Protein AF-A0A094GQ28-F1 (afdb_monomer)

pLDDT: mean 73.14, std 23.74, range [21.52, 96.38]

Structure (mmCIF, N/CA/C/O backbone):
data_AF-A0A094GQ28-F1
#
_entry.id   AF-A0A094GQ28-F1
#
loop_
_atom_site.group_PDB
_atom_site.id
_atom_site.type_symbol
_atom_site.label_atom_id
_atom_site.label_alt_id
_atom_site.label_comp_id
_atom_site.label_asym_id
_atom_site.label_entity_id
_atom_site.label_seq_id
_atom_site.pdbx_PDB_ins_code
_atom_site.Cartn_x
_atom_site.Cartn_y
_atom_site.Cartn_z
_atom_site.occupancy
_atom_site.B_iso_or_equiv
_atom_site.auth_seq_id
_atom_site.auth_comp_id
_atom_site.auth_asym_id
_atom_site.auth_atom_id
_atom_site.pdbx_PDB_model_num
ATOM 1 N N . MET A 1 1 ? -25.812 -11.929 1.292 1.00 35.62 1 MET A N 1
ATOM 2 C CA . MET A 1 1 ? -25.333 -13.301 1.566 1.00 35.62 1 MET A CA 1
ATOM 3 C C . MET A 1 1 ? -25.335 -14.070 0.255 1.00 35.62 1 MET A C 1
ATOM 5 O O . MET A 1 1 ? -26.366 -14.069 -0.400 1.00 35.62 1 MET A O 1
ATOM 9 N N . ALA A 1 2 ? -24.193 -14.623 -0.149 1.00 31.80 2 ALA A N 1
ATOM 10 C CA . ALA A 1 2 ? -24.027 -15.580 -1.249 1.00 31.80 2 ALA A CA 1
ATOM 11 C C . ALA A 1 2 ? -22.620 -16.183 -1.085 1.00 31.80 2 ALA A C 1
ATOM 13 O O . ALA A 1 2 ? -21.646 -15.427 -0.964 1.00 31.80 2 ALA A O 1
ATOM 14 N N . ASP A 1 3 ? -22.539 -17.505 -0.964 1.00 41.81 3 ASP A N 1
ATOM 15 C CA . ASP A 1 3 ? -21.378 -18.187 -0.385 1.00 41.81 3 ASP A CA 1
ATOM 16 C C . ASP A 1 3 ? -20.233 -18.423 -1.390 1.00 41.81 3 ASP A C 1
ATOM 18 O O . ASP A 1 3 ? -20.438 -18.604 -2.588 1.00 41.81 3 ASP A O 1
ATOM 22 N N . THR A 1 4 ? -19.005 -18.387 -0.866 1.00 39.16 4 THR A N 1
ATOM 23 C CA . THR A 1 4 ? -17.801 -19.036 -1.423 1.00 39.16 4 THR A CA 1
ATOM 24 C C . THR A 1 4 ? -17.943 -20.574 -1.333 1.00 39.16 4 THR A C 1
ATOM 26 O O . THR A 1 4 ? -18.930 -21.017 -0.742 1.00 39.16 4 THR A O 1
ATOM 29 N N . PRO A 1 5 ? -17.047 -21.419 -1.901 1.00 44.41 5 PRO A N 1
ATOM 30 C CA . PRO A 1 5 ? -17.351 -22.837 -2.125 1.00 44.41 5 PRO A CA 1
ATOM 31 C C . PRO A 1 5 ? -17.864 -23.556 -0.871 1.00 44.41 5 PRO A C 1
ATOM 33 O O . PRO A 1 5 ? -17.329 -23.402 0.233 1.00 44.41 5 PRO A O 1
ATOM 36 N N . VAL A 1 6 ? -18.955 -24.302 -1.074 1.00 47.59 6 VAL A N 1
ATOM 37 C CA . VAL A 1 6 ? -19.803 -24.869 -0.023 1.00 47.59 6 VAL A CA 1
ATOM 38 C C . VAL A 1 6 ? -19.027 -25.924 0.761 1.00 47.59 6 VAL A C 1
ATOM 40 O O . VAL A 1 6 ? -18.929 -27.076 0.347 1.00 47.59 6 VAL A O 1
ATOM 43 N N . MET A 1 7 ? -18.496 -25.534 1.919 1.00 57.59 7 MET A N 1
ATOM 44 C CA . MET A 1 7 ? -18.090 -26.495 2.939 1.00 57.59 7 MET A CA 1
ATOM 45 C C . MET A 1 7 ? -19.325 -27.157 3.547 1.00 57.59 7 MET A C 1
ATOM 47 O O . MET A 1 7 ? -20.369 -26.519 3.710 1.00 57.59 7 MET A O 1
ATOM 51 N N . ASN A 1 8 ? -19.182 -28.435 3.892 1.00 66.38 8 ASN A N 1
ATOM 52 C CA . ASN A 1 8 ? -20.265 -29.241 4.437 1.00 66.38 8 ASN A CA 1
ATOM 53 C C . ASN A 1 8 ? -20.873 -28.597 5.697 1.00 66.38 8 ASN A C 1
ATOM 55 O O . ASN A 1 8 ? -20.172 -28.018 6.536 1.00 66.38 8 ASN A O 1
ATOM 59 N N . ILE A 1 9 ? -22.198 -28.716 5.810 1.00 71.94 9 ILE A N 1
ATOM 60 C CA . ILE A 1 9 ? -22.964 -28.398 7.023 1.00 71.94 9 ILE A CA 1
ATOM 61 C C . ILE A 1 9 ? -22.412 -29.262 8.175 1.00 71.94 9 ILE A C 1
ATOM 63 O O . ILE A 1 9 ? -21.990 -30.389 7.901 1.00 71.94 9 ILE A O 1
ATOM 67 N N . PRO A 1 10 ? -22.377 -28.771 9.431 1.00 72.56 10 PRO A N 1
ATOM 68 C CA . PRO A 1 10 ? -21.800 -29.526 10.537 1.00 72.56 10 PRO A CA 1
ATOM 69 C C . PRO A 1 10 ? -22.412 -30.920 10.687 1.00 72.56 10 PRO A C 1
ATOM 71 O O . PRO A 1 10 ? -23.632 -31.087 10.685 1.00 72.56 10 PRO A O 1
ATOM 74 N N . THR A 1 11 ? -21.542 -31.921 10.804 1.00 69.81 11 THR A N 1
ATOM 75 C CA . THR A 1 11 ? -21.920 -33.337 10.869 1.00 69.81 11 THR A CA 1
ATOM 76 C C . THR A 1 11 ? -22.519 -33.723 12.224 1.00 69.81 11 THR A C 1
ATOM 78 O O . THR A 1 11 ? -23.307 -34.665 12.305 1.00 69.81 11 THR A O 1
ATOM 81 N N . ASP A 1 12 ? -22.158 -32.995 13.285 1.00 78.56 12 ASP A N 1
ATOM 82 C CA . ASP A 1 12 ? -22.730 -33.126 14.625 1.00 78.56 12 ASP A CA 1
ATOM 83 C C . ASP A 1 12 ? -23.859 -32.089 14.835 1.00 78.56 12 ASP A C 1
ATOM 85 O O . ASP A 1 12 ? -23.599 -30.883 14.762 1.00 78.56 12 ASP A O 1
ATOM 89 N N . PRO A 1 13 ? -25.101 -32.510 15.156 1.00 84.12 13 PRO A N 1
ATOM 90 C CA . PRO A 1 13 ? -26.208 -31.598 15.456 1.00 84.12 13 PRO A CA 1
ATOM 91 C C . PRO A 1 13 ? -25.922 -30.585 16.577 1.00 84.12 13 PRO A C 1
ATOM 93 O O . PRO A 1 13 ? -26.552 -29.530 16.615 1.00 84.12 13 PRO A O 1
ATOM 96 N N . ARG A 1 14 ? -24.980 -30.879 17.487 1.00 86.81 14 ARG A N 1
ATOM 97 C CA . ARG A 1 14 ? -24.574 -29.991 18.590 1.00 86.81 14 ARG A CA 1
ATOM 98 C C . ARG A 1 14 ? -23.802 -28.758 18.113 1.00 86.81 14 ARG A C 1
ATOM 100 O O . ARG A 1 14 ? -23.767 -27.763 18.831 1.00 86.81 14 ARG A O 1
ATOM 107 N N . GLU A 1 15 ? -23.222 -28.790 16.913 1.00 88.25 15 GLU A N 1
ATOM 108 C CA . GLU A 1 15 ? -22.526 -27.638 16.325 1.00 88.25 15 GLU A CA 1
ATOM 109 C C . GLU A 1 15 ? -23.465 -26.660 15.607 1.00 88.25 15 GLU A C 1
ATOM 111 O O . GLU A 1 15 ? -23.125 -25.488 15.454 1.00 88.25 15 GLU A O 1
ATOM 116 N N . GLN A 1 16 ? -24.663 -27.097 15.205 1.00 88.25 16 GLN A N 1
ATOM 117 C CA . GLN A 1 16 ? -25.645 -26.236 14.542 1.00 88.25 16 GLN A CA 1
ATOM 118 C C . GLN A 1 16 ? -26.033 -24.982 15.361 1.00 88.25 16 GLN A C 1
ATOM 120 O O . GLN A 1 16 ? -25.943 -23.891 14.801 1.00 88.25 16 GLN A O 1
ATOM 125 N N . PRO A 1 17 ? -26.375 -25.052 16.668 1.00 92.38 17 PRO A N 1
ATOM 126 C CA . PRO A 1 17 ? -26.663 -23.842 17.450 1.00 92.38 17 PRO A CA 1
ATOM 127 C C . PRO A 1 17 ? -25.445 -22.915 17.609 1.00 92.38 17 PRO A C 1
ATOM 129 O O . PRO A 1 17 ? -25.611 -21.707 17.753 1.00 92.38 17 PRO A O 1
ATOM 132 N N . ILE A 1 18 ? -24.222 -23.458 17.552 1.00 91.81 18 ILE A N 1
ATOM 133 C CA . ILE A 1 18 ? -22.979 -22.671 17.594 1.00 91.81 18 ILE A CA 1
ATOM 134 C C . ILE A 1 18 ? -22.797 -21.918 16.269 1.00 91.81 18 ILE A C 1
ATOM 136 O O . ILE A 1 18 ? -22.465 -20.733 16.269 1.00 91.81 18 ILE A O 1
ATOM 140 N N . LEU A 1 19 ? -23.057 -22.582 15.136 1.00 91.06 19 LEU A N 1
ATOM 141 C CA . LEU A 1 19 ? -23.063 -21.963 13.808 1.00 91.06 19 LEU A CA 1
ATOM 142 C C . LEU A 1 19 ? -24.085 -20.821 13.725 1.00 91.06 19 LEU A C 1
ATOM 144 O O . LEU A 1 19 ? -23.748 -19.744 13.233 1.00 91.06 19 LEU A O 1
ATOM 148 N N . ASP A 1 20 ? -25.304 -21.049 14.216 1.00 92.50 20 ASP A N 1
ATOM 149 C CA . ASP A 1 20 ? -26.390 -20.070 14.163 1.00 92.50 20 ASP A CA 1
ATOM 150 C C . ASP A 1 20 ? -26.053 -18.815 14.998 1.00 92.50 20 ASP A C 1
ATOM 152 O O . ASP A 1 20 ? -26.174 -17.694 14.498 1.00 92.50 20 ASP A O 1
ATOM 156 N N . GLU A 1 21 ? -25.525 -18.975 16.218 1.00 95.19 21 GLU A N 1
ATOM 157 C CA . GLU A 1 21 ? -25.092 -17.847 17.062 1.00 95.19 21 GLU A CA 1
ATOM 158 C C . GLU A 1 21 ? -23.870 -17.114 16.476 1.00 95.19 21 GLU A C 1
ATOM 160 O O . GLU A 1 21 ? -23.834 -15.883 16.450 1.00 95.19 21 GLU A O 1
ATOM 165 N N . LEU A 1 22 ? -22.886 -17.830 15.915 1.00 93.94 22 LEU A N 1
ATOM 166 C CA . LEU A 1 22 ? -21.759 -17.201 15.211 1.00 93.94 22 LEU A CA 1
ATOM 167 C C . LEU A 1 22 ? -22.214 -16.406 13.977 1.00 93.94 22 LEU A C 1
ATOM 169 O O . LEU A 1 22 ? -21.620 -15.372 13.662 1.00 93.94 22 LEU A O 1
ATOM 173 N N . MET A 1 23 ? -23.272 -16.845 13.286 1.00 93.50 23 MET A N 1
ATOM 174 C CA . MET A 1 23 ? -23.879 -16.085 12.191 1.00 93.50 23 MET A CA 1
ATOM 175 C C . MET A 1 23 ? -24.591 -14.815 12.679 1.00 93.50 23 MET A C 1
ATOM 177 O O . MET A 1 23 ? -24.507 -13.796 11.988 1.00 93.50 23 MET A O 1
ATOM 181 N N . LEU A 1 24 ? -25.231 -14.839 13.855 1.00 95.38 24 LEU A N 1
ATOM 182 C CA . LEU A 1 24 ? -25.799 -13.642 14.490 1.00 95.38 24 LEU A CA 1
ATOM 183 C C . LEU A 1 24 ? -24.700 -12.647 14.883 1.00 95.38 24 LEU A C 1
ATOM 185 O O . LEU A 1 24 ? -24.754 -11.493 14.464 1.00 95.38 24 LEU A O 1
ATOM 189 N N . ILE A 1 25 ? -23.646 -13.096 15.573 1.00 95.38 25 ILE A N 1
ATOM 190 C CA . ILE A 1 25 ? -22.518 -12.227 15.949 1.00 95.38 25 ILE A CA 1
ATOM 191 C C . ILE A 1 25 ? -21.850 -11.619 14.704 1.00 95.38 25 ILE A C 1
ATOM 193 O O . ILE A 1 25 ? -21.486 -10.442 14.694 1.00 95.38 25 ILE A O 1
ATOM 197 N N . ARG A 1 26 ? -21.728 -12.384 13.611 1.00 94.31 26 ARG A N 1
ATOM 198 C CA . ARG A 1 26 ? -21.209 -11.856 12.341 1.00 94.31 26 ARG A CA 1
ATOM 199 C C . ARG A 1 26 ? -22.118 -10.791 11.729 1.00 94.31 26 ARG A C 1
ATOM 201 O O . ARG A 1 26 ? -21.602 -9.857 11.123 1.00 94.31 26 ARG A O 1
ATOM 208 N N . ALA A 1 27 ? -23.437 -10.918 11.873 1.00 94.25 27 ALA A N 1
ATOM 209 C CA . ALA A 1 27 ? -24.391 -9.909 11.423 1.00 94.25 27 ALA A CA 1
ATOM 210 C C . ALA A 1 27 ? -24.310 -8.622 12.267 1.00 94.25 27 ALA A C 1
ATOM 212 O O . ALA A 1 27 ? -24.355 -7.534 11.691 1.00 94.25 27 ALA A O 1
ATOM 213 N N . ASP A 1 28 ? -24.110 -8.740 13.585 1.00 94.69 28 ASP A N 1
ATOM 214 C CA . ASP A 1 28 ? -23.871 -7.604 14.490 1.00 94.69 28 ASP A CA 1
ATOM 215 C C . ASP A 1 28 ? -22.578 -6.853 14.112 1.00 94.69 28 ASP A C 1
ATOM 217 O O . ASP A 1 28 ? -22.585 -5.628 13.974 1.00 94.69 28 ASP A O 1
ATOM 221 N N . LEU A 1 29 ? -21.481 -7.578 13.852 1.00 94.50 29 LEU A N 1
ATOM 222 C CA . LEU A 1 29 ? -20.212 -7.005 13.374 1.00 94.50 29 LEU A CA 1
ATOM 223 C C . LEU A 1 29 ? -20.362 -6.322 11.997 1.00 94.50 29 LEU A C 1
ATOM 225 O O . LEU A 1 29 ? -19.862 -5.214 11.793 1.00 94.50 29 LEU A O 1
ATOM 229 N N . ASP A 1 30 ? -21.084 -6.943 11.059 1.00 92.44 30 ASP A N 1
ATOM 230 C CA . ASP A 1 30 ? -21.414 -6.365 9.744 1.00 92.44 30 ASP A CA 1
ATOM 231 C C . ASP A 1 30 ? -22.258 -5.078 9.867 1.00 92.44 30 ASP A C 1
ATOM 233 O O . ASP A 1 30 ? -22.136 -4.175 9.035 1.00 92.44 30 ASP A O 1
ATOM 237 N N . LEU A 1 31 ? -23.140 -4.992 10.870 1.00 93.31 31 LEU A N 1
ATOM 238 C CA . LEU A 1 31 ? -23.961 -3.810 11.147 1.00 93.31 31 LEU A CA 1
ATOM 239 C C . LEU A 1 31 ? -23.106 -2.687 11.740 1.00 93.31 31 LEU A C 1
ATOM 241 O O . LEU A 1 31 ? -23.132 -1.574 11.214 1.00 93.31 31 LEU A O 1
ATOM 245 N N . LEU A 1 32 ? -22.292 -2.992 12.756 1.00 93.25 32 LEU A N 1
ATOM 246 C CA . LEU A 1 32 ? -21.367 -2.043 13.385 1.00 93.25 32 LEU A CA 1
ATOM 247 C C . LEU A 1 32 ? -20.370 -1.455 12.372 1.00 93.25 32 LEU A C 1
ATOM 249 O O . LEU A 1 32 ? -20.067 -0.266 12.413 1.00 93.25 32 LEU A O 1
ATOM 253 N N . LYS A 1 33 ? -19.910 -2.260 11.404 1.00 92.62 33 LYS A N 1
ATOM 254 C CA . LYS A 1 33 ? -19.019 -1.808 10.324 1.00 92.62 33 LYS A CA 1
ATOM 255 C C . LYS A 1 33 ? -19.696 -0.782 9.404 1.00 92.62 33 LYS A C 1
ATOM 257 O O . LYS A 1 33 ? -19.050 0.153 8.929 1.00 92.62 33 LYS A O 1
ATOM 262 N N . ARG A 1 34 ? -20.988 -0.974 9.112 1.00 89.50 34 ARG A N 1
ATOM 263 C CA . ARG A 1 34 ? -21.771 -0.093 8.224 1.00 89.50 34 ARG A CA 1
ATOM 264 C C . ARG A 1 34 ? -22.162 1.223 8.891 1.00 89.50 34 ARG A C 1
ATOM 266 O O . ARG A 1 34 ? -22.430 2.185 8.174 1.00 89.50 34 ARG A O 1
ATOM 273 N N . ASP A 1 35 ? -22.198 1.282 10.220 1.00 88.56 35 ASP A N 1
ATOM 274 C CA . ASP A 1 35 ? -22.508 2.514 10.938 1.00 88.56 35 ASP A CA 1
ATOM 275 C C . ASP A 1 35 ? -21.337 3.507 10.878 1.00 88.56 35 ASP A C 1
ATOM 277 O O . ASP A 1 35 ? -20.288 3.322 11.495 1.00 88.56 35 ASP A O 1
ATOM 281 N N . ARG A 1 36 ? -21.528 4.588 10.117 1.00 85.75 36 ARG A N 1
ATOM 282 C CA . ARG A 1 36 ? -20.591 5.717 9.996 1.00 85.75 36 ARG A CA 1
ATOM 283 C C . ARG A 1 36 ? -21.078 6.978 10.721 1.00 85.75 36 ARG A C 1
ATOM 285 O O . ARG A 1 36 ? -20.531 8.051 10.492 1.00 85.75 36 ARG A O 1
ATOM 292 N N . THR A 1 37 ? -22.119 6.880 11.553 1.00 84.69 37 THR A N 1
ATOM 293 C CA . THR A 1 37 ? -22.686 8.038 12.268 1.00 84.69 37 THR A CA 1
ATOM 294 C C . THR A 1 37 ? -21.857 8.442 13.487 1.00 84.69 37 THR A C 1
ATOM 296 O O . THR A 1 37 ? -21.766 9.629 13.801 1.00 84.69 37 THR A O 1
ATOM 299 N N . THR A 1 38 ? -21.204 7.477 14.138 1.00 83.88 38 THR A N 1
ATOM 300 C CA . THR A 1 38 ? -20.278 7.692 15.257 1.00 83.88 38 THR A CA 1
ATOM 301 C C . THR A 1 38 ? -18.985 6.902 15.071 1.00 83.88 38 THR A C 1
ATOM 303 O O . THR A 1 38 ? -18.927 5.952 14.285 1.00 83.88 38 THR A O 1
ATOM 306 N N . TYR A 1 39 ? -17.950 7.275 15.829 1.00 85.81 39 TYR A N 1
ATOM 307 C CA . TYR A 1 39 ? -16.742 6.461 15.951 1.00 85.81 39 TYR A CA 1
ATOM 308 C C . TYR A 1 39 ? -17.036 5.155 16.706 1.00 85.81 39 TYR A C 1
ATOM 310 O O . TYR A 1 39 ? -17.935 5.112 17.554 1.00 85.81 39 TYR A O 1
ATOM 318 N N . ILE A 1 40 ? -16.290 4.090 16.408 1.00 89.06 40 ILE A N 1
ATOM 319 C CA . ILE A 1 40 ? -16.488 2.785 17.061 1.00 89.06 40 ILE A CA 1
ATOM 320 C C . ILE A 1 40 ? -15.877 2.795 18.471 1.00 89.06 40 ILE A C 1
ATOM 322 O O . ILE A 1 40 ? -14.745 3.232 18.668 1.00 89.06 40 ILE A O 1
ATOM 326 N N . LYS A 1 41 ? -16.617 2.289 19.467 1.00 88.69 41 LYS A N 1
ATOM 327 C CA . LYS A 1 41 ? -16.185 2.266 20.874 1.00 88.69 41 LYS A CA 1
ATOM 328 C C . LYS A 1 41 ? -15.724 0.878 21.311 1.00 88.69 41 LYS A C 1
ATOM 330 O O . LYS A 1 41 ? -16.381 -0.119 21.012 1.00 88.69 41 LYS A O 1
ATOM 335 N N . SER A 1 42 ? -14.684 0.835 22.144 1.00 88.56 42 SER A N 1
ATOM 336 C CA . SER A 1 42 ? -14.212 -0.380 22.832 1.00 88.56 42 SER A CA 1
ATOM 337 C C . SER A 1 42 ? -15.358 -1.130 23.538 1.00 88.56 42 SER A C 1
ATOM 339 O O . SER A 1 42 ? -15.543 -2.329 23.333 1.00 88.56 42 SER A O 1
ATOM 341 N N . SER A 1 43 ? -16.249 -0.399 24.222 1.00 88.69 43 SER A N 1
ATOM 342 C CA . SER A 1 43 ? -17.441 -0.939 24.900 1.00 88.69 43 SER A CA 1
ATOM 343 C C . SER A 1 43 ? -18.485 -1.604 23.990 1.00 88.69 43 SER A C 1
ATOM 345 O O . SER A 1 43 ? -19.337 -2.329 24.495 1.00 88.69 43 SER A O 1
ATOM 347 N N . THR A 1 44 ? -18.434 -1.389 22.671 1.00 90.62 44 THR A N 1
ATOM 348 C CA . THR A 1 44 ? -19.308 -2.073 21.694 1.00 90.62 44 THR A CA 1
ATOM 349 C C . THR A 1 44 ? -18.650 -3.291 21.046 1.00 90.62 44 THR A C 1
ATOM 351 O O . THR A 1 44 ? -19.350 -4.217 20.647 1.00 90.62 44 THR A O 1
ATOM 354 N N . VAL A 1 45 ? -17.315 -3.323 20.977 1.00 92.81 45 VAL A N 1
ATOM 355 C CA . VAL A 1 45 ? -16.547 -4.406 20.337 1.00 92.81 45 VAL A CA 1
ATOM 356 C C . VAL A 1 45 ? -16.239 -5.536 21.324 1.00 92.81 45 VAL A C 1
ATOM 358 O O . VAL A 1 45 ? -16.419 -6.705 20.985 1.00 92.81 45 VAL A O 1
ATOM 361 N N . VAL A 1 46 ? -15.825 -5.208 22.554 1.00 90.94 46 VAL A N 1
ATOM 362 C CA . VAL A 1 46 ? -15.430 -6.206 23.569 1.00 90.94 46 VAL A CA 1
ATOM 363 C C . VAL A 1 46 ? -16.555 -7.211 23.894 1.00 90.94 46 VAL A C 1
ATOM 365 O O . VAL A 1 46 ? -16.279 -8.407 23.859 1.00 90.94 46 VAL A O 1
ATOM 368 N N . PRO A 1 47 ? -17.838 -6.820 24.058 1.00 93.75 47 PRO A N 1
ATOM 369 C CA . PRO A 1 47 ? -18.907 -7.798 24.293 1.00 93.75 47 PRO A CA 1
ATOM 370 C C . PRO A 1 47 ? -19.137 -8.775 23.127 1.00 93.75 47 PRO A C 1
ATOM 372 O O . PRO A 1 47 ? -19.584 -9.900 23.343 1.00 93.75 47 PRO A O 1
ATOM 375 N N . LEU A 1 48 ? -18.844 -8.373 21.882 1.00 94.19 48 LEU A N 1
ATOM 376 C CA . LEU A 1 48 ? -18.917 -9.271 20.720 1.00 94.19 48 LEU A CA 1
ATOM 377 C C . LEU A 1 48 ? -17.730 -10.243 20.695 1.00 94.19 48 LEU A C 1
ATOM 379 O O . LEU A 1 48 ? -17.903 -11.404 20.325 1.00 94.19 48 LEU A O 1
ATOM 383 N N . TYR A 1 49 ? -16.552 -9.798 21.142 1.00 92.62 49 TYR A N 1
ATOM 384 C CA . TYR A 1 49 ? -15.402 -10.669 21.389 1.00 92.62 49 TYR A CA 1
ATOM 385 C C . TYR A 1 49 ? -15.716 -11.731 22.454 1.00 92.62 49 TYR A C 1
ATOM 387 O O . TYR A 1 49 ? -15.519 -12.918 22.192 1.00 92.62 49 TYR A O 1
ATOM 395 N N . ASP A 1 50 ? -16.286 -11.338 23.597 1.00 91.19 50 ASP A N 1
ATOM 396 C CA . ASP A 1 50 ? -16.617 -12.265 24.689 1.00 91.19 50 ASP A CA 1
ATOM 397 C C . ASP A 1 50 ? -17.608 -13.350 24.233 1.00 91.19 50 ASP A C 1
ATOM 399 O O . ASP A 1 50 ? -17.391 -14.539 24.479 1.00 91.19 50 ASP A O 1
ATOM 403 N N . LYS A 1 51 ? -18.643 -12.967 23.466 1.00 92.81 51 LYS A N 1
ATOM 404 C CA . LYS A 1 51 ? -19.569 -13.922 22.832 1.00 92.81 51 LYS A CA 1
ATOM 405 C C . LYS A 1 51 ? -18.851 -14.912 21.905 1.00 92.81 51 LYS A C 1
ATOM 407 O O . LYS A 1 51 ? -19.165 -16.100 21.929 1.00 92.81 51 LYS A O 1
ATOM 412 N N . ILE A 1 52 ? -17.899 -14.457 21.082 1.00 92.00 52 ILE A N 1
ATOM 413 C CA . ILE A 1 52 ? -17.131 -15.345 20.188 1.00 92.00 52 ILE A CA 1
ATOM 414 C C . ILE A 1 52 ? -16.300 -16.331 21.011 1.00 92.00 52 ILE A C 1
ATOM 416 O O . ILE A 1 52 ? -16.302 -17.523 20.705 1.00 92.00 52 ILE A O 1
ATOM 420 N N . VAL A 1 53 ? -15.644 -15.872 22.080 1.00 89.19 53 VAL A N 1
ATOM 421 C CA . VAL A 1 53 ? -14.884 -16.738 22.995 1.00 89.19 53 VAL A CA 1
ATOM 422 C C . VAL A 1 53 ? -15.790 -17.789 23.650 1.00 89.19 53 VAL A C 1
ATOM 424 O O . VAL A 1 53 ? -15.414 -18.960 23.698 1.00 89.19 53 VAL A O 1
ATOM 427 N N . GLU A 1 54 ? -17.004 -17.425 24.070 1.00 90.62 54 GLU A N 1
ATOM 428 C CA . GLU A 1 54 ? -17.991 -18.371 24.611 1.00 90.62 54 GLU A CA 1
ATOM 429 C C . GLU A 1 54 ? -18.385 -19.452 23.580 1.00 90.62 54 GLU A C 1
ATOM 431 O O . GLU A 1 54 ? -18.427 -20.643 23.899 1.00 90.62 54 GLU A O 1
ATOM 436 N N . GLN A 1 55 ? -18.622 -19.071 22.318 1.00 91.12 55 GLN A N 1
ATOM 437 C CA . GLN A 1 55 ? -18.916 -20.037 21.250 1.00 91.12 55 GLN A CA 1
ATOM 438 C C . GLN A 1 55 ? -17.713 -20.933 20.924 1.00 91.12 55 GLN A C 1
ATOM 440 O O . GLN A 1 55 ? -17.885 -22.127 20.678 1.00 91.12 55 GLN A O 1
ATOM 445 N N . VAL A 1 56 ? -16.487 -20.405 20.993 1.00 88.00 56 VAL A N 1
ATOM 446 C CA . VAL A 1 56 ? -15.255 -21.199 20.860 1.00 88.00 56 VAL A CA 1
ATOM 447 C C . VAL A 1 56 ? -15.136 -22.220 21.991 1.00 88.00 56 VAL A C 1
ATOM 449 O O . VAL A 1 56 ? -14.793 -23.371 21.728 1.00 88.00 56 VAL A O 1
ATOM 452 N N . GLN A 1 57 ? -15.448 -21.856 23.237 1.00 86.25 57 GLN A N 1
ATOM 453 C CA . GLN A 1 57 ? -15.449 -22.801 24.361 1.00 86.25 57 GLN A CA 1
ATOM 454 C C . GLN A 1 57 ? -16.459 -23.937 24.136 1.00 86.25 57 GLN A C 1
ATOM 456 O O . GLN A 1 57 ? -16.089 -25.108 24.238 1.00 86.25 57 GLN A O 1
ATOM 461 N N . LYS A 1 58 ? -17.695 -23.609 23.730 1.00 88.94 58 LYS A N 1
ATOM 462 C CA . LYS A 1 58 ? -18.727 -24.602 23.375 1.00 88.94 58 LYS A CA 1
ATOM 463 C C . LYS A 1 58 ? -18.276 -25.522 22.238 1.00 88.94 58 LYS A C 1
ATOM 465 O O . LYS A 1 58 ? -18.449 -26.733 22.337 1.00 88.94 58 LYS A O 1
ATOM 470 N N . LEU A 1 59 ? -17.658 -24.973 21.191 1.00 86.94 59 LEU A N 1
ATOM 471 C CA . LEU A 1 59 ? -17.195 -25.751 20.039 1.00 86.94 59 LEU A CA 1
ATOM 472 C C . LEU A 1 59 ? -16.086 -26.737 20.421 1.00 86.94 59 LEU A C 1
ATOM 474 O O . LEU A 1 59 ? -16.136 -27.897 20.019 1.00 86.94 59 LEU A O 1
ATOM 478 N N . ASN A 1 60 ? -15.117 -26.307 21.236 1.00 83.31 60 ASN A N 1
ATOM 479 C CA . ASN A 1 60 ? -14.064 -27.199 21.729 1.00 83.31 60 ASN A CA 1
ATOM 480 C C . ASN A 1 60 ? -14.644 -28.327 22.604 1.00 83.31 60 ASN A C 1
ATOM 482 O O . ASN A 1 60 ? -14.216 -29.465 22.454 1.00 83.31 60 ASN A O 1
ATOM 486 N N . ALA A 1 61 ? -15.643 -28.047 23.451 1.00 85.94 61 ALA A N 1
ATOM 487 C CA . ALA A 1 61 ? -16.308 -29.069 24.269 1.00 85.94 61 ALA A CA 1
ATOM 488 C C . ALA A 1 61 ? -17.132 -30.076 23.437 1.00 85.94 61 ALA A C 1
ATOM 490 O O . ALA A 1 61 ? -17.243 -31.244 23.796 1.00 85.94 61 ALA A O 1
ATOM 491 N N . VAL A 1 62 ? -17.701 -29.655 22.300 1.00 87.00 62 VAL A N 1
ATOM 492 C CA . VAL A 1 62 ? -18.370 -30.571 21.355 1.00 87.00 62 VAL A CA 1
ATOM 493 C C . VAL A 1 62 ? -17.356 -31.446 20.605 1.00 87.00 62 VAL A C 1
ATOM 495 O O . VAL A 1 62 ? -17.639 -32.621 20.356 1.00 87.00 62 VAL A O 1
ATOM 498 N N . ARG A 1 63 ? -16.175 -30.894 20.291 1.00 85.81 63 ARG A N 1
ATOM 499 C CA . ARG A 1 63 ? -15.102 -31.523 19.500 1.00 85.81 63 ARG A CA 1
ATOM 500 C C . ARG A 1 63 ? -13.956 -32.131 20.321 1.00 85.81 63 ARG A C 1
ATOM 502 O O . ARG A 1 63 ? -12.892 -32.368 19.754 1.00 85.81 63 ARG A O 1
ATOM 509 N N . GLU A 1 64 ? -14.142 -32.414 21.609 1.00 82.44 64 GLU A N 1
ATOM 510 C CA . GLU A 1 64 ? -13.086 -32.975 22.475 1.00 82.44 64 GLU A CA 1
ATOM 511 C C . GLU A 1 64 ? -12.487 -34.273 21.891 1.00 82.44 64 GLU A C 1
ATOM 513 O O . GLU A 1 64 ? -11.270 -34.396 21.763 1.00 82.44 64 GLU A O 1
ATOM 518 N N . ASP A 1 65 ? -13.340 -35.171 21.384 1.00 80.62 65 ASP A N 1
ATOM 519 C CA . ASP A 1 65 ? -12.940 -36.409 20.692 1.00 80.62 65 ASP A CA 1
ATOM 520 C C . ASP A 1 65 ? -12.489 -36.204 19.226 1.00 80.62 65 ASP A C 1
ATOM 522 O O . ASP A 1 65 ? -12.020 -37.141 18.575 1.00 80.62 65 ASP A O 1
ATOM 526 N N . ARG A 1 66 ? -12.688 -35.007 18.650 1.00 79.62 66 ARG A N 1
ATOM 527 C CA . ARG A 1 66 ? -12.501 -34.710 17.212 1.00 79.62 66 ARG A CA 1
ATOM 528 C C . ARG A 1 66 ? -11.892 -33.322 16.934 1.00 79.62 66 ARG A C 1
ATOM 530 O O . ARG A 1 66 ? -12.422 -32.573 16.109 1.00 79.62 66 ARG A O 1
ATOM 537 N N . PRO A 1 67 ? -10.738 -32.966 17.526 1.00 69.75 67 PRO A N 1
ATOM 538 C CA . PRO A 1 67 ? -10.180 -31.612 17.432 1.00 69.75 67 PRO A CA 1
ATOM 539 C C . PRO A 1 67 ? -9.712 -31.193 16.023 1.00 69.75 67 PRO A C 1
ATOM 541 O O . PRO A 1 67 ? -9.347 -30.036 15.826 1.00 69.75 67 PRO A O 1
ATOM 544 N N . HIS A 1 68 ? -9.714 -32.111 15.050 1.00 71.94 68 HIS A N 1
ATOM 545 C CA . HIS A 1 68 ? -9.287 -31.882 13.664 1.00 71.94 68 HIS A CA 1
ATOM 546 C C . HIS A 1 68 ? -10.453 -31.782 12.658 1.00 71.94 68 HIS A C 1
ATOM 548 O O . HIS A 1 68 ? -10.200 -31.589 11.469 1.00 71.94 68 HIS A O 1
ATOM 554 N N . GLU A 1 69 ? -11.714 -31.937 13.087 1.00 75.56 69 GLU A N 1
ATOM 555 C CA . GLU A 1 69 ? -12.873 -31.791 12.192 1.00 75.56 69 GLU A CA 1
ATOM 556 C C . GLU A 1 69 ? -13.002 -30.318 11.750 1.00 75.56 69 GLU A C 1
ATOM 558 O O . GLU A 1 69 ? -12.998 -29.419 12.590 1.00 75.56 69 GLU A O 1
ATOM 563 N N . GLN A 1 70 ? -13.081 -30.069 10.436 1.00 77.50 70 GLN A N 1
ATOM 564 C CA . GLN A 1 70 ? -13.288 -28.739 9.846 1.00 77.50 70 GLN A CA 1
ATOM 565 C C . GLN A 1 70 ? -14.571 -28.735 9.018 1.00 77.50 70 GLN A C 1
ATOM 567 O O . GLN A 1 70 ? -14.746 -29.572 8.131 1.00 77.50 70 GLN A O 1
ATOM 572 N N . ASN A 1 71 ? -15.457 -27.777 9.278 1.00 84.75 71 ASN A N 1
ATOM 573 C CA . ASN A 1 71 ? -16.719 -27.631 8.557 1.00 84.75 71 ASN A CA 1
ATOM 574 C C . ASN A 1 71 ? -17.136 -26.149 8.437 1.00 84.75 71 ASN A C 1
ATOM 576 O O . ASN A 1 71 ? -16.333 -25.230 8.619 1.00 84.75 71 ASN A O 1
ATOM 580 N N . ARG A 1 72 ? -18.404 -25.889 8.088 1.00 85.19 72 ARG A N 1
ATOM 581 C CA . ARG A 1 72 ? -18.930 -24.522 7.929 1.00 85.19 72 ARG A CA 1
ATOM 582 C C . ARG A 1 72 ? -18.771 -23.638 9.179 1.00 85.19 72 ARG A C 1
ATOM 584 O O . ARG A 1 72 ? -18.625 -22.428 9.013 1.00 85.19 72 ARG A O 1
ATOM 591 N N . VAL A 1 73 ? -18.764 -24.202 10.392 1.00 88.00 73 VAL A N 1
ATOM 592 C CA . VAL A 1 73 ? -18.566 -23.457 11.653 1.00 88.00 73 VAL A CA 1
ATOM 593 C C . VAL A 1 73 ? -17.205 -22.771 11.657 1.00 88.00 73 VAL A C 1
ATOM 595 O O . VAL A 1 73 ? -17.139 -21.563 11.866 1.00 88.00 73 VAL A O 1
ATOM 598 N N . ASP A 1 74 ? -16.137 -23.501 11.334 1.00 86.25 74 ASP A N 1
ATOM 599 C CA . ASP A 1 74 ? -14.763 -22.985 11.294 1.00 86.25 74 ASP A CA 1
ATOM 600 C C . ASP A 1 74 ? -14.619 -21.831 10.302 1.00 86.25 74 ASP A C 1
ATOM 602 O O . ASP A 1 74 ? -13.976 -20.823 10.587 1.00 86.25 74 ASP A O 1
ATOM 606 N N . ARG A 1 75 ? -15.285 -21.944 9.147 1.00 84.69 75 ARG A N 1
ATOM 607 C CA . ARG A 1 75 ? -15.288 -20.909 8.108 1.00 84.69 75 ARG A CA 1
ATOM 608 C C . ARG A 1 75 ? -16.055 -19.648 8.525 1.00 84.69 75 ARG A C 1
ATOM 610 O O . ARG A 1 75 ? -15.678 -18.535 8.143 1.00 84.69 75 ARG A O 1
ATOM 617 N N . VAL A 1 76 ? -17.143 -19.789 9.285 1.00 89.44 76 VAL A N 1
ATOM 618 C CA . VAL A 1 76 ? -17.840 -18.630 9.862 1.00 89.44 76 VAL A CA 1
ATOM 619 C C . VAL A 1 76 ? -16.981 -18.002 10.958 1.00 89.44 76 VAL A C 1
ATOM 621 O O . VAL A 1 76 ? -16.800 -16.787 10.925 1.00 89.44 76 VAL A O 1
ATOM 624 N N . LEU A 1 77 ? -16.397 -18.822 11.835 1.00 90.06 77 LEU A N 1
ATOM 625 C CA . LEU A 1 77 ? -15.563 -18.430 12.970 1.00 90.06 77 LEU A CA 1
ATOM 626 C C . LEU A 1 77 ? -14.278 -17.690 12.558 1.00 90.06 77 LEU A C 1
ATOM 628 O O . LEU A 1 77 ? -14.019 -16.615 13.091 1.00 90.06 77 LEU A O 1
ATOM 632 N N . ASP A 1 78 ? -13.511 -18.204 11.589 1.00 88.12 78 ASP A N 1
ATOM 633 C CA . ASP A 1 78 ? -12.323 -17.525 11.037 1.00 88.12 78 ASP A CA 1
ATOM 634 C C . ASP A 1 78 ? -12.726 -16.159 10.450 1.00 88.12 78 ASP A C 1
ATOM 636 O O . ASP A 1 78 ? -12.128 -15.133 10.768 1.00 88.12 78 ASP A O 1
ATOM 640 N N . GLY A 1 79 ? -13.853 -16.103 9.729 1.00 90.19 79 GLY A N 1
ATOM 641 C CA . GLY A 1 79 ? -14.411 -14.847 9.228 1.00 90.19 79 GLY A CA 1
ATOM 642 C C . GLY A 1 79 ? -14.891 -13.872 10.314 1.00 90.19 79 GLY A C 1
ATOM 643 O O . GLY A 1 79 ? -14.832 -12.664 10.078 1.00 90.19 79 GLY A O 1
ATOM 644 N N . CYS A 1 80 ? -15.349 -14.353 11.475 1.00 93.56 80 CYS A N 1
ATOM 645 C CA . CYS A 1 80 ? -15.653 -13.513 12.638 1.00 93.56 80 CYS A CA 1
ATOM 646 C C . CYS A 1 80 ? -14.368 -12.966 13.263 1.00 93.56 80 CYS A C 1
ATOM 648 O O . CYS A 1 80 ? -14.276 -11.762 13.480 1.00 93.56 80 CYS A O 1
ATOM 650 N N . PHE A 1 81 ? -13.359 -13.813 13.489 1.00 92.50 81 PHE A N 1
ATOM 651 C CA . PHE A 1 81 ? -12.074 -13.398 14.056 1.00 92.50 81 PHE A CA 1
ATOM 652 C C . PHE A 1 81 ? -11.310 -12.413 13.166 1.00 92.50 81 PHE A C 1
ATOM 654 O O . PHE A 1 81 ? -10.749 -11.455 13.686 1.00 92.50 81 PHE A O 1
ATOM 661 N N . GLN A 1 82 ? -11.326 -12.588 11.841 1.00 92.81 82 GLN A N 1
ATOM 662 C CA . GLN A 1 82 ? -10.744 -11.620 10.905 1.00 92.81 82 GLN A CA 1
ATOM 663 C C . GLN A 1 82 ? -11.400 -10.235 11.032 1.00 92.81 82 GLN A C 1
ATOM 665 O O . GLN A 1 82 ? -10.703 -9.233 11.163 1.00 92.81 82 GLN A O 1
ATOM 670 N N . LEU A 1 83 ? -12.737 -10.162 11.030 1.00 94.88 83 LEU A N 1
ATOM 671 C CA . LEU A 1 83 ? -13.449 -8.884 11.143 1.00 94.88 83 LEU A CA 1
ATOM 672 C C . LEU A 1 83 ? -13.263 -8.254 12.532 1.00 94.88 83 LEU A C 1
ATOM 674 O O . LEU A 1 83 ? -13.030 -7.053 12.639 1.00 94.88 83 LEU A O 1
ATOM 678 N N . LEU A 1 84 ? -13.314 -9.068 13.586 1.00 94.69 84 LEU A N 1
ATOM 679 C CA . LEU A 1 84 ? -13.085 -8.648 14.967 1.00 94.69 84 LEU A CA 1
ATOM 680 C C . LEU A 1 84 ? -11.665 -8.105 15.175 1.00 94.69 84 LEU A C 1
ATOM 682 O O . LEU A 1 84 ? -11.497 -7.069 15.803 1.00 94.69 84 LEU A O 1
ATOM 686 N N . SER A 1 85 ? -10.654 -8.756 14.602 1.00 94.69 85 SER A N 1
ATOM 687 C CA . SER A 1 85 ? -9.262 -8.295 14.610 1.00 94.69 85 SER A CA 1
ATOM 688 C C . SER A 1 85 ? -9.122 -6.901 14.003 1.00 94.69 85 SER A C 1
ATOM 690 O O . SER A 1 85 ? -8.531 -6.024 14.628 1.00 94.69 85 SER A O 1
ATOM 692 N N . LEU A 1 86 ? -9.762 -6.653 12.856 1.00 94.56 86 LEU A N 1
ATOM 693 C CA . LEU A 1 86 ? -9.796 -5.324 12.243 1.00 94.56 86 LEU A CA 1
ATOM 694 C C . LEU A 1 86 ? -10.560 -4.303 13.107 1.00 94.56 86 LEU A C 1
ATOM 696 O O . LEU A 1 86 ? -10.159 -3.145 13.165 1.00 94.56 86 LEU A O 1
ATOM 700 N N . PHE A 1 87 ? -11.611 -4.709 13.830 1.00 94.56 87 PHE A N 1
ATOM 701 C CA . PHE A 1 87 ? -12.264 -3.838 14.817 1.00 94.56 87 PHE A CA 1
ATOM 702 C C . PHE A 1 87 ? -11.346 -3.477 15.988 1.00 94.56 87 PHE A C 1
ATOM 704 O O . PHE A 1 87 ? -11.355 -2.320 16.401 1.00 94.56 87 PHE A O 1
ATOM 711 N N . PHE A 1 88 ? -10.554 -4.424 16.505 1.00 93.00 88 PHE A N 1
ATOM 712 C CA . PHE A 1 88 ? -9.561 -4.155 17.552 1.00 93.00 88 PHE A CA 1
ATOM 713 C C . PHE A 1 88 ? -8.502 -3.151 17.075 1.00 93.00 88 PHE A C 1
ATOM 715 O O . PHE A 1 88 ? -8.108 -2.280 17.845 1.00 93.00 88 PHE A O 1
ATOM 722 N N . MET A 1 89 ? -8.117 -3.201 15.798 1.00 91.19 89 MET A N 1
ATOM 723 C CA . MET A 1 89 ? -7.231 -2.201 15.195 1.00 91.19 89 MET A CA 1
ATOM 724 C C . MET A 1 89 ? -7.916 -0.825 15.072 1.00 91.19 89 MET A C 1
ATOM 726 O O . MET A 1 89 ? -7.366 0.168 15.530 1.00 91.19 89 MET A O 1
ATOM 730 N N . THR A 1 90 ? -9.163 -0.750 14.584 1.00 90.31 90 THR A N 1
ATOM 731 C CA . THR A 1 90 ? -9.909 0.529 14.463 1.00 90.31 90 THR A CA 1
ATOM 732 C C . THR A 1 90 ? -10.202 1.217 15.805 1.00 90.31 90 THR A C 1
ATOM 734 O O . THR A 1 90 ? -10.308 2.445 15.873 1.00 90.31 90 THR A O 1
ATOM 737 N N . ILE A 1 91 ? -10.315 0.456 16.898 1.00 90.69 91 ILE A N 1
ATOM 738 C CA . ILE A 1 91 ? -10.401 1.019 18.256 1.00 90.69 91 ILE A CA 1
ATOM 739 C C . ILE A 1 91 ? -9.024 1.278 18.887 1.00 90.69 91 ILE A C 1
ATOM 741 O O . ILE A 1 91 ? -8.987 1.605 20.064 1.00 90.69 91 ILE A O 1
ATOM 745 N N . GLY A 1 92 ? -7.910 1.158 18.157 1.00 86.38 92 GLY A N 1
ATOM 746 C CA . GLY A 1 92 ? -6.554 1.464 18.636 1.00 86.38 92 GLY A CA 1
ATOM 747 C C . GLY A 1 92 ? -5.925 0.418 19.567 1.00 86.38 92 GLY A C 1
ATOM 748 O O . GLY A 1 92 ? -4.942 0.715 20.244 1.00 86.38 92 GLY A O 1
ATOM 749 N N . LYS A 1 93 ? -6.471 -0.803 19.629 1.00 88.56 93 LYS A N 1
ATOM 750 C CA . LYS A 1 93 ? -6.000 -1.915 20.478 1.00 88.56 93 LYS A CA 1
ATOM 751 C C . LYS A 1 93 ? -5.077 -2.881 19.725 1.00 88.56 93 LYS A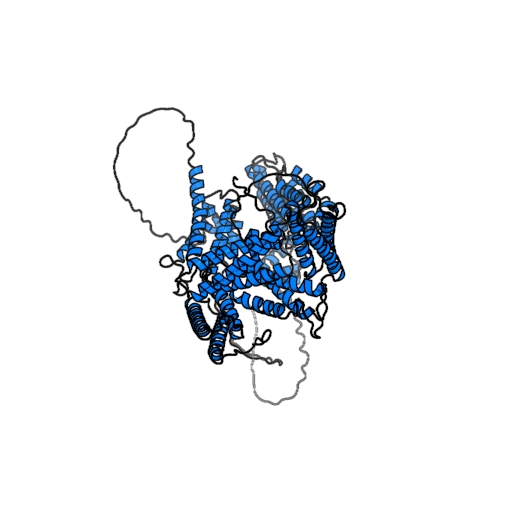 C 1
ATOM 753 O O . LYS A 1 93 ? -5.147 -4.096 19.893 1.00 88.56 93 LYS A O 1
ATOM 758 N N . ASN A 1 94 ? -4.182 -2.341 18.898 1.00 86.88 94 ASN A N 1
ATOM 759 C CA . ASN A 1 94 ? -3.315 -3.110 17.992 1.00 86.88 94 ASN A CA 1
ATOM 760 C C . ASN A 1 94 ? -2.341 -4.038 18.751 1.00 86.88 94 ASN A C 1
ATOM 762 O O . ASN A 1 94 ? -1.885 -5.034 18.200 1.00 86.88 94 ASN A O 1
ATOM 766 N N . ASN A 1 95 ? -2.067 -3.725 20.023 1.00 85.88 95 ASN A N 1
ATOM 767 C CA . ASN A 1 95 ? -1.182 -4.478 20.918 1.00 85.88 95 ASN A CA 1
ATOM 768 C C . ASN A 1 95 ? -1.904 -5.570 21.738 1.00 85.88 95 ASN A C 1
ATOM 770 O O . ASN A 1 95 ? -1.288 -6.169 22.614 1.00 85.88 95 ASN A O 1
ATOM 774 N N . GLU A 1 96 ? -3.195 -5.820 21.499 1.00 88.81 96 GLU A N 1
ATOM 775 C CA . GLU A 1 96 ? -3.937 -6.930 22.113 1.00 88.81 96 GLU A CA 1
ATOM 776 C C . GLU A 1 96 ? -3.991 -8.131 21.158 1.00 88.81 96 GLU A C 1
ATOM 778 O O . GLU A 1 96 ? -4.142 -7.972 19.945 1.00 88.81 96 GLU A O 1
ATOM 783 N N . ALA A 1 97 ? -3.920 -9.358 21.685 1.00 89.81 97 ALA A N 1
ATOM 784 C CA . ALA A 1 97 ? -3.856 -10.566 20.854 1.00 89.81 97 ALA A CA 1
ATOM 785 C C . ALA A 1 97 ? -4.986 -10.713 19.809 1.00 89.81 97 ALA A C 1
ATOM 787 O O . ALA A 1 97 ? -4.692 -11.173 18.704 1.00 89.81 97 ALA A O 1
ATOM 788 N N . PRO A 1 98 ? -6.251 -10.300 20.049 1.00 90.88 98 PRO A N 1
ATOM 789 C CA . PRO A 1 98 ? -7.287 -10.351 19.020 1.00 90.88 98 PRO A CA 1
ATOM 790 C C . PRO A 1 98 ? -6.936 -9.539 17.765 1.00 90.88 98 PRO A C 1
ATOM 792 O O . PRO A 1 98 ? -7.308 -9.951 16.667 1.00 90.88 98 PRO A O 1
ATOM 795 N N . ALA A 1 99 ? -6.174 -8.443 17.884 1.00 91.25 99 ALA A N 1
ATOM 796 C CA . ALA A 1 99 ? -5.728 -7.644 16.741 1.00 91.25 99 ALA A CA 1
ATOM 797 C C . ALA A 1 99 ? -4.759 -8.408 15.817 1.00 91.25 99 ALA A C 1
ATOM 799 O O . ALA A 1 99 ? -4.748 -8.162 14.613 1.00 91.25 99 ALA A O 1
ATOM 800 N N . ALA A 1 100 ? -4.017 -9.396 16.328 1.00 92.00 100 ALA A N 1
ATOM 801 C CA . ALA A 1 100 ? -3.039 -10.167 15.557 1.00 92.00 100 ALA A CA 1
ATOM 802 C C . ALA A 1 100 ? -3.653 -11.068 14.460 1.00 92.00 100 ALA A C 1
ATOM 804 O O . ALA A 1 100 ? -2.949 -11.480 13.530 1.00 92.00 100 ALA A O 1
ATOM 805 N N . TYR A 1 101 ? -4.945 -11.415 14.550 1.00 93.31 101 TYR A N 1
ATOM 806 C CA . TYR A 1 101 ? -5.534 -12.497 13.748 1.00 93.31 101 TYR A CA 1
ATOM 807 C C . TYR A 1 101 ? -5.584 -12.201 12.240 1.00 93.31 101 TYR A C 1
ATOM 809 O O . TYR A 1 101 ? -5.152 -13.035 11.441 1.00 93.31 101 TYR A O 1
ATOM 817 N N . ALA A 1 102 ? -6.104 -11.040 11.825 1.00 93.44 102 ALA A N 1
ATOM 818 C CA . ALA A 1 102 ? -6.247 -10.679 10.411 1.00 93.44 102 ALA A CA 1
ATOM 819 C C . ALA A 1 102 ? -4.882 -10.519 9.728 1.00 93.44 102 ALA A C 1
ATOM 821 O O . ALA A 1 102 ? -4.688 -10.990 8.601 1.00 93.44 102 ALA A O 1
ATOM 822 N N . LEU 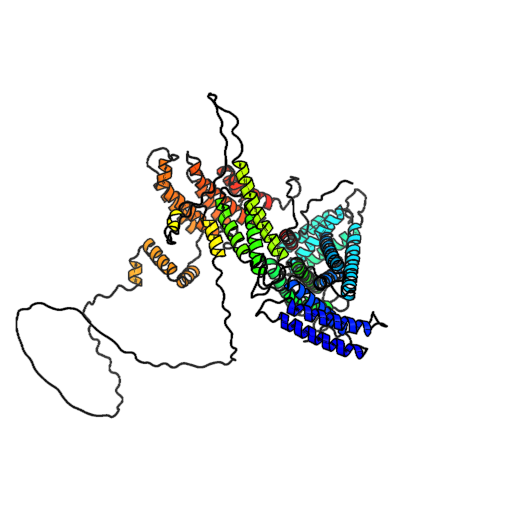A 1 103 ? -3.910 -9.944 10.447 1.00 92.44 103 LEU A N 1
ATOM 823 C CA . LEU A 1 103 ? -2.537 -9.805 9.976 1.00 92.44 103 LEU A CA 1
ATOM 824 C C . LEU A 1 103 ? -1.862 -11.175 9.814 1.00 92.44 103 LEU A C 1
ATOM 826 O O . LEU A 1 103 ? -1.339 -11.462 8.740 1.00 92.44 103 LEU A O 1
ATOM 830 N N . THR A 1 104 ? -1.975 -12.069 10.802 1.00 94.25 104 THR A N 1
ATOM 831 C CA . THR A 1 104 ? -1.458 -13.451 10.713 1.00 94.25 104 THR A CA 1
ATOM 832 C C . THR A 1 104 ? -2.129 -14.242 9.582 1.00 94.25 104 THR A C 1
ATOM 834 O O . THR A 1 104 ? -1.457 -14.957 8.839 1.00 94.25 104 THR A O 1
ATOM 837 N N . SER A 1 105 ? -3.445 -14.090 9.388 1.00 92.50 105 SER A N 1
ATOM 838 C CA . SER A 1 105 ? -4.177 -14.731 8.282 1.00 92.50 105 SER A CA 1
ATOM 839 C C . SER A 1 105 ? -3.687 -14.243 6.910 1.00 92.50 105 SER A C 1
ATOM 841 O O . SER A 1 105 ? -3.458 -15.042 6.001 1.00 92.50 105 SER A O 1
ATOM 843 N N . THR A 1 106 ? -3.440 -12.938 6.775 1.00 91.75 106 THR A N 1
ATOM 844 C CA . THR A 1 106 ? -2.927 -12.334 5.534 1.00 91.75 106 THR A CA 1
ATOM 845 C C . THR A 1 106 ? -1.470 -12.718 5.269 1.00 91.75 106 THR A C 1
ATOM 847 O O . THR A 1 106 ? -1.127 -13.049 4.135 1.00 91.75 106 THR A O 1
ATOM 850 N N . ILE A 1 107 ? -0.622 -12.761 6.305 1.00 93.38 107 ILE A N 1
ATOM 851 C CA . ILE A 1 107 ? 0.751 -13.280 6.205 1.00 93.38 107 ILE A CA 1
ATOM 852 C C . ILE A 1 107 ? 0.734 -14.733 5.721 1.00 93.38 107 ILE A C 1
ATOM 854 O O . ILE A 1 107 ? 1.478 -15.066 4.801 1.00 93.38 107 ILE A O 1
ATOM 858 N N . LYS A 1 108 ? -0.153 -15.580 6.263 1.00 93.50 108 LYS A N 1
ATOM 859 C CA . LYS A 1 108 ? -0.309 -16.964 5.799 1.00 93.50 108 LYS A CA 1
ATOM 860 C C . LYS A 1 108 ? -0.629 -17.030 4.304 1.00 93.50 108 LYS A C 1
ATOM 862 O O . LYS A 1 108 ? 0.080 -17.714 3.575 1.00 93.50 108 LYS A O 1
ATOM 867 N N . ARG A 1 109 ? -1.633 -16.282 3.826 1.00 90.12 109 ARG A N 1
ATOM 868 C CA . ARG A 1 109 ? -1.983 -16.221 2.391 1.00 90.12 109 ARG A CA 1
ATOM 869 C C . ARG A 1 109 ? -0.822 -15.750 1.515 1.00 90.12 109 ARG A C 1
ATOM 871 O O . ARG A 1 109 ? -0.587 -16.322 0.453 1.00 90.12 109 ARG A O 1
ATOM 878 N N . LEU A 1 110 ? -0.062 -14.752 1.964 1.00 89.00 110 LEU A N 1
ATOM 879 C CA . LEU A 1 110 ? 1.141 -14.306 1.261 1.00 89.00 110 LEU A CA 1
ATOM 880 C C . LEU A 1 110 ? 2.200 -15.418 1.200 1.00 89.00 110 LEU A C 1
ATOM 882 O O . LEU A 1 110 ? 2.688 -15.718 0.114 1.00 89.00 110 LEU A O 1
ATOM 886 N N . LEU A 1 111 ? 2.516 -16.079 2.316 1.00 90.12 111 LEU A N 1
ATOM 887 C CA . LEU A 1 111 ? 3.497 -17.171 2.363 1.00 90.12 111 LEU A CA 1
ATOM 888 C C . LEU A 1 111 ? 3.070 -18.392 1.532 1.00 90.12 111 LEU A C 1
ATOM 890 O O . LEU A 1 111 ? 3.908 -18.951 0.819 1.00 90.12 111 LEU A O 1
ATOM 894 N N . ASP A 1 112 ? 1.784 -18.758 1.547 1.00 88.19 112 ASP A N 1
ATOM 895 C CA . ASP A 1 112 ? 1.206 -19.799 0.682 1.00 88.19 112 ASP A CA 1
ATOM 896 C C . ASP A 1 112 ? 1.501 -19.474 -0.802 1.00 88.19 112 ASP A C 1
ATOM 898 O O . ASP A 1 112 ? 2.049 -20.292 -1.544 1.00 88.19 112 ASP A O 1
ATOM 902 N N . HIS A 1 113 ? 1.237 -18.232 -1.220 1.00 86.38 113 HIS A N 1
ATOM 903 C CA . HIS A 1 113 ? 1.492 -17.727 -2.574 1.00 86.38 113 HIS A CA 1
ATOM 904 C C . HIS A 1 113 ? 2.977 -17.640 -2.972 1.00 86.38 113 HIS A C 1
ATOM 906 O O . HIS A 1 113 ? 3.315 -17.872 -4.142 1.00 86.38 113 HIS A O 1
ATOM 912 N N . LEU A 1 114 ? 3.866 -17.265 -2.044 1.00 87.06 114 LEU A N 1
ATOM 913 C CA . LEU A 1 114 ? 5.314 -17.238 -2.291 1.00 87.06 114 LEU A CA 1
ATOM 914 C C . LEU A 1 114 ? 5.862 -18.665 -2.440 1.00 87.06 114 LEU A C 1
ATOM 916 O O . LEU A 1 114 ? 6.681 -18.919 -3.327 1.00 87.06 114 LEU A O 1
ATOM 920 N N . THR A 1 115 ? 5.355 -19.601 -1.634 1.00 89.06 115 THR A N 1
ATOM 921 C CA . THR A 1 115 ? 5.688 -21.032 -1.696 1.00 89.06 115 THR A CA 1
ATOM 922 C C . THR A 1 115 ? 5.232 -21.653 -3.015 1.00 89.06 115 THR A C 1
ATOM 924 O O . THR A 1 115 ? 6.029 -22.301 -3.692 1.00 89.06 115 THR A O 1
ATOM 927 N N . GLU A 1 116 ? 3.983 -21.391 -3.414 1.00 86.44 116 GLU A N 1
ATOM 928 C CA . GLU A 1 116 ? 3.376 -21.832 -4.675 1.00 86.44 116 GLU A CA 1
ATOM 929 C C . GLU A 1 116 ? 4.208 -21.425 -5.900 1.00 86.44 116 GLU A C 1
ATOM 931 O O . GLU A 1 116 ? 4.495 -22.247 -6.770 1.00 86.44 116 GLU A O 1
ATOM 936 N N . THR A 1 117 ? 4.592 -20.149 -5.990 1.00 82.00 117 THR A N 1
ATOM 937 C CA . THR A 1 117 ? 5.214 -19.617 -7.215 1.00 82.00 117 THR A CA 1
ATOM 938 C C . THR A 1 117 ? 6.726 -19.641 -7.234 1.00 82.00 117 THR A C 1
ATOM 940 O O . THR A 1 117 ? 7.302 -19.598 -8.322 1.00 82.00 117 THR A O 1
ATOM 943 N N . LYS A 1 118 ? 7.365 -19.706 -6.062 1.00 84.44 118 LYS A N 1
ATOM 944 C CA . LYS A 1 118 ? 8.811 -19.522 -5.883 1.00 84.44 118 LYS A CA 1
ATOM 945 C C . LYS A 1 118 ? 9.315 -18.133 -6.330 1.00 84.44 118 LYS A C 1
ATOM 947 O O . LYS A 1 118 ? 10.465 -17.997 -6.723 1.00 84.44 118 LYS A O 1
ATOM 952 N N . LEU A 1 119 ? 8.459 -17.102 -6.279 1.00 83.62 119 LEU A N 1
ATOM 953 C CA . LEU A 1 119 ? 8.760 -15.735 -6.741 1.00 83.62 119 LEU A CA 1
ATOM 954 C C . LEU A 1 119 ? 8.865 -14.739 -5.575 1.00 83.62 119 LEU A C 1
ATOM 956 O O . LEU A 1 119 ? 7.965 -13.928 -5.340 1.00 83.62 119 LEU A O 1
ATOM 960 N N . TYR A 1 120 ? 9.973 -14.790 -4.841 1.00 85.88 120 TYR A N 1
ATOM 961 C CA . TYR A 1 120 ? 10.207 -13.980 -3.642 1.00 85.88 120 TYR A CA 1
ATOM 962 C C . TYR A 1 120 ? 11.671 -13.544 -3.529 1.00 85.88 120 TYR A C 1
ATOM 964 O O . TYR A 1 120 ? 12.554 -14.154 -4.119 1.00 85.88 120 TYR A O 1
ATOM 972 N N . SER A 1 121 ? 11.943 -12.484 -2.772 1.00 85.38 121 SER A N 1
ATOM 973 C CA . SER A 1 121 ? 13.293 -12.020 -2.441 1.00 85.38 121 SER A CA 1
ATOM 974 C C . SER A 1 121 ? 13.511 -12.039 -0.926 1.00 85.38 121 SER A C 1
ATOM 976 O O . SER A 1 121 ? 12.541 -12.032 -0.170 1.00 85.38 121 SER A O 1
ATOM 978 N N . ALA A 1 122 ? 14.772 -12.035 -0.475 1.00 83.25 122 ALA A N 1
ATOM 979 C CA . ALA A 1 122 ? 15.113 -12.109 0.954 1.00 83.25 122 ALA A CA 1
ATOM 980 C C . ALA A 1 122 ? 14.355 -11.064 1.785 1.00 83.25 122 ALA A C 1
ATOM 982 O O . ALA A 1 122 ? 13.711 -11.385 2.776 1.00 83.25 122 ALA A O 1
ATOM 983 N N . LYS A 1 123 ? 14.300 -9.838 1.270 1.00 78.50 123 LYS A N 1
ATOM 984 C CA . LYS A 1 123 ? 13.719 -8.681 1.948 1.00 78.50 123 LYS A CA 1
ATOM 985 C C . LYS A 1 123 ? 12.205 -8.782 2.134 1.00 78.50 123 LYS A C 1
ATOM 987 O O . LYS A 1 123 ? 11.688 -8.294 3.135 1.00 78.50 123 LYS A O 1
ATOM 992 N N . ASP A 1 124 ? 11.494 -9.436 1.208 1.00 77.75 124 ASP A N 1
ATOM 993 C CA . ASP A 1 124 ? 10.059 -9.703 1.385 1.00 77.75 124 ASP A CA 1
ATOM 994 C C . ASP A 1 124 ? 9.827 -10.602 2.614 1.00 77.75 124 ASP A C 1
ATOM 996 O O . ASP A 1 124 ? 8.858 -10.419 3.347 1.00 77.75 124 ASP A O 1
ATOM 1000 N N . LEU A 1 125 ? 10.743 -11.549 2.855 1.00 87.62 125 LEU A N 1
ATOM 1001 C CA . LEU A 1 125 ? 10.707 -12.459 3.998 1.00 87.62 125 LEU A CA 1
ATOM 1002 C C . LEU A 1 125 ? 11.209 -11.790 5.282 1.00 87.62 125 LEU A C 1
ATOM 1004 O O . LEU A 1 125 ? 10.645 -12.041 6.340 1.00 87.62 125 LEU A O 1
ATOM 1008 N N . ASP A 1 126 ? 12.212 -10.912 5.207 1.00 87.06 126 ASP A N 1
ATOM 1009 C CA . ASP A 1 126 ? 12.761 -10.210 6.377 1.00 87.06 126 ASP A CA 1
ATOM 1010 C C . ASP A 1 126 ? 11.698 -9.343 7.070 1.00 87.06 126 ASP A C 1
ATOM 1012 O O . ASP A 1 126 ? 11.536 -9.409 8.289 1.00 87.06 126 ASP A O 1
ATOM 1016 N N . HIS A 1 127 ? 10.907 -8.589 6.298 1.00 84.88 127 HIS A N 1
ATOM 1017 C CA . HIS A 1 127 ? 9.823 -7.763 6.844 1.00 84.88 127 HIS A CA 1
ATOM 1018 C C . HIS A 1 127 ? 8.682 -8.614 7.428 1.00 84.88 127 HIS A C 1
ATOM 1020 O O . HIS A 1 127 ? 8.158 -8.311 8.503 1.00 84.88 127 HIS A O 1
ATOM 1026 N N . VAL A 1 128 ? 8.324 -9.722 6.766 1.00 87.12 128 VAL A N 1
ATOM 1027 C CA . VAL A 1 128 ? 7.349 -10.688 7.299 1.00 87.12 128 VAL A CA 1
ATOM 1028 C C . VAL A 1 128 ? 7.869 -11.334 8.586 1.00 87.12 128 VAL A C 1
ATOM 1030 O O . VAL A 1 128 ? 7.114 -11.447 9.545 1.00 87.12 128 VAL A O 1
ATOM 1033 N N . SER A 1 129 ? 9.155 -11.686 8.654 1.00 92.00 129 SER A N 1
ATOM 1034 C CA . SER A 1 129 ? 9.801 -12.247 9.846 1.00 92.00 129 SER A CA 1
ATOM 1035 C C . SER A 1 129 ? 9.759 -11.277 11.029 1.00 92.00 129 SER A C 1
ATOM 1037 O O . SER A 1 129 ? 9.330 -11.670 12.110 1.00 92.00 129 SER A O 1
ATOM 1039 N N . GLN A 1 130 ? 10.121 -10.006 10.820 1.00 91.31 130 GLN A N 1
ATOM 1040 C CA . GLN A 1 130 ? 10.031 -8.955 11.847 1.00 91.31 130 GLN A CA 1
ATOM 1041 C C . GLN A 1 130 ? 8.584 -8.728 12.310 1.00 91.31 130 GLN A C 1
ATOM 1043 O O . GLN A 1 130 ? 8.321 -8.555 13.499 1.00 91.31 130 GLN A O 1
ATOM 1048 N N . THR A 1 131 ? 7.620 -8.789 11.385 1.00 90.31 131 THR A N 1
ATOM 1049 C CA . THR A 1 131 ? 6.192 -8.685 11.728 1.00 90.31 131 THR A CA 1
ATOM 1050 C C . THR A 1 131 ? 5.736 -9.877 12.577 1.00 90.31 131 THR A C 1
ATOM 1052 O O . THR A 1 131 ? 5.045 -9.688 13.571 1.00 90.31 131 THR A O 1
ATOM 1055 N N . LEU A 1 132 ? 6.141 -11.103 12.227 1.00 93.25 132 LEU A N 1
ATOM 1056 C CA . LEU A 1 132 ? 5.827 -12.316 12.993 1.00 93.25 132 LEU A CA 1
ATOM 1057 C C . LEU A 1 132 ? 6.481 -12.319 14.384 1.00 93.25 132 LEU A C 1
ATOM 1059 O O . LEU A 1 132 ? 5.898 -12.836 15.329 1.00 93.25 132 LEU A O 1
ATOM 1063 N N . GLU A 1 133 ? 7.671 -11.737 14.534 1.00 93.56 133 GLU A N 1
ATOM 1064 C CA . GLU A 1 133 ? 8.319 -11.522 15.834 1.00 93.56 133 GLU A CA 1
ATOM 1065 C C . GLU A 1 133 ? 7.553 -10.498 16.690 1.00 93.56 133 GLU A C 1
ATOM 1067 O O . GLU A 1 133 ? 7.272 -10.752 17.860 1.00 93.56 133 GLU A O 1
ATOM 1072 N N . SER A 1 134 ? 7.120 -9.378 16.101 1.00 91.44 134 SER A N 1
ATOM 1073 C CA . SER A 1 134 ? 6.256 -8.400 16.778 1.00 91.44 134 SER A CA 1
ATOM 1074 C C . SER A 1 134 ? 4.914 -9.004 17.216 1.00 91.44 134 SER A C 1
ATOM 1076 O O . SER A 1 134 ? 4.472 -8.747 18.336 1.00 91.44 134 SER A O 1
ATOM 1078 N N . LEU A 1 135 ? 4.297 -9.845 16.380 1.00 91.81 135 LEU A N 1
ATOM 1079 C CA . LEU A 1 135 ? 3.047 -10.540 16.702 1.00 91.81 135 LEU A CA 1
ATOM 1080 C C . LEU A 1 135 ? 3.220 -11.555 17.836 1.00 91.81 135 LEU A C 1
ATOM 1082 O O . LEU A 1 135 ? 2.372 -11.613 18.721 1.00 91.81 135 LEU A O 1
ATOM 1086 N N . ASP A 1 136 ? 4.319 -12.309 17.861 1.00 91.44 136 ASP A N 1
ATOM 1087 C CA . ASP A 1 136 ? 4.624 -13.209 18.977 1.00 91.44 136 ASP A CA 1
ATOM 1088 C C . ASP A 1 136 ? 4.815 -12.452 20.293 1.00 91.44 136 ASP A C 1
ATOM 1090 O O . ASP A 1 136 ? 4.281 -12.877 21.314 1.00 91.44 136 ASP A O 1
ATOM 1094 N N . ASN A 1 137 ? 5.501 -11.305 20.273 1.00 91.56 137 ASN A N 1
ATOM 1095 C CA . ASN A 1 137 ? 5.643 -10.456 21.458 1.00 91.56 137 ASN A CA 1
ATOM 1096 C C . ASN A 1 137 ? 4.276 -9.949 21.959 1.00 91.56 137 ASN A C 1
ATOM 1098 O O . ASN A 1 137 ? 4.031 -9.929 23.164 1.00 91.56 137 ASN A O 1
ATOM 1102 N N . ILE A 1 138 ? 3.356 -9.582 21.057 1.00 89.38 138 ILE A N 1
ATOM 1103 C CA . ILE A 1 138 ? 1.968 -9.223 21.406 1.00 89.38 138 ILE A CA 1
ATOM 1104 C C . ILE A 1 138 ? 1.233 -10.412 22.046 1.00 89.38 138 ILE A C 1
ATOM 1106 O O . ILE A 1 138 ? 0.560 -10.247 23.062 1.00 89.38 138 ILE A O 1
ATOM 1110 N N . ILE A 1 139 ? 1.378 -11.615 21.484 1.00 89.25 139 ILE A N 1
ATOM 1111 C CA . ILE A 1 139 ? 0.715 -12.831 21.977 1.00 89.25 139 ILE A CA 1
ATOM 1112 C C . ILE A 1 139 ? 1.259 -13.226 23.362 1.00 89.25 139 ILE A C 1
ATOM 1114 O O . ILE A 1 139 ? 0.461 -13.445 24.272 1.00 89.25 139 ILE A O 1
ATOM 1118 N N . GLN A 1 140 ? 2.580 -13.240 23.561 1.00 87.31 140 GLN A N 1
ATOM 1119 C CA . GLN A 1 140 ? 3.221 -13.564 24.847 1.00 87.31 140 GLN A CA 1
ATOM 1120 C C . GLN A 1 140 ? 2.851 -12.564 25.951 1.00 87.31 140 GLN A C 1
ATOM 1122 O O . GLN A 1 140 ? 2.494 -12.958 27.057 1.00 87.31 140 GLN A O 1
ATOM 1127 N N . ASN A 1 141 ? 2.838 -11.262 25.642 1.00 86.38 141 ASN A N 1
ATOM 1128 C CA . ASN A 1 141 ? 2.440 -10.223 26.600 1.00 86.38 141 ASN A CA 1
ATOM 1129 C C . ASN A 1 141 ? 0.939 -10.254 26.962 1.00 86.38 141 ASN A C 1
ATOM 1131 O O . ASN A 1 141 ? 0.509 -9.505 27.838 1.00 86.38 141 ASN A O 1
ATOM 1135 N N . SER A 1 142 ? 0.138 -11.092 26.293 1.00 80.75 142 SER A N 1
ATOM 1136 C CA . SER A 1 142 ? -1.309 -11.213 26.511 1.00 80.75 142 SER A CA 1
ATOM 1137 C C . SER A 1 142 ? -1.733 -12.413 27.369 1.00 80.75 142 SER A C 1
ATOM 1139 O O . SER A 1 142 ? -2.928 -12.588 27.636 1.00 80.75 142 SER A O 1
ATOM 1141 N N . GLU A 1 143 ? -0.776 -13.239 27.807 1.00 74.81 143 GLU A N 1
ATOM 1142 C CA . GLU A 1 143 ? -1.029 -14.379 28.691 1.00 74.81 143 GLU A CA 1
ATOM 1143 C C . GLU A 1 143 ? -1.738 -13.929 29.984 1.00 74.81 143 GLU A C 1
ATOM 1145 O O . GLU A 1 143 ? -1.331 -12.979 30.653 1.00 74.81 143 GLU A O 1
ATOM 1150 N N . GLY A 1 144 ? -2.855 -14.586 30.317 1.00 70.75 144 GLY A N 1
ATOM 1151 C CA . GLY A 1 144 ? -3.699 -14.240 31.468 1.00 70.75 144 GLY A CA 1
ATOM 1152 C C . GLY A 1 144 ? -4.633 -13.029 31.289 1.00 70.75 144 GLY A C 1
ATOM 1153 O O . GLY A 1 144 ? -5.459 -12.791 32.169 1.00 70.75 144 GLY A O 1
ATOM 1154 N N . VAL A 1 145 ? -4.555 -12.283 30.178 1.00 75.81 145 VAL A N 1
ATOM 1155 C CA . VAL A 1 145 ? -5.473 -11.162 29.862 1.00 75.81 145 VAL A CA 1
ATOM 1156 C C . VAL A 1 145 ? -6.621 -11.609 28.953 1.00 75.81 145 VAL A C 1
ATOM 1158 O O . VAL A 1 145 ? -7.767 -11.193 29.127 1.00 75.81 145 VAL A O 1
ATOM 1161 N N . HIS A 1 146 ? -6.326 -12.476 27.986 1.00 81.00 146 HIS A N 1
ATOM 1162 C CA . HIS A 1 146 ? -7.313 -13.076 27.089 1.00 81.00 146 HIS A CA 1
ATOM 1163 C C . HIS A 1 146 ? -7.461 -14.577 27.361 1.00 81.00 146 HIS A C 1
ATOM 1165 O O . HIS A 1 146 ? -6.729 -15.155 28.157 1.00 81.00 146 HIS A O 1
ATOM 1171 N N . SER A 1 147 ? -8.417 -15.235 26.697 1.00 77.19 147 SER A N 1
ATOM 1172 C CA . SER A 1 147 ? -8.594 -16.681 26.855 1.00 77.19 147 SER A CA 1
ATOM 1173 C C . SER A 1 147 ? -7.353 -17.435 26.373 1.00 77.19 147 SER A C 1
ATOM 1175 O O . SER A 1 147 ? -6.997 -17.331 25.198 1.00 77.19 147 SER A O 1
ATOM 1177 N N . ASP A 1 148 ? -6.769 -18.268 27.238 1.00 78.56 148 ASP A N 1
ATOM 1178 C CA . ASP A 1 148 ? -5.605 -19.122 26.946 1.00 78.56 148 ASP A CA 1
ATOM 1179 C C . ASP A 1 148 ? -5.742 -19.888 25.622 1.00 78.56 148 ASP A C 1
ATOM 1181 O O . ASP A 1 148 ? -4.773 -20.090 24.890 1.00 78.56 148 ASP A O 1
ATOM 1185 N N . ARG A 1 149 ? -6.971 -20.287 25.263 1.00 74.62 149 ARG A N 1
ATOM 1186 C CA . ARG A 1 149 ? -7.269 -20.998 24.014 1.00 74.62 149 ARG A CA 1
ATOM 1187 C C . ARG A 1 149 ? -7.099 -20.122 22.772 1.00 74.62 149 ARG A C 1
ATOM 1189 O O . ARG A 1 149 ? -6.654 -20.634 21.747 1.00 74.62 149 ARG A O 1
ATOM 1196 N N . LEU A 1 150 ? -7.431 -18.832 22.850 1.00 79.31 150 LEU A N 1
ATOM 1197 C CA . LEU A 1 150 ? -7.190 -17.869 21.773 1.00 79.31 150 LEU A CA 1
ATOM 1198 C C . LEU A 1 150 ? -5.695 -17.584 21.628 1.00 79.31 150 LEU A C 1
ATOM 1200 O O . LEU A 1 150 ? -5.185 -17.631 20.512 1.00 79.31 150 LEU A O 1
ATOM 1204 N N . VAL A 1 151 ? -5.004 -17.356 22.749 1.00 85.19 151 VAL A N 1
ATOM 1205 C CA . VAL A 1 151 ? -3.546 -17.155 22.796 1.00 85.19 151 VAL A CA 1
ATOM 1206 C C . VAL A 1 151 ? -2.834 -18.364 22.175 1.00 85.19 151 VAL A C 1
ATOM 1208 O O . VAL A 1 151 ? -2.057 -18.204 21.239 1.00 85.19 151 VAL A O 1
ATOM 1211 N N . THR A 1 152 ? -3.210 -19.585 22.574 1.00 84.62 152 THR A N 1
ATOM 1212 C CA . THR A 1 152 ? -2.706 -20.849 21.998 1.00 84.62 152 THR A CA 1
ATOM 1213 C C . THR A 1 152 ? -2.999 -20.971 20.497 1.00 84.62 152 THR A C 1
ATOM 1215 O O . THR A 1 152 ? -2.142 -21.395 19.725 1.00 84.62 152 THR A O 1
ATOM 1218 N N . LEU A 1 153 ? -4.212 -20.618 20.050 1.00 83.69 153 LEU A N 1
ATOM 1219 C CA . LEU A 1 153 ? -4.590 -20.684 18.634 1.00 83.69 153 LEU A CA 1
ATOM 1220 C C . LEU A 1 153 ? -3.764 -19.709 17.788 1.00 83.69 153 LEU A C 1
ATOM 1222 O O . LEU A 1 153 ? -3.318 -20.076 16.698 1.00 83.69 153 LEU A O 1
ATOM 1226 N N . LEU A 1 154 ? -3.565 -18.486 18.282 1.00 88.31 154 LEU A N 1
ATOM 1227 C CA . LEU A 1 154 ? -2.744 -17.471 17.631 1.00 88.31 154 LEU A CA 1
ATOM 1228 C C . LEU A 1 154 ? -1.276 -17.896 17.604 1.00 88.31 154 LEU A C 1
ATOM 1230 O O . LEU A 1 154 ? -0.716 -17.951 16.517 1.00 88.31 154 LEU A O 1
ATOM 1234 N N . ALA A 1 155 ? -0.700 -18.310 18.737 1.00 88.88 155 ALA A N 1
ATOM 1235 C CA . ALA A 1 155 ? 0.669 -18.822 18.820 1.00 88.88 155 ALA A CA 1
ATOM 1236 C C . ALA A 1 155 ? 0.922 -19.960 17.814 1.00 88.88 155 ALA A C 1
ATOM 1238 O O . ALA A 1 155 ? 1.879 -19.910 17.042 1.00 88.88 155 ALA A O 1
ATOM 1239 N N . ASN A 1 156 ? 0.010 -20.936 17.724 1.00 88.25 156 ASN A N 1
ATOM 1240 C CA . ASN A 1 156 ? 0.103 -22.016 16.737 1.00 88.25 156 ASN A CA 1
ATOM 1241 C C . ASN A 1 156 ? 0.045 -21.495 15.286 1.00 88.25 156 ASN A C 1
ATOM 1243 O O . ASN A 1 156 ? 0.798 -21.965 14.433 1.00 88.25 156 ASN A O 1
ATOM 1247 N N . ARG A 1 157 ? -0.827 -20.523 14.972 1.00 90.56 157 ARG A N 1
ATOM 1248 C CA . ARG A 1 157 ? -0.910 -19.935 13.618 1.00 90.56 157 ARG A CA 1
ATOM 1249 C C . ARG A 1 157 ? 0.334 -19.111 13.276 1.00 90.56 157 ARG A C 1
ATOM 1251 O O . ARG A 1 157 ? 0.815 -19.225 12.148 1.00 90.56 157 ARG A O 1
ATOM 1258 N N . THR A 1 158 ? 0.868 -18.333 14.215 1.00 93.19 158 THR A N 1
ATOM 1259 C CA . THR A 1 158 ? 2.085 -17.531 14.026 1.00 93.19 158 THR A CA 1
ATOM 1260 C C . THR A 1 158 ? 3.320 -18.428 13.895 1.00 93.19 158 THR A C 1
ATOM 1262 O O . THR A 1 158 ? 4.119 -18.196 12.988 1.00 93.19 158 THR A O 1
ATOM 1265 N N . SER A 1 159 ? 3.423 -19.520 14.670 1.00 93.62 159 SER A N 1
ATOM 1266 C CA . SER A 1 159 ? 4.485 -20.535 14.517 1.00 93.62 159 SER A CA 1
ATOM 1267 C C . SER A 1 159 ? 4.474 -21.166 13.126 1.00 93.62 159 SER A C 1
ATOM 1269 O O . SER A 1 159 ? 5.498 -21.158 12.450 1.00 93.62 159 SER A O 1
ATOM 1271 N N . LEU A 1 160 ? 3.311 -21.609 12.632 1.00 93.56 160 LEU A N 1
ATOM 1272 C CA . LEU A 1 160 ? 3.197 -22.165 11.275 1.00 93.56 160 LEU A CA 1
ATOM 1273 C C . LEU A 1 160 ? 3.609 -21.153 10.189 1.00 93.56 160 LEU A C 1
ATOM 1275 O O . LEU A 1 160 ? 4.230 -21.524 9.193 1.00 93.56 160 LEU A O 1
ATOM 1279 N N . CYS A 1 161 ? 3.293 -19.866 10.375 1.00 94.88 161 CYS A N 1
ATOM 1280 C CA . CYS A 1 161 ? 3.751 -18.810 9.469 1.00 94.88 161 CYS A CA 1
ATOM 1281 C C . CYS A 1 161 ? 5.269 -18.590 9.570 1.00 94.88 161 CYS A C 1
ATOM 1283 O O . CYS A 1 161 ? 5.922 -18.382 8.547 1.00 94.88 161 CYS A O 1
ATOM 1285 N N . ARG A 1 162 ? 5.849 -18.668 10.774 1.00 95.44 162 ARG A N 1
ATOM 1286 C CA . ARG A 1 162 ? 7.301 -18.588 10.978 1.00 95.44 162 ARG A CA 1
ATOM 1287 C C . ARG A 1 162 ? 8.017 -19.755 10.312 1.00 95.44 162 ARG A C 1
ATOM 1289 O O . ARG A 1 162 ? 8.937 -19.505 9.549 1.00 95.44 162 ARG A O 1
ATOM 1296 N N . GLU A 1 163 ? 7.575 -20.991 10.527 1.00 95.44 163 GLU A N 1
ATOM 1297 C CA . GLU A 1 163 ? 8.148 -22.194 9.906 1.00 95.44 163 GLU A CA 1
ATOM 1298 C C . GLU A 1 163 ? 8.146 -22.094 8.373 1.00 95.44 163 GLU A C 1
ATOM 1300 O O . GLU A 1 163 ? 9.175 -22.320 7.730 1.00 95.44 163 GLU A O 1
ATOM 1305 N N . ALA A 1 164 ? 7.024 -21.665 7.782 1.00 93.75 164 ALA A N 1
ATOM 1306 C CA . ALA A 1 164 ? 6.935 -21.412 6.346 1.00 93.75 164 ALA A CA 1
ATOM 1307 C C . ALA A 1 164 ? 7.906 -20.303 5.891 1.00 93.75 164 ALA A C 1
ATOM 1309 O O . ALA A 1 164 ? 8.643 -20.491 4.923 1.00 93.75 164 ALA A O 1
ATOM 1310 N N . CYS A 1 165 ? 7.966 -19.172 6.604 1.00 93.75 165 CYS A N 1
ATOM 1311 C CA . CYS A 1 165 ? 8.882 -18.072 6.294 1.00 93.75 165 CYS A CA 1
ATOM 1312 C C . CYS A 1 165 ? 10.359 -18.504 6.382 1.00 93.75 165 CYS A C 1
ATOM 1314 O O . CYS A 1 165 ? 11.127 -18.281 5.444 1.00 93.75 165 CYS A O 1
ATOM 1316 N N . SER A 1 166 ? 10.743 -19.201 7.455 1.00 95.31 166 SER A N 1
ATOM 1317 C CA . SER A 1 166 ? 12.092 -19.731 7.660 1.00 95.31 166 SER A CA 1
ATOM 1318 C C . SER A 1 166 ? 12.478 -20.747 6.587 1.00 95.31 166 SER A C 1
ATOM 1320 O O . SER A 1 166 ? 13.589 -20.673 6.070 1.00 95.31 166 SER A O 1
ATOM 1322 N N . SER A 1 167 ? 11.560 -21.619 6.153 1.00 95.06 167 SER A N 1
ATOM 1323 C CA . SER A 1 167 ? 11.806 -22.538 5.032 1.00 95.06 167 SER A CA 1
ATOM 1324 C C . SER A 1 167 ? 12.100 -21.797 3.717 1.00 95.06 167 SER A C 1
ATOM 1326 O O . SER A 1 167 ? 13.015 -22.166 2.973 1.00 95.06 167 SER A O 1
ATOM 1328 N N . LEU A 1 168 ? 11.386 -20.700 3.434 1.00 91.31 168 LEU A N 1
ATOM 1329 C CA . LEU A 1 168 ? 11.660 -19.857 2.264 1.00 91.31 168 LEU A CA 1
ATOM 1330 C C . LEU A 1 168 ? 12.999 -19.104 2.396 1.00 91.31 168 LEU A C 1
ATOM 1332 O O . LEU A 1 168 ? 13.739 -19.021 1.412 1.00 91.31 168 LEU A O 1
ATOM 1336 N N . GLN A 1 169 ? 13.349 -18.617 3.594 1.00 93.38 169 GLN A N 1
ATOM 1337 C CA . GLN A 1 169 ? 14.641 -17.973 3.875 1.00 93.38 169 GLN A CA 1
ATOM 1338 C C . GLN A 1 169 ? 15.813 -18.958 3.734 1.00 93.38 169 GLN A C 1
ATOM 1340 O O . GLN A 1 169 ? 16.822 -18.628 3.114 1.00 93.38 169 GLN A O 1
ATOM 1345 N N . GLU A 1 170 ? 15.687 -20.181 4.254 1.00 93.06 170 GLU A N 1
ATOM 1346 C CA . GLU A 1 170 ? 16.689 -21.244 4.108 1.00 93.06 170 GLU A CA 1
ATOM 1347 C C . GLU A 1 170 ? 16.952 -21.610 2.651 1.00 93.06 170 GLU A C 1
ATOM 1349 O O . GLU A 1 170 ? 18.088 -21.918 2.298 1.00 93.06 170 GLU A O 1
ATOM 1354 N N . ARG A 1 171 ? 15.931 -21.558 1.788 1.00 90.31 171 ARG A N 1
ATOM 1355 C CA . ARG A 1 171 ? 16.118 -21.770 0.349 1.00 90.31 171 ARG A CA 1
ATOM 1356 C C . ARG A 1 171 ? 16.958 -20.663 -0.291 1.00 90.31 171 ARG A C 1
ATOM 1358 O O . ARG A 1 171 ? 17.826 -20.983 -1.092 1.00 90.31 171 ARG A O 1
ATOM 1365 N N . LEU A 1 172 ? 16.778 -19.397 0.098 1.00 89.06 172 LEU A N 1
ATOM 1366 C CA . LEU A 1 172 ? 17.622 -18.298 -0.401 1.00 89.06 172 LEU A CA 1
ATOM 1367 C C . LEU A 1 172 ? 19.057 -18.365 0.125 1.00 89.06 172 LEU A C 1
ATOM 1369 O O . LEU A 1 172 ? 19.979 -18.055 -0.617 1.00 89.06 172 LEU A O 1
ATOM 1373 N N . LYS A 1 173 ? 19.263 -18.825 1.367 1.00 90.94 173 LYS A N 1
ATOM 1374 C CA . LYS A 1 173 ? 20.603 -19.024 1.956 1.00 90.94 173 LYS A CA 1
ATOM 1375 C C . LYS A 1 173 ? 21.455 -20.084 1.232 1.00 90.94 173 LYS A C 1
ATOM 1377 O O . LYS A 1 173 ? 22.632 -20.209 1.545 1.00 90.94 173 LYS A O 1
ATOM 1382 N N . ARG A 1 174 ? 20.875 -20.857 0.303 1.00 91.56 174 ARG A N 1
ATOM 1383 C CA . ARG A 1 174 ? 21.593 -21.819 -0.558 1.00 91.56 174 ARG A CA 1
ATOM 1384 C C . ARG A 1 174 ? 22.160 -21.184 -1.828 1.00 91.56 174 ARG A C 1
ATOM 1386 O O . ARG A 1 174 ? 22.946 -21.839 -2.504 1.00 91.56 174 ARG A O 1
ATOM 1393 N N . LEU A 1 175 ? 21.731 -19.969 -2.173 1.00 89.25 175 LEU A N 1
ATOM 1394 C CA . LEU A 1 175 ? 22.281 -19.225 -3.301 1.00 89.25 175 LEU A CA 1
ATOM 1395 C C . LEU A 1 175 ? 23.645 -18.649 -2.911 1.00 89.25 175 LEU A C 1
ATOM 1397 O O . LEU A 1 175 ? 23.805 -18.138 -1.801 1.00 89.25 175 LEU A O 1
ATOM 1401 N N . ASP A 1 176 ? 24.602 -18.680 -3.835 1.00 90.19 176 ASP A N 1
ATOM 1402 C CA . ASP A 1 176 ? 25.834 -17.900 -3.701 1.00 90.19 176 ASP A CA 1
ATOM 1403 C C . ASP A 1 176 ? 25.514 -16.395 -3.521 1.00 90.19 176 ASP A C 1
ATOM 1405 O O . ASP A 1 176 ? 24.578 -15.907 -4.166 1.00 90.19 176 ASP A O 1
ATOM 1409 N N . PRO A 1 177 ? 26.255 -15.627 -2.694 1.00 85.75 177 PRO A N 1
ATOM 1410 C CA . PRO A 1 177 ? 25.977 -14.209 -2.465 1.00 85.75 177 PRO A CA 1
ATOM 1411 C C . PRO A 1 177 ? 25.875 -13.353 -3.736 1.00 85.75 177 PRO A C 1
ATOM 1413 O O . PRO A 1 177 ? 24.957 -12.539 -3.836 1.00 85.75 177 PRO A O 1
ATOM 1416 N N . GLY A 1 178 ? 26.751 -13.549 -4.729 1.00 84.62 178 GLY A N 1
ATOM 1417 C CA . GLY A 1 178 ? 26.676 -12.788 -5.983 1.00 84.62 178 GLY A CA 1
ATOM 1418 C C . GLY A 1 178 ? 25.475 -13.205 -6.839 1.00 84.62 178 GLY A C 1
ATOM 1419 O O . GLY A 1 178 ? 24.841 -12.380 -7.499 1.00 84.62 178 GLY A O 1
ATOM 1420 N N . LEU A 1 179 ? 25.089 -14.480 -6.766 1.00 88.88 179 LEU A N 1
ATOM 1421 C CA . LEU A 1 179 ? 23.914 -14.999 -7.459 1.00 88.88 179 LEU A CA 1
ATOM 1422 C C . LEU A 1 179 ? 22.603 -14.557 -6.779 1.00 88.88 179 LEU A C 1
ATOM 1424 O O . LEU A 1 179 ? 21.594 -14.339 -7.454 1.00 88.88 179 LEU A O 1
ATOM 1428 N N . ALA A 1 180 ? 22.611 -14.356 -5.459 1.00 87.81 180 ALA A N 1
ATOM 1429 C CA . ALA A 1 180 ? 21.482 -13.826 -4.701 1.00 87.81 180 ALA A CA 1
ATOM 1430 C C . ALA A 1 180 ? 21.133 -12.378 -5.106 1.00 87.81 180 ALA A C 1
ATOM 1432 O O . ALA A 1 180 ? 19.947 -12.034 -5.185 1.00 87.81 180 ALA A O 1
ATOM 1433 N N . GLU A 1 181 ? 22.131 -11.548 -5.434 1.00 88.19 181 GLU A N 1
ATOM 1434 C CA . GLU A 1 181 ? 21.914 -10.206 -5.997 1.00 88.19 181 GLU A CA 1
ATOM 1435 C C . GLU A 1 181 ? 21.269 -10.269 -7.391 1.00 88.19 181 GLU A C 1
ATOM 1437 O O . GLU A 1 181 ? 20.276 -9.578 -7.650 1.00 88.19 181 GLU A O 1
ATOM 1442 N N . ILE A 1 182 ? 21.764 -11.151 -8.271 1.00 90.50 182 ILE A N 1
ATOM 1443 C CA . ILE A 1 182 ? 21.195 -11.383 -9.611 1.00 90.50 182 ILE A CA 1
ATOM 1444 C C . ILE A 1 182 ? 19.741 -11.863 -9.503 1.00 90.50 182 ILE A C 1
ATOM 1446 O O . ILE A 1 182 ? 18.852 -11.310 -10.158 1.00 90.50 182 ILE A O 1
ATOM 1450 N N . HIS A 1 183 ? 19.473 -12.836 -8.631 1.00 90.50 183 HIS A N 1
ATOM 1451 C CA . HIS A 1 183 ? 18.131 -13.336 -8.335 1.00 90.50 183 HIS A CA 1
ATOM 1452 C C . HIS A 1 183 ? 17.197 -12.210 -7.861 1.00 90.50 183 HIS A C 1
ATOM 1454 O O . HIS A 1 183 ? 16.092 -12.049 -8.385 1.00 90.50 183 HIS A O 1
ATOM 1460 N N . GLN A 1 184 ? 17.648 -11.364 -6.927 1.00 89.88 184 GLN A N 1
ATOM 1461 C CA . GLN A 1 184 ? 16.866 -10.218 -6.462 1.00 89.88 184 GLN A CA 1
ATOM 1462 C C . GLN A 1 184 ? 16.581 -9.203 -7.582 1.00 89.88 184 GLN A C 1
ATOM 1464 O O . GLN A 1 184 ? 15.445 -8.726 -7.689 1.00 89.88 184 GLN A O 1
ATOM 1469 N N . LYS A 1 185 ? 17.563 -8.903 -8.443 1.00 89.94 185 LYS A N 1
ATOM 1470 C CA . LYS A 1 185 ? 17.372 -8.032 -9.614 1.00 89.94 185 LYS A CA 1
ATOM 1471 C C . LYS A 1 185 ? 16.333 -8.622 -10.577 1.00 89.94 185 LYS A C 1
ATOM 1473 O O . LYS A 1 185 ? 15.426 -7.905 -10.999 1.00 89.94 185 LYS A O 1
ATOM 1478 N N . CYS A 1 186 ? 16.386 -9.928 -10.842 1.00 90.62 186 CYS A N 1
ATOM 1479 C CA . CYS A 1 186 ? 15.405 -10.635 -11.670 1.00 90.62 186 CYS A CA 1
ATOM 1480 C C . CYS A 1 186 ? 13.978 -10.542 -11.095 1.00 90.62 186 CYS A C 1
ATOM 1482 O O . CYS A 1 186 ? 13.046 -10.169 -11.812 1.00 90.62 186 CYS A O 1
ATOM 1484 N N . ILE A 1 187 ? 13.795 -10.794 -9.792 1.00 88.94 187 ILE A N 1
ATOM 1485 C CA . ILE A 1 187 ? 12.490 -10.668 -9.116 1.00 88.94 187 ILE A CA 1
ATOM 1486 C C . ILE A 1 187 ? 11.956 -9.224 -9.162 1.00 88.94 187 ILE A C 1
ATOM 1488 O O . ILE A 1 187 ? 10.753 -9.025 -9.355 1.00 88.94 187 ILE A O 1
ATOM 1492 N N . SER A 1 188 ? 12.822 -8.212 -9.031 1.00 88.25 188 SER A N 1
ATOM 1493 C CA . SER A 1 188 ? 12.431 -6.801 -9.179 1.00 88.25 188 SER A CA 1
ATOM 1494 C C . SER A 1 188 ? 11.936 -6.499 -10.601 1.00 88.25 188 SER A C 1
ATOM 1496 O O . SER A 1 188 ? 10.813 -6.017 -10.774 1.00 88.25 188 SER A O 1
ATOM 1498 N N . ILE A 1 189 ? 12.699 -6.885 -11.631 1.00 88.88 189 ILE A N 1
ATOM 1499 C CA . ILE A 1 189 ? 12.325 -6.667 -13.037 1.00 88.88 189 ILE A CA 1
ATOM 1500 C C . ILE A 1 189 ? 11.003 -7.379 -13.383 1.00 88.88 189 ILE A C 1
ATOM 1502 O O . ILE A 1 189 ? 10.122 -6.780 -14.003 1.00 88.88 189 ILE A O 1
ATOM 1506 N N . LEU A 1 190 ? 10.802 -8.617 -12.918 1.00 89.75 190 LEU A N 1
ATOM 1507 C CA . LEU A 1 190 ? 9.546 -9.360 -13.087 1.00 89.75 190 LEU A CA 1
ATOM 1508 C C . LEU A 1 190 ? 8.330 -8.608 -12.515 1.00 89.75 190 LEU A C 1
ATOM 1510 O O . LEU A 1 190 ? 7.262 -8.578 -13.138 1.00 89.75 190 LEU A O 1
ATOM 1514 N N . ARG A 1 191 ? 8.478 -7.983 -11.339 1.00 87.12 191 ARG A N 1
ATOM 1515 C CA . ARG A 1 191 ? 7.421 -7.166 -10.719 1.00 87.12 191 ARG A CA 1
ATOM 1516 C C . ARG A 1 191 ? 7.117 -5.925 -11.558 1.00 87.12 191 ARG A C 1
ATOM 1518 O O . ARG A 1 191 ? 5.943 -5.603 -11.727 1.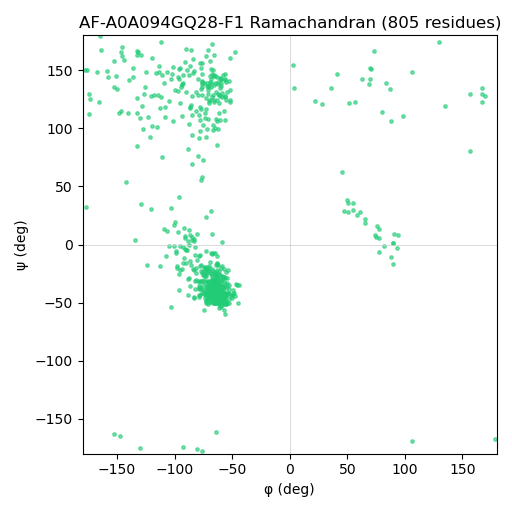00 87.12 191 ARG A O 1
ATOM 1525 N N . CYS A 1 192 ? 8.136 -5.283 -12.128 1.00 88.44 192 CYS A N 1
ATOM 1526 C CA . CYS A 1 192 ? 7.981 -4.121 -13.004 1.00 88.44 192 CYS A CA 1
ATOM 1527 C C . CYS A 1 192 ? 7.294 -4.463 -14.338 1.00 88.44 192 CYS A C 1
ATOM 1529 O O . CYS A 1 192 ? 6.362 -3.763 -14.733 1.00 88.44 192 CYS A O 1
ATOM 1531 N N . ILE A 1 193 ? 7.670 -5.570 -14.991 1.00 88.88 193 ILE A N 1
ATOM 1532 C CA . ILE A 1 193 ? 7.005 -6.068 -16.212 1.00 88.88 193 ILE A CA 1
ATOM 1533 C C . ILE A 1 193 ? 5.528 -6.385 -15.931 1.00 88.88 193 ILE A C 1
ATOM 1535 O O . ILE A 1 193 ? 4.641 -5.965 -16.674 1.00 88.88 193 ILE A O 1
ATOM 1539 N N . SER A 1 194 ? 5.247 -7.071 -14.820 1.00 88.56 194 SER A N 1
ATOM 1540 C CA . SER A 1 194 ? 3.878 -7.447 -14.434 1.00 88.56 194 SER A CA 1
ATOM 1541 C C . SER A 1 194 ? 3.023 -6.231 -14.045 1.00 88.56 194 SER A C 1
ATOM 1543 O O . SER A 1 194 ? 1.833 -6.180 -14.361 1.00 88.56 194 SER A O 1
ATOM 1545 N N . LEU A 1 195 ? 3.629 -5.204 -13.436 1.00 87.50 195 LEU A N 1
ATOM 1546 C CA . LEU A 1 195 ? 2.976 -3.914 -13.210 1.00 87.50 195 LEU A CA 1
ATOM 1547 C C . LEU A 1 195 ? 2.655 -3.223 -14.539 1.00 87.50 195 LEU A C 1
ATOM 1549 O O . LEU A 1 195 ? 1.516 -2.813 -14.741 1.00 87.50 195 LEU A O 1
ATOM 1553 N N . ALA A 1 196 ? 3.622 -3.127 -15.457 1.00 89.00 196 ALA A N 1
ATOM 1554 C CA . ALA A 1 196 ? 3.436 -2.515 -16.774 1.00 89.00 196 ALA A CA 1
ATOM 1555 C C . ALA A 1 196 ? 2.314 -3.190 -17.584 1.00 89.00 196 ALA A C 1
ATOM 1557 O O . ALA A 1 196 ? 1.513 -2.485 -18.198 1.00 89.00 196 ALA A O 1
ATOM 1558 N N . ASN A 1 197 ? 2.191 -4.522 -17.503 1.00 91.75 197 ASN A N 1
ATOM 1559 C CA . ASN A 1 197 ? 1.099 -5.292 -18.111 1.00 91.75 197 ASN A CA 1
ATOM 1560 C C . ASN A 1 197 ? -0.301 -4.905 -17.590 1.00 91.75 197 ASN A C 1
ATOM 1562 O O . ASN A 1 197 ? -1.285 -5.066 -18.298 1.00 91.75 197 ASN A O 1
ATOM 1566 N N . THR A 1 198 ? -0.404 -4.385 -16.362 1.00 90.81 198 THR A N 1
ATOM 1567 C CA . THR A 1 198 ? -1.686 -4.041 -15.715 1.00 90.81 198 THR A CA 1
ATOM 1568 C C . THR A 1 198 ? -1.921 -2.529 -15.588 1.00 90.81 198 THR A C 1
ATOM 1570 O O . THR A 1 198 ? -2.823 -2.086 -14.870 1.00 90.81 198 THR A O 1
ATOM 1573 N N . LYS A 1 199 ? -1.128 -1.697 -16.279 1.00 87.81 199 LYS A N 1
ATOM 1574 C CA . LYS A 1 199 ? -1.389 -0.253 -16.406 1.00 87.81 199 LYS A CA 1
ATOM 1575 C C . LYS A 1 199 ? -2.519 -0.005 -17.408 1.00 87.81 199 LYS A C 1
ATOM 1577 O O . LYS A 1 199 ? -2.610 -0.668 -18.433 1.00 87.81 199 LYS A O 1
ATOM 1582 N N . SER A 1 200 ? -3.317 1.040 -17.176 1.00 85.81 200 SER A N 1
ATOM 1583 C CA . SER A 1 200 ? -4.382 1.477 -18.100 1.00 85.81 200 SER A CA 1
ATOM 1584 C C . SER A 1 200 ? -3.876 1.925 -19.480 1.00 85.81 200 SER A C 1
ATOM 1586 O O . SER A 1 200 ? -4.651 2.002 -20.431 1.00 85.81 200 SER A O 1
ATOM 1588 N N . LYS A 1 201 ? -2.578 2.227 -19.596 1.00 88.12 201 LYS A N 1
ATOM 1589 C CA . LYS A 1 201 ? -1.868 2.460 -20.856 1.00 88.12 201 LYS A CA 1
ATOM 1590 C C . LYS A 1 201 ? -0.596 1.619 -20.855 1.00 88.12 201 LYS A C 1
ATOM 1592 O O . LYS A 1 201 ? 0.335 1.916 -20.107 1.00 88.12 201 LYS A O 1
ATOM 1597 N N . PHE A 1 202 ? -0.568 0.579 -21.682 1.00 90.19 202 PHE A N 1
ATOM 1598 C CA . PHE A 1 202 ? 0.595 -0.289 -21.832 1.00 90.19 202 PHE A CA 1
ATOM 1599 C C . PHE A 1 202 ? 1.747 0.431 -22.549 1.00 90.19 202 PHE A C 1
ATOM 1601 O O . PHE A 1 202 ? 1.540 1.096 -23.567 1.00 90.19 202 PHE A O 1
ATOM 1608 N N . SER A 1 203 ? 2.971 0.273 -22.042 1.00 90.69 203 SER A N 1
ATOM 1609 C CA . SER A 1 203 ? 4.175 0.890 -22.604 1.00 90.69 203 SER A CA 1
ATOM 1610 C C . SER A 1 203 ? 5.141 -0.172 -23.130 1.00 90.69 203 SER A C 1
ATOM 1612 O O . SER A 1 203 ? 5.908 -0.773 -22.379 1.00 90.69 203 SER A O 1
ATOM 1614 N N . ASN A 1 204 ? 5.139 -0.371 -24.453 1.00 91.12 204 ASN A N 1
ATOM 1615 C CA . ASN A 1 204 ? 6.065 -1.296 -25.120 1.00 91.12 204 ASN A CA 1
ATOM 1616 C C . ASN A 1 204 ? 7.536 -0.919 -24.862 1.00 91.12 204 ASN A C 1
ATOM 1618 O O . ASN A 1 204 ? 8.372 -1.797 -24.684 1.00 91.12 204 ASN A O 1
ATOM 1622 N N . SER A 1 205 ? 7.864 0.378 -24.811 1.00 92.38 205 SER A N 1
ATOM 1623 C CA . SER A 1 205 ? 9.237 0.843 -24.564 1.00 92.38 205 SER A CA 1
ATOM 1624 C C . SER A 1 205 ? 9.692 0.639 -23.117 1.00 92.38 205 SER A C 1
ATOM 1626 O O . SER A 1 205 ? 10.885 0.482 -22.882 1.00 92.38 205 SER A O 1
ATOM 1628 N N . GLU A 1 206 ? 8.770 0.612 -22.152 1.00 91.00 206 GLU A N 1
ATOM 1629 C CA . GLU A 1 206 ? 9.070 0.277 -20.757 1.00 91.00 206 GLU A CA 1
ATOM 1630 C C . GLU A 1 206 ? 9.396 -1.216 -20.613 1.00 91.00 206 GLU A C 1
ATOM 1632 O O . GLU A 1 206 ? 10.459 -1.564 -20.104 1.00 91.00 206 GLU A O 1
ATOM 1637 N N . VAL A 1 207 ? 8.539 -2.099 -21.141 1.00 91.94 207 VAL A N 1
ATOM 1638 C CA . VAL A 1 207 ? 8.776 -3.554 -21.093 1.00 91.94 207 VAL A CA 1
ATOM 1639 C C . VAL A 1 207 ? 10.016 -3.949 -21.899 1.00 91.94 207 VAL A C 1
ATOM 1641 O O . VAL A 1 207 ? 10.798 -4.774 -21.432 1.00 91.94 207 VAL A O 1
ATOM 1644 N N . LYS A 1 208 ? 10.271 -3.311 -23.052 1.00 94.50 208 LYS A N 1
ATOM 1645 C CA . LYS A 1 208 ? 11.484 -3.561 -23.844 1.00 94.50 208 LYS A CA 1
ATOM 1646 C C . LYS A 1 208 ? 12.765 -3.233 -23.070 1.00 94.50 208 LYS A C 1
ATOM 1648 O O . LYS A 1 208 ? 13.665 -4.062 -23.064 1.00 94.50 208 LYS A O 1
ATOM 1653 N N . LYS A 1 209 ? 12.823 -2.098 -22.358 1.00 94.50 209 LYS A N 1
ATOM 1654 C CA . LYS A 1 209 ? 13.969 -1.742 -21.493 1.00 94.50 209 LYS A CA 1
ATOM 1655 C C . LYS A 1 209 ? 14.201 -2.776 -20.391 1.00 94.50 209 LYS A C 1
ATOM 1657 O O . LYS A 1 209 ? 15.339 -3.130 -20.103 1.00 94.50 209 LYS A O 1
ATOM 1662 N N . PHE A 1 210 ? 13.127 -3.282 -19.785 1.00 93.06 210 PHE A N 1
ATOM 1663 C CA . PHE A 1 210 ? 13.225 -4.351 -18.792 1.00 93.06 210 PHE A CA 1
ATOM 1664 C C . PHE A 1 210 ? 13.699 -5.677 -19.398 1.00 93.06 210 PHE A C 1
ATOM 1666 O O . PHE A 1 210 ? 14.490 -6.371 -18.766 1.00 93.06 210 PHE A O 1
ATOM 1673 N N . LYS A 1 211 ? 13.291 -6.009 -20.632 1.00 94.50 211 LYS A N 1
ATOM 1674 C CA . LYS A 1 211 ? 13.835 -7.166 -21.356 1.00 94.50 211 LYS A CA 1
ATOM 1675 C C . LYS A 1 211 ? 15.319 -6.982 -21.687 1.00 94.50 211 LYS A C 1
ATOM 1677 O O . LYS A 1 211 ? 16.098 -7.893 -21.443 1.00 94.50 211 LYS A O 1
ATOM 1682 N N . GLU A 1 212 ? 15.721 -5.809 -22.171 1.00 95.69 212 GLU A N 1
ATOM 1683 C CA . GLU A 1 212 ? 17.124 -5.476 -22.463 1.00 95.69 212 GLU A CA 1
ATOM 1684 C C . GLU A 1 212 ? 18.013 -5.681 -21.221 1.00 95.69 212 GLU A C 1
ATOM 1686 O O . GLU A 1 212 ? 19.029 -6.361 -21.314 1.00 95.69 212 GLU A O 1
ATOM 1691 N N . GLN A 1 213 ? 17.572 -5.248 -20.032 1.00 95.56 213 GLN A N 1
ATOM 1692 C CA . GLN A 1 213 ? 18.282 -5.508 -18.766 1.00 95.56 213 GLN A CA 1
ATOM 1693 C C . GLN A 1 213 ? 18.366 -6.994 -18.369 1.00 95.56 213 GLN A C 1
ATOM 1695 O O . GLN A 1 213 ? 19.287 -7.377 -17.648 1.00 95.56 213 GLN A O 1
ATOM 1700 N N . LEU A 1 214 ? 17.413 -7.834 -18.784 1.00 94.19 214 LEU A N 1
ATOM 1701 C CA . LEU A 1 214 ? 17.457 -9.284 -18.546 1.00 94.19 214 LEU A CA 1
ATOM 1702 C C . LEU A 1 214 ? 18.396 -9.983 -19.536 1.00 94.19 214 LEU A C 1
ATOM 1704 O O . LEU A 1 214 ? 19.120 -10.889 -19.138 1.00 94.19 214 LEU A O 1
ATOM 1708 N N . GLU A 1 215 ? 18.438 -9.541 -20.794 1.00 94.69 215 GLU A N 1
ATOM 1709 C CA . GLU A 1 215 ? 19.417 -10.028 -21.776 1.00 94.69 215 GLU A CA 1
ATOM 1710 C C . GLU A 1 215 ? 20.846 -9.574 -21.410 1.00 94.69 215 GLU A C 1
ATOM 1712 O O . GLU A 1 215 ? 21.786 -10.345 -21.576 1.00 94.69 215 GLU A O 1
ATOM 1717 N N . GLU A 1 216 ? 21.027 -8.383 -20.820 1.00 94.81 216 GLU A N 1
ATOM 1718 C CA . GLU A 1 216 ? 22.305 -7.952 -20.220 1.00 94.81 216 GLU A CA 1
ATOM 1719 C C . GLU A 1 216 ? 22.753 -8.870 -19.074 1.00 94.81 216 GLU A C 1
ATOM 1721 O O . GLU A 1 216 ? 23.933 -9.197 -18.984 1.00 94.81 216 GLU A O 1
ATOM 1726 N N . ILE A 1 217 ? 21.832 -9.300 -18.200 1.00 92.56 217 ILE A N 1
ATOM 1727 C CA . ILE A 1 217 ? 22.127 -10.280 -17.139 1.00 92.56 217 ILE A CA 1
ATOM 1728 C C . ILE A 1 217 ? 22.481 -11.634 -17.765 1.00 92.56 217 ILE A C 1
ATOM 1730 O O . ILE A 1 217 ? 23.465 -12.254 -17.376 1.00 92.56 217 ILE A O 1
ATOM 1734 N N . LYS A 1 218 ? 21.724 -12.081 -18.770 1.00 92.44 218 LYS A N 1
ATOM 1735 C CA . LYS A 1 218 ? 21.985 -13.335 -19.488 1.00 92.44 218 LYS A CA 1
ATOM 1736 C C . LYS A 1 218 ? 23.347 -13.334 -20.185 1.00 92.44 218 LYS A C 1
ATOM 1738 O O . LYS A 1 218 ? 24.033 -14.346 -20.181 1.00 92.44 218 LYS A O 1
ATOM 1743 N N . ALA A 1 219 ? 23.780 -12.193 -20.718 1.00 91.75 219 ALA A N 1
ATOM 1744 C CA . ALA A 1 219 ? 25.096 -12.023 -21.333 1.00 91.75 219 ALA A CA 1
ATOM 1745 C C . ALA A 1 219 ? 26.277 -12.123 -20.341 1.00 91.75 219 ALA A C 1
ATOM 1747 O O . ALA A 1 219 ? 27.424 -12.165 -20.777 1.00 91.75 219 ALA A O 1
ATOM 1748 N N . GLN A 1 220 ? 26.019 -12.177 -19.026 1.00 88.69 220 GLN A N 1
ATOM 1749 C CA . GLN A 1 220 ? 27.032 -12.465 -17.999 1.00 88.69 220 GLN A CA 1
ATOM 1750 C C . GLN A 1 220 ? 27.292 -13.973 -17.834 1.00 88.69 220 GLN A C 1
ATOM 1752 O O . GLN A 1 220 ? 28.228 -14.355 -17.132 1.00 88.69 220 GLN A O 1
ATOM 1757 N N . GLN A 1 221 ? 26.480 -14.832 -18.459 1.00 88.44 221 GLN A N 1
ATOM 1758 C CA . GLN A 1 221 ? 26.685 -16.278 -18.456 1.00 88.44 221 GLN A CA 1
ATOM 1759 C C . GLN A 1 221 ? 27.849 -16.669 -19.376 1.00 88.44 221 GLN A C 1
ATOM 1761 O O . GLN A 1 221 ? 27.961 -16.186 -20.504 1.00 88.44 221 GLN A O 1
ATOM 1766 N N . VAL A 1 222 ? 28.668 -17.618 -18.927 1.00 84.94 222 VAL A N 1
ATOM 1767 C CA . VAL A 1 222 ? 29.690 -18.299 -19.730 1.00 84.94 222 VAL A CA 1
ATOM 1768 C C . VAL A 1 222 ? 29.244 -19.749 -19.896 1.00 84.94 222 VAL A C 1
ATOM 1770 O O . VAL A 1 222 ? 28.890 -20.404 -18.920 1.00 84.94 222 VAL A O 1
ATOM 1773 N N . ASP A 1 223 ? 29.177 -20.227 -21.140 1.00 81.81 223 ASP A N 1
ATOM 1774 C CA . ASP A 1 223 ? 28.675 -21.565 -21.500 1.00 81.81 223 ASP A CA 1
ATOM 1775 C C . ASP A 1 223 ? 27.293 -21.927 -20.900 1.00 81.81 223 ASP A C 1
ATOM 1777 O O . ASP A 1 223 ? 26.960 -23.094 -20.711 1.00 81.81 223 ASP A O 1
ATOM 1781 N N . GLY A 1 224 ? 26.457 -20.912 -20.637 1.00 82.81 224 GLY A N 1
ATOM 1782 C CA . GLY A 1 224 ? 25.107 -21.060 -20.077 1.00 82.81 224 GLY A CA 1
ATOM 1783 C C . GLY A 1 224 ? 25.022 -21.046 -18.545 1.00 82.81 224 GLY A C 1
ATOM 1784 O O . GLY A 1 224 ? 23.918 -21.148 -18.016 1.00 82.81 224 GLY A O 1
ATOM 1785 N N . HIS A 1 225 ? 26.146 -20.871 -17.846 1.00 85.94 225 HIS A N 1
ATOM 1786 C CA . HIS A 1 225 ? 26.224 -20.787 -16.385 1.00 85.94 225 HIS A CA 1
ATOM 1787 C C . HIS A 1 225 ? 26.718 -19.408 -15.934 1.00 85.94 225 HIS A C 1
ATOM 1789 O O . HIS A 1 225 ? 27.537 -18.780 -16.606 1.00 85.94 225 HIS A O 1
ATOM 1795 N N . PHE A 1 226 ? 26.258 -18.924 -14.782 1.00 85.62 226 PHE A N 1
ATOM 1796 C CA . PHE A 1 226 ? 26.873 -17.760 -14.146 1.00 85.62 226 PHE A CA 1
ATOM 1797 C C . PHE A 1 226 ? 28.243 -18.141 -13.578 1.00 85.62 226 PHE A C 1
ATOM 1799 O O . PHE A 1 226 ? 28.396 -19.205 -12.988 1.00 85.62 226 PHE A O 1
ATOM 1806 N N . VAL A 1 227 ? 29.241 -17.267 -13.726 1.00 80.00 227 VAL A N 1
ATOM 1807 C CA . VAL A 1 227 ? 30.599 -17.491 -13.204 1.00 80.00 227 VAL A CA 1
ATOM 1808 C C . VAL A 1 227 ? 30.960 -16.338 -12.277 1.00 80.00 227 VAL A C 1
ATOM 1810 O O . VAL A 1 227 ? 31.142 -15.208 -12.725 1.00 80.00 227 VAL A O 1
ATOM 1813 N N . ILE A 1 228 ? 31.031 -16.628 -10.977 1.00 74.56 228 ILE A N 1
ATOM 1814 C CA . ILE A 1 228 ? 31.328 -15.648 -9.918 1.00 74.56 228 ILE A CA 1
ATOM 1815 C C . ILE A 1 228 ? 32.781 -15.829 -9.468 1.00 74.56 228 ILE A C 1
ATOM 1817 O O . ILE A 1 228 ? 33.583 -14.898 -9.549 1.00 74.56 228 ILE A O 1
ATOM 1821 N N . THR A 1 229 ? 33.151 -17.055 -9.094 1.00 75.06 229 THR A N 1
ATOM 1822 C CA . THR A 1 229 ? 34.540 -17.514 -8.977 1.00 75.06 229 THR A CA 1
ATOM 1823 C C . THR A 1 229 ? 35.000 -18.172 -10.288 1.00 75.06 229 THR A C 1
ATOM 1825 O O . THR A 1 229 ? 34.237 -18.922 -10.900 1.00 75.06 229 THR A O 1
ATOM 1828 N N . PRO A 1 230 ? 36.240 -17.929 -10.766 1.00 72.25 230 PRO A N 1
ATOM 1829 C CA . PRO A 1 230 ? 36.731 -18.552 -11.995 1.00 72.25 230 PRO A CA 1
ATOM 1830 C C . PRO A 1 230 ? 36.727 -20.085 -11.918 1.00 72.25 230 PRO A C 1
ATOM 1832 O O . PRO A 1 230 ? 37.307 -20.660 -10.999 1.00 72.25 230 PRO A O 1
ATOM 1835 N N . ASN A 1 231 ? 36.152 -20.734 -12.936 1.00 71.25 231 ASN A N 1
ATOM 1836 C CA . ASN A 1 231 ? 36.033 -22.194 -13.085 1.00 71.25 231 ASN A CA 1
ATOM 1837 C C . ASN A 1 231 ? 35.152 -22.914 -12.041 1.00 71.25 231 ASN A C 1
ATOM 1839 O O . ASN A 1 231 ? 35.250 -24.136 -11.916 1.00 71.25 231 ASN A O 1
ATOM 1843 N N . GLU A 1 232 ? 34.277 -22.205 -11.327 1.00 81.19 232 GLU A N 1
ATOM 1844 C CA . GLU A 1 232 ? 33.331 -22.795 -10.375 1.00 81.19 232 GLU A CA 1
ATOM 1845 C C . GLU A 1 232 ? 31.892 -22.370 -10.704 1.00 81.19 232 GLU A C 1
ATOM 1847 O O . GLU A 1 232 ? 31.628 -21.206 -11.003 1.00 81.19 232 GLU A O 1
ATOM 1852 N N . ILE A 1 233 ? 30.959 -23.329 -10.672 1.00 81.88 233 ILE A N 1
ATOM 1853 C CA . ILE A 1 233 ? 29.528 -23.061 -10.864 1.00 81.88 233 ILE A CA 1
ATOM 1854 C C . ILE A 1 233 ? 28.943 -22.681 -9.494 1.00 81.88 233 ILE A C 1
ATOM 1856 O O . ILE A 1 233 ? 29.008 -23.504 -8.575 1.00 81.88 233 ILE A O 1
ATOM 1860 N N . PRO A 1 234 ? 28.366 -21.478 -9.328 1.00 86.38 234 PRO A N 1
ATOM 1861 C CA . PRO A 1 234 ? 27.866 -21.016 -8.044 1.00 86.38 234 PRO A CA 1
ATOM 1862 C C . PRO A 1 234 ? 26.653 -21.828 -7.584 1.00 86.38 234 PRO A C 1
ATOM 1864 O O . PRO A 1 234 ? 25.809 -22.264 -8.377 1.00 86.38 234 PRO A O 1
ATOM 1867 N N . ALA A 1 235 ? 26.533 -22.000 -6.268 1.00 87.38 235 ALA A N 1
ATOM 1868 C CA . ALA A 1 235 ? 25.394 -22.684 -5.675 1.00 87.38 235 ALA A CA 1
ATOM 1869 C C . ALA A 1 235 ? 24.082 -21.966 -6.046 1.00 87.38 235 ALA A C 1
ATOM 1871 O O . ALA A 1 235 ? 23.940 -20.757 -5.858 1.00 87.38 235 ALA A O 1
ATOM 1872 N N . GLY A 1 236 ? 23.128 -22.721 -6.599 1.00 87.81 236 GLY A N 1
ATOM 1873 C CA . GLY A 1 236 ? 21.837 -22.199 -7.055 1.00 87.81 236 GLY A CA 1
ATOM 1874 C C . GLY A 1 236 ? 21.773 -21.719 -8.511 1.00 87.81 236 GLY A C 1
ATOM 1875 O O . GLY A 1 236 ? 20.698 -21.288 -8.925 1.00 87.81 236 GLY A O 1
ATOM 1876 N N . ASP A 1 237 ? 22.855 -21.824 -9.296 1.00 90.25 237 ASP A N 1
ATOM 1877 C CA . ASP A 1 237 ? 22.911 -21.405 -10.713 1.00 90.25 237 ASP A CA 1
ATOM 1878 C C . ASP A 1 237 ? 21.682 -21.861 -11.526 1.00 90.25 237 ASP A C 1
ATOM 1880 O O . ASP A 1 237 ? 20.986 -21.042 -12.125 1.00 90.25 237 ASP A O 1
ATOM 1884 N N . ALA A 1 238 ? 21.337 -23.150 -11.451 1.00 90.56 238 ALA A N 1
ATOM 1885 C CA . ALA A 1 238 ? 20.187 -23.717 -12.155 1.00 90.56 238 ALA A CA 1
ATOM 1886 C C . ALA A 1 238 ? 18.838 -23.071 -11.769 1.00 90.56 238 ALA A C 1
ATOM 1888 O O . ALA A 1 238 ? 17.995 -22.864 -12.643 1.00 90.56 238 ALA A O 1
ATOM 1889 N N . GLU A 1 239 ? 18.626 -22.716 -10.493 1.00 90.88 239 GLU A N 1
ATOM 1890 C CA . GLU A 1 239 ? 17.382 -22.068 -10.039 1.00 90.88 239 GLU A CA 1
ATOM 1891 C C . GLU A 1 239 ? 17.261 -20.643 -10.609 1.00 90.88 239 GLU A C 1
ATOM 1893 O O . GLU A 1 239 ? 16.178 -20.218 -11.021 1.00 90.88 239 GLU A O 1
ATOM 1898 N N . VAL A 1 240 ? 18.377 -19.911 -10.692 1.00 92.19 240 VAL A N 1
ATOM 1899 C CA . VAL A 1 240 ? 18.402 -18.535 -11.214 1.00 92.19 240 VAL A CA 1
ATOM 1900 C C . VAL A 1 240 ? 18.366 -18.504 -12.744 1.00 92.19 240 VAL A C 1
ATOM 1902 O O . VAL A 1 240 ? 17.714 -17.628 -13.313 1.00 92.19 240 VAL A O 1
ATOM 1905 N N . ASN A 1 241 ? 18.944 -19.501 -13.419 1.00 92.38 241 ASN A N 1
ATOM 1906 C CA . ASN A 1 241 ? 18.821 -19.686 -14.867 1.00 92.38 241 ASN A CA 1
ATOM 1907 C C . ASN A 1 241 ? 17.393 -20.066 -15.293 1.00 92.38 241 ASN A C 1
ATOM 1909 O O . ASN A 1 241 ? 16.891 -19.527 -16.286 1.00 92.38 241 ASN A O 1
ATOM 1913 N N . GLU A 1 242 ? 16.696 -20.922 -14.531 1.00 93.06 242 GLU A N 1
ATOM 1914 C CA . GLU A 1 242 ? 15.268 -21.200 -14.757 1.00 93.06 242 GLU A CA 1
ATOM 1915 C C . GLU A 1 242 ? 14.438 -19.918 -14.584 1.00 93.06 242 GLU A C 1
ATOM 1917 O O . GLU A 1 242 ? 13.619 -19.581 -15.444 1.00 93.06 242 GLU A O 1
ATOM 1922 N N . LEU A 1 243 ? 14.681 -19.165 -13.504 1.00 92.56 243 LEU A N 1
ATOM 1923 C CA . LEU A 1 243 ? 13.988 -17.907 -13.232 1.00 92.56 243 LEU A CA 1
ATOM 1924 C C . LEU A 1 243 ? 14.198 -16.883 -14.357 1.00 92.56 243 LEU A C 1
ATOM 1926 O O . LEU A 1 243 ? 13.219 -16.350 -14.877 1.00 92.56 243 LEU A O 1
ATOM 1930 N N . LEU A 1 244 ? 15.447 -16.620 -14.754 1.00 94.81 244 LEU A N 1
ATOM 1931 C CA . LEU A 1 244 ? 15.779 -15.660 -15.808 1.00 94.81 244 LEU A CA 1
ATOM 1932 C C . LEU A 1 244 ? 15.087 -16.015 -17.130 1.00 94.81 244 LEU A C 1
ATOM 1934 O O . LEU A 1 244 ? 14.440 -15.160 -17.738 1.00 94.81 244 LEU A O 1
ATOM 1938 N N . THR A 1 245 ? 15.151 -17.289 -17.528 1.00 94.31 245 THR A N 1
ATOM 1939 C CA . THR A 1 245 ? 14.476 -17.800 -18.730 1.00 94.31 245 THR A CA 1
ATOM 1940 C C . THR A 1 245 ? 12.966 -17.555 -18.664 1.00 94.31 245 THR A C 1
ATOM 1942 O O . THR A 1 245 ? 12.396 -16.936 -19.563 1.00 94.31 245 THR A O 1
ATOM 1945 N N . ARG A 1 246 ? 12.321 -17.921 -17.548 1.00 93.19 246 ARG A N 1
ATOM 1946 C CA . ARG A 1 246 ? 10.873 -17.740 -17.338 1.00 93.19 246 ARG A CA 1
ATOM 1947 C C . ARG A 1 246 ? 10.420 -16.277 -17.322 1.00 93.19 246 ARG A C 1
ATOM 1949 O O . ARG A 1 246 ? 9.246 -16.017 -17.604 1.00 93.19 246 ARG A O 1
ATOM 1956 N N . ILE A 1 247 ? 11.297 -15.332 -16.961 1.00 94.25 247 ILE A N 1
ATOM 1957 C CA . ILE A 1 247 ? 11.006 -13.888 -16.999 1.00 94.25 247 ILE A CA 1
ATOM 1958 C C . ILE A 1 247 ? 11.206 -13.328 -18.413 1.00 94.25 247 ILE A C 1
ATOM 1960 O O . ILE A 1 247 ? 10.401 -12.504 -18.840 1.00 94.25 247 ILE A O 1
ATOM 1964 N N . LEU A 1 248 ? 12.215 -13.784 -19.161 1.00 95.44 248 LEU A N 1
ATOM 1965 C CA . LEU A 1 248 ? 12.399 -13.404 -20.568 1.00 95.44 248 LEU A CA 1
ATOM 1966 C C . LEU A 1 248 ? 11.205 -13.842 -21.429 1.00 95.44 248 LEU A C 1
ATOM 1968 O O . LEU A 1 248 ? 10.629 -13.013 -22.131 1.00 95.44 248 LEU A O 1
ATOM 1972 N N . GLU A 1 249 ? 10.761 -15.093 -21.282 1.00 94.50 249 GLU A N 1
ATOM 1973 C CA . GLU A 1 249 ? 9.514 -15.591 -21.883 1.00 94.50 249 GLU A CA 1
ATOM 1974 C C . GLU A 1 249 ? 8.303 -14.744 -21.464 1.00 94.50 249 GLU A C 1
ATOM 1976 O O . GLU A 1 249 ? 7.447 -14.409 -22.281 1.00 94.50 249 GLU A O 1
ATOM 1981 N N . TRP A 1 250 ? 8.228 -14.357 -20.184 1.00 94.00 250 TRP A N 1
ATOM 1982 C CA . TRP A 1 250 ? 7.141 -13.516 -19.687 1.00 94.00 250 TRP A CA 1
ATOM 1983 C C . TRP A 1 250 ? 7.140 -12.119 -20.311 1.00 94.00 250 TRP A C 1
ATOM 1985 O O . TRP A 1 250 ? 6.071 -11.598 -20.622 1.00 94.00 250 TRP A O 1
ATOM 1995 N N . ALA A 1 251 ? 8.316 -11.526 -20.525 1.00 94.81 251 ALA A N 1
ATOM 1996 C CA . ALA A 1 251 ? 8.451 -10.239 -21.194 1.00 94.81 251 ALA A CA 1
ATOM 1997 C C . ALA A 1 251 ? 7.910 -10.297 -22.631 1.00 94.81 251 ALA A C 1
ATOM 1999 O O . ALA A 1 251 ? 7.202 -9.380 -23.044 1.00 94.81 251 ALA A O 1
ATOM 2000 N N . ASP A 1 252 ? 8.192 -11.377 -23.366 1.00 94.88 252 ASP A N 1
ATOM 2001 C CA . ASP A 1 252 ? 7.696 -11.565 -24.733 1.00 94.88 252 ASP A CA 1
ATOM 2002 C C . ASP A 1 252 ? 6.174 -11.739 -24.782 1.00 94.88 252 ASP A C 1
ATOM 2004 O O . ASP A 1 252 ? 5.508 -10.998 -25.504 1.00 94.88 252 ASP A O 1
ATOM 2008 N N . VAL A 1 253 ? 5.601 -12.609 -23.941 1.00 94.62 253 VAL A N 1
ATOM 2009 C CA . VAL A 1 253 ? 4.137 -12.784 -23.846 1.00 94.62 253 VAL A CA 1
ATOM 2010 C C . VAL A 1 253 ? 3.445 -11.464 -23.462 1.00 94.62 253 VAL A C 1
ATOM 2012 O O . VAL A 1 253 ? 2.424 -11.093 -24.039 1.00 94.62 253 VAL A O 1
ATOM 2015 N N . VAL A 1 254 ? 4.016 -10.690 -22.534 1.00 93.88 254 VAL A N 1
ATOM 2016 C CA . VAL A 1 254 ? 3.483 -9.369 -22.154 1.00 93.88 254 VAL A CA 1
ATOM 2017 C C . VAL A 1 254 ? 3.573 -8.354 -23.305 1.00 93.88 254 VAL A C 1
ATOM 2019 O O . VAL A 1 254 ? 2.657 -7.548 -23.476 1.00 93.88 254 VAL A O 1
ATOM 2022 N N . MET A 1 255 ? 4.627 -8.387 -24.128 1.00 93.31 255 MET A N 1
ATOM 2023 C CA . MET A 1 255 ? 4.737 -7.544 -25.330 1.00 93.31 255 MET A CA 1
ATOM 2024 C C . MET A 1 255 ? 3.807 -7.978 -26.471 1.00 93.31 255 MET A C 1
ATOM 2026 O O . MET A 1 255 ? 3.447 -7.139 -27.296 1.00 93.31 255 MET A O 1
ATOM 2030 N N . GLU A 1 256 ? 3.402 -9.246 -26.527 1.00 93.81 256 GLU A N 1
ATOM 2031 C CA . GLU A 1 256 ? 2.405 -9.748 -27.476 1.00 93.81 256 GLU A CA 1
ATOM 2032 C C . GLU A 1 256 ? 0.988 -9.305 -27.078 1.00 93.81 256 GLU A C 1
ATOM 2034 O O . GLU A 1 256 ? 0.325 -8.599 -27.844 1.00 93.81 256 GLU A O 1
ATOM 2039 N N . HIS A 1 257 ? 0.564 -9.630 -25.850 1.00 92.88 257 HIS A N 1
ATOM 2040 C CA . HIS A 1 257 ? -0.786 -9.352 -25.343 1.00 92.88 257 HIS A CA 1
ATOM 2041 C C . HIS A 1 257 ? -1.021 -7.880 -24.951 1.00 92.88 257 HIS A C 1
ATOM 2043 O O . HIS A 1 257 ? -2.162 -7.418 -24.965 1.00 92.88 257 HIS A O 1
ATOM 2049 N N . LYS A 1 258 ? 0.028 -7.113 -24.614 1.00 92.75 258 LYS A N 1
ATOM 2050 C CA . LYS A 1 258 ? -0.011 -5.648 -24.380 1.00 92.75 258 LYS A CA 1
ATOM 2051 C C . LYS A 1 258 ? -1.039 -5.196 -23.332 1.00 92.75 258 LYS A C 1
ATOM 2053 O O . LYS A 1 258 ? -1.666 -4.147 -23.486 1.00 92.75 258 LYS A O 1
ATOM 2058 N N . GLY A 1 259 ? -1.235 -5.990 -22.278 1.00 89.00 259 GLY A N 1
ATOM 2059 C CA . GLY A 1 259 ? -2.229 -5.732 -21.231 1.00 89.00 259 GLY A CA 1
ATOM 2060 C C . GLY A 1 259 ? -3.687 -6.004 -21.626 1.00 89.00 259 GLY A C 1
ATOM 2061 O O . GLY A 1 259 ? -4.593 -5.713 -20.844 1.00 89.00 259 GLY A O 1
ATOM 2062 N N . VAL A 1 260 ? -3.952 -6.569 -22.811 1.00 92.69 260 VAL A N 1
ATOM 2063 C CA . VAL A 1 260 ? -5.304 -6.985 -23.212 1.00 92.69 260 VAL A CA 1
ATOM 2064 C C . VAL A 1 260 ? -5.650 -8.309 -22.532 1.00 92.69 260 VAL A C 1
ATOM 2066 O O . VAL A 1 260 ? -4.983 -9.319 -22.742 1.00 92.69 260 VAL A O 1
ATOM 2069 N N . MET A 1 261 ? -6.692 -8.299 -21.701 1.00 94.56 261 MET A N 1
ATOM 2070 C CA . MET A 1 261 ? -7.244 -9.494 -21.059 1.00 94.56 261 MET A CA 1
ATOM 2071 C C . MET A 1 261 ? -8.340 -10.114 -21.947 1.00 94.56 261 MET A C 1
ATOM 2073 O O . MET A 1 261 ? -9.231 -9.369 -22.364 1.00 94.56 261 MET A O 1
ATOM 2077 N N . PRO A 1 262 ? -8.325 -11.437 -22.210 1.00 93.81 262 PRO A N 1
ATOM 2078 C CA . PRO A 1 262 ? -9.418 -12.146 -22.877 1.00 93.81 262 PRO A CA 1
ATOM 2079 C C . PRO A 1 262 ? -10.791 -11.918 -22.224 1.00 93.81 262 PRO A C 1
ATOM 2081 O O . PRO A 1 262 ? -10.919 -11.891 -20.998 1.00 93.81 262 PRO A O 1
ATOM 2084 N N . GLU A 1 263 ? -11.833 -11.779 -23.049 1.00 92.81 263 GLU A N 1
ATOM 2085 C CA . GLU A 1 263 ? -13.190 -11.404 -22.612 1.00 92.81 263 GLU A CA 1
ATOM 2086 C C . GLU A 1 263 ? -13.811 -12.389 -21.604 1.00 92.81 263 GLU A C 1
ATOM 2088 O O . GLU A 1 263 ? -14.536 -11.968 -20.706 1.00 92.81 263 GLU A O 1
ATOM 2093 N N . ASN A 1 264 ? -13.477 -13.681 -21.680 1.00 93.31 264 ASN A N 1
ATOM 2094 C CA . ASN A 1 264 ? -13.954 -14.705 -20.742 1.00 93.31 264 ASN A CA 1
ATOM 2095 C C . ASN A 1 264 ? -13.384 -14.551 -19.314 1.00 93.31 264 ASN A C 1
ATOM 2097 O O . ASN A 1 264 ? -14.038 -14.951 -18.352 1.00 93.31 264 ASN A O 1
ATOM 2101 N N . PHE A 1 265 ? -12.218 -13.912 -19.152 1.00 94.75 265 PHE A N 1
ATOM 2102 C CA . PHE A 1 265 ? -11.601 -13.626 -17.845 1.00 94.75 265 PHE A CA 1
ATOM 2103 C C . PHE A 1 265 ? -11.654 -12.148 -17.436 1.00 94.75 265 PHE A C 1
ATOM 2105 O O . PHE A 1 265 ? -11.394 -11.808 -16.276 1.00 94.75 265 PHE A O 1
ATOM 2112 N N . LYS A 1 266 ? -12.052 -11.267 -18.359 1.00 93.69 266 LYS A N 1
ATOM 2113 C CA . LYS A 1 266 ? -12.214 -9.827 -18.143 1.00 93.69 266 LYS A CA 1
ATOM 2114 C C . LYS A 1 266 ? -13.030 -9.462 -16.887 1.00 93.69 266 LYS A C 1
ATOM 2116 O O . LYS A 1 266 ? -12.551 -8.605 -16.148 1.00 93.69 266 LYS A O 1
ATOM 2121 N N . PRO A 1 267 ? -14.164 -10.115 -16.546 1.00 94.44 267 PRO A N 1
ATOM 2122 C CA . PRO A 1 267 ? -14.921 -9.763 -15.340 1.00 94.44 267 PRO A CA 1
ATOM 2123 C C . PRO A 1 267 ? -14.129 -9.950 -14.037 1.00 94.44 267 PRO A C 1
ATOM 2125 O O . PRO A 1 267 ? -14.236 -9.130 -13.128 1.00 94.44 267 PRO A O 1
ATOM 2128 N N . ILE A 1 268 ? -13.310 -11.005 -13.942 1.00 94.69 268 ILE A N 1
ATOM 2129 C CA . ILE A 1 268 ? -12.465 -11.269 -12.765 1.00 94.69 268 ILE A CA 1
ATOM 2130 C C . ILE A 1 268 ? -11.295 -10.278 -12.735 1.00 94.69 268 ILE A C 1
ATOM 2132 O O . ILE A 1 268 ? -10.979 -9.716 -11.686 1.00 94.69 268 ILE A O 1
ATOM 2136 N N . TYR A 1 269 ? -10.679 -10.026 -13.893 1.00 95.94 269 TYR A N 1
ATOM 2137 C CA . TYR A 1 269 ? -9.593 -9.060 -14.038 1.00 95.94 269 TYR A CA 1
ATOM 2138 C C . TYR A 1 269 ? -10.009 -7.640 -13.641 1.00 95.94 269 TYR A C 1
ATOM 2140 O O . TYR A 1 269 ? -9.315 -7.015 -12.843 1.00 95.94 269 TYR A O 1
ATOM 2148 N N . ASP A 1 270 ? -11.150 -7.148 -14.131 1.00 95.56 270 ASP A N 1
ATOM 2149 C CA . ASP A 1 270 ? -11.629 -5.792 -13.845 1.00 95.56 270 ASP A CA 1
ATOM 2150 C C . ASP A 1 270 ? -11.911 -5.606 -12.338 1.00 95.56 270 ASP A C 1
ATOM 2152 O O . ASP A 1 270 ? -11.564 -4.567 -11.771 1.00 95.56 270 ASP A O 1
ATOM 2156 N N . ILE A 1 271 ? -12.439 -6.634 -11.653 1.00 96.38 271 ILE A N 1
ATOM 2157 C CA . ILE A 1 271 ? -12.589 -6.641 -10.185 1.00 96.38 271 ILE A CA 1
ATOM 2158 C C . ILE A 1 271 ? -11.219 -6.539 -9.499 1.00 96.38 271 ILE A C 1
ATOM 2160 O O . ILE A 1 271 ? -11.025 -5.671 -8.649 1.00 96.38 271 ILE A O 1
ATOM 2164 N N . LEU A 1 272 ? -10.254 -7.387 -9.871 1.00 96.06 272 LEU A N 1
ATOM 2165 C CA . LEU A 1 272 ? -8.921 -7.401 -9.257 1.00 96.06 272 LEU A CA 1
ATOM 2166 C C . LEU A 1 272 ? -8.129 -6.108 -9.511 1.00 96.06 272 LEU A C 1
ATOM 2168 O O . LEU A 1 272 ? -7.451 -5.616 -8.609 1.00 96.06 272 LEU A O 1
ATOM 2172 N N . VAL A 1 273 ? -8.226 -5.527 -10.711 1.00 94.94 273 VAL A N 1
ATOM 2173 C CA . VAL A 1 273 ? -7.621 -4.226 -11.034 1.00 94.94 273 VAL A CA 1
ATOM 2174 C C . VAL A 1 273 ? -8.267 -3.117 -10.208 1.00 94.94 273 VAL A C 1
ATOM 2176 O O . VAL A 1 273 ? -7.547 -2.280 -9.666 1.00 94.94 273 VAL A O 1
ATOM 2179 N N . ASN A 1 274 ? -9.594 -3.119 -10.055 1.00 95.75 274 ASN A N 1
ATOM 2180 C CA . ASN A 1 274 ? -10.290 -2.130 -9.235 1.00 95.75 274 ASN A CA 1
ATOM 2181 C C . ASN A 1 274 ? -9.897 -2.227 -7.750 1.00 95.75 274 ASN A C 1
ATOM 2183 O O . ASN A 1 274 ? -9.544 -1.214 -7.148 1.00 95.75 274 ASN A O 1
ATOM 2187 N N . ILE A 1 275 ? -9.870 -3.442 -7.185 1.00 95.38 275 ILE A N 1
ATOM 2188 C CA . ILE A 1 275 ? -9.395 -3.702 -5.814 1.00 95.38 275 ILE A CA 1
ATOM 2189 C C . ILE A 1 275 ? -7.964 -3.180 -5.641 1.00 95.38 275 ILE A C 1
ATOM 2191 O O . ILE A 1 275 ? -7.697 -2.413 -4.716 1.00 95.38 275 ILE A O 1
ATOM 2195 N N . ARG A 1 276 ? -7.052 -3.533 -6.556 1.00 93.38 276 ARG A N 1
ATOM 2196 C CA . ARG A 1 276 ? -5.657 -3.080 -6.508 1.00 93.38 276 ARG A CA 1
ATOM 2197 C C . ARG A 1 276 ? -5.546 -1.558 -6.568 1.00 93.38 276 ARG A C 1
ATOM 2199 O O . ARG A 1 276 ? -4.762 -0.999 -5.811 1.00 93.38 276 ARG A O 1
ATOM 2206 N N . ASN A 1 277 ? -6.300 -0.898 -7.447 1.00 91.00 277 ASN A N 1
ATOM 2207 C CA . ASN A 1 277 ? -6.234 0.552 -7.642 1.00 91.00 277 ASN A CA 1
ATOM 2208 C C . ASN A 1 277 ? -6.797 1.335 -6.445 1.00 91.00 277 ASN A C 1
ATOM 2210 O O . ASN A 1 277 ? -6.207 2.341 -6.054 1.00 91.00 277 ASN A O 1
ATOM 2214 N N . GLU A 1 278 ? -7.908 0.892 -5.845 1.00 91.56 278 GLU A N 1
ATOM 2215 C CA . GLU A 1 278 ? -8.441 1.532 -4.634 1.00 91.56 278 GLU A CA 1
ATOM 2216 C C . GLU A 1 278 ? -7.512 1.307 -3.432 1.00 91.56 278 GLU A C 1
ATOM 2218 O O . GLU A 1 278 ? -7.193 2.266 -2.735 1.00 91.56 278 GLU A O 1
ATOM 2223 N N . LEU A 1 279 ? -6.975 0.097 -3.231 1.00 88.94 279 LEU A N 1
ATOM 2224 C CA . LEU A 1 279 ? -5.979 -0.164 -2.181 1.00 88.94 279 LEU A CA 1
ATOM 2225 C C . LEU A 1 279 ? -4.685 0.651 -2.375 1.00 88.94 279 LEU A C 1
ATOM 2227 O O . LEU A 1 279 ? -4.160 1.223 -1.420 1.00 88.94 279 LEU A O 1
ATOM 2231 N N . GLU A 1 280 ? -4.197 0.763 -3.613 1.00 86.81 280 GLU A N 1
ATOM 2232 C CA . GLU A 1 280 ? -3.053 1.602 -3.986 1.00 86.81 280 GLU A CA 1
ATOM 2233 C C . GLU A 1 280 ? -3.318 3.077 -3.652 1.00 86.81 280 GLU A C 1
ATOM 2235 O O . GLU A 1 280 ? -2.529 3.707 -2.947 1.00 86.81 280 GLU A O 1
ATOM 2240 N N . LYS A 1 281 ? -4.472 3.612 -4.055 1.00 85.62 281 LYS A N 1
ATOM 2241 C CA . LYS A 1 281 ? -4.917 4.973 -3.727 1.00 85.62 281 LYS A CA 1
ATOM 2242 C C . LYS A 1 281 ? -5.014 5.204 -2.216 1.00 85.62 281 LYS A C 1
ATOM 2244 O O . LYS A 1 281 ? -4.447 6.183 -1.739 1.00 85.62 281 LYS A O 1
ATOM 2249 N N . LEU A 1 282 ? -5.645 4.300 -1.462 1.00 83.44 282 LEU A N 1
ATOM 2250 C CA . LEU A 1 282 ? -5.738 4.370 0.004 1.00 83.44 282 LEU A CA 1
ATOM 2251 C C . LEU A 1 282 ? -4.347 4.421 0.654 1.00 83.44 282 LEU A C 1
ATOM 2253 O O . LEU A 1 282 ? -4.080 5.311 1.463 1.00 83.44 282 LEU A O 1
ATOM 2257 N N . SER A 1 283 ? -3.444 3.528 0.233 1.00 80.31 283 SER A N 1
ATOM 2258 C CA . SER A 1 283 ? -2.059 3.474 0.721 1.00 80.31 283 SER A CA 1
ATOM 2259 C C . SER A 1 283 ? -1.238 4.718 0.367 1.00 80.31 283 SER A C 1
ATOM 2261 O O . SER A 1 283 ? -0.302 5.064 1.088 1.00 80.31 283 SER A O 1
ATOM 2263 N N . LEU A 1 284 ? -1.599 5.429 -0.708 1.00 74.00 284 LEU A N 1
ATOM 2264 C CA . LEU A 1 284 ? -0.963 6.682 -1.100 1.00 74.00 284 LEU A CA 1
ATOM 2265 C C . LEU A 1 284 ? -1.522 7.890 -0.340 1.00 74.00 284 LEU A C 1
ATOM 2267 O O . LEU A 1 284 ? -0.736 8.720 0.122 1.00 74.00 284 LEU A O 1
ATOM 2271 N N . THR A 1 285 ? -2.841 8.017 -0.197 1.00 67.81 285 THR A N 1
ATOM 2272 C CA . THR A 1 285 ? -3.455 9.260 0.296 1.00 67.81 285 THR A CA 1
ATOM 2273 C C . THR A 1 285 ? -3.634 9.347 1.810 1.00 67.81 285 THR A C 1
ATOM 2275 O O . THR A 1 285 ? -4.080 10.398 2.257 1.00 67.81 285 THR A O 1
ATOM 2278 N N . GLN A 1 286 ? -3.326 8.288 2.579 1.00 58.22 286 GLN A N 1
ATOM 2279 C CA . GLN A 1 286 ? -3.665 8.181 4.013 1.00 58.22 286 GLN A CA 1
ATOM 2280 C C . GLN A 1 286 ? -5.117 8.624 4.248 1.00 58.22 286 GLN A C 1
ATOM 2282 O O . GLN A 1 286 ? -5.399 9.672 4.828 1.00 58.22 286 GLN A O 1
ATOM 2287 N N . ALA A 1 287 ? -6.050 7.891 3.634 1.00 51.47 287 ALA A N 1
ATOM 2288 C CA . ALA A 1 287 ? -7.425 8.347 3.487 1.00 51.47 287 ALA A CA 1
ATOM 2289 C C . ALA A 1 287 ? -8.103 8.554 4.853 1.00 51.47 287 ALA A C 1
ATOM 2291 O O . ALA A 1 287 ? -8.407 7.595 5.555 1.00 51.47 287 ALA A O 1
ATOM 2292 N N . TRP A 1 288 ? -8.404 9.817 5.166 1.00 53.00 288 TRP A N 1
ATOM 2293 C CA . TRP A 1 288 ? -8.916 10.346 6.441 1.00 53.00 288 TRP A CA 1
ATOM 2294 C C . TRP A 1 288 ? -10.255 9.754 6.940 1.00 53.00 288 TRP A C 1
ATOM 2296 O O . TRP A 1 288 ? -10.781 10.205 7.952 1.00 53.00 288 TRP A O 1
ATOM 2306 N N . SER A 1 289 ? -10.827 8.782 6.227 1.00 59.41 289 SER A N 1
ATOM 2307 C CA . SER A 1 289 ? -12.093 8.104 6.536 1.00 59.41 289 SER A CA 1
ATOM 2308 C C . SER A 1 289 ? -12.030 6.574 6.399 1.00 59.41 289 SER A C 1
ATOM 2310 O O . SER A 1 289 ? -13.070 5.911 6.497 1.00 59.41 289 SER A O 1
ATOM 2312 N N . LEU A 1 290 ? -10.854 6.009 6.099 1.00 76.19 290 LEU A N 1
ATOM 2313 C CA . LEU A 1 290 ? -10.661 4.563 6.052 1.00 76.19 290 LEU A CA 1
ATOM 2314 C C . LEU A 1 290 ? -10.701 4.016 7.480 1.00 76.19 290 LEU A C 1
ATOM 2316 O O . LEU A 1 290 ? -9.990 4.515 8.345 1.00 76.19 290 LEU A O 1
ATOM 2320 N N . ARG A 1 291 ? -11.510 2.982 7.709 1.00 86.12 291 ARG A N 1
ATOM 2321 C CA . ARG A 1 291 ? -11.387 2.122 8.891 1.00 86.12 291 ARG A CA 1
ATOM 2322 C C . ARG A 1 291 ? -10.700 0.834 8.459 1.00 86.12 291 ARG A C 1
ATOM 2324 O O . ARG A 1 291 ? -10.955 0.341 7.363 1.00 86.12 291 ARG A O 1
ATOM 2331 N N . GLU A 1 292 ? -9.897 0.226 9.318 1.00 87.69 292 GLU A N 1
ATOM 2332 C CA . GLU A 1 292 ? -9.250 -1.071 9.067 1.00 87.69 292 GLU A CA 1
ATOM 2333 C C . GLU A 1 292 ? -10.301 -2.142 8.739 1.00 87.69 292 GLU A C 1
ATOM 2335 O O . GLU A 1 292 ? -10.100 -2.977 7.860 1.00 87.69 292 GLU A O 1
ATOM 2340 N N . THR A 1 293 ? -11.486 -2.054 9.350 1.00 90.62 293 THR A N 1
ATOM 2341 C CA . THR A 1 293 ? -12.653 -2.897 9.027 1.00 90.62 293 THR A CA 1
ATOM 2342 C C . THR A 1 293 ? -13.108 -2.836 7.562 1.00 90.62 293 THR A C 1
ATOM 2344 O O . THR A 1 293 ? -13.732 -3.787 7.085 1.00 90.62 293 THR A O 1
ATOM 2347 N N . ASP A 1 294 ? -12.771 -1.794 6.796 1.00 89.75 294 ASP A N 1
ATOM 2348 C CA . ASP A 1 294 ? -13.042 -1.724 5.353 1.00 89.75 294 ASP A CA 1
ATOM 2349 C C . ASP A 1 294 ? -12.176 -2.707 4.552 1.00 89.75 294 ASP A C 1
ATOM 2351 O O . ASP A 1 294 ? -12.652 -3.272 3.562 1.00 89.75 294 ASP A O 1
ATOM 2355 N N . LEU A 1 295 ? -10.954 -3.000 5.022 1.00 92.31 295 LEU A N 1
ATOM 2356 C CA . LEU A 1 295 ? -10.044 -3.977 4.406 1.00 92.31 295 LEU A CA 1
ATOM 2357 C C . LEU A 1 295 ? -10.687 -5.366 4.292 1.00 92.31 295 LEU A C 1
ATOM 2359 O O . LEU A 1 295 ? -10.405 -6.098 3.345 1.00 92.31 295 LEU A O 1
ATOM 2363 N N . TYR A 1 296 ? -11.624 -5.687 5.188 1.00 93.38 296 TYR A N 1
ATOM 2364 C CA . TYR A 1 296 ? -12.373 -6.941 5.190 1.00 93.38 296 TYR A CA 1
ATOM 2365 C C . TYR A 1 296 ? -13.143 -7.218 3.889 1.00 93.38 296 TYR A C 1
ATOM 2367 O O . TYR A 1 296 ? -13.220 -8.368 3.456 1.00 93.38 296 TYR A O 1
ATOM 2375 N N . ASP A 1 297 ? -13.712 -6.195 3.237 1.00 92.19 297 ASP A N 1
ATOM 2376 C CA . ASP A 1 297 ? -14.481 -6.423 2.001 1.00 92.19 297 ASP A CA 1
ATOM 2377 C C . ASP A 1 297 ? -13.558 -6.679 0.811 1.00 92.19 297 ASP A C 1
ATOM 2379 O O . ASP A 1 297 ? -13.909 -7.448 -0.087 1.00 92.19 297 ASP A O 1
ATOM 2383 N N . TYR A 1 298 ? -12.370 -6.068 0.811 1.00 94.31 298 TYR A N 1
ATOM 2384 C CA . TYR A 1 298 ? -11.320 -6.360 -0.159 1.00 94.31 298 TYR A CA 1
ATOM 2385 C C . TYR A 1 298 ? -10.760 -7.767 0.067 1.00 94.31 298 TYR A C 1
ATOM 2387 O O . TYR A 1 298 ? -10.745 -8.564 -0.868 1.00 94.31 298 TYR A O 1
ATOM 2395 N N . GLN A 1 299 ? -10.405 -8.110 1.310 1.00 92.56 299 GLN A N 1
ATOM 2396 C CA . GLN A 1 299 ? -9.925 -9.441 1.686 1.00 92.56 299 GLN A CA 1
ATOM 2397 C C . GLN A 1 299 ? -10.929 -10.529 1.285 1.00 92.56 299 GLN A C 1
ATOM 2399 O O . GLN A 1 299 ? -10.575 -11.442 0.550 1.00 92.56 299 GLN A O 1
ATOM 2404 N N . ARG A 1 300 ? -12.212 -10.389 1.645 1.00 91.12 300 ARG A N 1
ATOM 2405 C CA . ARG A 1 300 ? -13.255 -11.370 1.302 1.00 91.12 300 ARG A CA 1
ATOM 2406 C C . ARG A 1 300 ? -13.475 -11.529 -0.207 1.00 91.12 300 ARG A C 1
ATOM 2408 O O . ARG A 1 300 ? -13.855 -12.611 -0.656 1.00 91.12 300 ARG A O 1
ATOM 2415 N N . GLN A 1 301 ? -13.292 -10.467 -0.994 1.00 93.62 301 GLN A N 1
ATOM 2416 C CA . GLN A 1 301 ? -13.365 -10.548 -2.457 1.00 93.62 301 GLN A CA 1
ATOM 2417 C C . GLN A 1 301 ? -12.143 -11.257 -3.049 1.00 93.62 301 GLN A C 1
ATOM 2419 O O . GLN A 1 301 ? -12.316 -12.076 -3.950 1.00 93.62 301 GLN A O 1
ATOM 2424 N N . LEU A 1 302 ? -10.944 -10.996 -2.522 1.00 93.88 302 LEU A N 1
ATOM 2425 C CA . LEU A 1 302 ? -9.717 -11.693 -2.915 1.00 93.88 302 LEU A CA 1
ATOM 2426 C C . LEU A 1 302 ? -9.781 -13.177 -2.545 1.00 93.88 302 LEU A C 1
ATOM 2428 O O . LEU A 1 302 ? -9.630 -14.008 -3.434 1.00 93.88 302 LEU A O 1
ATOM 2432 N N . ASP A 1 303 ? -10.125 -13.504 -1.295 1.00 89.94 303 ASP A N 1
ATOM 2433 C CA . ASP A 1 303 ? -10.291 -14.880 -0.809 1.00 89.94 303 ASP A CA 1
ATOM 2434 C C . ASP A 1 303 ? -11.285 -15.651 -1.692 1.00 89.94 303 ASP A C 1
ATOM 2436 O O . ASP A 1 303 ? -11.040 -16.794 -2.065 1.00 89.94 303 ASP A O 1
ATOM 2440 N N . ARG A 1 304 ? -12.393 -15.013 -2.104 1.00 89.44 304 ARG A N 1
ATOM 2441 C CA . ARG A 1 304 ? -13.367 -15.621 -3.023 1.00 89.44 304 ARG A CA 1
ATOM 2442 C C . ARG A 1 304 ? -12.776 -15.955 -4.388 1.00 89.44 304 ARG A C 1
ATOM 2444 O O . ARG A 1 304 ? -13.112 -17.002 -4.933 1.00 89.44 304 ARG A O 1
ATOM 2451 N N . ILE A 1 305 ? -11.989 -15.053 -4.965 1.00 92.25 305 ILE A N 1
ATOM 2452 C CA . ILE A 1 305 ? -11.394 -15.252 -6.290 1.00 92.25 305 ILE A CA 1
ATOM 2453 C C . ILE A 1 305 ? -10.263 -16.285 -6.207 1.00 92.25 305 ILE A C 1
ATOM 2455 O O . ILE A 1 305 ? -10.121 -17.101 -7.115 1.00 92.25 305 ILE A O 1
ATOM 2459 N N . ASP A 1 306 ? -9.496 -16.290 -5.115 1.00 90.94 306 ASP A N 1
ATOM 2460 C CA . ASP A 1 306 ? -8.369 -17.201 -4.937 1.00 90.94 306 ASP A CA 1
ATOM 2461 C C . ASP A 1 306 ? -8.799 -18.637 -4.602 1.00 90.94 306 ASP A C 1
ATOM 2463 O O . ASP A 1 306 ? -8.281 -19.586 -5.189 1.00 90.94 306 ASP A O 1
ATOM 2467 N N . GLU A 1 307 ? -9.804 -18.811 -3.736 1.00 88.31 307 GLU A N 1
ATOM 2468 C CA . GLU A 1 307 ? -10.395 -20.121 -3.420 1.00 88.31 307 GLU A CA 1
ATOM 2469 C C . GLU A 1 307 ? -11.209 -20.727 -4.574 1.00 88.31 307 GLU A C 1
ATOM 2471 O O . GLU A 1 307 ? -11.478 -21.926 -4.568 1.00 88.31 307 GLU A O 1
ATOM 2476 N N . ALA A 1 308 ? -11.626 -19.926 -5.561 1.00 89.06 308 ALA A N 1
ATOM 2477 C CA . ALA A 1 308 ? -12.338 -20.426 -6.739 1.00 89.06 308 ALA A CA 1
ATOM 2478 C C . ALA A 1 308 ? -11.426 -21.201 -7.712 1.00 89.06 308 ALA A C 1
ATOM 2480 O O . ALA A 1 308 ? -11.912 -21.758 -8.699 1.00 89.06 308 ALA A O 1
ATOM 2481 N N . ARG A 1 309 ? -10.110 -21.239 -7.460 1.00 89.44 309 ARG A N 1
ATOM 2482 C CA . ARG A 1 309 ? -9.142 -21.961 -8.289 1.00 89.44 309 ARG A CA 1
ATOM 2483 C C . ARG A 1 309 ? -9.283 -23.475 -8.137 1.00 89.44 309 ARG A C 1
ATOM 2485 O O . ARG A 1 309 ? -9.271 -24.012 -7.033 1.00 89.44 309 ARG A O 1
ATOM 2492 N N . VAL A 1 310 ? -9.304 -24.182 -9.264 1.00 87.44 310 VAL A N 1
ATOM 2493 C CA . VAL A 1 310 ? -9.302 -25.649 -9.328 1.00 87.44 310 VAL A CA 1
ATOM 2494 C C . VAL A 1 310 ? -7.911 -26.107 -9.755 1.00 87.44 310 VAL A C 1
ATOM 2496 O O . VAL A 1 310 ? -7.397 -25.675 -10.784 1.00 87.44 310 VAL A O 1
ATOM 2499 N N . ASN A 1 311 ? -7.270 -26.958 -8.946 1.00 82.81 311 ASN A N 1
ATOM 2500 C CA . ASN A 1 311 ? -5.890 -27.425 -9.160 1.00 82.81 311 ASN A CA 1
ATOM 2501 C C . ASN A 1 311 ? -4.878 -26.277 -9.404 1.00 82.81 311 ASN A C 1
ATOM 2503 O O . ASN A 1 311 ? -3.959 -26.402 -10.210 1.00 82.81 311 ASN A O 1
ATOM 2507 N N . GLY A 1 312 ? -5.070 -25.137 -8.727 1.00 83.06 312 GLY A N 1
ATOM 2508 C CA . GLY A 1 312 ? -4.219 -23.945 -8.844 1.00 83.06 312 GLY A CA 1
ATOM 2509 C C . GLY A 1 312 ? -4.511 -23.034 -10.046 1.00 83.06 312 GLY A C 1
ATOM 2510 O O . GLY A 1 312 ? -3.878 -21.980 -10.162 1.00 83.06 312 GLY A O 1
ATOM 2511 N N . ASN A 1 313 ? -5.472 -23.377 -10.912 1.00 89.50 313 ASN A N 1
ATOM 2512 C CA . ASN A 1 313 ? -5.846 -22.570 -12.076 1.00 89.50 313 ASN A CA 1
ATOM 2513 C C . ASN A 1 313 ? -7.271 -21.992 -11.971 1.00 89.50 313 ASN A C 1
ATOM 2515 O O . ASN A 1 313 ? -8.129 -22.545 -11.286 1.00 89.50 313 ASN A O 1
ATOM 2519 N N . PHE A 1 314 ? -7.523 -20.870 -12.645 1.00 91.62 314 PHE A N 1
ATOM 2520 C CA . PHE A 1 314 ? -8.862 -20.286 -12.765 1.00 91.62 314 PHE A CA 1
ATOM 2521 C C . PHE A 1 314 ? -9.630 -20.963 -13.895 1.00 91.62 314 PHE A C 1
ATOM 2523 O O . PHE A 1 314 ? -9.026 -21.374 -14.885 1.00 91.62 314 PHE A O 1
ATOM 2530 N N . LEU A 1 315 ? -10.953 -21.033 -13.760 1.00 92.00 315 LEU A N 1
ATOM 2531 C CA . LEU A 1 315 ? -11.855 -21.490 -14.814 1.00 92.00 315 LEU A CA 1
ATOM 2532 C C . LEU A 1 315 ? -12.688 -20.309 -15.326 1.00 92.00 315 LEU A C 1
ATOM 2534 O O . LEU A 1 315 ? -13.030 -19.418 -14.544 1.00 92.00 315 LEU A O 1
ATOM 2538 N N . ASP A 1 316 ? -13.005 -20.294 -16.619 1.00 90.00 316 ASP A N 1
ATOM 2539 C CA . ASP A 1 316 ? -13.983 -19.357 -17.178 1.00 90.00 316 ASP A CA 1
ATOM 2540 C C . ASP A 1 316 ? -15.436 -19.822 -16.948 1.00 90.00 316 ASP A C 1
ATOM 2542 O O . ASP A 1 316 ? -15.701 -20.828 -16.285 1.00 90.00 316 ASP A O 1
ATOM 2546 N N . SER A 1 317 ? -16.403 -19.081 -17.497 1.00 87.94 317 SER A N 1
ATOM 2547 C CA . SER A 1 317 ? -17.835 -19.401 -17.399 1.00 87.94 317 SER A CA 1
ATOM 2548 C C . SER A 1 317 ? -18.249 -20.720 -18.061 1.00 87.94 317 SER A C 1
ATOM 2550 O O . SER A 1 317 ? -19.346 -21.204 -17.788 1.00 87.94 317 SER A O 1
ATOM 2552 N N . GLU A 1 318 ? -17.413 -21.286 -18.931 1.00 88.94 318 GLU A N 1
ATOM 2553 C CA . GLU A 1 318 ? -17.646 -22.567 -19.609 1.00 88.94 318 GLU A CA 1
ATOM 2554 C C . GLU A 1 318 ? -16.899 -23.726 -18.921 1.00 88.94 318 GLU A C 1
ATOM 2556 O O . GLU A 1 318 ? -17.129 -24.892 -19.242 1.00 88.94 318 GLU A O 1
ATOM 2561 N N . GLY A 1 319 ? -16.049 -23.422 -17.933 1.00 88.62 319 GLY A N 1
ATOM 2562 C CA . GLY A 1 319 ? -15.222 -24.391 -17.216 1.00 88.62 319 GLY A CA 1
ATOM 2563 C C . GLY A 1 319 ? -13.840 -24.615 -17.836 1.00 88.62 319 GLY A C 1
ATOM 2564 O O . GLY A 1 319 ? -13.132 -25.526 -17.402 1.00 88.62 319 GLY A O 1
ATOM 2565 N N . ASN A 1 320 ? -13.430 -23.809 -18.822 1.00 90.62 320 ASN A N 1
ATOM 2566 C CA . ASN A 1 320 ? -12.116 -23.935 -19.448 1.00 90.62 320 ASN A CA 1
ATOM 2567 C C . ASN A 1 320 ? -11.019 -23.357 -18.533 1.00 90.62 320 ASN A C 1
ATOM 2569 O O . ASN A 1 320 ? -11.210 -22.279 -17.961 1.00 90.62 320 ASN A O 1
ATOM 2573 N N . PRO A 1 321 ? -9.854 -24.018 -18.403 1.00 92.69 321 PRO A N 1
ATOM 2574 C CA . PRO A 1 321 ? -8.742 -23.509 -17.610 1.00 92.69 321 PRO A CA 1
ATOM 2575 C C . PRO A 1 321 ? -8.105 -22.270 -18.249 1.00 92.69 321 PRO A C 1
ATOM 2577 O O . PRO A 1 321 ? -7.892 -22.220 -19.460 1.00 92.69 321 PRO A O 1
ATOM 2580 N N . ALA A 1 322 ? -7.736 -21.292 -17.422 1.00 92.19 322 ALA A N 1
ATOM 2581 C CA . ALA A 1 322 ? -7.034 -20.099 -17.871 1.00 92.19 322 ALA A CA 1
ATOM 2582 C C . ALA A 1 322 ? -5.663 -20.437 -18.478 1.00 92.19 322 ALA A C 1
ATOM 2584 O O . ALA A 1 322 ? -4.898 -21.240 -17.936 1.00 92.19 322 ALA A O 1
ATOM 2585 N N . GLU A 1 323 ? -5.335 -19.778 -19.588 1.00 92.25 323 GLU A N 1
ATOM 2586 C CA . GLU A 1 323 ? -4.003 -19.829 -20.189 1.00 92.25 323 GLU A CA 1
ATOM 2587 C C . GLU A 1 323 ? -2.942 -19.179 -19.285 1.00 92.25 323 GLU A C 1
ATOM 2589 O O . GLU A 1 323 ? -3.247 -18.391 -18.384 1.00 92.25 323 GLU A O 1
ATOM 2594 N N . LEU A 1 324 ? -1.666 -19.464 -19.562 1.00 89.25 324 LEU A N 1
ATOM 2595 C CA . LEU A 1 324 ? -0.537 -19.012 -18.745 1.00 89.25 324 LEU A CA 1
ATOM 2596 C C . LEU A 1 324 ? -0.498 -17.484 -18.557 1.00 89.25 324 LEU A C 1
ATOM 2598 O O . LEU A 1 324 ? -0.166 -17.012 -17.467 1.00 89.25 324 LEU A O 1
ATOM 2602 N N . TYR A 1 325 ? -0.853 -16.714 -19.592 1.00 93.12 325 TYR A N 1
ATOM 2603 C CA . TYR A 1 325 ? -0.904 -15.252 -19.533 1.00 93.12 325 TYR A CA 1
ATOM 2604 C C . TYR A 1 325 ? -1.961 -14.739 -18.552 1.00 93.12 325 TYR A C 1
ATOM 2606 O O . TYR A 1 325 ? -1.655 -13.941 -17.657 1.00 93.12 325 TYR A O 1
ATOM 2614 N N . VAL A 1 326 ? -3.185 -15.249 -18.674 1.00 94.25 326 VAL A N 1
ATOM 2615 C CA . VAL A 1 326 ? -4.297 -14.932 -17.778 1.00 94.25 326 VAL A CA 1
ATOM 2616 C C . VAL A 1 326 ? -3.956 -15.350 -16.348 1.00 94.25 326 VAL A C 1
ATOM 2618 O O . VAL A 1 326 ? -3.987 -14.515 -15.444 1.00 94.25 326 VAL A O 1
ATOM 2621 N N . GLN A 1 327 ? -3.559 -16.609 -16.139 1.00 91.75 327 GLN A N 1
ATOM 2622 C CA . GLN A 1 327 ? -3.272 -17.159 -14.812 1.00 91.75 327 GLN A CA 1
ATOM 2623 C C . GLN A 1 327 ? -2.183 -16.350 -14.086 1.00 91.75 327 GLN A C 1
ATOM 2625 O O . GLN A 1 327 ? -2.377 -15.950 -12.935 1.00 91.75 327 GLN A O 1
ATOM 2630 N N . ARG A 1 328 ? -1.059 -16.044 -14.755 1.00 90.44 328 ARG A N 1
ATOM 2631 C CA . ARG A 1 328 ? 0.021 -15.220 -14.178 1.00 90.44 328 ARG A CA 1
ATOM 2632 C C . ARG A 1 328 ? -0.452 -13.800 -13.852 1.00 90.44 328 ARG A C 1
ATOM 2634 O O . ARG A 1 328 ? -0.117 -13.290 -12.783 1.00 90.44 328 ARG A O 1
ATOM 2641 N N . THR A 1 329 ? -1.252 -13.182 -14.722 1.00 92.81 329 THR A N 1
ATOM 2642 C CA . THR A 1 329 ? -1.750 -11.807 -14.538 1.00 92.81 329 THR A CA 1
ATOM 2643 C C . THR A 1 329 ? -2.741 -11.696 -13.375 1.00 92.81 329 THR A C 1
ATOM 2645 O O . THR A 1 329 ? -2.598 -10.805 -12.535 1.00 92.81 329 THR A O 1
ATOM 2648 N N . LEU A 1 330 ? -3.709 -12.615 -13.272 1.00 93.50 330 LEU A N 1
ATOM 2649 C CA . LEU A 1 330 ? -4.673 -12.639 -12.165 1.00 93.50 330 LEU A CA 1
ATOM 2650 C C . LEU A 1 330 ? -3.965 -12.897 -10.824 1.00 93.50 330 LEU A C 1
ATOM 2652 O O . LEU A 1 330 ? -4.168 -12.149 -9.868 1.00 93.50 330 LEU A O 1
ATOM 2656 N N . LEU A 1 331 ? -3.055 -13.878 -10.763 1.00 90.06 331 LEU A N 1
ATOM 2657 C CA . LEU A 1 331 ? -2.285 -14.163 -9.546 1.00 90.06 331 LEU A CA 1
ATOM 2658 C C . LEU A 1 331 ? -1.350 -13.009 -9.140 1.00 90.06 331 LEU A C 1
ATOM 2660 O O . LEU A 1 331 ? -1.137 -12.785 -7.948 1.00 90.06 331 LEU A O 1
ATOM 2664 N N . TYR A 1 332 ? -0.791 -12.260 -10.098 1.00 91.06 332 TYR A N 1
ATOM 2665 C CA . TYR A 1 332 ? -0.034 -11.039 -9.804 1.00 91.06 332 TYR A CA 1
ATOM 2666 C C . TYR A 1 332 ? -0.914 -9.988 -9.108 1.00 91.06 332 TYR A C 1
ATOM 2668 O O . TYR A 1 332 ? -0.515 -9.449 -8.074 1.00 91.06 332 TYR A O 1
ATOM 2676 N N . LEU A 1 333 ? -2.120 -9.733 -9.628 1.00 92.12 333 LEU A N 1
ATOM 2677 C CA . LEU A 1 333 ? -3.050 -8.767 -9.037 1.00 92.12 333 LEU A CA 1
ATOM 2678 C C . LEU A 1 333 ? -3.524 -9.192 -7.641 1.00 92.12 333 LEU A C 1
ATOM 2680 O O . LEU A 1 333 ? -3.577 -8.348 -6.746 1.00 92.12 333 LEU A O 1
ATOM 2684 N N . ILE A 1 334 ? -3.807 -10.483 -7.430 1.00 91.19 334 ILE A N 1
ATOM 2685 C CA . ILE A 1 334 ? -4.176 -11.036 -6.115 1.00 91.19 334 ILE A CA 1
ATOM 2686 C C . ILE A 1 334 ? -3.048 -10.798 -5.103 1.00 91.19 334 ILE A C 1
ATOM 2688 O O . ILE A 1 334 ? -3.267 -10.145 -4.081 1.00 91.19 334 ILE A O 1
ATOM 2692 N N . ARG A 1 335 ? -1.811 -11.219 -5.415 1.00 88.56 335 ARG A N 1
ATOM 2693 C CA . ARG A 1 335 ? -0.648 -11.014 -4.529 1.00 88.56 335 ARG A CA 1
ATOM 2694 C C . ARG A 1 335 ? -0.367 -9.539 -4.264 1.00 88.56 335 ARG A C 1
ATOM 2696 O O . ARG A 1 335 ? -0.073 -9.176 -3.128 1.00 88.56 335 ARG A O 1
ATOM 2703 N N . ARG A 1 336 ? -0.480 -8.671 -5.278 1.00 88.75 336 ARG A N 1
ATOM 2704 C CA . ARG A 1 336 ? -0.292 -7.220 -5.102 1.00 88.75 336 ARG A CA 1
ATOM 2705 C C . ARG A 1 336 ? -1.371 -6.621 -4.196 1.00 88.75 336 ARG A C 1
ATOM 2707 O O . ARG A 1 336 ? -1.051 -5.756 -3.388 1.00 88.75 336 ARG A O 1
ATOM 2714 N N . SER A 1 337 ? -2.608 -7.108 -4.281 1.00 93.06 337 SER A N 1
ATOM 2715 C CA . SER A 1 337 ? -3.724 -6.648 -3.446 1.00 93.06 337 SER A CA 1
ATOM 2716 C C . SER A 1 337 ? -3.591 -7.106 -1.991 1.00 93.06 337 SER A C 1
ATOM 2718 O O . SER A 1 337 ? -3.688 -6.272 -1.094 1.00 93.06 337 SER A O 1
ATOM 2720 N N . TYR A 1 338 ? -3.255 -8.379 -1.733 1.00 90.94 338 TYR A N 1
ATOM 2721 C CA . TYR A 1 338 ? -2.898 -8.829 -0.378 1.00 90.94 338 TYR A CA 1
ATOM 2722 C C . TYR A 1 338 ? -1.677 -8.081 0.174 1.00 90.94 338 TYR A C 1
ATOM 2724 O O . TYR A 1 338 ? -1.656 -7.746 1.354 1.00 90.94 338 TYR A O 1
ATOM 2732 N N . GLY A 1 339 ? -0.692 -7.755 -0.671 1.00 88.88 339 GLY A N 1
ATOM 2733 C CA . GLY A 1 339 ? 0.456 -6.928 -0.292 1.00 88.88 339 GLY A CA 1
ATOM 2734 C C . GLY A 1 339 ? 0.063 -5.519 0.169 1.00 88.88 339 GLY A C 1
ATOM 2735 O O . GLY A 1 339 ? 0.606 -5.036 1.161 1.00 88.88 339 GLY A O 1
ATOM 2736 N N . TYR A 1 340 ? -0.915 -4.878 -0.485 1.00 88.88 340 TYR A N 1
ATOM 2737 C CA . TYR A 1 340 ? -1.462 -3.600 -0.015 1.00 88.88 340 TYR A CA 1
ATOM 2738 C C . TYR A 1 340 ? -2.281 -3.743 1.277 1.00 88.88 340 TYR A C 1
ATOM 2740 O O . TYR A 1 340 ? -2.141 -2.902 2.157 1.00 88.88 340 TYR A O 1
ATOM 2748 N N . ILE A 1 341 ? -3.094 -4.797 1.428 1.00 90.81 341 ILE A N 1
ATOM 2749 C CA . ILE A 1 341 ? -3.850 -5.059 2.671 1.00 90.81 341 ILE A CA 1
ATOM 2750 C C . ILE A 1 341 ? -2.890 -5.275 3.849 1.00 90.81 341 ILE A C 1
ATOM 2752 O O . ILE A 1 341 ? -3.046 -4.649 4.894 1.00 90.81 341 ILE A O 1
ATOM 2756 N N . TYR A 1 342 ? -1.850 -6.088 3.655 1.00 91.19 342 TYR A N 1
ATOM 2757 C CA . TYR A 1 342 ? -0.765 -6.286 4.614 1.00 91.19 342 TYR A CA 1
ATOM 2758 C C . TYR A 1 342 ? -0.071 -4.965 4.977 1.00 91.19 342 TYR A C 1
ATOM 2760 O O . TYR A 1 342 ? 0.044 -4.647 6.157 1.00 91.19 342 TYR A O 1
ATOM 2768 N N . TYR A 1 343 ? 0.322 -4.160 3.983 1.00 87.25 343 TYR A N 1
ATOM 2769 C CA . TYR A 1 343 ? 0.946 -2.854 4.217 1.00 87.25 343 TYR A CA 1
ATOM 2770 C C . TYR A 1 343 ? 0.041 -1.901 5.013 1.00 87.25 343 TYR A C 1
ATOM 2772 O O . TYR A 1 343 ? 0.515 -1.259 5.947 1.00 87.25 343 TYR A O 1
ATOM 2780 N N . LEU A 1 344 ? -1.252 -1.826 4.677 1.00 87.12 344 LEU A N 1
ATOM 2781 C CA . LEU A 1 344 ? -2.225 -0.973 5.368 1.00 87.12 344 LEU A CA 1
ATOM 2782 C C . LEU A 1 344 ? -2.449 -1.417 6.821 1.00 87.12 344 LEU A C 1
ATOM 2784 O O . LEU A 1 344 ? -2.539 -0.567 7.698 1.00 87.12 344 LEU A O 1
ATOM 2788 N N . MET A 1 345 ? -2.465 -2.726 7.093 1.00 88.31 345 MET A N 1
ATOM 2789 C CA . MET A 1 345 ? -2.550 -3.256 8.458 1.00 88.31 345 MET A CA 1
ATOM 2790 C C . MET A 1 345 ? -1.274 -3.017 9.274 1.00 88.31 345 MET A C 1
ATOM 2792 O O . MET A 1 345 ? -1.366 -2.595 10.422 1.00 88.31 345 MET A O 1
ATOM 2796 N N . VAL A 1 346 ? -0.083 -3.240 8.706 1.00 86.94 346 VAL A N 1
ATOM 2797 C CA . VAL A 1 346 ? 1.194 -2.966 9.401 1.00 86.94 346 VAL A CA 1
ATOM 2798 C C . VAL A 1 346 ? 1.402 -1.463 9.628 1.00 86.94 346 VAL A C 1
ATOM 2800 O O . VAL A 1 346 ? 2.000 -1.071 10.621 1.00 86.94 346 VAL A O 1
ATOM 2803 N N . SER A 1 347 ? 0.872 -0.617 8.741 1.00 82.88 347 SER A N 1
ATOM 2804 C CA . SER A 1 347 ? 0.897 0.847 8.887 1.00 82.88 347 SER A CA 1
ATOM 2805 C C . SER A 1 347 ? -0.234 1.394 9.771 1.00 82.88 347 SER A C 1
ATOM 2807 O O . SER A 1 347 ? -0.391 2.612 9.843 1.00 82.88 347 SER A O 1
ATOM 2809 N N . SER A 1 348 ? -1.048 0.532 10.395 1.00 84.31 348 SER A N 1
ATOM 2810 C CA . SER A 1 348 ? -2.104 0.975 11.308 1.00 84.31 348 SER A CA 1
ATOM 2811 C C . SER A 1 348 ? -1.511 1.381 12.656 1.00 84.31 348 SER A C 1
ATOM 2813 O O . SER A 1 348 ? -0.740 0.654 13.284 1.00 84.31 348 SER A O 1
ATOM 2815 N N . GLU A 1 349 ? -1.882 2.572 13.100 1.00 79.94 349 GLU A N 1
ATOM 2816 C CA . GLU A 1 349 ? -1.389 3.171 14.336 1.00 79.94 349 GLU A CA 1
ATOM 2817 C C . GLU A 1 349 ? -2.284 2.719 15.505 1.00 79.94 349 GLU A C 1
ATOM 2819 O O . GLU A 1 349 ? -3.489 2.545 15.306 1.00 79.94 349 GLU A O 1
ATOM 2824 N N . PRO A 1 350 ? -1.756 2.519 16.728 1.00 81.94 350 PRO A N 1
ATOM 2825 C CA . PRO A 1 350 ? -2.536 2.103 17.901 1.00 81.94 350 PRO A CA 1
ATOM 2826 C C . PRO A 1 350 ? -3.330 3.281 18.496 1.00 81.94 350 PRO A C 1
ATOM 2828 O O . PRO A 1 350 ? -3.191 3.647 19.664 1.00 81.94 350 PRO A O 1
ATOM 2831 N N . VAL A 1 351 ? -4.143 3.924 17.660 1.00 82.75 351 VAL A N 1
ATOM 2832 C CA . VAL A 1 351 ? -4.890 5.144 17.961 1.00 82.75 351 VAL A CA 1
ATOM 2833 C C . VAL A 1 351 ? -6.330 4.957 17.506 1.00 82.75 351 VAL A C 1
ATOM 2835 O O . VAL A 1 351 ? -6.590 4.612 16.359 1.00 82.75 351 VAL A O 1
ATOM 2838 N N . SER A 1 352 ? -7.287 5.169 18.411 1.00 86.44 352 SER A N 1
ATOM 2839 C CA . SER A 1 352 ? -8.703 5.047 18.056 1.00 86.44 352 SER A CA 1
ATOM 2840 C C . SER A 1 352 ? -9.147 6.135 17.071 1.00 86.44 352 SER A C 1
ATOM 2842 O O . SER A 1 352 ? -8.685 7.277 17.131 1.00 86.44 352 SER A O 1
ATOM 2844 N N . GLU A 1 353 ? -10.134 5.808 16.230 1.00 84.44 353 GLU A N 1
ATOM 2845 C CA . GLU A 1 353 ? -10.771 6.714 15.254 1.00 84.44 353 GLU A CA 1
ATOM 2846 C C . GLU A 1 353 ? -11.094 8.118 15.819 1.00 84.44 353 GLU A C 1
ATOM 2848 O O . GLU A 1 353 ? -10.971 9.121 15.118 1.00 84.44 353 GLU A O 1
ATOM 2853 N N . ALA A 1 354 ? -11.461 8.211 17.103 1.00 85.56 354 ALA A N 1
ATOM 2854 C CA . ALA A 1 354 ? -11.757 9.476 17.774 1.00 85.56 354 ALA A CA 1
ATOM 2855 C C . ALA A 1 354 ? -10.523 10.381 17.978 1.00 85.56 354 ALA A C 1
ATOM 2857 O O . ALA A 1 354 ? -10.648 11.603 17.906 1.00 85.56 354 ALA A O 1
ATOM 2858 N N . LEU A 1 355 ? -9.340 9.811 18.234 1.00 87.94 355 LEU A N 1
ATOM 2859 C CA . LEU A 1 355 ? -8.094 10.562 18.449 1.00 87.94 355 LEU A CA 1
ATOM 2860 C C . LEU A 1 355 ? -7.309 10.818 17.156 1.00 87.94 355 LEU A C 1
ATOM 2862 O O . LEU A 1 355 ? -6.459 11.713 17.140 1.00 87.94 355 LEU A O 1
ATOM 2866 N N . GLN A 1 356 ? -7.620 10.109 16.067 1.00 84.81 356 GLN A N 1
ATOM 2867 C CA . GLN A 1 356 ? -6.951 10.258 14.771 1.00 84.81 356 GLN A CA 1
ATOM 2868 C C . GLN A 1 356 ? -6.822 11.717 14.277 1.00 84.81 356 GLN A C 1
ATOM 2870 O O . GLN A 1 356 ? -5.747 12.083 13.796 1.00 84.81 356 GLN A O 1
ATOM 2875 N N . PRO A 1 357 ? -7.820 12.616 14.443 1.00 86.38 357 PRO A N 1
ATOM 2876 C CA . PRO A 1 357 ? -7.677 14.021 14.051 1.00 86.38 357 PRO A CA 1
ATOM 2877 C C . PRO A 1 357 ? -6.607 14.789 14.843 1.00 86.38 357 PRO A C 1
ATOM 2879 O O . PRO A 1 357 ? -6.008 15.724 14.308 1.00 86.38 357 PRO A O 1
ATOM 2882 N N . ILE A 1 358 ? -6.368 14.420 16.107 1.00 88.69 358 ILE A N 1
ATOM 2883 C CA . ILE A 1 358 ? -5.322 15.007 16.958 1.00 88.69 358 ILE A CA 1
ATOM 2884 C C . ILE A 1 358 ? -3.967 14.402 16.579 1.00 88.69 358 ILE A C 1
ATOM 2886 O O . ILE A 1 358 ? -2.998 15.132 16.369 1.00 88.69 358 ILE A O 1
ATOM 2890 N N . TYR A 1 359 ? -3.919 13.079 16.417 1.00 87.75 359 TYR A N 1
ATOM 2891 C CA . TYR A 1 359 ? -2.716 12.343 16.034 1.00 87.75 359 TYR A CA 1
ATOM 2892 C C . TYR A 1 359 ? -2.153 12.815 14.684 1.00 87.75 359 TYR A C 1
ATOM 2894 O O . TYR A 1 359 ? -0.981 13.177 14.600 1.00 87.75 359 TYR A O 1
ATOM 2902 N N . ASN A 1 360 ? -2.999 12.962 13.659 1.00 86.00 360 ASN A N 1
ATOM 2903 C CA . ASN A 1 360 ? -2.595 13.468 12.341 1.00 86.00 360 ASN A CA 1
ATOM 2904 C C . ASN A 1 360 ? -2.067 14.918 12.396 1.00 86.00 360 ASN A C 1
ATOM 2906 O O . ASN A 1 360 ? -1.130 15.270 11.672 1.00 86.00 360 ASN A O 1
ATOM 2910 N N . GLN A 1 361 ? -2.633 15.771 13.263 1.00 88.56 361 GLN A N 1
ATOM 2911 C CA . GLN A 1 361 ? -2.112 17.127 13.488 1.00 88.56 361 GLN A CA 1
ATOM 2912 C C . GLN A 1 361 ? -0.714 17.086 14.113 1.00 88.56 361 GLN A C 1
ATOM 2914 O O . GLN A 1 361 ? 0.166 17.828 13.678 1.00 88.56 361 GLN A O 1
ATOM 2919 N N . LEU A 1 362 ? -0.486 16.199 15.085 1.00 88.94 362 LEU A N 1
ATOM 2920 C CA . LEU A 1 362 ? 0.821 16.018 15.713 1.00 88.94 362 LEU A CA 1
ATOM 2921 C C . LEU A 1 362 ? 1.850 15.396 14.762 1.00 88.94 362 LEU A C 1
ATOM 2923 O O . LEU A 1 362 ? 2.972 15.887 14.710 1.00 88.94 362 LEU A O 1
ATOM 2927 N N . GLN A 1 363 ? 1.481 14.411 13.935 1.00 85.81 363 GLN A N 1
ATOM 2928 C CA . GLN A 1 363 ? 2.377 13.868 12.904 1.00 85.81 363 GLN A CA 1
ATOM 2929 C C . GLN A 1 363 ? 2.798 14.953 11.898 1.00 85.81 363 GLN A C 1
ATOM 2931 O O . GLN A 1 363 ? 3.971 15.044 11.530 1.00 85.81 363 GLN A O 1
ATOM 2936 N N . THR A 1 364 ? 1.862 15.821 11.500 1.00 85.81 364 THR A N 1
ATOM 2937 C CA . THR A 1 364 ? 2.149 16.969 10.625 1.00 85.81 364 THR A CA 1
ATOM 2938 C C . THR A 1 364 ? 3.106 17.956 11.303 1.00 85.81 364 THR A C 1
ATOM 2940 O O . THR A 1 364 ? 4.098 18.362 10.700 1.00 85.81 364 THR A O 1
ATOM 2943 N N . LEU A 1 365 ? 2.864 18.299 12.575 1.00 88.31 365 LEU A N 1
ATOM 2944 C CA . LEU A 1 365 ? 3.737 19.185 13.355 1.00 88.31 365 LEU A CA 1
ATOM 2945 C C . LEU A 1 365 ? 5.137 18.601 13.545 1.00 88.31 365 LEU A C 1
ATOM 2947 O O . LEU A 1 365 ? 6.111 19.310 13.302 1.00 88.31 365 LEU A O 1
ATOM 2951 N N . ARG A 1 366 ? 5.248 17.317 13.912 1.00 89.25 366 ARG A N 1
ATOM 2952 C CA . ARG A 1 366 ? 6.518 16.584 14.009 1.00 89.25 366 ARG A CA 1
ATOM 2953 C C . ARG A 1 366 ? 7.299 16.701 12.710 1.00 89.25 366 ARG A C 1
ATOM 2955 O O . ARG A 1 366 ? 8.465 17.077 12.738 1.00 89.25 366 ARG A O 1
ATOM 2962 N N . ARG A 1 367 ? 6.652 16.428 11.574 1.00 85.62 367 ARG A N 1
ATOM 2963 C CA . ARG A 1 367 ? 7.284 16.518 10.257 1.00 85.62 367 ARG A CA 1
ATOM 2964 C C . ARG A 1 367 ? 7.809 17.925 9.976 1.00 85.62 367 ARG A C 1
ATOM 2966 O O . ARG A 1 367 ? 8.979 18.057 9.642 1.00 85.62 367 ARG A O 1
ATOM 2973 N N . CYS A 1 368 ? 7.002 18.967 10.177 1.00 85.19 368 CYS A N 1
ATOM 2974 C CA . CYS A 1 368 ? 7.463 20.346 9.994 1.00 85.19 368 CYS A CA 1
ATOM 2975 C C . CYS A 1 368 ? 8.620 20.706 10.944 1.00 85.19 368 CYS A C 1
ATOM 2977 O O . CYS A 1 368 ? 9.578 21.350 10.527 1.00 85.19 368 CYS A O 1
ATOM 2979 N N . LEU A 1 369 ? 8.573 20.264 12.205 1.00 84.44 369 LEU A N 1
ATOM 2980 C CA . LEU A 1 369 ? 9.639 20.481 13.188 1.00 84.44 369 LEU A CA 1
ATOM 2981 C C . LEU A 1 369 ? 10.937 19.732 12.829 1.00 84.44 369 LEU A C 1
ATOM 2983 O O . LEU A 1 369 ? 12.025 20.256 13.068 1.00 84.44 369 LEU A O 1
ATOM 2987 N N . VAL A 1 370 ? 10.846 18.543 12.225 1.00 84.19 370 VAL A N 1
ATOM 2988 C CA . VAL A 1 370 ? 11.996 17.783 11.703 1.00 84.19 370 VAL A CA 1
ATOM 2989 C C . VAL A 1 370 ? 12.550 18.415 10.424 1.00 84.19 370 VAL A C 1
ATOM 2991 O O . VAL A 1 370 ? 13.757 18.605 10.333 1.00 84.19 370 VAL A O 1
ATOM 2994 N N . GLU A 1 371 ? 11.709 18.842 9.483 1.00 81.38 371 GLU A N 1
ATOM 2995 C CA . GLU A 1 371 ? 12.160 19.561 8.280 1.00 81.38 371 GLU A CA 1
ATOM 2996 C C . GLU A 1 371 ? 12.870 20.878 8.670 1.00 81.38 371 GLU A C 1
ATOM 2998 O O . GLU A 1 371 ? 13.959 21.171 8.179 1.00 81.38 371 GLU A O 1
ATOM 3003 N N . VAL A 1 372 ? 12.350 21.618 9.660 1.00 80.69 372 VAL A N 1
ATOM 3004 C CA . VAL A 1 372 ? 13.038 22.776 10.270 1.00 80.69 372 VAL A CA 1
ATOM 3005 C C . VAL A 1 372 ? 14.358 22.375 10.947 1.00 80.69 372 VAL A C 1
ATOM 3007 O O . VAL A 1 372 ? 15.340 23.112 10.861 1.00 80.69 372 VAL A O 1
ATOM 3010 N N . LYS A 1 373 ? 14.424 21.213 11.611 1.00 75.69 373 LYS A N 1
ATOM 3011 C CA . LYS A 1 373 ? 15.649 20.687 12.242 1.00 75.69 373 LYS A CA 1
ATOM 3012 C C . LYS A 1 373 ? 16.740 20.389 11.203 1.00 75.69 373 LYS A C 1
ATOM 3014 O O . LYS A 1 373 ? 17.912 20.646 11.491 1.00 75.69 373 LYS A O 1
ATOM 3019 N N . GLU A 1 374 ? 16.367 19.852 10.044 1.00 76.44 374 GLU A N 1
ATOM 3020 C CA . GLU A 1 374 ? 17.272 19.464 8.952 1.00 76.44 374 GLU A CA 1
ATOM 3021 C C . GLU A 1 374 ? 17.744 20.659 8.115 1.00 76.44 374 GLU A C 1
ATOM 3023 O O . GLU A 1 374 ? 18.922 20.731 7.772 1.00 76.44 374 GLU A O 1
ATOM 3028 N N . MET A 1 375 ? 16.881 21.653 7.880 1.00 72.81 375 MET A N 1
ATOM 3029 C CA . MET A 1 375 ? 17.186 22.883 7.125 1.00 72.81 375 MET A CA 1
ATOM 3030 C C . MET A 1 375 ? 18.089 23.886 7.885 1.00 72.81 375 MET A C 1
ATOM 3032 O O . MET A 1 375 ? 18.064 25.084 7.620 1.00 72.81 375 MET A O 1
ATOM 3036 N N . GLY A 1 376 ? 18.883 23.418 8.854 1.00 65.56 376 GLY A N 1
ATOM 3037 C CA . GLY A 1 376 ? 19.778 24.234 9.688 1.00 65.56 376 GLY A CA 1
ATOM 3038 C C . GLY A 1 376 ? 19.149 24.775 10.980 1.00 65.56 376 GLY A C 1
ATOM 3039 O O . GLY A 1 376 ? 19.873 25.085 11.927 1.00 65.56 376 GLY A O 1
ATOM 3040 N N . GLY A 1 377 ? 17.821 24.781 11.103 1.00 62.78 377 GLY A N 1
ATOM 3041 C CA . GLY A 1 377 ? 17.091 25.337 12.247 1.00 62.78 377 GLY A CA 1
ATOM 3042 C C . GLY A 1 377 ? 16.406 26.669 11.946 1.00 62.78 377 GLY A C 1
ATOM 3043 O O . GLY A 1 377 ? 16.307 27.100 10.803 1.00 62.78 377 GLY A O 1
ATOM 3044 N N . VAL A 1 378 ? 15.930 27.322 13.007 1.00 66.94 378 VAL A N 1
ATOM 3045 C CA . VAL A 1 378 ? 15.342 28.670 12.961 1.00 66.94 378 VAL A CA 1
ATOM 3046 C C . VAL A 1 378 ? 16.392 29.744 13.238 1.00 66.94 378 VAL A C 1
ATOM 3048 O O . VAL A 1 378 ? 17.279 29.547 14.069 1.00 66.94 378 VAL A O 1
ATOM 3051 N N . SER A 1 379 ? 16.265 30.902 12.589 1.00 63.72 379 SER A N 1
ATOM 3052 C CA . SER A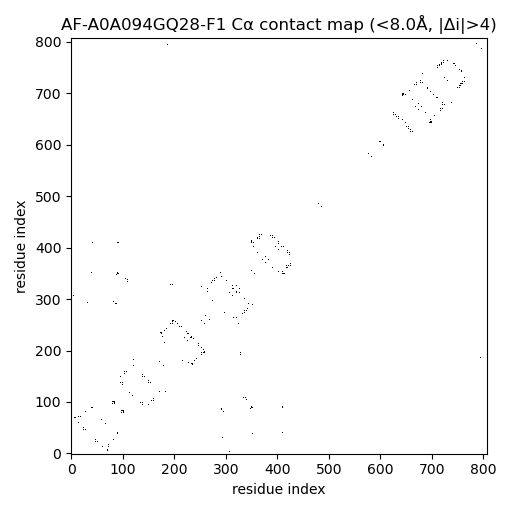 1 379 ? 17.133 32.068 12.827 1.00 63.72 379 SER A CA 1
ATOM 3053 C C . SER A 1 379 ? 16.710 32.882 14.053 1.00 63.72 379 SER A C 1
ATOM 3055 O O . SER A 1 379 ? 17.510 33.625 14.621 1.00 63.72 379 SER A O 1
ATOM 3057 N N . SER A 1 380 ? 15.460 32.732 14.498 1.00 70.25 380 SER A N 1
ATOM 3058 C CA . SER A 1 380 ? 14.922 33.404 15.679 1.00 70.25 380 SER A CA 1
ATOM 3059 C C . SER A 1 380 ? 14.031 32.477 16.512 1.00 70.25 380 SER A C 1
ATOM 3061 O O . SER A 1 380 ? 13.181 31.788 15.946 1.00 70.25 380 SER A O 1
ATOM 3063 N N . PRO A 1 381 ? 14.071 32.541 17.861 1.00 69.44 381 PRO A N 1
ATOM 3064 C CA . PRO A 1 381 ? 13.080 31.877 18.718 1.00 69.44 381 PRO A CA 1
ATOM 3065 C C . PRO A 1 381 ? 11.620 32.236 18.382 1.00 69.44 381 PRO A C 1
ATOM 3067 O O . PRO A 1 381 ? 10.705 31.478 18.697 1.00 69.44 381 PRO A O 1
ATOM 3070 N N . ARG A 1 382 ? 11.381 33.379 17.717 1.00 72.25 382 ARG A N 1
ATOM 3071 C CA . ARG A 1 382 ? 10.047 33.804 17.260 1.00 72.25 382 ARG A CA 1
ATOM 3072 C C . ARG A 1 382 ? 9.472 32.911 16.155 1.00 72.25 382 ARG A C 1
ATOM 3074 O O . ARG A 1 382 ? 8.256 32.790 16.069 1.00 72.25 382 ARG A O 1
ATOM 3081 N N . GLU A 1 383 ? 10.310 32.258 15.352 1.00 76.25 383 GLU A N 1
ATOM 3082 C CA . GLU A 1 383 ? 9.879 31.347 14.277 1.00 76.25 383 GLU A CA 1
ATOM 3083 C C . GLU A 1 383 ? 9.320 30.021 14.828 1.00 76.25 383 GLU A C 1
ATOM 3085 O O . GLU A 1 383 ? 8.492 29.383 14.182 1.00 76.25 383 GLU A O 1
ATOM 3090 N N . LEU A 1 384 ? 9.691 29.638 16.059 1.00 81.25 384 LEU A N 1
ATOM 3091 C CA . LEU A 1 384 ? 9.115 28.488 16.771 1.00 81.25 384 LEU A CA 1
ATOM 3092 C C . LEU A 1 384 ? 7.764 28.800 17.440 1.00 81.25 384 LEU A C 1
ATOM 3094 O O . LEU A 1 384 ? 7.051 27.880 17.844 1.00 81.25 384 LEU A O 1
ATOM 3098 N N . TYR A 1 385 ? 7.380 30.077 17.551 1.00 81.94 385 TYR A N 1
ATOM 3099 C CA . TYR A 1 385 ? 6.166 30.492 18.262 1.00 81.94 385 TYR A CA 1
ATOM 3100 C C . TYR A 1 385 ? 4.864 29.893 17.691 1.00 81.94 385 TYR A C 1
ATOM 3102 O O . TYR A 1 385 ? 4.057 29.430 18.496 1.00 81.94 385 TYR A O 1
ATOM 3110 N N . PRO A 1 386 ? 4.635 29.809 16.359 1.00 86.00 386 PRO A N 1
ATOM 3111 C CA . PRO A 1 386 ? 3.432 29.171 15.813 1.00 86.00 386 PRO A CA 1
ATOM 3112 C C . PRO A 1 386 ? 3.329 27.684 16.181 1.00 86.00 386 PRO A C 1
ATOM 3114 O O . PRO A 1 386 ? 2.255 27.218 16.563 1.00 86.00 386 PRO A O 1
ATOM 3117 N N . TYR A 1 387 ? 4.451 26.956 16.143 1.00 88.06 387 TYR A N 1
ATOM 3118 C CA . TYR A 1 387 ? 4.512 25.548 16.538 1.00 88.06 387 TYR A CA 1
ATOM 3119 C C . TYR A 1 387 ? 4.241 25.379 18.036 1.00 88.06 387 TYR A C 1
ATOM 3121 O O . TYR A 1 387 ? 3.382 24.589 18.413 1.00 88.06 387 TYR A O 1
ATOM 3129 N N . SER A 1 388 ? 4.895 26.177 18.887 1.00 87.12 388 SER A N 1
ATOM 3130 C CA . SER A 1 388 ? 4.665 26.175 20.337 1.00 87.12 388 SER A CA 1
ATOM 3131 C C . SER A 1 388 ? 3.208 26.506 20.688 1.00 87.12 388 SER A C 1
ATOM 3133 O O . SER A 1 388 ? 2.588 25.799 21.479 1.00 87.12 388 SER A O 1
ATOM 3135 N N . MET A 1 389 ? 2.615 27.521 20.051 1.00 86.81 389 MET A N 1
ATOM 3136 C CA . MET A 1 389 ? 1.198 27.864 20.219 1.00 86.81 389 MET A CA 1
ATOM 3137 C C . MET A 1 389 ? 0.273 26.715 19.809 1.00 86.81 389 MET A C 1
ATOM 3139 O O . MET A 1 389 ? -0.684 26.428 20.525 1.00 86.81 389 MET A O 1
ATOM 3143 N N . LYS A 1 390 ? 0.555 26.025 18.696 1.00 90.75 390 LYS A N 1
ATOM 3144 C CA . LYS A 1 390 ? -0.261 24.890 18.250 1.00 90.75 390 LYS A CA 1
ATOM 3145 C C . LYS A 1 390 ? -0.103 23.662 19.156 1.00 90.75 390 LYS A C 1
ATOM 3147 O O . LYS A 1 390 ? -1.112 23.031 19.456 1.00 90.75 390 LYS A O 1
ATOM 3152 N N . LEU A 1 391 ? 1.104 23.361 19.642 1.00 92.06 391 LEU A N 1
ATOM 3153 C CA . LEU A 1 391 ? 1.343 22.278 20.605 1.00 92.06 391 LEU A CA 1
ATOM 3154 C C . LEU A 1 391 ? 0.640 22.549 21.940 1.00 92.06 391 LEU A C 1
ATOM 3156 O O . LEU A 1 391 ? -0.120 21.706 22.402 1.00 92.06 391 LEU A O 1
ATOM 3160 N N . ASN A 1 392 ? 0.781 23.758 22.492 1.00 90.50 392 ASN A N 1
ATOM 3161 C CA . ASN A 1 392 ? 0.041 24.180 23.686 1.00 90.50 392 ASN A CA 1
ATOM 3162 C C . ASN A 1 392 ? -1.480 24.159 23.453 1.00 90.50 392 ASN A C 1
ATOM 3164 O O . ASN A 1 392 ? -2.239 23.779 24.336 1.00 90.50 392 ASN A O 1
ATOM 3168 N N . SER A 1 393 ? -1.952 24.534 22.258 1.00 92.44 393 SER A N 1
ATOM 3169 C CA . SER A 1 393 ? -3.374 24.444 21.902 1.00 92.44 393 SER A CA 1
ATOM 3170 C C . SER A 1 393 ? -3.890 23.007 21.856 1.00 92.44 393 SER A C 1
ATOM 3172 O O . SER A 1 393 ? -5.071 22.819 22.126 1.00 92.44 393 SER A O 1
ATOM 3174 N N . ILE A 1 394 ? -3.057 22.026 21.493 1.00 90.81 394 ILE A N 1
ATOM 3175 C CA . ILE A 1 394 ? -3.417 20.602 21.520 1.00 90.81 394 ILE A CA 1
ATOM 3176 C C . ILE A 1 394 ? -3.360 20.076 22.958 1.00 90.81 394 ILE A C 1
ATOM 3178 O O . ILE A 1 394 ? -4.290 19.406 23.389 1.00 90.81 394 ILE A O 1
ATOM 3182 N N . ASP A 1 395 ? -2.327 20.421 23.728 1.00 90.69 395 ASP A N 1
ATOM 3183 C CA . ASP A 1 395 ? -2.197 20.002 25.129 1.00 90.69 395 ASP A CA 1
ATOM 3184 C C . ASP A 1 395 ? -3.366 20.511 25.996 1.00 90.69 395 ASP A C 1
ATOM 3186 O O . ASP A 1 395 ? -3.963 19.747 26.752 1.00 90.69 395 ASP A O 1
ATOM 3190 N N . ASN A 1 396 ? -3.807 21.754 25.770 1.00 91.31 396 ASN A N 1
ATOM 3191 C CA . ASN A 1 396 ? -4.994 22.349 26.398 1.00 91.31 396 ASN A CA 1
ATOM 3192 C C . ASN A 1 396 ? -6.334 21.673 26.020 1.00 91.31 396 ASN A C 1
ATOM 3194 O O . ASN A 1 396 ? -7.361 22.022 26.598 1.00 91.31 396 ASN A O 1
ATOM 3198 N N . MET A 1 397 ? -6.368 20.731 25.065 1.00 88.25 397 MET A N 1
ATOM 3199 C CA . MET A 1 397 ? -7.563 19.910 24.798 1.00 88.25 397 MET A CA 1
ATOM 3200 C C . MET A 1 397 ? -7.736 18.773 25.817 1.00 88.25 397 MET A C 1
ATOM 3202 O O . MET A 1 397 ? -8.762 18.089 25.800 1.00 88.25 397 MET A O 1
ATOM 3206 N N . LYS A 1 398 ? -6.743 18.532 26.680 1.00 89.31 398 LYS A N 1
ATOM 3207 C CA . LYS A 1 398 ? -6.812 17.511 27.725 1.00 89.31 398 LYS A CA 1
ATOM 3208 C C . LYS A 1 398 ? -7.677 17.970 28.897 1.00 89.31 398 LYS A C 1
ATOM 3210 O O . LYS A 1 398 ? -7.568 19.099 29.368 1.00 89.31 398 LYS A O 1
ATOM 3215 N N . VAL A 1 399 ? -8.454 17.039 29.437 1.00 86.00 399 VAL A N 1
ATOM 3216 C CA . VAL A 1 399 ? -9.158 17.158 30.718 1.00 86.00 399 VAL A CA 1
ATOM 3217 C C . VAL A 1 399 ? -8.550 16.120 31.659 1.00 86.00 399 VAL A C 1
ATOM 3219 O O . VAL A 1 399 ? -8.366 14.967 31.272 1.00 86.00 399 VAL A O 1
ATOM 3222 N N . ASP A 1 400 ? -8.144 16.538 32.859 1.00 81.25 400 ASP A N 1
ATOM 3223 C CA . ASP A 1 400 ? -7.447 15.694 33.848 1.00 81.25 400 ASP A CA 1
ATOM 3224 C C . ASP A 1 400 ? -6.247 14.908 33.268 1.00 81.25 400 ASP A C 1
ATOM 3226 O O . ASP A 1 400 ? -5.996 13.746 33.595 1.00 81.25 400 ASP A O 1
ATOM 3230 N N . GLY A 1 401 ? -5.501 15.551 32.359 1.00 82.25 401 GLY A N 1
ATOM 3231 C CA . GLY A 1 401 ? -4.326 14.981 31.689 1.00 82.25 401 GLY A CA 1
ATOM 3232 C C . GLY A 1 401 ? -4.625 13.998 30.548 1.00 82.25 401 GLY A C 1
ATOM 3233 O O . GLY A 1 401 ? -3.688 13.423 29.996 1.00 82.25 401 GLY A O 1
ATOM 3234 N N . LYS A 1 402 ? -5.895 13.804 30.164 1.00 87.50 402 LYS A N 1
ATOM 3235 C CA . LYS A 1 402 ? -6.326 12.865 29.113 1.00 87.50 402 LYS A CA 1
ATOM 3236 C C . LYS A 1 402 ? -7.145 13.563 28.031 1.00 87.50 402 LYS A C 1
ATOM 3238 O O . LYS A 1 402 ? -7.886 14.500 28.308 1.00 87.50 402 LYS A O 1
ATOM 3243 N N . PHE A 1 403 ? -7.066 13.086 26.793 1.00 89.19 403 PHE A N 1
ATOM 3244 C CA . PHE A 1 403 ? -7.932 13.563 25.716 1.00 89.19 403 PHE A CA 1
ATOM 3245 C C . PHE A 1 403 ? -9.319 12.926 25.850 1.00 89.19 403 PHE A C 1
ATOM 3247 O O . PHE A 1 403 ? -9.483 11.737 25.576 1.00 89.19 403 PHE A O 1
ATOM 3254 N N . THR A 1 404 ? -10.312 13.706 26.278 1.00 86.25 404 THR A N 1
ATOM 3255 C CA . THR A 1 404 ? -11.708 13.260 26.416 1.00 86.25 404 THR A CA 1
ATOM 3256 C C . THR A 1 404 ? -12.545 13.709 25.224 1.00 86.25 404 THR A C 1
ATOM 3258 O O . THR A 1 404 ? -12.515 14.885 24.861 1.00 86.25 404 THR A O 1
ATOM 3261 N N . ILE A 1 405 ? -13.340 12.808 24.643 1.00 82.50 405 ILE A N 1
ATOM 3262 C CA . ILE A 1 405 ? -14.202 13.096 23.488 1.00 82.50 405 ILE A CA 1
ATOM 3263 C C . ILE A 1 405 ? -15.623 12.631 23.806 1.00 82.50 405 ILE A C 1
ATOM 3265 O O . ILE A 1 405 ? -15.867 11.453 24.050 1.00 82.50 405 ILE A O 1
ATOM 3269 N N . ASN A 1 406 ? -16.573 13.571 23.805 1.00 78.81 406 ASN A N 1
ATOM 3270 C CA . ASN A 1 406 ? -17.982 13.345 24.165 1.00 78.81 406 ASN A CA 1
ATOM 3271 C C . ASN A 1 406 ? -18.194 12.705 25.557 1.00 78.81 406 ASN A C 1
ATOM 3273 O O . ASN A 1 406 ? -19.173 11.996 25.767 1.00 78.81 406 ASN A O 1
ATOM 3277 N N . GLY A 1 407 ? -17.284 12.963 26.503 1.00 77.31 407 GLY A N 1
ATOM 3278 C CA . GLY A 1 407 ? -17.319 12.412 27.866 1.00 77.31 407 GLY A CA 1
ATOM 3279 C C . GLY A 1 407 ? -16.637 11.049 28.031 1.00 77.31 407 GLY A C 1
ATOM 3280 O O . GLY A 1 407 ? -16.393 10.644 29.163 1.00 77.31 407 GLY A O 1
ATOM 3281 N N . ASP A 1 408 ? -16.265 10.384 26.935 1.00 81.50 408 ASP A N 1
ATOM 3282 C CA . ASP A 1 408 ? -15.475 9.152 26.965 1.00 81.50 408 ASP A CA 1
ATOM 3283 C C . ASP A 1 408 ? -13.969 9.452 26.884 1.00 81.50 408 ASP A C 1
ATOM 3285 O O . ASP A 1 408 ? -13.546 10.488 26.362 1.00 81.50 408 ASP A O 1
ATOM 3289 N N . ILE A 1 409 ? -13.151 8.509 27.362 1.00 86.06 409 ILE A N 1
ATOM 3290 C CA . ILE A 1 409 ? -11.696 8.477 27.158 1.00 86.06 409 ILE A CA 1
ATOM 3291 C C . ILE A 1 409 ? -11.423 7.445 26.053 1.00 86.06 409 ILE A C 1
ATOM 3293 O O . ILE A 1 409 ? -11.554 6.250 26.322 1.00 86.06 409 ILE A O 1
ATOM 3297 N N . PRO A 1 410 ? -11.074 7.853 24.820 1.00 86.38 410 PRO A N 1
ATOM 3298 C CA . PRO A 1 410 ? -10.774 6.905 23.753 1.00 86.38 410 PRO A CA 1
ATOM 3299 C C . PRO A 1 410 ? -9.388 6.271 23.929 1.00 86.38 410 PRO A C 1
ATOM 3301 O O . PRO A 1 410 ? -8.497 6.871 24.534 1.00 86.38 410 PRO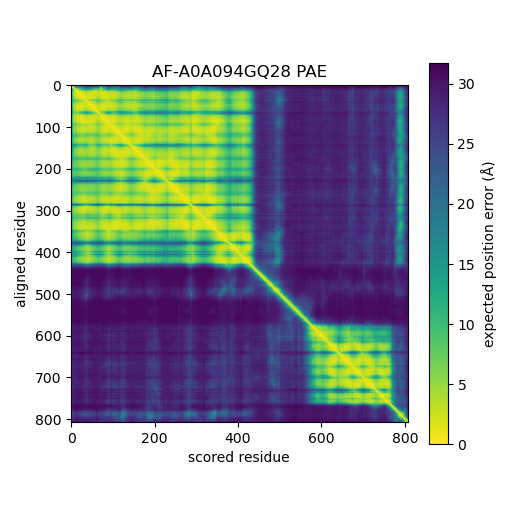 A O 1
ATOM 3304 N N . GLU A 1 411 ? -9.198 5.086 23.354 1.00 87.69 411 GLU A N 1
ATOM 3305 C CA . GLU A 1 411 ? -7.922 4.357 23.339 1.00 87.69 411 GLU A CA 1
ATOM 3306 C C . GLU A 1 411 ? -6.872 5.056 22.451 1.00 87.69 411 GLU A C 1
ATOM 3308 O O . GLU A 1 411 ? -7.215 5.810 21.533 1.00 87.69 411 GLU A O 1
ATOM 3313 N N . GLY A 1 412 ? -5.587 4.785 22.701 1.00 84.75 412 GLY A N 1
ATOM 3314 C CA . GLY A 1 412 ? -4.454 5.425 22.010 1.00 84.75 412 GLY A CA 1
ATOM 3315 C C . GLY A 1 412 ? -3.871 6.653 22.718 1.00 84.75 412 GLY A C 1
ATOM 3316 O O . GLY A 1 412 ? -2.999 7.332 22.180 1.00 84.75 412 GLY A O 1
ATOM 3317 N N . GLN A 1 413 ? -4.311 6.936 23.952 1.00 88.94 413 GLN A N 1
ATOM 3318 C CA . GLN A 1 413 ? -3.810 8.056 24.766 1.00 88.94 413 GLN A CA 1
ATOM 3319 C C . GLN A 1 413 ? -2.283 8.050 24.908 1.00 88.94 413 GLN A C 1
ATOM 3321 O O . GLN A 1 413 ? -1.680 9.119 24.919 1.00 88.94 413 GLN A O 1
ATOM 3326 N N . ALA A 1 414 ? -1.660 6.874 25.043 1.00 86.50 414 ALA A N 1
ATOM 3327 C CA . ALA A 1 414 ? -0.211 6.751 25.191 1.00 86.50 414 ALA A CA 1
ATOM 3328 C C . ALA A 1 414 ? 0.515 7.307 23.957 1.00 86.50 414 ALA A C 1
ATOM 3330 O O . ALA A 1 414 ? 1.279 8.256 24.088 1.00 86.50 414 ALA A O 1
ATOM 3331 N N . SER A 1 415 ? 0.179 6.814 22.764 1.00 86.25 415 SER A N 1
ATOM 3332 C CA . SER A 1 415 ? 0.805 7.210 21.497 1.00 86.25 415 SER A CA 1
ATOM 3333 C C . SER A 1 415 ? 0.579 8.682 21.147 1.00 86.25 415 SER A C 1
ATOM 3335 O O . SER A 1 415 ? 1.495 9.352 20.677 1.00 86.25 415 SER A O 1
ATOM 3337 N N . VAL A 1 416 ? -0.607 9.235 21.434 1.00 89.38 416 VAL A N 1
ATOM 3338 C CA . VAL A 1 416 ? -0.867 10.676 21.246 1.00 89.38 416 VAL A CA 1
ATOM 3339 C C . VAL A 1 416 ? -0.047 11.524 22.229 1.00 89.38 416 VAL A C 1
ATOM 3341 O O . VAL A 1 416 ? 0.474 12.569 21.842 1.00 89.38 416 VAL A O 1
ATOM 3344 N N . ASN A 1 417 ? 0.097 11.092 23.487 1.00 90.25 417 ASN A N 1
ATOM 3345 C CA . ASN A 1 417 ? 0.908 11.802 24.481 1.00 90.25 417 ASN A CA 1
ATOM 3346 C C . ASN A 1 417 ? 2.413 11.697 24.206 1.00 90.25 417 ASN A C 1
ATOM 3348 O O . ASN A 1 417 ? 3.115 12.690 24.367 1.00 90.25 417 ASN A O 1
ATOM 3352 N N . GLU A 1 418 ? 2.896 10.534 23.773 1.00 90.56 418 GLU A N 1
ATOM 3353 C CA . GLU A 1 418 ? 4.289 10.305 23.380 1.00 90.56 418 GLU A CA 1
ATOM 3354 C C . GLU A 1 418 ? 4.663 11.163 22.168 1.00 90.56 418 GLU A C 1
ATOM 3356 O O . GLU A 1 418 ? 5.643 11.901 22.217 1.00 90.56 418 GLU A O 1
ATOM 3361 N N . LEU A 1 419 ? 3.827 11.173 21.124 1.00 88.88 419 LEU A N 1
ATOM 3362 C CA . LEU A 1 419 ? 4.042 12.006 19.940 1.00 88.88 419 LEU A CA 1
ATOM 3363 C C . LEU A 1 419 ? 3.978 13.512 20.262 1.00 88.88 419 LEU A C 1
ATOM 3365 O O . LEU A 1 419 ? 4.738 14.305 19.704 1.00 88.88 419 LEU A O 1
ATOM 3369 N N . LEU A 1 420 ? 3.088 13.924 21.172 1.00 92.12 420 LEU A N 1
ATOM 3370 C CA . LEU A 1 420 ? 3.023 15.303 21.663 1.00 92.12 420 LEU A CA 1
ATOM 3371 C C . LEU A 1 420 ? 4.288 15.681 22.450 1.00 92.12 420 LEU A C 1
ATOM 3373 O O . LEU A 1 420 ? 4.823 16.770 22.238 1.00 92.12 420 LEU A O 1
ATOM 3377 N N . ALA A 1 421 ? 4.778 14.790 23.317 1.00 90.81 421 ALA A N 1
ATOM 3378 C CA . ALA A 1 421 ? 6.023 14.976 24.056 1.00 90.81 421 ALA A CA 1
ATOM 3379 C C . ALA A 1 421 ? 7.227 15.069 23.107 1.00 90.81 421 ALA A C 1
ATOM 3381 O O . ALA A 1 421 ? 7.987 16.026 23.207 1.00 90.81 421 ALA A O 1
ATOM 3382 N N . GLU A 1 422 ? 7.334 14.185 22.108 1.00 91.12 422 GLU A N 1
ATOM 3383 C CA . GLU A 1 422 ? 8.376 14.254 21.074 1.00 91.12 422 GLU A CA 1
ATOM 3384 C C . GLU A 1 422 ? 8.351 15.607 20.339 1.00 91.12 422 GLU A C 1
ATOM 3386 O O . GLU A 1 422 ? 9.392 16.234 20.134 1.00 91.12 422 GLU A O 1
ATOM 3391 N N . CYS A 1 423 ? 7.165 16.111 19.978 1.00 91.31 423 CYS A N 1
ATOM 3392 C CA . CYS A 1 423 ? 7.043 17.427 19.350 1.00 91.31 423 CYS A CA 1
ATOM 3393 C C . CYS A 1 423 ? 7.500 18.567 20.276 1.00 91.31 423 CYS A C 1
ATOM 3395 O O . CYS A 1 423 ? 8.173 19.495 19.816 1.00 91.31 423 CYS A O 1
ATOM 3397 N N . PHE A 1 424 ? 7.162 18.508 21.570 1.00 90.38 424 PHE A N 1
ATOM 3398 C CA . PHE A 1 424 ? 7.663 19.464 22.559 1.00 90.38 424 PHE A CA 1
ATOM 3399 C C . PHE A 1 424 ? 9.183 19.359 22.734 1.00 90.38 424 PHE A C 1
ATOM 3401 O O . PHE A 1 424 ? 9.841 20.395 22.782 1.00 90.38 424 PHE A O 1
ATOM 3408 N N . ASP A 1 425 ? 9.760 18.160 22.759 1.00 88.25 425 ASP A N 1
ATOM 3409 C CA . ASP A 1 425 ? 11.203 17.946 22.901 1.00 88.25 425 ASP A CA 1
ATOM 3410 C C . ASP A 1 425 ? 11.985 18.454 21.682 1.00 88.25 425 ASP A C 1
ATOM 3412 O O . ASP A 1 425 ? 13.015 19.116 21.840 1.00 88.25 425 ASP A O 1
ATOM 3416 N N . ILE A 1 426 ? 11.480 18.240 20.460 1.00 84.94 426 ILE A N 1
ATOM 3417 C CA . ILE A 1 426 ? 12.089 18.795 19.240 1.00 84.94 426 ILE A CA 1
ATOM 3418 C C . ILE A 1 426 ? 12.049 20.334 19.264 1.00 84.94 426 ILE A C 1
ATOM 3420 O O . ILE A 1 426 ? 13.041 20.981 18.913 1.00 84.94 426 ILE A O 1
ATOM 3424 N N . ALA A 1 427 ? 10.937 20.934 19.707 1.00 82.88 427 ALA A N 1
ATOM 3425 C CA . ALA A 1 427 ? 10.799 22.387 19.812 1.00 82.88 427 ALA A CA 1
ATOM 3426 C C . ALA A 1 427 ? 11.675 22.991 20.933 1.00 82.88 427 ALA A C 1
ATOM 3428 O O . ALA A 1 427 ? 12.382 23.979 20.716 1.00 82.88 427 ALA A O 1
ATOM 3429 N N . ASN A 1 428 ? 11.675 22.382 22.121 1.00 77.81 428 ASN A N 1
ATOM 3430 C CA . ASN A 1 428 ? 12.380 22.870 23.309 1.00 77.81 428 ASN A CA 1
ATOM 3431 C C . ASN A 1 428 ? 13.892 22.622 23.236 1.00 77.81 428 ASN A C 1
ATOM 3433 O O . ASN A 1 428 ? 14.672 23.504 23.593 1.00 77.81 428 ASN A O 1
ATOM 3437 N N . GLY A 1 429 ? 14.331 21.482 22.693 1.00 69.31 429 GLY A N 1
ATOM 3438 C CA . GLY A 1 429 ? 15.751 21.201 22.464 1.00 69.31 429 GLY A CA 1
ATOM 3439 C C . GLY A 1 429 ? 16.429 22.253 21.576 1.00 69.31 429 GLY A C 1
ATOM 3440 O O . GLY A 1 429 ? 17.618 22.536 21.737 1.00 69.31 429 GLY A O 1
ATOM 3441 N N . ARG A 1 430 ? 15.665 22.908 20.687 1.00 60.81 430 ARG A N 1
ATOM 3442 C CA . ARG A 1 430 ? 16.158 24.029 19.875 1.00 60.81 430 ARG A CA 1
ATOM 3443 C C . ARG A 1 430 ? 16.261 25.346 20.647 1.00 60.81 430 ARG A C 1
ATOM 3445 O O . ARG A 1 430 ? 17.267 26.035 20.476 1.00 60.81 430 ARG A O 1
ATOM 3452 N N . LEU A 1 431 ? 15.318 25.658 21.541 1.00 56.16 431 LEU A N 1
ATOM 3453 C CA . LEU A 1 431 ? 15.435 26.785 22.485 1.00 56.16 431 LEU A CA 1
ATOM 3454 C C . LEU A 1 431 ? 16.705 26.676 23.346 1.00 56.16 431 LEU A C 1
ATOM 3456 O O . LEU A 1 431 ? 17.430 27.660 23.485 1.00 56.16 431 LEU A O 1
ATOM 3460 N N . SER A 1 432 ? 17.025 25.476 23.841 1.00 54.69 432 SER A N 1
ATOM 3461 C CA . SER A 1 432 ? 18.275 25.211 24.567 1.00 54.69 432 SER A CA 1
ATOM 3462 C C . SER A 1 432 ? 19.510 25.482 23.700 1.00 54.69 432 SER A C 1
ATOM 3464 O O . SER A 1 432 ? 20.390 26.239 24.104 1.00 54.69 432 SER A O 1
ATOM 3466 N N . SER A 1 433 ? 19.544 24.951 22.470 1.00 53.69 433 SER A N 1
ATOM 3467 C CA . SER A 1 433 ? 20.686 25.139 21.558 1.00 53.69 433 SER A CA 1
ATOM 3468 C C . SER A 1 433 ? 20.928 26.601 21.150 1.00 53.69 433 SER A C 1
ATOM 3470 O O . SER A 1 433 ? 22.072 27.004 20.961 1.00 53.69 433 SER A O 1
ATOM 3472 N N . LEU A 1 434 ? 19.870 27.415 21.051 1.00 49.91 434 LEU A N 1
ATOM 3473 C CA . LEU A 1 434 ? 19.978 28.848 20.751 1.00 49.91 434 LEU A CA 1
ATOM 3474 C C . LEU A 1 434 ? 20.556 29.636 21.937 1.00 49.91 434 LEU A C 1
ATOM 3476 O O . LEU A 1 434 ? 21.353 30.550 21.731 1.00 49.91 434 LEU A O 1
ATOM 3480 N N . ASN A 1 435 ? 20.208 29.256 23.170 1.00 49.16 435 ASN A N 1
ATOM 3481 C CA . ASN A 1 435 ? 20.741 29.890 24.377 1.00 49.16 435 ASN A CA 1
ATOM 3482 C C . ASN A 1 435 ? 22.238 29.585 24.586 1.00 49.16 435 ASN A C 1
ATOM 3484 O O . ASN A 1 435 ? 22.988 30.486 24.968 1.00 49.16 435 ASN A O 1
ATOM 3488 N N . ASP A 1 436 ? 22.708 28.375 24.262 1.00 41.81 436 ASP A N 1
ATOM 3489 C CA . ASP A 1 436 ? 24.142 28.037 24.332 1.00 41.81 436 ASP A CA 1
ATOM 3490 C C . ASP A 1 436 ? 24.992 28.853 23.339 1.00 41.81 436 ASP A C 1
ATOM 3492 O O . ASP A 1 436 ? 26.093 29.295 23.676 1.00 41.81 436 ASP A O 1
ATOM 3496 N N . PHE A 1 437 ? 24.470 29.153 22.142 1.00 38.97 437 PHE A N 1
ATOM 3497 C CA . PHE A 1 437 ? 25.156 30.040 21.189 1.00 38.97 437 PHE A CA 1
ATOM 3498 C C . PHE A 1 437 ? 25.302 31.485 21.699 1.00 38.97 437 PHE A C 1
ATOM 3500 O O . PHE A 1 437 ? 26.244 32.174 21.307 1.00 38.97 437 PHE A O 1
ATOM 3507 N N . THR A 1 438 ? 24.435 31.941 22.611 1.00 37.88 438 THR A N 1
ATOM 3508 C CA . THR A 1 438 ? 24.560 33.265 23.251 1.00 37.88 438 THR A CA 1
ATOM 3509 C C . THR A 1 438 ? 25.526 33.315 24.444 1.00 37.88 438 THR A C 1
ATOM 3511 O O . THR A 1 438 ? 25.752 34.396 24.987 1.00 37.88 438 THR A O 1
ATOM 3514 N N . LEU A 1 439 ? 26.132 32.187 24.843 1.00 33.31 439 LEU A N 1
ATOM 3515 C CA . LEU A 1 439 ? 26.968 32.074 26.049 1.00 33.31 439 LEU A CA 1
ATOM 3516 C C . LEU A 1 439 ? 28.423 31.637 25.791 1.00 33.31 439 LEU A C 1
ATOM 3518 O O . LEU A 1 439 ? 29.071 31.077 26.676 1.00 33.31 439 LEU A O 1
ATOM 3522 N N . GLN A 1 440 ? 29.004 31.970 24.632 1.00 24.92 440 GLN A N 1
ATOM 3523 C CA . GLN A 1 440 ? 30.466 31.921 24.480 1.00 24.92 440 GLN A CA 1
ATOM 3524 C C . GLN A 1 440 ? 31.126 33.192 25.058 1.00 24.92 440 GLN A C 1
ATOM 3526 O O . GLN A 1 440 ? 30.917 34.286 24.527 1.00 24.92 440 GLN A O 1
ATOM 3531 N N . PRO A 1 441 ? 31.942 33.097 26.130 1.00 32.78 441 PRO A N 1
ATOM 3532 C CA . PRO A 1 441 ? 32.572 34.265 26.734 1.00 32.78 441 PRO A CA 1
ATOM 3533 C C . PRO A 1 441 ? 33.704 34.803 25.851 1.00 32.78 441 PRO A C 1
ATOM 3535 O O . PRO A 1 441 ? 34.654 34.093 25.512 1.00 32.78 441 PRO A O 1
ATOM 3538 N N . ASN A 1 442 ? 33.621 36.092 25.526 1.00 29.44 442 ASN A N 1
ATOM 3539 C CA . ASN A 1 442 ? 34.586 36.797 24.690 1.00 29.44 442 ASN A CA 1
ATOM 3540 C C . ASN A 1 442 ? 35.984 36.828 25.347 1.00 29.44 442 ASN A C 1
ATOM 3542 O O . ASN A 1 442 ? 36.223 37.559 26.312 1.00 29.44 442 ASN A O 1
ATOM 3546 N N . LYS A 1 443 ? 36.924 36.028 24.828 1.00 30.30 443 LYS A N 1
ATOM 3547 C CA . LYS A 1 443 ? 38.327 36.030 25.265 1.00 30.30 443 LYS A CA 1
ATOM 3548 C C . LYS A 1 443 ? 39.076 37.211 24.644 1.00 30.30 443 LYS A C 1
ATOM 3550 O O . LYS A 1 443 ? 39.640 37.062 23.565 1.00 30.30 443 LYS A O 1
ATOM 3555 N N . ASN A 1 444 ? 39.102 38.346 25.349 1.00 29.34 444 ASN A N 1
ATOM 3556 C CA . ASN A 1 444 ? 40.304 39.146 25.669 1.00 29.34 444 ASN A CA 1
ATOM 3557 C C . ASN A 1 444 ? 39.898 40.516 26.269 1.00 29.34 444 ASN A C 1
ATOM 3559 O O . ASN A 1 444 ? 39.099 41.224 25.657 1.00 29.34 444 ASN A O 1
ATOM 3563 N N . PRO A 1 445 ? 40.425 40.924 27.442 1.00 28.95 445 PRO A N 1
ATOM 3564 C CA . PRO A 1 445 ? 40.013 42.159 28.114 1.00 28.95 445 PRO A CA 1
ATOM 3565 C C . PRO A 1 445 ? 40.928 43.360 27.804 1.00 28.95 445 PRO A C 1
ATOM 3567 O O . PRO A 1 445 ? 42.139 43.184 27.658 1.00 28.95 445 PRO A O 1
ATOM 3570 N N . PRO A 1 446 ? 40.412 44.602 27.845 1.00 27.89 446 PRO A N 1
ATOM 3571 C CA . PRO A 1 446 ? 41.227 45.777 28.117 1.00 27.89 446 PRO A CA 1
ATOM 3572 C C . PRO A 1 446 ? 41.375 45.981 29.635 1.00 27.89 446 PRO A C 1
ATOM 3574 O O . PRO A 1 446 ? 40.402 46.040 30.386 1.00 27.89 446 PRO A O 1
ATOM 3577 N N . THR A 1 447 ? 42.613 46.112 30.101 1.00 28.31 447 THR A N 1
ATOM 3578 C CA . THR A 1 447 ? 42.949 46.477 31.484 1.00 28.31 447 THR A CA 1
ATOM 3579 C C . THR A 1 447 ? 42.528 47.909 31.822 1.00 28.31 447 THR A C 1
ATOM 3581 O O . THR A 1 447 ? 42.977 48.828 31.142 1.00 28.31 447 THR A O 1
ATOM 3584 N N . ASN A 1 448 ? 41.788 48.110 32.925 1.00 27.80 448 ASN A N 1
ATOM 3585 C CA . ASN A 1 448 ? 42.201 49.018 34.015 1.00 27.80 448 ASN A CA 1
ATOM 3586 C C . ASN A 1 448 ? 41.263 48.989 35.246 1.00 27.80 448 ASN A C 1
ATOM 3588 O O . ASN A 1 448 ? 40.127 49.440 35.207 1.00 27.80 448 ASN A O 1
ATOM 3592 N N . THR A 1 449 ? 41.807 48.476 36.354 1.00 25.77 449 THR A N 1
ATOM 3593 C CA . THR A 1 449 ? 41.708 48.977 37.746 1.00 25.77 449 THR A CA 1
ATOM 3594 C C . THR A 1 449 ? 40.468 49.781 38.215 1.00 25.77 449 THR A C 1
ATOM 3596 O O . THR A 1 449 ? 40.297 50.927 37.814 1.00 25.77 449 THR A O 1
ATOM 3599 N N . VAL A 1 450 ? 39.751 49.293 39.248 1.00 25.72 450 VAL A N 1
ATOM 3600 C CA . VAL A 1 450 ? 39.806 49.778 40.665 1.00 25.72 450 VAL A CA 1
ATOM 3601 C C . VAL A 1 450 ? 38.628 49.230 41.526 1.00 25.72 450 VAL A C 1
ATOM 3603 O O . VAL A 1 450 ? 37.471 49.496 41.247 1.00 25.72 450 VAL A O 1
ATOM 3606 N N . ARG A 1 451 ? 38.985 48.540 42.628 1.00 22.84 451 ARG A N 1
ATOM 3607 C CA . ARG A 1 451 ? 38.297 48.322 43.940 1.00 22.84 451 ARG A CA 1
ATOM 3608 C C . ARG A 1 451 ? 36.830 47.819 44.075 1.00 22.84 451 ARG A C 1
ATOM 3610 O O . ARG A 1 451 ? 35.860 48.500 43.782 1.00 22.84 451 ARG A O 1
ATOM 3617 N N . LEU A 1 452 ? 36.750 46.678 44.778 1.00 23.70 452 LEU A N 1
ATOM 3618 C CA . LEU A 1 452 ? 35.732 46.186 45.743 1.00 23.70 452 LEU A CA 1
ATOM 3619 C C . LEU A 1 452 ? 35.327 47.232 46.834 1.00 23.70 452 LEU A C 1
ATOM 3621 O O . LEU A 1 452 ? 36.114 48.164 47.023 1.00 23.70 452 LEU A O 1
ATOM 3625 N N . PRO A 1 453 ? 34.217 47.078 47.620 1.00 28.38 453 PRO A N 1
ATOM 3626 C CA . PRO A 1 453 ? 33.726 45.786 48.137 1.00 28.38 453 PRO A CA 1
ATOM 3627 C C . PRO A 1 453 ? 32.206 45.519 48.298 1.00 28.38 453 PRO A C 1
ATOM 3629 O O . PRO A 1 453 ? 31.365 46.402 48.405 1.00 28.38 453 PRO A O 1
ATOM 3632 N N . SER A 1 454 ? 31.939 44.215 48.414 1.00 22.33 454 SER A N 1
ATOM 3633 C CA . SER A 1 454 ? 30.919 43.480 49.183 1.00 22.33 454 SER A CA 1
ATOM 3634 C C . SER A 1 454 ? 29.849 44.225 50.005 1.00 22.33 454 SER A C 1
ATOM 3636 O O . SER A 1 454 ? 30.168 44.966 50.931 1.00 22.33 454 SER A O 1
ATOM 3638 N N . THR A 1 455 ? 28.592 43.780 49.877 1.00 25.06 455 THR A N 1
ATOM 3639 C CA . THR A 1 455 ? 27.774 43.344 51.035 1.00 25.06 455 THR A CA 1
ATOM 3640 C C . THR A 1 455 ? 26.632 42.413 50.612 1.00 25.06 455 THR A C 1
ATOM 3642 O O . THR A 1 455 ? 26.129 42.473 49.495 1.00 25.06 455 THR A O 1
ATOM 3645 N N . THR A 1 456 ? 26.265 41.508 51.514 1.00 24.09 456 THR A N 1
ATOM 3646 C CA . THR A 1 456 ? 25.165 40.542 51.406 1.00 24.09 456 THR A CA 1
ATOM 3647 C C . THR A 1 456 ? 23.838 41.146 51.885 1.00 24.09 456 THR A C 1
ATOM 3649 O O . THR A 1 456 ? 23.864 41.993 52.772 1.00 24.09 456 THR A O 1
ATOM 3652 N N . LEU A 1 457 ? 22.693 40.647 51.384 1.00 23.64 457 LEU A N 1
ATOM 3653 C CA . LEU A 1 457 ? 21.585 40.047 52.172 1.00 23.64 457 LEU A CA 1
ATOM 3654 C C . LEU A 1 457 ? 20.207 40.090 51.462 1.00 23.64 457 LEU A C 1
ATOM 3656 O O . LEU A 1 457 ? 19.697 41.150 51.133 1.00 23.64 457 LEU A O 1
ATOM 3660 N N . HIS A 1 458 ? 19.572 38.913 51.434 1.00 22.25 458 HIS A N 1
ATOM 3661 C CA . HIS A 1 458 ? 18.138 38.647 51.654 1.00 22.25 458 HIS A CA 1
ATOM 3662 C C . HIS A 1 458 ? 17.032 39.050 50.656 1.00 22.25 458 HIS A C 1
ATOM 3664 O O . HIS A 1 458 ? 17.071 40.010 49.900 1.00 22.25 458 HIS A O 1
ATOM 3670 N N . SER A 1 459 ? 15.998 38.211 50.735 1.00 24.58 459 SER A N 1
ATOM 3671 C CA . SER A 1 459 ? 14.721 38.194 50.028 1.00 24.58 459 SER A CA 1
ATOM 3672 C C . SER A 1 459 ? 13.876 39.463 50.146 1.00 24.58 459 SER A C 1
ATOM 3674 O O . SER A 1 459 ? 13.697 39.988 51.246 1.00 24.58 459 SER A O 1
ATOM 3676 N N . SER A 1 460 ? 13.138 39.796 49.084 1.00 21.52 460 SER A N 1
ATOM 3677 C CA . SER A 1 460 ? 11.737 40.232 49.221 1.00 21.52 460 SER A CA 1
ATOM 3678 C C . SER A 1 460 ? 10.940 39.918 47.955 1.00 21.52 460 SER A C 1
ATOM 3680 O O . SER A 1 460 ? 11.396 40.181 46.845 1.00 21.52 460 SER A O 1
ATOM 3682 N N . SER A 1 461 ? 9.730 39.388 48.119 1.00 25.20 461 SER A N 1
ATOM 3683 C CA . SER A 1 461 ? 8.741 39.302 47.044 1.00 25.20 461 SER A CA 1
ATOM 3684 C C . SER A 1 461 ? 8.208 40.697 46.715 1.00 25.20 461 SER A C 1
ATOM 3686 O O . SER A 1 461 ? 7.815 41.419 47.630 1.00 25.20 461 SER A O 1
ATOM 3688 N N . VAL A 1 462 ? 8.087 41.049 45.433 1.00 24.02 462 VAL A N 1
ATOM 3689 C CA . VAL A 1 462 ? 7.253 42.182 44.997 1.00 24.02 462 VAL A CA 1
ATOM 3690 C C . VAL A 1 462 ? 6.390 41.739 43.823 1.00 24.02 462 VAL A C 1
ATOM 3692 O O . VAL A 1 462 ? 6.884 41.451 42.737 1.00 24.02 462 VAL A O 1
ATOM 3695 N N . SER A 1 463 ? 5.081 41.687 44.061 1.00 22.30 463 SER A N 1
ATOM 3696 C CA . SER A 1 463 ? 4.086 41.549 42.999 1.00 22.30 463 SER A CA 1
ATOM 3697 C C . SER A 1 463 ? 3.918 42.888 42.288 1.00 22.30 463 SER A C 1
ATOM 3699 O O . SER A 1 463 ? 3.727 43.901 42.957 1.00 22.30 463 SER A O 1
ATOM 3701 N N . TYR A 1 464 ? 3.878 42.886 40.956 1.00 24.22 464 TYR A N 1
ATOM 3702 C CA . TYR A 1 464 ? 3.279 43.982 40.193 1.00 24.22 464 TYR A CA 1
ATOM 3703 C C . TYR A 1 464 ? 2.120 43.452 39.360 1.00 24.22 464 TYR A C 1
ATOM 3705 O O . TYR A 1 464 ? 2.303 42.849 38.306 1.00 24.22 464 TYR A O 1
ATOM 3713 N N . ALA A 1 465 ? 0.909 43.704 39.851 1.00 23.44 465 ALA A N 1
ATOM 3714 C CA . ALA A 1 465 ? -0.287 43.633 39.036 1.00 23.44 465 ALA A CA 1
ATOM 3715 C C . ALA A 1 465 ? -0.392 44.921 38.208 1.00 23.44 465 ALA A C 1
ATOM 3717 O O . ALA A 1 465 ? -0.366 46.017 38.767 1.00 23.44 465 ALA A O 1
ATOM 3718 N N . PHE A 1 466 ? -0.577 44.787 36.897 1.00 23.80 466 PHE A N 1
ATOM 3719 C CA . PHE A 1 466 ? -1.179 45.832 36.075 1.00 23.80 466 PHE A CA 1
ATOM 3720 C C . PHE A 1 466 ? -2.352 45.237 35.300 1.00 23.80 466 PHE A C 1
ATOM 3722 O O . PHE A 1 466 ? -2.248 44.161 34.714 1.00 23.80 466 PHE A O 1
ATOM 3729 N N . GLY A 1 467 ? -3.491 45.925 35.390 1.00 22.84 467 GLY A N 1
ATOM 3730 C CA . GLY A 1 467 ? -4.772 45.488 34.844 1.00 22.84 467 GLY A CA 1
ATOM 3731 C C . GLY A 1 467 ? -4.897 45.638 33.321 1.00 22.84 467 GLY A C 1
ATOM 3732 O O . GLY A 1 467 ? -3.955 46.047 32.640 1.00 22.84 467 GLY A O 1
ATOM 3733 N N . PRO A 1 468 ? -6.072 45.291 32.773 1.00 28.20 468 PRO A N 1
ATOM 3734 C CA . PRO A 1 468 ? -6.225 44.981 31.359 1.00 28.20 468 PRO A CA 1
ATOM 3735 C C . PRO A 1 468 ? -6.347 46.227 30.476 1.00 28.20 468 PRO A C 1
ATOM 3737 O O . PRO A 1 468 ? -7.218 47.068 30.690 1.00 28.20 468 PRO A O 1
ATOM 3740 N N . TYR A 1 469 ? -5.568 46.267 29.393 1.00 24.06 469 TYR A N 1
ATOM 3741 C CA . TYR A 1 469 ? -5.841 47.132 28.246 1.00 24.06 469 TYR A CA 1
ATOM 3742 C C . TYR A 1 469 ? -6.304 46.301 27.050 1.00 24.06 469 TYR A C 1
ATOM 3744 O O . TYR A 1 469 ? -5.533 45.575 26.424 1.00 24.06 469 TYR A O 1
ATOM 3752 N N . VAL A 1 470 ? -7.592 46.436 26.724 1.00 33.62 470 VAL A N 1
ATOM 3753 C CA . VAL A 1 470 ? -8.219 45.850 25.534 1.00 33.62 470 VAL A CA 1
ATOM 3754 C C . VAL A 1 470 ? -7.753 46.616 24.293 1.00 33.62 470 VAL A C 1
ATOM 3756 O O . VAL A 1 470 ? -8.349 47.620 23.897 1.00 33.62 470 VAL A O 1
ATOM 3759 N N . LEU A 1 471 ? -6.680 46.143 23.660 1.00 25.36 471 LEU A N 1
ATOM 3760 C CA . LEU A 1 471 ? -6.217 46.657 22.371 1.00 25.36 471 LEU A CA 1
ATOM 3761 C C . LEU A 1 471 ? -6.935 45.939 21.222 1.00 25.36 471 LEU A C 1
ATOM 3763 O O . LEU A 1 471 ? -6.830 44.728 21.051 1.00 25.36 471 LEU A O 1
ATOM 3767 N N . HIS A 1 472 ? -7.694 46.710 20.441 1.00 27.20 472 HIS A N 1
ATOM 3768 C CA . HIS A 1 472 ? -8.533 46.204 19.356 1.00 27.20 472 HIS A CA 1
ATOM 3769 C C . HIS A 1 472 ? -7.714 45.563 18.220 1.00 27.20 472 HIS A C 1
ATOM 3771 O O . HIS A 1 472 ? -6.711 46.113 17.757 1.00 27.20 472 HIS A O 1
ATOM 3777 N N . SER A 1 473 ? -8.217 44.440 17.702 1.00 29.14 473 SER A N 1
ATOM 3778 C CA . SER A 1 473 ? -7.557 43.485 16.792 1.00 29.14 473 SER A CA 1
ATOM 3779 C C . SER A 1 473 ? -7.260 43.970 15.358 1.00 29.14 473 SER A C 1
ATOM 3781 O O . SER A 1 473 ? -7.259 43.168 14.429 1.00 29.14 473 SER A O 1
ATOM 3783 N N . ARG A 1 474 ? -7.034 45.273 15.133 1.00 30.73 474 ARG A N 1
ATOM 3784 C CA . ARG A 1 474 ? -6.763 45.852 13.797 1.00 30.73 474 ARG A CA 1
ATOM 3785 C C . ARG A 1 474 ? -5.454 46.650 13.702 1.00 30.73 474 ARG A C 1
ATOM 3787 O O . ARG A 1 474 ? -4.964 46.844 12.597 1.00 30.73 474 ARG A O 1
ATOM 3794 N N . GLY A 1 475 ? -4.857 47.066 14.825 1.00 27.95 475 GLY A N 1
ATOM 3795 C CA . GLY A 1 475 ? -3.617 47.864 14.824 1.00 27.95 475 GLY A CA 1
ATOM 3796 C C . GLY A 1 475 ? -2.331 47.070 14.550 1.00 27.95 475 GLY A C 1
ATOM 3797 O O . GLY A 1 475 ? -1.402 47.593 13.945 1.00 27.95 475 GLY A O 1
ATOM 3798 N N . LEU A 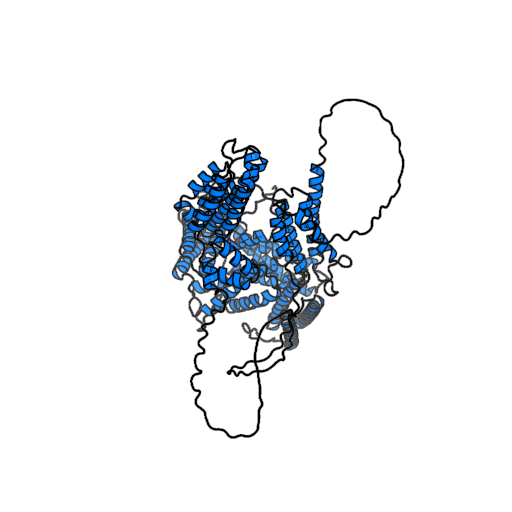1 476 ? -2.281 45.795 14.952 1.00 29.08 476 LEU A N 1
ATOM 3799 C CA . LEU A 1 476 ? -1.084 44.945 14.829 1.00 29.08 476 LEU A CA 1
ATOM 3800 C C . LEU A 1 476 ? -0.850 44.389 13.413 1.00 29.08 476 LEU A C 1
ATOM 3802 O O . LEU A 1 476 ? 0.270 44.006 13.091 1.00 29.08 476 LEU A O 1
ATOM 3806 N N . TRP A 1 477 ? -1.874 44.388 12.554 1.00 28.00 477 TRP A N 1
ATOM 3807 C CA . TRP A 1 477 ? -1.775 43.871 11.183 1.00 28.00 477 TRP A CA 1
ATOM 3808 C C . TRP A 1 477 ? -0.880 44.731 10.277 1.00 28.00 477 TRP A C 1
ATOM 3810 O O . TRP A 1 477 ? -0.089 44.191 9.510 1.00 28.00 477 TRP A O 1
ATOM 3820 N N . TYR A 1 478 ? -0.933 46.060 10.411 1.00 30.94 478 TYR A N 1
ATOM 3821 C CA . TYR A 1 478 ? -0.164 46.973 9.553 1.00 30.94 478 TYR A CA 1
ATOM 3822 C C . TYR A 1 478 ? 1.339 47.034 9.875 1.00 30.94 478 TYR A C 1
ATOM 3824 O O . TYR A 1 478 ? 2.120 47.439 9.021 1.00 30.94 478 TYR A O 1
ATOM 3832 N N . PHE A 1 479 ? 1.767 46.610 11.070 1.00 29.62 479 PHE A N 1
ATOM 3833 C CA . PHE A 1 479 ? 3.188 46.603 11.456 1.00 29.62 479 PHE A CA 1
ATOM 3834 C C . PHE A 1 479 ? 3.918 45.282 11.152 1.00 29.62 479 PHE A C 1
ATOM 3836 O O . PHE A 1 479 ? 5.144 45.240 11.218 1.00 29.62 479 PHE A O 1
ATOM 3843 N N . LEU A 1 480 ? 3.192 44.215 10.802 1.00 31.80 480 LEU A N 1
ATOM 3844 C CA . LEU A 1 480 ? 3.750 42.882 10.521 1.00 31.80 480 LEU A CA 1
ATOM 3845 C C . LEU A 1 480 ? 3.935 42.580 9.023 1.00 31.80 480 LEU A C 1
ATOM 3847 O O . LEU A 1 480 ? 4.533 41.568 8.674 1.00 31.80 480 LEU A O 1
ATOM 3851 N N . GLN A 1 481 ? 3.481 43.468 8.135 1.00 29.69 481 GLN A N 1
ATOM 3852 C CA . GLN A 1 481 ? 3.523 43.273 6.678 1.00 29.69 481 GLN A CA 1
ATOM 3853 C C . GLN A 1 481 ? 4.866 43.684 6.027 1.00 29.69 481 GLN A C 1
ATOM 3855 O O . GLN A 1 481 ? 5.013 43.629 4.811 1.00 29.69 481 GLN A O 1
ATOM 3860 N N . ALA A 1 482 ? 5.863 44.095 6.821 1.00 28.44 482 ALA A N 1
ATOM 3861 C CA . ALA A 1 482 ? 7.120 44.691 6.349 1.00 28.44 482 ALA A CA 1
ATOM 3862 C C . ALA A 1 482 ? 8.332 43.730 6.321 1.00 28.44 482 ALA A C 1
ATOM 3864 O O . ALA A 1 482 ? 9.479 44.179 6.282 1.00 28.44 482 ALA A O 1
ATOM 3865 N N . SER A 1 483 ? 8.130 42.408 6.382 1.00 29.61 483 SER A N 1
ATOM 3866 C CA . SER A 1 483 ? 9.222 41.418 6.308 1.00 29.61 483 SER A CA 1
ATOM 3867 C C . SER A 1 483 ? 8.761 40.119 5.638 1.00 29.61 483 SER A C 1
ATOM 3869 O O . SER A 1 483 ? 7.946 39.382 6.189 1.00 29.61 483 SER A O 1
ATOM 3871 N N . GLY A 1 484 ? 9.306 39.828 4.451 1.00 32.81 484 GLY A N 1
ATOM 3872 C CA . GLY A 1 484 ? 8.830 38.792 3.514 1.00 32.81 484 GLY A CA 1
ATOM 3873 C C . GLY A 1 484 ? 8.971 37.323 3.944 1.00 32.81 484 GLY A C 1
ATOM 3874 O O . GLY A 1 484 ? 8.721 36.434 3.142 1.00 32.81 484 GLY A O 1
ATOM 3875 N N . ILE A 1 485 ? 9.346 37.048 5.194 1.00 34.50 485 ILE A N 1
ATOM 3876 C CA . ILE A 1 485 ? 9.474 35.685 5.743 1.00 34.50 485 ILE A CA 1
ATOM 3877 C C . ILE A 1 485 ? 8.119 35.162 6.272 1.00 34.50 485 ILE A C 1
ATOM 3879 O O . ILE A 1 485 ? 7.912 33.958 6.409 1.00 34.50 485 ILE A O 1
ATOM 3883 N N . VAL A 1 486 ? 7.145 36.048 6.521 1.00 34.88 486 VAL A N 1
ATOM 3884 C CA . VAL A 1 486 ? 5.850 35.675 7.125 1.00 34.88 486 VAL A CA 1
ATOM 3885 C C . VAL A 1 486 ? 4.891 34.998 6.130 1.00 34.88 486 VAL A C 1
ATOM 3887 O O . VAL A 1 486 ? 4.020 34.241 6.553 1.00 34.88 486 VAL A O 1
ATOM 3890 N N . THR A 1 487 ? 5.044 35.197 4.816 1.00 32.94 487 THR A N 1
ATOM 3891 C CA . THR A 1 487 ? 4.049 34.771 3.810 1.00 32.94 487 THR A CA 1
ATOM 3892 C C . THR A 1 487 ? 3.890 33.249 3.706 1.00 32.94 487 THR A C 1
ATOM 3894 O O . THR A 1 487 ? 2.767 32.761 3.598 1.00 32.94 487 THR A O 1
ATOM 3897 N N . ILE A 1 488 ? 4.980 32.481 3.824 1.00 37.22 488 ILE A N 1
ATOM 3898 C CA . ILE A 1 488 ? 4.934 31.005 3.801 1.00 37.22 488 ILE A CA 1
ATOM 3899 C C . ILE A 1 488 ? 4.255 30.474 5.075 1.00 37.22 488 ILE A C 1
ATOM 3901 O O . ILE A 1 488 ? 3.374 29.616 5.004 1.00 37.22 488 ILE A O 1
ATOM 3905 N N . GLY A 1 489 ? 4.583 31.050 6.237 1.00 33.03 489 GLY A N 1
ATOM 3906 C CA . GLY A 1 489 ? 3.909 30.739 7.500 1.00 33.03 489 GLY A CA 1
ATOM 3907 C C . GLY A 1 489 ? 2.422 31.111 7.488 1.00 33.03 489 GLY A C 1
ATOM 3908 O O . GLY A 1 489 ? 1.601 30.362 8.009 1.00 33.03 489 GLY A O 1
ATOM 3909 N N . ALA A 1 490 ? 2.054 32.224 6.845 1.00 32.03 490 ALA A N 1
ATOM 3910 C CA . ALA A 1 490 ? 0.671 32.671 6.699 1.00 32.03 490 ALA A CA 1
ATOM 3911 C C . ALA A 1 490 ? -0.142 31.793 5.732 1.00 32.03 490 ALA A C 1
ATOM 3913 O O . ALA A 1 490 ? -1.302 31.507 6.016 1.00 32.03 490 ALA A O 1
ATOM 3914 N N . ALA A 1 491 ? 0.452 31.314 4.633 1.00 32.22 491 ALA A N 1
ATOM 3915 C CA . ALA A 1 491 ? -0.198 30.378 3.714 1.00 32.22 491 ALA A CA 1
ATOM 3916 C C . ALA A 1 491 ? -0.478 29.022 4.391 1.00 32.22 491 ALA A C 1
ATOM 3918 O O . ALA A 1 491 ? -1.597 28.513 4.320 1.00 32.22 491 ALA A O 1
ATOM 3919 N N . ILE A 1 492 ? 0.500 28.486 5.130 1.00 34.28 492 ILE A N 1
ATOM 3920 C CA . ILE A 1 492 ? 0.343 27.246 5.908 1.00 34.28 492 ILE A CA 1
ATOM 3921 C C . ILE A 1 492 ? -0.653 27.448 7.068 1.00 34.28 492 ILE A C 1
ATOM 3923 O O . ILE A 1 492 ? -1.491 26.584 7.315 1.00 34.28 492 ILE A O 1
ATOM 3927 N N . MET A 1 493 ? -0.655 28.611 7.731 1.00 30.72 493 MET A N 1
ATOM 3928 C CA . MET A 1 493 ? -1.660 28.952 8.750 1.00 30.72 493 MET A CA 1
ATOM 3929 C C . MET A 1 493 ? -3.073 29.135 8.179 1.00 30.72 493 MET A C 1
ATOM 3931 O O . MET A 1 493 ? -4.027 28.750 8.844 1.00 30.72 493 MET A O 1
ATOM 3935 N N . ASN A 1 494 ? -3.243 29.658 6.959 1.00 30.84 494 ASN A N 1
ATOM 3936 C CA . ASN A 1 494 ? -4.560 29.729 6.310 1.00 30.84 494 ASN A CA 1
ATOM 3937 C C . ASN A 1 494 ? -5.112 28.328 6.001 1.00 30.84 494 ASN A C 1
ATOM 3939 O O . ASN A 1 494 ? -6.301 28.079 6.200 1.00 30.84 494 ASN A O 1
ATOM 3943 N N . ILE A 1 495 ? -4.241 27.395 5.600 1.00 33.25 495 ILE A N 1
ATOM 3944 C CA . ILE A 1 495 ? -4.581 25.972 5.431 1.00 33.25 495 ILE A CA 1
ATOM 3945 C C . ILE A 1 495 ? -4.938 25.322 6.784 1.00 33.25 495 ILE A C 1
ATOM 3947 O O . ILE A 1 495 ? -5.852 24.505 6.849 1.00 33.25 495 ILE A O 1
ATOM 3951 N N . LEU A 1 496 ? -4.287 25.724 7.883 1.00 32.81 496 LEU A N 1
ATOM 3952 C CA . LEU A 1 496 ? -4.611 25.271 9.247 1.00 32.81 496 LEU A CA 1
ATOM 3953 C C . LEU A 1 496 ? -5.863 25.935 9.860 1.00 32.81 496 LEU A C 1
ATOM 3955 O O . LEU A 1 496 ? -6.391 25.415 10.843 1.00 32.81 496 LEU A O 1
ATOM 3959 N N . LEU A 1 497 ? -6.333 27.067 9.322 1.00 30.28 497 LEU A N 1
ATOM 3960 C CA . LEU A 1 497 ? -7.483 27.826 9.839 1.00 30.28 497 LEU A CA 1
ATOM 3961 C C . LEU A 1 497 ? -8.801 27.542 9.102 1.00 30.28 497 LEU A C 1
ATOM 3963 O O . LEU A 1 497 ? -9.867 27.763 9.677 1.00 30.28 497 LEU A O 1
ATOM 3967 N N . GLN A 1 498 ? -8.771 27.014 7.874 1.00 27.77 498 GLN A N 1
ATOM 3968 C CA . GLN A 1 498 ? -9.981 26.565 7.172 1.00 27.77 498 GLN A CA 1
ATOM 3969 C C . GLN A 1 498 ? -10.379 25.128 7.547 1.00 27.77 498 GLN A C 1
ATOM 3971 O O . GLN A 1 498 ? -10.354 24.210 6.730 1.00 27.77 498 GLN A O 1
ATOM 3976 N N . GLN A 1 499 ? -10.833 24.952 8.789 1.00 28.27 499 GLN A N 1
ATOM 3977 C CA . GLN A 1 499 ? -11.635 23.795 9.199 1.00 28.27 499 GLN A CA 1
ATOM 3978 C C . GLN A 1 499 ? -12.980 24.283 9.748 1.00 28.27 499 GLN A C 1
ATOM 3980 O O . GLN A 1 499 ? -13.115 24.612 10.925 1.00 28.27 499 GLN A O 1
ATOM 3985 N N . HIS A 1 500 ? -13.991 24.361 8.877 1.00 24.91 500 HIS A N 1
ATOM 3986 C CA . HIS A 1 500 ? -15.362 24.633 9.310 1.00 24.91 500 HIS A CA 1
ATOM 3987 C C . HIS A 1 500 ? -15.948 23.409 10.037 1.00 24.91 500 HIS A C 1
ATOM 3989 O O . HIS A 1 500 ? -15.827 22.295 9.524 1.00 24.91 500 HIS A O 1
ATOM 3995 N N . PRO A 1 501 ? -16.646 23.585 11.175 1.00 24.61 501 PRO A N 1
ATOM 3996 C CA . PRO A 1 501 ? -17.371 22.495 11.816 1.00 24.61 501 PRO A CA 1
ATOM 3997 C C . PRO A 1 501 ? -18.598 22.123 10.973 1.00 24.61 501 PRO A C 1
ATOM 3999 O O . PRO A 1 501 ? -19.584 22.862 10.916 1.00 24.61 501 PRO A O 1
ATOM 4002 N N . THR A 1 502 ? -18.552 20.972 10.303 1.00 27.00 502 THR A N 1
ATOM 4003 C CA . THR A 1 502 ? -19.678 20.464 9.513 1.00 27.00 502 THR A CA 1
ATOM 4004 C C . THR A 1 502 ? -20.764 19.895 10.424 1.00 27.00 502 THR A C 1
ATOM 4006 O O . THR A 1 502 ? -20.656 18.771 10.913 1.00 27.00 502 THR A O 1
ATOM 4009 N N . PHE A 1 503 ? -21.839 20.659 10.618 1.00 24.92 503 PHE A N 1
ATOM 4010 C CA . PHE A 1 503 ? -23.098 20.136 11.150 1.00 24.92 503 PHE A CA 1
ATOM 4011 C C . PHE A 1 503 ? -23.664 19.054 10.216 1.00 24.92 503 PHE A C 1
ATOM 4013 O O . PHE A 1 503 ? -23.739 19.254 9.004 1.00 24.92 503 PHE A O 1
ATOM 4020 N N . PHE A 1 504 ? -24.109 17.933 10.787 1.00 24.36 504 PHE A N 1
ATOM 4021 C CA . PHE A 1 504 ? -24.768 16.851 10.054 1.00 24.36 504 PHE A CA 1
ATOM 4022 C C . PHE A 1 504 ? -26.127 17.301 9.478 1.00 24.36 504 PHE A C 1
ATOM 4024 O O . PHE A 1 504 ? -27.010 17.686 10.250 1.00 24.36 504 PHE A O 1
ATOM 4031 N N . PRO A 1 505 ? -26.369 17.188 8.158 1.00 27.12 505 PRO A N 1
ATOM 4032 C CA . PRO A 1 505 ? -27.705 17.297 7.591 1.00 27.12 505 PRO A CA 1
ATOM 4033 C C . PRO A 1 505 ? -28.396 15.926 7.613 1.00 27.12 505 PRO A C 1
ATOM 4035 O O . PRO A 1 505 ? -27.964 14.985 6.946 1.00 27.12 505 PRO A O 1
ATOM 4038 N N . HIS A 1 506 ? -29.511 15.810 8.338 1.00 25.81 506 HIS A N 1
ATOM 4039 C CA . HIS A 1 506 ? -30.375 14.629 8.262 1.00 25.81 506 HIS A CA 1
ATOM 4040 C C . HIS A 1 506 ? -30.989 14.494 6.858 1.00 25.81 506 HIS A C 1
ATOM 4042 O O . HIS A 1 506 ? -31.911 15.228 6.498 1.00 25.81 506 HIS A O 1
ATOM 4048 N N . HIS A 1 507 ? -30.535 13.512 6.075 1.00 26.64 507 HIS A N 1
ATOM 4049 C CA . HIS A 1 507 ? -31.195 13.146 4.823 1.00 26.64 507 HIS A CA 1
ATOM 4050 C C . HIS A 1 507 ? -32.449 12.301 5.087 1.00 26.64 507 HIS A C 1
ATOM 4052 O O . HIS A 1 507 ? -32.388 11.080 5.229 1.00 26.64 507 HIS A O 1
ATOM 4058 N N . HIS A 1 508 ? -33.614 12.951 5.093 1.00 28.20 508 HIS A N 1
ATOM 4059 C CA . HIS A 1 508 ? -34.885 12.246 4.949 1.00 28.20 508 HIS A CA 1
ATOM 4060 C C . HIS A 1 508 ? -35.021 11.682 3.526 1.00 28.20 508 HIS A C 1
ATOM 4062 O O . HIS A 1 508 ? -34.973 12.418 2.541 1.00 28.20 508 HIS A O 1
ATOM 4068 N N . ASN A 1 509 ? -35.242 10.369 3.425 1.00 24.39 509 ASN A N 1
ATOM 4069 C CA . ASN A 1 509 ? -35.616 9.704 2.178 1.00 24.39 509 ASN A CA 1
ATOM 4070 C C . ASN A 1 509 ? -36.939 10.251 1.613 1.00 24.39 509 ASN A C 1
ATOM 4072 O O . ASN A 1 509 ? -37.906 10.443 2.350 1.00 24.39 509 ASN A O 1
ATOM 4076 N N . SER A 1 510 ? -37.031 10.369 0.287 1.00 25.84 510 SER A N 1
ATOM 4077 C CA . SER A 1 510 ? -38.307 10.334 -0.442 1.00 25.84 510 SER A CA 1
ATOM 4078 C C . SER A 1 510 ? -38.122 9.776 -1.864 1.00 25.84 510 SER A C 1
ATOM 4080 O O . SER A 1 510 ? -37.053 9.953 -2.451 1.00 25.84 510 SER A O 1
ATOM 4082 N N . PRO A 1 511 ? -39.105 9.030 -2.406 1.00 31.64 511 PRO A N 1
ATOM 4083 C CA . PRO A 1 511 ? -38.892 8.135 -3.545 1.00 31.64 511 PRO A CA 1
ATOM 4084 C C . PRO A 1 511 ? -39.099 8.779 -4.928 1.00 31.64 511 PRO A C 1
ATOM 4086 O O . PRO A 1 511 ? -39.670 9.855 -5.084 1.00 31.64 511 PRO A O 1
ATOM 4089 N N . ARG A 1 512 ? -38.666 8.044 -5.962 1.00 27.19 512 ARG A N 1
ATOM 4090 C CA . ARG A 1 512 ? -38.772 8.382 -7.395 1.00 27.19 512 ARG A CA 1
ATOM 4091 C C . ARG A 1 512 ? -40.211 8.671 -7.862 1.00 27.19 512 ARG A C 1
ATOM 4093 O O . ARG A 1 512 ? -41.082 7.834 -7.630 1.00 27.19 512 ARG A O 1
ATOM 4100 N N . ARG A 1 513 ? -40.387 9.683 -8.730 1.00 27.47 513 ARG A N 1
ATOM 4101 C CA . ARG A 1 513 ? -40.957 9.558 -10.103 1.00 27.47 513 ARG A CA 1
ATOM 4102 C C . ARG A 1 513 ? -40.932 10.892 -10.878 1.00 27.47 513 ARG A C 1
ATOM 4104 O O . ARG A 1 513 ? -41.010 11.963 -10.293 1.00 27.47 513 ARG A O 1
ATOM 4111 N N . SER A 1 514 ? -40.813 10.786 -12.201 1.00 23.22 514 SER A N 1
ATOM 4112 C CA . SER A 1 514 ? -40.768 11.872 -13.204 1.00 23.22 514 SER A CA 1
ATOM 4113 C C . SER A 1 514 ? -42.184 12.192 -13.764 1.00 23.22 514 SER A C 1
ATOM 4115 O O . SER A 1 514 ? -43.125 11.493 -13.389 1.00 23.22 514 SER A O 1
ATOM 4117 N N . PRO A 1 515 ? -42.367 13.068 -14.780 1.00 39.06 515 PRO A N 1
ATOM 4118 C CA . PRO A 1 515 ? -42.179 14.535 -14.793 1.00 39.06 515 PRO A CA 1
ATOM 4119 C C . PRO A 1 515 ? -43.417 15.296 -15.367 1.00 39.06 515 PRO A C 1
ATOM 4121 O O . PRO A 1 515 ? -44.197 14.692 -16.095 1.00 39.06 515 PRO A O 1
ATOM 4124 N N . SER A 1 516 ? -43.583 16.620 -15.155 1.00 23.28 516 SER A N 1
ATOM 4125 C CA . SER A 1 516 ? -44.427 17.484 -16.034 1.00 23.28 516 SER A CA 1
ATOM 4126 C C . SER A 1 516 ? -44.370 19.001 -15.727 1.00 23.28 516 SER A C 1
ATOM 4128 O O . SER A 1 516 ? -44.643 19.405 -14.604 1.00 23.28 516 SER A O 1
ATOM 4130 N N . ILE A 1 517 ? -44.045 19.794 -16.759 1.00 25.88 517 ILE A N 1
ATOM 4131 C CA . ILE A 1 517 ? -44.643 21.068 -17.251 1.00 25.88 517 ILE A CA 1
ATOM 4132 C C . ILE A 1 517 ? -45.215 22.127 -16.260 1.00 25.88 517 ILE A C 1
ATOM 4134 O O . ILE A 1 517 ? -46.025 21.856 -15.382 1.00 25.88 517 ILE A O 1
ATOM 4138 N N . SER A 1 518 ? -44.849 23.389 -16.539 1.00 27.36 518 SER A N 1
ATOM 4139 C CA . SER A 1 518 ? -45.222 24.678 -15.914 1.00 27.36 518 SER A CA 1
ATOM 4140 C C . SER A 1 518 ? -46.729 24.965 -15.743 1.00 27.36 518 SER A C 1
ATOM 4142 O O . SER A 1 518 ? -47.545 24.466 -16.518 1.00 27.36 518 SER A O 1
ATOM 4144 N N . PRO A 1 519 ? -47.103 25.902 -14.839 1.00 32.78 519 PRO A N 1
ATOM 4145 C CA . PRO A 1 519 ? -47.539 27.222 -15.341 1.00 32.78 519 PRO A CA 1
ATOM 4146 C C . PRO A 1 519 ? -47.184 28.450 -14.461 1.00 32.78 519 PRO A C 1
ATOM 4148 O O . PRO A 1 519 ? -46.766 28.341 -13.312 1.00 32.78 519 PRO A O 1
ATOM 4151 N N . THR A 1 520 ? -47.396 29.647 -15.019 1.00 26.02 520 THR A N 1
ATOM 4152 C CA . THR A 1 520 ? -47.153 30.986 -14.439 1.00 26.02 520 THR A CA 1
ATOM 4153 C C . THR A 1 520 ? -48.453 31.744 -14.110 1.00 26.02 520 THR A C 1
ATOM 4155 O O . THR A 1 520 ? -49.330 31.778 -14.966 1.00 26.02 520 THR A O 1
ATOM 4158 N N . HIS A 1 521 ? -48.540 32.457 -12.963 1.00 30.00 521 HIS A N 1
ATOM 4159 C CA . HIS A 1 521 ? -49.107 33.833 -12.873 1.00 30.00 521 HIS A CA 1
ATOM 4160 C C . HIS A 1 521 ? -48.992 34.534 -11.482 1.00 30.00 521 HIS A C 1
ATOM 4162 O O . HIS A 1 521 ? -49.381 33.975 -10.465 1.00 30.00 521 HIS A O 1
ATOM 4168 N N . LEU A 1 522 ? -48.475 35.779 -11.505 1.00 29.70 522 LEU A N 1
ATOM 4169 C CA . LEU A 1 522 ? -48.826 37.057 -10.804 1.00 29.70 522 LEU A CA 1
ATOM 4170 C C . LEU A 1 522 ? -49.987 37.054 -9.758 1.00 29.70 522 LEU A C 1
ATOM 4172 O O . LEU A 1 522 ? -50.960 36.344 -9.971 1.00 29.70 522 LEU A O 1
ATOM 4176 N N . SER A 1 523 ? -50.123 37.911 -8.717 1.00 27.81 523 SER A N 1
ATOM 4177 C CA . SER A 1 523 ? -49.449 39.113 -8.117 1.00 27.81 523 SER A CA 1
ATOM 4178 C C . SER A 1 523 ? -50.304 39.571 -6.877 1.00 27.81 523 SER A C 1
ATOM 4180 O O . SER A 1 523 ? -51.225 38.816 -6.560 1.00 27.81 523 SER A O 1
ATOM 4182 N N . PRO A 1 524 ? -50.181 40.755 -6.190 1.00 42.34 524 PRO A N 1
ATOM 4183 C CA . PRO A 1 524 ? -49.189 41.861 -6.174 1.00 42.34 524 PRO A CA 1
ATOM 4184 C C . PRO A 1 524 ? -48.680 42.266 -4.746 1.00 42.34 524 PRO A C 1
ATOM 4186 O O . PRO A 1 524 ? -49.081 41.693 -3.736 1.00 42.34 524 PRO A O 1
ATOM 4189 N N . ARG A 1 525 ? -47.857 43.332 -4.630 1.00 27.64 525 ARG A N 1
ATOM 4190 C CA . ARG A 1 525 ? -47.493 44.010 -3.354 1.00 27.64 525 ARG A CA 1
ATOM 4191 C C . ARG A 1 525 ? -47.529 45.550 -3.500 1.00 27.64 525 ARG A C 1
ATOM 4193 O O . ARG A 1 525 ? -47.361 46.058 -4.604 1.00 27.64 525 ARG A O 1
ATOM 4200 N N . MET A 1 526 ? -47.788 46.283 -2.409 1.00 28.84 526 MET A N 1
ATOM 4201 C CA . MET A 1 526 ? -48.070 47.738 -2.396 1.00 28.84 526 MET A CA 1
ATOM 4202 C C . MET A 1 526 ? -46.840 48.672 -2.397 1.00 28.84 526 MET A C 1
ATOM 4204 O O . MET A 1 526 ? -45.756 48.299 -1.958 1.00 28.84 526 MET A O 1
ATOM 4208 N N . SER A 1 527 ? -47.063 49.929 -2.808 1.00 31.81 527 SER A N 1
ATOM 4209 C CA . SER A 1 527 ? -46.104 51.050 -2.831 1.00 31.81 527 SER A CA 1
ATOM 4210 C C . SER A 1 527 ? -46.256 52.046 -1.665 1.00 31.81 527 SER A C 1
ATOM 4212 O O . SER A 1 527 ? -47.380 52.316 -1.241 1.00 31.81 527 SER A O 1
ATOM 4214 N N . ALA A 1 528 ? -45.167 52.725 -1.279 1.00 28.91 528 ALA A N 1
ATOM 4215 C CA . ALA A 1 528 ? -45.173 53.959 -0.471 1.00 28.91 528 ALA A CA 1
ATOM 4216 C C . ALA A 1 528 ? -44.247 55.041 -1.089 1.00 28.91 528 ALA A C 1
ATOM 4218 O O . ALA A 1 528 ? -43.515 54.759 -2.034 1.00 28.91 528 ALA A O 1
ATOM 4219 N N . ARG A 1 529 ? -44.357 56.304 -0.640 1.00 33.94 529 ARG A N 1
ATOM 4220 C CA . ARG A 1 529 ? -44.125 57.527 -1.455 1.00 33.94 529 ARG A CA 1
ATOM 4221 C C . ARG A 1 529 ? -43.521 58.685 -0.626 1.00 33.94 529 ARG A C 1
ATOM 4223 O O . ARG A 1 529 ? -43.726 58.674 0.584 1.00 33.94 529 ARG A O 1
ATOM 4230 N N . LYS A 1 530 ? -42.991 59.732 -1.308 1.00 33.53 530 LYS A N 1
ATOM 4231 C CA . LYS A 1 530 ? -42.599 61.120 -0.862 1.00 33.53 530 LYS A CA 1
ATOM 4232 C C . LYS A 1 530 ? -41.071 61.362 -0.739 1.00 33.53 530 LYS A C 1
ATOM 4234 O O . LYS A 1 530 ? -40.372 60.428 -0.383 1.00 33.53 530 LYS A O 1
ATOM 4239 N N . ARG A 1 531 ? -40.495 62.566 -0.967 1.00 36.38 531 ARG A N 1
ATOM 4240 C CA . ARG A 1 531 ? -40.950 63.883 -1.523 1.00 36.38 531 ARG A CA 1
ATOM 4241 C C . ARG A 1 531 ? -39.720 64.758 -1.904 1.00 36.38 531 ARG A C 1
ATOM 4243 O O . ARG A 1 531 ? -38.621 64.463 -1.453 1.00 36.38 531 ARG A O 1
ATOM 4250 N N . LYS A 1 532 ? -39.933 65.850 -2.655 1.00 29.53 532 LYS A N 1
ATOM 4251 C CA . LYS A 1 532 ? -39.017 66.996 -2.899 1.00 29.53 532 LYS A CA 1
ATOM 4252 C C . LYS A 1 532 ? -39.911 68.266 -2.882 1.00 29.53 532 LYS A C 1
ATOM 4254 O O . LYS A 1 532 ? -40.979 68.177 -3.479 1.00 29.53 532 LYS A O 1
ATOM 4259 N N . ALA A 1 533 ? -39.750 69.162 -1.899 1.00 37.81 533 ALA A N 1
ATOM 4260 C CA . ALA A 1 533 ? -39.067 70.478 -1.912 1.00 37.81 533 ALA A CA 1
ATOM 4261 C C . ALA A 1 533 ? -39.945 71.633 -2.449 1.00 37.81 533 ALA A C 1
ATOM 4263 O O . ALA A 1 533 ? -40.648 71.428 -3.434 1.00 37.81 533 ALA A O 1
ATOM 4264 N N . ASP A 1 534 ? -39.865 72.801 -1.802 1.00 31.55 534 ASP A N 1
ATOM 4265 C CA . ASP A 1 534 ? -40.746 73.969 -1.995 1.00 31.55 534 ASP A CA 1
ATOM 4266 C C . ASP A 1 534 ? -39.990 75.180 -2.597 1.00 31.55 534 ASP A C 1
ATOM 4268 O O . ASP A 1 534 ? -38.798 75.323 -2.327 1.00 31.55 534 ASP A O 1
ATOM 4272 N N . ASP A 1 535 ? -40.718 75.981 -3.395 1.00 38.28 535 ASP A N 1
ATOM 4273 C CA . ASP A 1 535 ? -40.744 77.456 -3.611 1.00 38.28 535 ASP A CA 1
ATOM 4274 C C . ASP A 1 535 ? -39.426 78.294 -3.684 1.00 38.28 535 ASP A C 1
ATOM 4276 O O . ASP A 1 535 ? -38.413 77.983 -3.073 1.00 38.28 535 ASP A O 1
ATOM 4280 N N . GLU A 1 536 ? -39.318 79.376 -4.476 1.00 33.81 536 GLU A N 1
ATOM 4281 C CA . GLU A 1 536 ? -40.266 80.498 -4.644 1.00 33.81 536 GLU A CA 1
ATOM 4282 C C . GLU A 1 536 ? -40.234 81.233 -6.018 1.00 33.81 536 GLU A C 1
ATOM 4284 O O . GLU A 1 536 ? -39.203 81.312 -6.684 1.00 33.81 536 GLU A O 1
ATOM 4289 N N . LEU A 1 537 ? -41.367 81.903 -6.302 1.00 34.50 537 LEU A N 1
ATOM 4290 C CA . LEU A 1 537 ? -41.578 83.184 -7.024 1.00 34.50 537 LEU A CA 1
ATOM 4291 C C . LEU A 1 537 ? -41.574 83.293 -8.577 1.00 34.50 537 LEU A C 1
ATOM 4293 O O . LEU A 1 537 ? -40.561 83.227 -9.268 1.00 34.50 537 LEU A O 1
ATOM 4297 N N . ASP A 1 538 ? -42.777 83.627 -9.066 1.00 32.59 538 ASP A N 1
ATOM 4298 C CA . ASP A 1 538 ? -43.199 84.173 -10.377 1.00 32.59 538 ASP A CA 1
ATOM 4299 C C . ASP A 1 538 ? -43.083 85.737 -10.354 1.00 32.59 538 ASP A C 1
ATOM 4301 O O . ASP A 1 538 ? -42.914 86.285 -9.256 1.00 32.59 538 ASP A O 1
ATOM 4305 N N . PRO A 1 539 ? -43.152 86.515 -11.472 1.00 46.00 539 PRO A N 1
ATOM 4306 C CA . PRO A 1 539 ? -44.439 86.774 -12.144 1.00 46.00 539 PRO A CA 1
ATOM 4307 C C . PRO A 1 539 ? -44.384 87.014 -13.684 1.00 46.00 539 PRO A C 1
ATOM 4309 O O . PRO A 1 539 ? -43.684 87.924 -14.143 1.00 46.00 539 PRO A O 1
ATOM 4312 N N . ARG A 1 540 ? -45.274 86.371 -14.469 1.00 34.06 540 ARG A N 1
ATOM 4313 C CA . ARG A 1 540 ? -46.452 87.041 -15.109 1.00 34.06 540 ARG A CA 1
ATOM 4314 C C . ARG A 1 540 ? -47.200 86.250 -16.216 1.00 34.06 540 ARG A C 1
ATOM 4316 O O . ARG A 1 540 ? -46.637 85.872 -17.237 1.00 34.06 540 ARG A O 1
ATOM 4323 N N . SER A 1 541 ? -48.533 86.304 -16.061 1.00 35.03 541 SER A N 1
ATOM 4324 C CA . SER A 1 541 ? -49.635 86.451 -17.047 1.00 35.03 541 SER A CA 1
ATOM 4325 C C . SER A 1 541 ? -50.307 85.250 -17.759 1.00 35.03 541 SER A C 1
ATOM 4327 O O . SER A 1 541 ? -49.801 84.803 -18.781 1.00 35.03 541 SER A O 1
ATOM 4329 N N . LEU A 1 542 ? -51.550 84.965 -17.295 1.00 38.25 542 LEU A N 1
ATOM 4330 C CA . LEU A 1 542 ? -52.837 84.817 -18.043 1.00 38.25 542 LEU A CA 1
ATOM 4331 C C . LEU A 1 542 ? -53.010 83.589 -18.991 1.00 38.25 542 LEU A C 1
ATOM 4333 O O . LEU A 1 542 ? -52.098 83.293 -19.753 1.00 38.25 542 LEU A O 1
ATOM 4337 N N . ASP A 1 543 ? -54.129 82.840 -19.100 1.00 38.53 543 ASP A N 1
ATOM 4338 C CA . ASP A 1 543 ? -55.463 82.767 -18.434 1.00 38.53 543 ASP A CA 1
ATOM 4339 C C . ASP A 1 543 ? -56.085 81.339 -18.652 1.00 38.53 543 ASP A C 1
ATOM 4341 O O . ASP A 1 543 ? -55.683 80.650 -19.588 1.00 38.53 543 ASP A O 1
ATOM 4345 N N . GLU A 1 544 ? -56.816 80.742 -17.688 1.00 38.25 544 GLU A N 1
ATOM 4346 C CA . GLU A 1 544 ? -58.301 80.534 -17.579 1.00 38.25 544 GLU A CA 1
ATOM 4347 C C . GLU A 1 544 ? -58.973 79.518 -18.565 1.00 38.25 544 GLU A C 1
ATOM 4349 O O . GLU A 1 544 ? -58.680 79.546 -19.755 1.00 38.25 544 GLU A O 1
ATOM 4354 N N . ASP A 1 545 ? -59.983 78.679 -18.230 1.00 34.81 545 ASP A N 1
ATOM 4355 C CA . ASP A 1 545 ? -60.230 77.686 -17.139 1.00 34.81 545 ASP A CA 1
ATOM 4356 C C . ASP A 1 545 ? -61.437 76.752 -17.537 1.00 34.81 545 ASP A C 1
ATOM 4358 O O . ASP A 1 545 ? -62.054 76.971 -18.579 1.00 34.81 545 ASP A O 1
ATOM 4362 N N . MET A 1 546 ? -61.830 75.770 -16.692 1.00 46.00 546 MET A N 1
ATOM 4363 C CA . MET A 1 546 ? -63.126 75.025 -16.655 1.00 46.00 546 MET A CA 1
ATOM 4364 C C . MET A 1 546 ? -63.433 74.020 -17.814 1.00 46.00 546 MET A C 1
ATOM 4366 O O . MET A 1 546 ? -63.004 74.201 -18.943 1.00 46.00 546 MET A O 1
ATOM 4370 N N . SER A 1 547 ? -64.219 72.923 -17.687 1.00 41.47 547 SER A N 1
ATOM 4371 C CA . SER A 1 547 ? -64.853 72.221 -16.540 1.00 41.47 547 SER A CA 1
ATOM 4372 C C . SER A 1 547 ? -65.417 70.803 -16.898 1.00 41.47 547 SER A C 1
ATOM 4374 O O . SER A 1 547 ? -65.915 70.597 -17.996 1.00 41.47 547 SER A O 1
ATOM 4376 N N . VAL A 1 548 ? -65.389 69.873 -15.918 1.00 33.28 548 VAL A N 1
ATOM 4377 C CA . VAL A 1 548 ? -66.410 68.848 -15.499 1.00 33.28 548 VAL A CA 1
ATOM 4378 C C . VAL A 1 548 ? -66.918 67.675 -16.418 1.00 33.28 548 VAL A C 1
ATOM 4380 O O . VAL A 1 548 ? -67.128 67.794 -17.616 1.00 33.28 548 VAL A O 1
ATOM 4383 N N . SER A 1 549 ? -67.128 66.518 -15.747 1.00 32.66 549 SER A N 1
ATOM 4384 C CA . SER A 1 549 ? -67.605 65.128 -16.069 1.00 32.66 549 SER A CA 1
ATOM 4385 C C . SER A 1 549 ? -69.089 64.983 -16.578 1.00 32.66 549 SER A C 1
ATOM 4387 O O . SER A 1 549 ? -69.619 66.038 -16.915 1.00 32.66 549 SER A O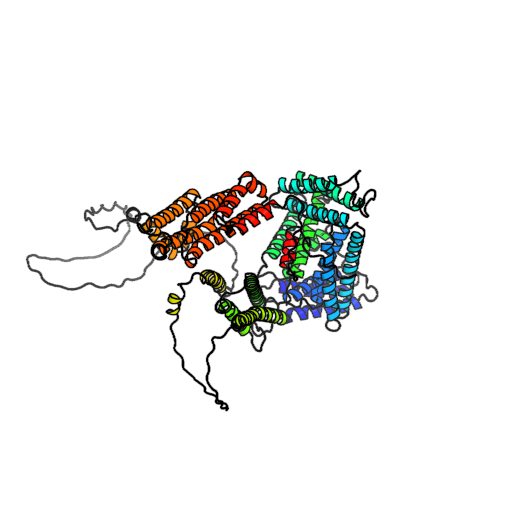 1
ATOM 4389 N N . PRO A 1 550 ? -69.852 63.819 -16.593 1.00 51.78 550 PRO A N 1
ATOM 4390 C CA . PRO A 1 550 ? -69.679 62.435 -16.023 1.00 51.78 550 PRO A CA 1
ATOM 4391 C C . PRO A 1 550 ? -70.384 61.194 -16.742 1.00 51.78 550 PRO A C 1
ATOM 4393 O O . PRO A 1 550 ? -70.858 61.306 -17.864 1.00 51.78 550 PRO A O 1
ATOM 4396 N N . LEU A 1 551 ? -70.503 60.032 -16.031 1.00 35.12 551 LEU A N 1
ATOM 4397 C CA . LEU A 1 551 ? -71.584 58.971 -16.022 1.00 35.12 551 LEU A CA 1
ATOM 4398 C C . LEU A 1 551 ? -71.558 57.595 -16.808 1.00 35.12 551 LEU A C 1
ATOM 4400 O O . LEU A 1 551 ? -71.813 57.518 -18.001 1.00 35.12 551 LEU A O 1
ATOM 4404 N N . THR A 1 552 ? -71.429 56.494 -16.024 1.00 32.22 552 THR A N 1
ATOM 4405 C CA . THR A 1 552 ? -72.188 55.184 -15.924 1.00 32.22 552 THR A CA 1
ATOM 4406 C C . THR A 1 552 ? -72.462 54.130 -17.049 1.00 32.22 552 THR A C 1
ATOM 4408 O O . THR A 1 552 ? -73.299 54.350 -17.915 1.00 32.22 552 THR A O 1
ATOM 4411 N N . SER A 1 553 ? -72.010 52.876 -16.772 1.00 32.03 553 SER A N 1
ATOM 4412 C CA . SER A 1 553 ? -72.690 51.537 -16.925 1.00 32.03 553 SER A CA 1
ATOM 4413 C C . SER A 1 553 ? -72.913 50.881 -18.332 1.00 32.03 553 SER A C 1
ATOM 4415 O O . SER A 1 553 ? -72.751 51.553 -19.340 1.00 32.03 553 SER A O 1
ATOM 4417 N N . PRO A 1 554 ? -73.267 49.565 -18.459 1.00 45.66 554 PRO A N 1
ATOM 4418 C CA . PRO A 1 554 ? -72.440 48.380 -18.137 1.00 45.66 554 PRO A CA 1
ATOM 4419 C C . PRO A 1 554 ? -72.389 47.250 -19.229 1.00 45.66 554 PRO A C 1
ATOM 4421 O O . PRO A 1 554 ? -73.211 47.191 -20.131 1.00 45.66 554 PRO A O 1
ATOM 4424 N N . ALA A 1 555 ? -71.425 46.322 -19.083 1.00 34.69 555 ALA A N 1
ATOM 4425 C CA . ALA A 1 555 ? -71.272 44.946 -19.635 1.00 34.69 555 ALA A CA 1
ATOM 4426 C C . ALA A 1 555 ? -72.009 44.448 -20.920 1.00 34.69 555 ALA A C 1
ATOM 4428 O O . ALA A 1 555 ? -73.220 44.257 -20.913 1.00 34.69 555 ALA A O 1
ATOM 4429 N N . ILE A 1 556 ? -71.238 43.977 -21.924 1.00 36.78 556 ILE A N 1
ATOM 4430 C CA . ILE A 1 556 ? -71.114 42.555 -22.376 1.00 36.78 556 ILE A CA 1
ATOM 4431 C C . ILE A 1 556 ? -70.073 42.450 -23.521 1.00 36.78 556 ILE A C 1
ATOM 4433 O O . ILE A 1 556 ? -69.829 43.402 -24.259 1.00 36.78 556 ILE A O 1
ATOM 4437 N N . SER A 1 557 ? -69.394 41.303 -23.634 1.00 47.62 557 SER A N 1
ATOM 4438 C CA . SER A 1 557 ? -68.239 41.083 -24.519 1.00 47.62 557 SER A CA 1
ATOM 4439 C C . SER A 1 557 ? -68.527 41.141 -26.026 1.00 47.62 557 SER A C 1
ATOM 4441 O O . SER A 1 557 ? -69.397 40.440 -26.536 1.00 47.62 557 SER A O 1
ATOM 4443 N N . SER A 1 558 ? -67.640 41.807 -26.771 1.00 39.19 558 SER A N 1
ATOM 4444 C CA . SER A 1 558 ? -67.326 41.449 -28.160 1.00 39.19 558 SER A CA 1
ATOM 4445 C C . SER A 1 558 ? -65.809 41.490 -28.384 1.00 39.19 558 SER A C 1
ATOM 4447 O O . SER A 1 558 ? -65.092 42.275 -27.760 1.00 39.19 558 SER A O 1
ATOM 4449 N N . ARG A 1 559 ? -65.289 40.579 -29.217 1.00 46.12 559 ARG A N 1
ATOM 4450 C CA . ARG A 1 559 ? -63.848 40.462 -29.497 1.00 46.12 559 ARG A CA 1
ATOM 4451 C C . ARG A 1 559 ? -63.368 41.708 -30.237 1.00 46.12 559 ARG A C 1
ATOM 4453 O O . ARG A 1 559 ? -63.836 41.955 -31.344 1.00 46.12 559 ARG A O 1
ATOM 4460 N N . HIS A 1 560 ? -62.381 42.417 -29.693 1.00 42.22 560 HIS A N 1
ATOM 4461 C CA . HIS A 1 560 ? -61.737 43.513 -30.411 1.00 42.22 560 HIS A CA 1
ATOM 4462 C C . HIS A 1 560 ? -60.285 43.189 -30.761 1.00 42.22 560 HIS A C 1
ATOM 4464 O O . HIS A 1 560 ? -59.436 42.989 -29.896 1.00 42.22 560 HIS A O 1
ATOM 4470 N N . ILE A 1 561 ? -60.022 43.153 -32.067 1.00 43.56 561 ILE A N 1
ATOM 4471 C CA . ILE A 1 561 ? -58.691 43.030 -32.664 1.00 43.56 561 ILE A CA 1
ATOM 4472 C C . ILE A 1 561 ? -57.811 44.167 -32.131 1.00 43.56 561 ILE A C 1
ATOM 4474 O O . ILE A 1 561 ? -58.191 45.340 -32.222 1.00 43.56 561 ILE A O 1
ATOM 4478 N N . ALA A 1 562 ? -56.638 43.825 -31.593 1.00 39.94 562 ALA A N 1
ATOM 4479 C CA . ALA A 1 562 ? -55.668 44.803 -31.118 1.00 39.94 562 ALA A CA 1
ATOM 4480 C C . ALA A 1 562 ? -55.118 45.608 -32.307 1.00 39.94 562 ALA A C 1
ATOM 4482 O O . ALA A 1 562 ? -54.283 45.133 -33.077 1.00 39.94 562 ALA A O 1
ATOM 4483 N N . ARG A 1 563 ? -55.610 46.841 -32.467 1.00 53.34 563 ARG A N 1
ATOM 4484 C CA . ARG A 1 563 ? -55.036 47.820 -33.399 1.00 53.34 563 ARG A CA 1
ATOM 4485 C C . ARG A 1 563 ? -53.601 48.148 -32.958 1.00 53.34 563 ARG A C 1
ATOM 4487 O O . ARG A 1 563 ? -53.369 48.244 -31.752 1.00 53.34 563 ARG A O 1
ATOM 4494 N N . PRO A 1 564 ? -52.656 48.377 -33.887 1.00 47.03 564 PRO A N 1
ATOM 4495 C CA . PRO A 1 564 ? -51.311 48.799 -33.517 1.00 47.03 564 PRO A CA 1
ATOM 4496 C C . PRO A 1 564 ? -51.381 50.131 -32.763 1.00 47.03 564 PRO A C 1
ATOM 4498 O O . PRO A 1 564 ? -51.996 51.094 -33.235 1.00 47.03 564 PRO A O 1
ATOM 4501 N N . SER A 1 565 ? -50.755 50.192 -31.589 1.00 52.69 565 SER A N 1
ATOM 4502 C CA . SER A 1 565 ? -50.602 51.443 -30.855 1.00 52.69 565 SER A CA 1
ATOM 4503 C C . SER A 1 565 ? -49.791 52.423 -31.705 1.00 52.69 565 SER A C 1
ATOM 4505 O O . SER A 1 565 ? -48.725 52.096 -32.233 1.00 52.69 565 SER A O 1
ATOM 4507 N N . LYS A 1 566 ? -50.322 53.639 -31.880 1.00 45.88 566 LYS A N 1
ATOM 4508 C CA . LYS A 1 566 ? -49.623 54.712 -32.596 1.00 45.88 566 LYS A CA 1
ATOM 4509 C C . LYS A 1 566 ? -48.264 54.923 -31.927 1.00 45.88 566 LYS A C 1
ATOM 4511 O O . LYS A 1 566 ? -48.222 55.199 -30.730 1.00 45.88 566 LYS A O 1
ATOM 4516 N N . LYS A 1 567 ? -47.172 54.824 -32.695 1.00 51.91 567 LYS A N 1
ATOM 4517 C CA . LYS A 1 567 ? -45.834 55.201 -32.220 1.00 51.91 567 LYS A CA 1
ATOM 4518 C C . LYS A 1 567 ? -45.887 56.655 -31.752 1.00 51.91 567 LYS A C 1
ATOM 4520 O O . LYS A 1 567 ? -45.969 57.558 -32.585 1.00 51.91 567 LYS A O 1
ATOM 4525 N N . ILE A 1 568 ? -45.836 56.876 -30.439 1.00 51.28 568 ILE A N 1
ATOM 4526 C CA . ILE A 1 568 ? -45.540 58.200 -29.896 1.00 51.28 568 ILE A CA 1
ATOM 4527 C C . ILE A 1 568 ? -44.141 58.547 -30.393 1.00 51.28 568 ILE A C 1
ATOM 4529 O O . ILE A 1 568 ? -43.183 57.791 -30.209 1.00 51.28 568 ILE A O 1
ATOM 4533 N N . ARG A 1 569 ? -44.047 59.664 -31.110 1.00 57.47 569 ARG A N 1
ATOM 4534 C CA . ARG A 1 569 ? -42.804 60.153 -31.693 1.00 57.47 569 ARG A CA 1
ATOM 4535 C C . ARG A 1 569 ? -42.016 60.842 -30.579 1.00 57.47 569 ARG A C 1
ATOM 4537 O O . ARG A 1 569 ? -42.007 62.066 -30.518 1.00 57.47 569 ARG A O 1
ATOM 4544 N N . ASN A 1 570 ? -41.403 60.052 -29.690 1.00 50.84 570 ASN A N 1
ATOM 4545 C CA . ASN A 1 570 ? -40.464 60.541 -28.676 1.00 50.84 570 ASN A CA 1
ATOM 4546 C C . ASN A 1 570 ? -39.251 61.154 -29.386 1.00 50.84 570 ASN A C 1
ATOM 4548 O O . ASN A 1 570 ? -38.250 60.486 -29.629 1.00 50.84 570 ASN A O 1
ATOM 4552 N N . ASN A 1 571 ? -39.386 62.428 -29.743 1.00 55.56 571 ASN A N 1
ATOM 4553 C CA . ASN A 1 571 ? -38.324 63.275 -30.270 1.00 55.56 571 ASN A CA 1
ATOM 4554 C C . ASN A 1 571 ? -37.699 64.138 -29.158 1.00 55.56 571 ASN A C 1
ATOM 4556 O O . ASN A 1 571 ? -36.929 65.052 -29.437 1.00 55.56 571 ASN A O 1
ATOM 4560 N N . GLU A 1 572 ? -38.038 63.844 -27.900 1.00 53.31 572 GLU A N 1
ATOM 4561 C CA . GLU A 1 572 ? -37.311 64.312 -26.727 1.00 53.31 572 GLU A CA 1
ATOM 4562 C C . GLU A 1 572 ? -35.994 63.539 -26.635 1.00 53.31 572 GLU A C 1
ATOM 4564 O O . GLU A 1 572 ? -35.979 62.316 -26.458 1.00 53.31 572 GLU A O 1
ATOM 4569 N N . VAL A 1 573 ? -34.878 64.260 -26.753 1.00 60.97 573 VAL A N 1
ATOM 4570 C CA . VAL A 1 573 ? -33.531 63.722 -26.528 1.00 60.97 573 VAL A CA 1
ATOM 4571 C C . VAL A 1 573 ? -33.318 63.582 -25.020 1.00 60.97 573 VAL A C 1
ATOM 4573 O O . VAL A 1 573 ? -32.617 64.361 -24.381 1.00 60.97 573 VAL A O 1
ATOM 4576 N N . ILE A 1 574 ? -33.985 62.590 -24.432 1.00 67.62 574 ILE A N 1
ATOM 4577 C CA . ILE A 1 574 ? -33.788 62.201 -23.037 1.00 67.62 574 ILE A CA 1
ATOM 4578 C C . ILE A 1 574 ? -32.411 61.545 -22.943 1.00 67.62 574 ILE A C 1
ATOM 4580 O O . ILE A 1 574 ? -32.157 60.545 -23.620 1.00 67.62 574 ILE A O 1
ATOM 4584 N N . GLY A 1 575 ? -31.534 62.095 -22.100 1.00 68.06 575 GLY A N 1
ATOM 4585 C CA . GLY A 1 575 ? -30.218 61.521 -21.832 1.00 68.06 575 GLY A CA 1
ATOM 4586 C C . GLY A 1 575 ? -30.352 60.083 -21.331 1.00 68.06 575 GLY A C 1
ATOM 4587 O O . GLY A 1 575 ? -30.916 59.842 -20.265 1.00 68.06 575 GLY A O 1
ATOM 4588 N N . ARG A 1 576 ? -29.853 59.125 -22.115 1.00 70.75 576 ARG A N 1
ATOM 4589 C CA . ARG A 1 576 ? -29.793 57.710 -21.732 1.00 70.75 576 ARG A CA 1
ATOM 4590 C C . ARG A 1 576 ? -28.408 57.406 -21.160 1.00 70.75 576 ARG A C 1
ATOM 4592 O O . ARG A 1 576 ? -27.432 57.936 -21.693 1.00 70.75 576 ARG A O 1
ATOM 4599 N N . PRO A 1 577 ? -28.294 56.564 -20.117 1.00 69.00 577 PRO A N 1
ATOM 4600 C CA . PRO A 1 577 ? -26.994 56.059 -19.697 1.00 69.00 577 PRO A CA 1
ATOM 4601 C C . PRO A 1 577 ? -26.349 55.295 -20.858 1.00 69.00 577 PRO A C 1
ATOM 4603 O O . PRO A 1 577 ? -27.042 54.617 -21.620 1.00 69.00 577 PRO A O 1
ATOM 4606 N N . LEU A 1 578 ? -25.031 55.431 -21.002 1.00 75.56 578 LEU A N 1
ATOM 4607 C CA . LEU A 1 578 ? -24.278 54.753 -22.052 1.00 75.56 578 LEU A CA 1
ATOM 4608 C C . LEU A 1 578 ? -24.366 53.233 -21.844 1.00 75.56 578 LEU A C 1
ATOM 4610 O O . LEU A 1 578 ? -24.167 52.743 -20.732 1.00 75.56 578 LEU A O 1
ATOM 4614 N N . GLU A 1 579 ? -24.695 52.489 -22.899 1.00 77.00 579 GLU A N 1
ATOM 4615 C CA . GLU A 1 579 ? -24.837 51.033 -22.811 1.00 77.00 579 GLU A CA 1
ATOM 4616 C C . GLU A 1 579 ? -23.484 50.366 -22.529 1.00 77.00 579 GLU A C 1
ATOM 4618 O O . GLU A 1 579 ? -22.450 50.807 -23.037 1.00 77.00 579 GLU A O 1
ATOM 4623 N N . LEU A 1 580 ? -23.496 49.277 -21.750 1.00 75.12 580 LEU A N 1
ATOM 4624 C CA . LEU A 1 580 ? -22.287 48.600 -21.264 1.00 75.12 580 LEU A CA 1
ATOM 4625 C C . LEU A 1 580 ? -21.221 48.341 -22.354 1.00 75.12 580 LEU A C 1
ATOM 4627 O O . LEU A 1 580 ? -20.066 48.663 -22.090 1.00 75.12 580 LEU A O 1
ATOM 4631 N N . PRO A 1 581 ? -21.544 47.863 -23.577 1.00 81.19 581 PRO A N 1
ATOM 4632 C CA . PRO A 1 581 ? -20.528 47.660 -24.614 1.00 81.19 581 PRO A CA 1
ATOM 4633 C C . PRO A 1 581 ? -19.796 48.954 -24.998 1.00 81.19 581 PRO A C 1
ATOM 4635 O O . PRO A 1 581 ? -18.579 48.954 -25.145 1.00 81.19 581 PRO A O 1
ATOM 4638 N N . ARG A 1 582 ? -20.520 50.078 -25.087 1.00 84.62 582 ARG A N 1
ATOM 4639 C CA . ARG A 1 582 ? -19.943 51.392 -25.406 1.00 84.62 582 ARG A CA 1
ATOM 4640 C C . ARG A 1 582 ? -19.183 52.004 -24.236 1.00 84.62 582 ARG A C 1
ATOM 4642 O O . ARG A 1 582 ? -18.265 52.777 -24.468 1.00 84.62 582 ARG A O 1
ATOM 4649 N N . LEU A 1 583 ? -19.523 51.648 -22.997 1.00 81.56 583 LEU A N 1
ATOM 4650 C CA . LEU A 1 583 ? -18.719 52.015 -21.832 1.00 81.56 583 LEU A CA 1
ATOM 4651 C C . LEU A 1 583 ? -17.384 51.249 -21.817 1.00 81.56 583 LEU A C 1
ATOM 4653 O O . LEU A 1 583 ? -16.341 51.857 -21.597 1.00 81.56 583 LEU A O 1
ATOM 4657 N N . LEU A 1 584 ? -17.397 49.945 -22.112 1.00 80.00 584 LEU A N 1
ATOM 4658 C CA . LEU A 1 584 ? -16.178 49.129 -22.179 1.00 80.00 584 LEU A CA 1
ATOM 4659 C C . LEU A 1 584 ? -15.244 49.562 -23.323 1.00 80.00 584 LEU A C 1
ATOM 4661 O O . LEU A 1 584 ? -14.036 49.580 -23.127 1.00 80.00 584 LEU A O 1
ATOM 4665 N N . GLU A 1 585 ? -15.782 49.995 -24.470 1.00 83.94 585 GLU A N 1
ATOM 4666 C CA . GLU A 1 585 ? -14.995 50.605 -25.561 1.00 83.94 585 GLU A CA 1
ATOM 4667 C C . GLU A 1 585 ? -14.272 51.907 -25.161 1.00 83.94 585 GLU A C 1
ATOM 4669 O O . GLU A 1 585 ? -13.298 52.281 -25.811 1.00 83.94 585 GLU A O 1
ATOM 4674 N N . THR A 1 586 ? -14.733 52.615 -24.120 1.00 84.94 586 THR A N 1
ATOM 4675 C CA . THR A 1 586 ? -14.089 53.857 -23.641 1.00 84.94 586 THR A CA 1
ATOM 4676 C C . THR A 1 586 ? -12.997 53.636 -22.593 1.00 84.94 586 THR A C 1
ATOM 4678 O O . THR A 1 586 ? -12.337 54.600 -22.207 1.00 84.94 586 THR A O 1
ATOM 4681 N N . LEU A 1 587 ? -12.792 52.398 -22.131 1.00 84.50 587 LEU A N 1
ATOM 4682 C CA . LEU A 1 587 ? -11.739 52.055 -21.176 1.00 84.50 587 LEU A CA 1
ATOM 4683 C C . LEU A 1 587 ? -10.473 51.593 -21.904 1.00 84.50 587 LEU A C 1
ATOM 4685 O O . LEU A 1 587 ? -10.524 50.790 -22.834 1.00 84.50 587 LEU A O 1
ATOM 4689 N N . ASP A 1 588 ? -9.321 52.067 -21.438 1.00 86.69 588 ASP A N 1
ATOM 4690 C CA . ASP A 1 588 ? -8.024 51.532 -21.838 1.00 86.69 588 ASP A CA 1
ATOM 4691 C C . ASP A 1 588 ? -7.785 50.129 -21.243 1.00 86.69 588 ASP A C 1
ATOM 4693 O O . ASP A 1 588 ? -8.490 49.672 -20.338 1.00 86.69 588 ASP A O 1
ATOM 4697 N N . ALA A 1 589 ? -6.765 49.433 -21.750 1.00 80.81 589 ALA A N 1
ATOM 4698 C CA . ALA A 1 589 ? -6.492 48.048 -21.375 1.00 80.81 589 ALA A CA 1
ATOM 4699 C C . ALA A 1 589 ? -6.140 47.862 -19.885 1.00 80.81 589 ALA A C 1
ATOM 4701 O O . ALA A 1 589 ? -6.435 46.800 -19.337 1.00 80.81 589 ALA A O 1
ATOM 4702 N N . ASP A 1 590 ? -5.540 48.857 -19.223 1.00 79.81 590 ASP A N 1
ATOM 4703 C CA . ASP A 1 590 ? -5.220 48.780 -17.794 1.00 79.81 590 ASP A CA 1
ATOM 4704 C C . ASP A 1 590 ? -6.459 49.056 -16.938 1.00 79.81 590 ASP A C 1
ATOM 4706 O O . ASP A 1 590 ? -6.756 48.287 -16.021 1.00 79.81 590 ASP A O 1
ATOM 4710 N N . SER A 1 591 ? -7.260 50.067 -17.286 1.00 84.56 591 SER A N 1
ATOM 4711 C CA . SER A 1 591 ? -8.558 50.298 -16.635 1.00 84.56 591 SER A CA 1
ATOM 4712 C C . SER A 1 591 ? -9.500 49.098 -16.776 1.00 84.56 591 SER A C 1
ATOM 4714 O O . SER A 1 591 ? -10.157 48.717 -15.806 1.00 84.56 591 SER A O 1
ATOM 4716 N N . LEU A 1 592 ? -9.542 48.453 -17.948 1.00 86.62 592 LEU A N 1
ATOM 4717 C CA . LEU A 1 592 ? -10.362 47.261 -18.178 1.00 86.62 592 LEU A CA 1
ATOM 4718 C C . LEU A 1 592 ? -9.895 46.065 -17.330 1.00 86.62 592 LEU A C 1
ATOM 4720 O O . LEU A 1 592 ? -10.732 45.390 -16.728 1.00 86.62 592 LEU A O 1
ATOM 4724 N N . ARG A 1 593 ? -8.574 45.836 -17.223 1.00 84.44 593 ARG A N 1
ATOM 4725 C CA . ARG A 1 593 ? -7.989 44.825 -16.321 1.00 84.44 593 ARG A CA 1
ATOM 4726 C C . ARG A 1 593 ? -8.380 45.078 -14.863 1.00 84.44 593 ARG A C 1
ATOM 4728 O O . ARG A 1 593 ? -8.876 44.165 -14.208 1.00 84.44 593 ARG A O 1
ATOM 4735 N N . ASN A 1 594 ? -8.239 46.314 -14.386 1.00 86.56 594 ASN A N 1
ATOM 4736 C CA . ASN A 1 594 ? -8.560 46.697 -13.007 1.00 86.56 594 ASN A CA 1
ATOM 4737 C C . ASN A 1 594 ? -10.055 46.531 -12.676 1.00 86.56 594 ASN A C 1
ATOM 4739 O O . ASN A 1 594 ? -10.409 46.039 -11.602 1.00 86.56 594 ASN A O 1
ATOM 4743 N N . VAL A 1 595 ? -10.947 46.907 -13.601 1.00 85.81 595 VAL A N 1
ATOM 4744 C CA . VAL A 1 595 ? -12.399 46.719 -13.439 1.00 85.81 595 VAL A CA 1
ATOM 4745 C C . VAL A 1 595 ? -12.754 45.232 -13.407 1.00 85.81 595 VAL A C 1
ATOM 4747 O O . VAL A 1 595 ? -13.507 44.817 -12.527 1.00 85.81 595 VAL A O 1
ATOM 4750 N N . LEU A 1 596 ? -12.184 44.419 -14.305 1.00 85.25 596 LEU A N 1
ATOM 4751 C CA . LEU A 1 596 ? -12.410 42.972 -14.321 1.00 85.25 596 LEU A CA 1
ATOM 4752 C C . LEU A 1 596 ? -11.907 42.307 -13.032 1.00 85.25 596 LEU A C 1
ATOM 4754 O O . LEU A 1 596 ? -12.650 41.548 -12.416 1.00 85.25 596 LEU A O 1
ATOM 4758 N N . GLN A 1 597 ? -10.698 42.647 -12.575 1.00 85.06 597 GLN A N 1
ATOM 4759 C CA . GLN A 1 597 ? -10.144 42.156 -11.312 1.00 85.06 597 GLN A CA 1
ATOM 4760 C C . GLN A 1 597 ? -11.062 42.496 -10.126 1.00 85.06 597 GLN A C 1
ATOM 4762 O O . GLN A 1 597 ? -11.445 41.605 -9.371 1.00 85.06 597 GLN A O 1
ATOM 4767 N N . THR A 1 598 ? -11.509 43.752 -10.020 1.00 86.56 598 THR A N 1
ATOM 4768 C CA . THR A 1 598 ? -12.422 44.208 -8.953 1.00 86.56 598 THR A CA 1
ATOM 4769 C C . THR A 1 598 ? -13.771 43.468 -8.972 1.00 86.56 598 THR A C 1
ATOM 4771 O O . THR A 1 598 ? -14.406 43.292 -7.929 1.00 86.56 598 THR A O 1
ATOM 4774 N N . ILE A 1 599 ? -14.241 43.045 -10.152 1.00 85.75 599 ILE A N 1
ATOM 4775 C CA . ILE A 1 599 ? -15.460 42.237 -10.304 1.00 85.75 599 ILE A CA 1
ATOM 4776 C C . ILE A 1 599 ? -15.205 40.794 -9.853 1.00 85.75 599 ILE A C 1
ATOM 4778 O O . ILE A 1 599 ? -15.995 40.273 -9.068 1.00 85.75 599 ILE A O 1
ATOM 4782 N N . CYS A 1 600 ? -14.099 40.174 -10.272 1.00 84.75 600 CYS A N 1
ATOM 4783 C CA . CYS A 1 600 ? -13.723 38.812 -9.877 1.00 84.75 600 CYS A CA 1
ATOM 4784 C C . CYS A 1 600 ? -13.467 38.679 -8.364 1.00 84.75 600 CYS A C 1
ATOM 4786 O O . CYS A 1 600 ? -13.885 37.695 -7.760 1.00 84.75 600 CYS A O 1
ATOM 4788 N N . GLU A 1 601 ? -12.853 39.683 -7.729 1.00 86.00 601 GLU A N 1
ATOM 4789 C CA . GLU A 1 601 ? -12.666 39.743 -6.268 1.00 86.00 601 GLU A CA 1
ATOM 4790 C C . GLU A 1 601 ? -14.000 39.819 -5.503 1.00 86.00 601 GLU A C 1
ATOM 4792 O O . GLU A 1 601 ? -14.112 39.330 -4.379 1.00 86.00 601 GLU A O 1
ATOM 4797 N N . ARG A 1 602 ? -15.031 40.422 -6.110 1.00 88.56 602 ARG A N 1
ATOM 4798 C CA . ARG A 1 602 ? -16.372 40.564 -5.521 1.00 88.56 602 ARG A CA 1
ATOM 4799 C C . ARG A 1 602 ? -17.288 39.374 -5.813 1.00 88.56 602 ARG A C 1
ATOM 4801 O O . ARG A 1 602 ? -18.166 39.081 -5.007 1.00 88.56 602 ARG A O 1
ATOM 4808 N N . HIS A 1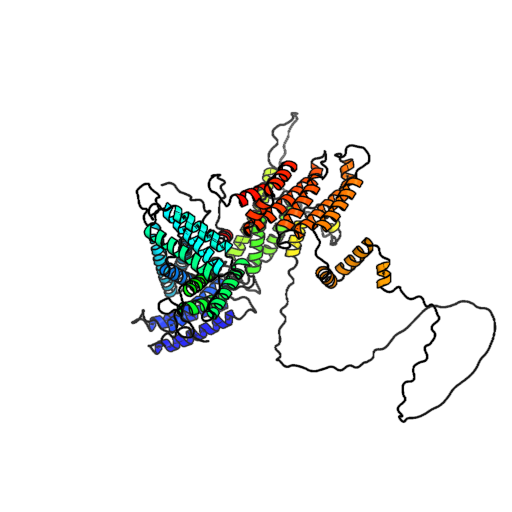 603 ? -17.079 38.711 -6.948 1.00 87.00 603 HIS A N 1
ATOM 4809 C CA . HIS A 1 603 ? -17.858 37.580 -7.445 1.00 87.00 603 HIS A CA 1
ATOM 4810 C C . HIS A 1 603 ? -16.914 36.456 -7.911 1.00 87.00 603 HIS A C 1
ATOM 4812 O O . HIS A 1 603 ? -16.619 36.355 -9.107 1.00 87.00 603 HIS A O 1
ATOM 4818 N N . PRO A 1 604 ? -16.454 35.579 -6.994 1.00 84.75 604 PRO A N 1
ATOM 4819 C CA . PRO A 1 604 ? -15.513 34.500 -7.319 1.00 84.75 604 PRO A CA 1
ATOM 4820 C C . PRO A 1 604 ? -16.021 33.528 -8.396 1.00 84.75 604 PRO A C 1
ATOM 4822 O O . PRO A 1 604 ? -15.229 32.943 -9.131 1.00 84.75 604 PRO A O 1
ATOM 4825 N N . GLU A 1 605 ? -17.343 33.393 -8.519 1.00 83.81 605 GLU A N 1
ATOM 4826 C CA . GLU A 1 605 ? -18.039 32.642 -9.571 1.00 83.81 605 GLU A CA 1
ATOM 4827 C C . GLU A 1 605 ? -17.712 33.155 -10.989 1.00 83.81 605 GLU A C 1
ATOM 4829 O O . GLU A 1 605 ? -17.375 32.364 -11.869 1.00 83.81 605 GLU A O 1
ATOM 4834 N N . ILE A 1 606 ? -17.687 34.480 -11.185 1.00 82.94 606 ILE A N 1
ATOM 4835 C CA . ILE A 1 606 ? -17.290 35.119 -12.451 1.00 82.94 606 ILE A CA 1
ATOM 4836 C C . ILE A 1 606 ? -15.784 34.933 -12.678 1.00 82.94 606 ILE A C 1
ATOM 4838 O O . ILE A 1 606 ? -15.349 34.699 -13.803 1.00 82.94 606 ILE A O 1
ATOM 4842 N N . GLY A 1 607 ? -14.981 34.956 -11.608 1.00 79.44 607 GLY A N 1
ATOM 4843 C CA . GLY A 1 607 ? -13.550 34.649 -11.677 1.00 79.44 607 GLY A CA 1
ATOM 4844 C C . GLY A 1 607 ? -13.263 33.256 -12.252 1.00 79.44 607 GLY A C 1
ATOM 4845 O O . GLY A 1 607 ? -12.388 33.114 -13.106 1.00 79.44 607 GLY A O 1
ATOM 4846 N N . GLN A 1 608 ? -14.032 32.235 -11.857 1.00 79.69 608 GLN A N 1
ATOM 4847 C CA . GLN A 1 608 ? -13.911 30.883 -12.420 1.00 79.69 608 GLN A CA 1
ATOM 4848 C C . GLN A 1 608 ? -14.323 30.828 -13.900 1.00 79.69 608 GLN A C 1
ATOM 4850 O O . GLN A 1 608 ? -13.636 30.186 -14.698 1.00 79.69 608 GLN A O 1
ATOM 4855 N N . GLU A 1 609 ? -15.390 31.527 -14.296 1.00 78.56 609 GLU A N 1
ATOM 4856 C CA . GLU A 1 609 ? -15.818 31.614 -15.700 1.00 78.56 609 GLU A CA 1
ATOM 4857 C C . GLU A 1 609 ? -14.758 32.303 -16.582 1.00 78.56 609 GLU A C 1
ATOM 4859 O O . GLU A 1 609 ? -14.428 31.805 -17.662 1.00 78.56 609 GLU A O 1
ATOM 4864 N N . VAL A 1 610 ? -14.138 33.384 -16.096 1.00 82.19 610 VAL A N 1
ATOM 4865 C CA . VAL A 1 610 ? -13.023 34.075 -16.769 1.00 82.19 610 VAL A CA 1
ATOM 4866 C C . VAL A 1 610 ? -11.800 33.162 -16.906 1.00 82.19 610 VAL A C 1
ATOM 4868 O O . VAL A 1 610 ? -11.251 33.046 -17.998 1.00 82.19 610 VAL A O 1
ATOM 4871 N N . VAL A 1 611 ? -11.398 32.451 -15.846 1.00 81.00 611 VAL A N 1
ATOM 4872 C CA . VAL A 1 611 ? -10.260 31.506 -15.895 1.00 81.00 611 VAL A CA 1
ATOM 4873 C C . VAL A 1 611 ? -10.518 30.337 -16.854 1.00 81.00 611 VAL A C 1
ATOM 4875 O O . VAL A 1 611 ? -9.588 29.857 -17.498 1.00 81.00 611 VAL A O 1
ATOM 4878 N N . THR A 1 612 ? -11.769 29.888 -16.984 1.00 80.44 612 THR A N 1
ATOM 4879 C CA . THR A 1 612 ? -12.132 28.761 -17.864 1.00 80.44 612 THR A CA 1
ATOM 4880 C C . THR A 1 612 ? -12.296 29.184 -19.333 1.00 80.44 612 THR A C 1
ATOM 4882 O O . THR A 1 612 ? -12.136 28.359 -20.231 1.00 80.44 612 THR A O 1
ATOM 4885 N N . SER A 1 613 ? -12.606 30.460 -19.590 1.00 76.12 613 SER A N 1
ATOM 4886 C CA . SER A 1 613 ? -12.791 31.020 -20.940 1.00 76.12 613 SER A CA 1
ATOM 4887 C C . SER A 1 613 ? -11.540 31.694 -21.517 1.00 76.12 613 SER A C 1
ATOM 4889 O O . SER A 1 613 ? -11.417 31.804 -22.739 1.00 76.12 613 SER A O 1
ATOM 4891 N N . ALA A 1 614 ? -10.592 32.115 -20.676 1.00 77.50 614 ALA A N 1
ATOM 4892 C CA . ALA A 1 614 ? -9.329 32.690 -21.120 1.00 77.50 614 ALA A CA 1
ATOM 4893 C C . ALA A 1 614 ? -8.433 31.640 -21.819 1.00 77.50 614 ALA A C 1
ATOM 4895 O O . ALA A 1 614 ? -8.268 30.524 -21.317 1.00 77.50 614 ALA A O 1
ATOM 4896 N N . PRO A 1 615 ? -7.798 31.974 -22.961 1.00 77.00 615 PRO A N 1
ATOM 4897 C CA . PRO A 1 615 ? -6.793 31.105 -23.561 1.00 77.00 615 PRO A CA 1
ATOM 4898 C C . PRO A 1 615 ? -5.568 31.001 -22.643 1.00 77.00 615 PRO A C 1
ATOM 4900 O O . PRO A 1 615 ? -5.183 31.971 -21.987 1.00 77.00 615 PRO A O 1
ATOM 4903 N N . ARG A 1 616 ? -4.924 29.828 -22.623 1.00 71.50 616 ARG A N 1
ATOM 4904 C CA . ARG A 1 616 ? -3.699 29.615 -21.836 1.00 71.50 616 ARG A CA 1
ATOM 4905 C C . ARG A 1 616 ? -2.595 30.585 -22.286 1.00 71.50 616 ARG A C 1
ATOM 4907 O O . ARG A 1 616 ? -2.441 30.775 -23.497 1.00 71.50 616 ARG A O 1
ATOM 4914 N N . PRO A 1 617 ? -1.815 31.171 -21.359 1.00 78.44 617 PRO A N 1
ATOM 4915 C CA . PRO A 1 617 ? -0.696 32.025 -21.728 1.00 78.44 617 PRO A CA 1
ATOM 4916 C C . PRO A 1 617 ? 0.343 31.216 -22.511 1.00 78.44 617 PRO A C 1
ATOM 4918 O O . PRO A 1 617 ? 0.625 30.061 -22.198 1.00 78.44 617 PRO A O 1
ATOM 4921 N N . SER A 1 618 ? 0.911 31.825 -23.550 1.00 82.38 618 SER A N 1
ATOM 4922 C CA . SER A 1 618 ? 2.051 31.254 -24.269 1.00 82.38 618 SER A CA 1
ATOM 4923 C C . SER A 1 618 ? 3.364 31.711 -23.633 1.00 82.38 618 SER A C 1
ATOM 4925 O O . SER A 1 618 ? 3.453 32.844 -23.150 1.00 82.38 618 SER A O 1
ATOM 4927 N N . VAL A 1 619 ? 4.404 30.878 -23.725 1.00 85.19 619 VAL A N 1
ATOM 4928 C CA . VAL A 1 619 ? 5.763 31.203 -23.252 1.00 85.19 619 VAL A CA 1
ATOM 4929 C C . VAL A 1 619 ? 6.226 32.561 -23.798 1.00 85.19 619 VAL A C 1
ATOM 4931 O O . VAL A 1 619 ? 6.642 33.423 -23.030 1.00 85.19 619 VAL A O 1
ATOM 4934 N N . ALA A 1 620 ? 6.037 32.810 -25.100 1.00 84.12 620 ALA A N 1
ATOM 4935 C CA . ALA A 1 620 ? 6.383 34.081 -25.742 1.00 84.12 620 ALA A CA 1
ATOM 4936 C C . ALA A 1 620 ? 5.599 35.283 -25.177 1.00 84.12 620 ALA A C 1
ATOM 4938 O O . ALA A 1 620 ? 6.179 36.342 -24.950 1.00 84.12 620 ALA A O 1
ATOM 4939 N N . SER A 1 621 ? 4.296 35.130 -24.902 1.00 84.56 621 SER A N 1
ATOM 4940 C CA . SER A 1 621 ? 3.501 36.204 -24.284 1.00 84.56 621 SER A CA 1
ATOM 4941 C C . SER A 1 621 ? 3.891 36.479 -22.830 1.00 84.56 621 SER A C 1
ATOM 4943 O O . SER A 1 621 ? 3.866 37.635 -22.421 1.00 84.56 621 SER A O 1
ATOM 4945 N N . THR A 1 622 ? 4.278 35.459 -22.053 1.00 86.94 622 THR A N 1
ATOM 4946 C CA . THR A 1 622 ? 4.758 35.666 -20.676 1.00 86.94 622 THR A CA 1
ATOM 4947 C C . THR A 1 622 ? 6.132 36.337 -20.666 1.00 86.94 622 THR A C 1
ATOM 4949 O O . THR A 1 622 ? 6.327 37.298 -19.926 1.00 86.94 622 THR A O 1
ATOM 4952 N N . ILE A 1 623 ? 7.060 35.903 -21.528 1.00 88.31 623 ILE A N 1
ATOM 4953 C CA . ILE A 1 623 ? 8.380 36.539 -21.675 1.00 88.31 623 ILE A CA 1
ATOM 4954 C C . ILE A 1 623 ? 8.221 38.012 -22.068 1.00 88.31 623 ILE A C 1
ATOM 4956 O O . ILE A 1 623 ? 8.774 38.873 -21.393 1.00 88.31 623 ILE A O 1
ATOM 4960 N N . GLY A 1 624 ? 7.377 38.327 -23.056 1.00 87.81 624 GLY A N 1
ATOM 4961 C CA . GLY A 1 624 ? 7.123 39.712 -23.470 1.00 87.81 624 GLY A CA 1
ATOM 4962 C C . GLY A 1 624 ? 6.487 40.604 -22.391 1.00 87.81 624 GLY A C 1
ATOM 4963 O O . GLY A 1 624 ? 6.534 41.828 -22.513 1.00 87.81 624 GLY A O 1
ATOM 4964 N N . VAL A 1 625 ? 5.906 40.033 -21.327 1.00 88.19 625 VAL A N 1
ATOM 4965 C CA . VAL A 1 625 ? 5.488 40.774 -20.122 1.00 88.19 625 VAL A CA 1
ATOM 4966 C C . VAL A 1 625 ? 6.671 40.966 -19.169 1.00 88.19 625 VAL A C 1
ATOM 4968 O O . VAL A 1 625 ? 6.898 42.084 -18.712 1.00 88.19 625 VAL A O 1
ATOM 4971 N N . LEU A 1 626 ? 7.465 39.923 -18.906 1.00 88.62 626 LEU A N 1
ATOM 4972 C CA . LEU A 1 626 ? 8.661 40.011 -18.055 1.00 88.62 626 LEU A CA 1
ATOM 4973 C C . LEU A 1 626 ? 9.706 40.997 -18.612 1.00 88.62 626 LEU A C 1
ATOM 4975 O O . LEU A 1 626 ? 10.260 41.794 -17.855 1.00 88.62 626 LEU A O 1
ATOM 4979 N N . GLU A 1 627 ? 9.902 41.035 -19.931 1.00 89.75 627 GLU A N 1
ATOM 4980 C CA . GLU A 1 627 ? 10.751 42.019 -20.618 1.00 89.75 627 GLU A CA 1
ATOM 4981 C C . GLU A 1 627 ? 10.270 43.465 -20.393 1.00 89.75 627 GLU A C 1
ATOM 4983 O O . GLU A 1 627 ? 11.087 44.371 -20.233 1.00 89.75 627 GLU A O 1
ATOM 4988 N N . GLN A 1 628 ? 8.956 43.708 -20.293 1.00 89.81 628 GLN A N 1
ATOM 4989 C CA . GLN A 1 628 ? 8.427 45.040 -19.960 1.00 89.81 628 GLN A CA 1
ATOM 4990 C C . GLN A 1 628 ? 8.727 45.434 -18.509 1.00 89.81 628 GLN A C 1
ATOM 4992 O O . GLN A 1 628 ? 9.025 46.601 -18.247 1.00 89.81 628 GLN A O 1
ATOM 4997 N N . TYR A 1 629 ? 8.684 44.491 -17.561 1.00 88.81 629 TYR A N 1
ATOM 4998 C CA . TYR A 1 629 ? 9.135 44.742 -16.187 1.00 88.81 629 TYR A CA 1
ATOM 4999 C C . TYR A 1 629 ? 10.648 45.004 -16.131 1.00 88.81 629 TYR A C 1
ATOM 5001 O O . TYR A 1 629 ? 11.082 45.921 -15.432 1.00 88.81 629 TYR A O 1
ATOM 5009 N N . GLN A 1 630 ? 11.446 44.280 -16.921 1.00 87.75 630 GLN A N 1
ATOM 5010 C CA . GLN A 1 630 ? 12.891 44.487 -17.025 1.00 87.75 630 GLN A CA 1
ATOM 5011 C C . GLN A 1 630 ? 13.254 45.843 -17.663 1.00 87.75 630 GLN A C 1
ATOM 5013 O O . GLN A 1 630 ? 14.169 46.522 -17.199 1.00 87.75 630 GLN A O 1
ATOM 5018 N N . GLU A 1 631 ? 12.523 46.300 -18.679 1.00 88.81 631 GLU A N 1
ATOM 5019 C CA . GLU A 1 631 ? 12.753 47.622 -19.272 1.00 88.81 631 GLU A CA 1
ATOM 5020 C C . GLU A 1 631 ? 12.313 48.752 -18.319 1.00 88.81 631 GLU A C 1
ATOM 5022 O O . GLU A 1 631 ? 13.022 49.748 -18.174 1.00 88.81 631 GLU A O 1
ATOM 5027 N N . ARG A 1 632 ? 11.221 48.573 -17.557 1.00 87.94 632 ARG A N 1
ATOM 5028 C CA . ARG A 1 632 ? 10.845 49.492 -16.459 1.00 87.94 632 ARG A CA 1
ATOM 5029 C C . ARG A 1 632 ? 11.917 49.557 -15.365 1.00 87.94 632 ARG A C 1
ATOM 5031 O O . ARG A 1 632 ? 12.202 50.644 -14.865 1.00 87.94 632 ARG A O 1
ATOM 5038 N N . LEU A 1 633 ? 12.531 48.422 -15.018 1.00 87.19 633 LEU A N 1
ATOM 5039 C CA . LEU A 1 633 ? 13.676 48.353 -14.104 1.00 87.19 633 LEU A CA 1
ATOM 5040 C C . LEU A 1 633 ? 14.858 49.168 -14.647 1.00 87.19 633 LEU A C 1
ATOM 5042 O O . LEU A 1 633 ? 15.409 50.011 -13.941 1.00 87.19 633 LEU A O 1
ATOM 5046 N N . ARG A 1 634 ? 15.211 48.961 -15.921 1.00 85.56 634 ARG A N 1
ATOM 5047 C CA . ARG A 1 634 ? 16.306 49.662 -16.601 1.00 85.56 634 ARG A CA 1
ATOM 5048 C C . ARG A 1 634 ? 16.093 51.177 -16.643 1.00 85.56 634 ARG A C 1
ATOM 5050 O O . ARG A 1 634 ? 17.031 51.929 -16.392 1.00 85.56 634 ARG A O 1
ATOM 5057 N N . GLN A 1 635 ? 14.868 51.628 -16.911 1.00 86.88 635 GLN A N 1
ATOM 5058 C CA . GLN A 1 635 ? 14.505 53.050 -16.954 1.00 86.88 635 GLN A CA 1
ATOM 5059 C C . GLN A 1 635 ? 14.446 53.715 -15.568 1.00 86.88 635 GLN A C 1
ATOM 5061 O O . GLN A 1 635 ? 14.529 54.940 -15.474 1.00 86.88 635 GLN A O 1
ATOM 5066 N N . ALA A 1 636 ? 14.329 52.942 -14.482 1.00 85.38 636 ALA A N 1
ATOM 5067 C CA . ALA A 1 636 ? 14.317 53.480 -13.120 1.00 85.38 636 ALA A CA 1
ATOM 5068 C C . ALA A 1 636 ? 15.705 53.946 -12.631 1.00 85.38 636 ALA A C 1
ATOM 5070 O O . ALA A 1 636 ? 15.780 54.766 -11.704 1.00 85.38 636 ALA A O 1
ATOM 5071 N N . PHE A 1 637 ? 16.795 53.467 -13.249 1.00 84.25 637 PHE A N 1
ATOM 5072 C CA . PHE A 1 637 ? 18.163 53.839 -12.879 1.00 84.25 637 PHE A CA 1
ATOM 5073 C C . PHE A 1 637 ? 18.430 55.350 -13.037 1.00 84.25 637 PHE A C 1
ATOM 5075 O O . PHE A 1 637 ? 17.929 55.989 -13.965 1.00 84.25 637 PHE A O 1
ATOM 5082 N N . PRO A 1 638 ? 19.226 55.961 -12.139 1.00 78.94 638 PRO A N 1
ATOM 5083 C CA . PRO A 1 638 ? 19.617 57.360 -12.269 1.00 78.94 638 PRO A CA 1
ATOM 5084 C C . PRO A 1 638 ? 20.567 57.573 -13.461 1.00 78.94 638 PRO A C 1
ATOM 5086 O O . PRO A 1 638 ? 21.494 56.796 -13.686 1.00 78.94 638 PRO A O 1
ATOM 5089 N N . PHE A 1 639 ? 20.370 58.667 -14.202 1.00 69.75 639 PHE A N 1
ATOM 5090 C CA . PHE A 1 639 ? 21.270 59.073 -15.283 1.00 69.75 639 PHE A CA 1
ATOM 5091 C C . PHE A 1 639 ? 22.595 59.605 -14.718 1.00 69.75 639 PHE A C 1
ATOM 5093 O O . PHE A 1 639 ? 22.687 60.767 -14.326 1.00 69.75 639 PHE A O 1
ATOM 5100 N N . GLY A 1 640 ? 23.622 58.754 -14.717 1.00 60.28 640 GLY A N 1
ATOM 5101 C CA . GLY A 1 640 ? 24.964 59.080 -14.233 1.00 60.28 640 GLY A CA 1
ATOM 5102 C C . GLY A 1 640 ? 25.137 58.841 -12.728 1.00 60.28 640 GLY A C 1
ATOM 5103 O O . GLY A 1 640 ? 24.304 59.230 -11.913 1.00 60.28 640 GLY A O 1
ATOM 5104 N N . GLY A 1 641 ? 26.245 58.192 -12.367 1.00 63.59 641 GLY A N 1
ATOM 5105 C CA . GLY A 1 641 ? 26.545 57.741 -11.006 1.00 63.59 641 GLY A CA 1
ATOM 5106 C C . GLY A 1 641 ? 26.951 56.266 -10.979 1.00 63.59 641 GLY A C 1
ATOM 5107 O O . GLY A 1 641 ? 26.899 55.586 -12.003 1.00 63.59 641 GLY A O 1
ATOM 5108 N N . ASN A 1 642 ? 27.367 55.772 -9.812 1.00 68.06 642 ASN A N 1
ATOM 5109 C CA . ASN A 1 642 ? 27.680 54.355 -9.634 1.00 68.06 642 ASN A CA 1
ATOM 5110 C C . ASN A 1 642 ? 26.381 53.542 -9.511 1.00 68.06 642 ASN A C 1
ATOM 5112 O O . ASN A 1 642 ? 25.603 53.736 -8.570 1.00 68.06 642 ASN A O 1
ATOM 5116 N N . THR A 1 643 ? 26.153 52.638 -10.465 1.00 67.50 643 THR A N 1
ATOM 5117 C CA . THR A 1 643 ? 24.941 51.815 -10.563 1.00 67.50 643 THR A CA 1
ATOM 5118 C C . THR A 1 643 ? 24.791 50.815 -9.420 1.00 67.50 643 THR A C 1
ATOM 5120 O O . THR A 1 643 ? 23.660 50.440 -9.138 1.00 67.50 643 THR A O 1
ATOM 5123 N N . GLY A 1 644 ? 25.881 50.431 -8.743 1.00 70.19 644 GLY A N 1
ATOM 5124 C CA . GLY A 1 644 ? 25.862 49.507 -7.601 1.00 70.19 644 GLY A CA 1
ATOM 5125 C C . GLY A 1 644 ? 25.638 50.163 -6.230 1.00 70.19 644 GLY A C 1
ATOM 5126 O O . GLY A 1 644 ? 25.605 49.456 -5.225 1.00 70.19 644 GLY A O 1
ATOM 5127 N N . SER A 1 645 ? 25.493 51.491 -6.166 1.00 79.31 645 SER A N 1
ATOM 5128 C CA . SER A 1 645 ? 25.395 52.238 -4.901 1.00 79.31 645 SER A CA 1
ATOM 5129 C C . SER A 1 645 ? 24.022 52.136 -4.216 1.00 79.31 645 SER A C 1
ATOM 5131 O O . SER A 1 645 ? 22.985 52.059 -4.878 1.00 79.31 645 SER A O 1
ATOM 5133 N N . ASP A 1 646 ? 23.990 52.265 -2.883 1.00 77.25 646 ASP A N 1
ATOM 5134 C CA . ASP A 1 646 ? 22.756 52.246 -2.072 1.00 77.25 646 ASP A CA 1
ATOM 5135 C C . ASP A 1 646 ? 21.705 53.284 -2.522 1.00 77.25 646 ASP A C 1
ATOM 5137 O O . ASP A 1 646 ? 20.498 53.075 -2.376 1.00 77.25 646 ASP A O 1
ATOM 5141 N N . TYR A 1 647 ? 22.139 54.410 -3.099 1.00 80.44 647 TYR A N 1
ATOM 5142 C CA . TYR A 1 647 ? 21.240 55.416 -3.675 1.00 80.44 647 TYR A CA 1
ATOM 5143 C C . TYR A 1 647 ? 20.527 54.901 -4.935 1.00 80.44 647 TYR A C 1
ATOM 5145 O O . TYR A 1 647 ? 19.317 55.092 -5.084 1.00 80.44 647 TYR A O 1
ATOM 5153 N N . ALA A 1 648 ? 21.255 54.219 -5.826 1.00 80.25 648 ALA A N 1
ATOM 5154 C CA . ALA A 1 648 ? 20.670 53.581 -7.000 1.00 80.25 648 ALA A CA 1
ATOM 5155 C C . ALA A 1 648 ? 19.737 52.428 -6.588 1.00 80.25 648 ALA A C 1
ATOM 5157 O O . ALA A 1 648 ? 18.622 52.343 -7.104 1.00 80.25 648 ALA A O 1
ATOM 5158 N N . TYR A 1 649 ? 20.130 51.627 -5.589 1.00 83.62 649 TYR A N 1
ATOM 5159 C CA . TYR A 1 649 ? 19.297 50.549 -5.048 1.00 83.62 649 TYR A CA 1
ATOM 5160 C C . TYR A 1 649 ? 17.948 51.063 -4.543 1.00 83.62 649 TYR A C 1
ATOM 5162 O O . TYR A 1 649 ? 16.905 50.634 -5.029 1.00 83.62 649 TYR A O 1
ATOM 5170 N N . ASN A 1 650 ? 17.937 52.028 -3.618 1.00 82.88 650 ASN A N 1
ATOM 5171 C CA . ASN A 1 650 ? 16.693 52.508 -3.006 1.00 82.88 650 ASN A CA 1
ATOM 5172 C C . ASN A 1 650 ? 15.711 53.134 -4.014 1.00 82.88 650 ASN A C 1
ATOM 5174 O O . ASN A 1 650 ? 14.504 53.120 -3.779 1.00 82.88 650 ASN A O 1
ATOM 5178 N N . ARG A 1 651 ? 16.212 53.648 -5.145 1.00 83.06 651 ARG A N 1
ATOM 5179 C CA . ARG A 1 651 ? 15.399 54.185 -6.246 1.00 83.06 651 ARG A CA 1
ATOM 5180 C C . ARG A 1 651 ? 14.795 53.096 -7.138 1.00 83.06 651 ARG A C 1
ATOM 5182 O O . ARG A 1 651 ? 13.666 53.257 -7.589 1.00 83.06 651 ARG A O 1
ATOM 5189 N N . VAL A 1 652 ? 15.544 52.026 -7.399 1.00 86.81 652 VAL A N 1
ATOM 5190 C CA . VAL A 1 652 ? 15.179 50.936 -8.326 1.00 86.81 652 VAL A CA 1
ATOM 5191 C C . VAL A 1 652 ? 14.476 49.774 -7.602 1.00 86.81 652 VAL A C 1
ATOM 5193 O O . VAL A 1 652 ? 13.805 48.960 -8.233 1.00 86.81 652 VAL A O 1
ATOM 5196 N N . ARG A 1 653 ? 14.565 49.714 -6.265 1.00 85.69 653 ARG A N 1
ATOM 5197 C CA . ARG A 1 653 ? 14.028 48.648 -5.403 1.00 85.69 653 ARG A CA 1
ATOM 5198 C C . ARG A 1 653 ? 12.573 48.282 -5.698 1.00 85.69 653 ARG A C 1
ATOM 5200 O O . ARG A 1 653 ? 12.259 47.102 -5.705 1.00 85.69 653 ARG A O 1
ATOM 5207 N N . ILE A 1 654 ? 11.695 49.255 -5.951 1.00 87.38 654 ILE A N 1
ATOM 5208 C CA . ILE A 1 654 ? 10.267 48.986 -6.204 1.00 87.38 654 ILE A CA 1
ATOM 5209 C C . ILE A 1 654 ? 10.097 48.183 -7.501 1.00 87.38 654 ILE A C 1
ATOM 5211 O O . ILE A 1 654 ? 9.404 47.170 -7.517 1.00 87.38 654 ILE A O 1
ATOM 5215 N N . GLN A 1 655 ? 10.766 48.605 -8.573 1.00 88.50 655 GLN A N 1
ATOM 5216 C CA . GLN A 1 655 ? 10.742 47.945 -9.876 1.00 88.50 655 GLN A CA 1
ATOM 5217 C C . GLN A 1 655 ? 11.476 46.595 -9.833 1.00 88.50 655 GLN A C 1
ATOM 5219 O O . GLN A 1 655 ? 11.060 45.653 -10.502 1.00 88.50 655 GLN A O 1
ATOM 5224 N N . LEU A 1 656 ? 12.528 46.482 -9.012 1.00 86.88 656 LEU A N 1
ATOM 5225 C CA . LEU A 1 656 ? 13.252 45.232 -8.762 1.00 86.88 656 LEU A CA 1
ATOM 5226 C C . LEU A 1 656 ? 12.358 44.200 -8.074 1.00 86.88 656 LEU A C 1
ATOM 5228 O O . LEU A 1 656 ? 12.276 43.067 -8.538 1.00 86.88 656 LEU A O 1
ATOM 5232 N N . THR A 1 657 ? 11.657 44.598 -7.010 1.00 87.25 657 THR A N 1
ATOM 5233 C CA . THR A 1 657 ? 10.697 43.730 -6.321 1.00 87.25 657 THR A CA 1
ATOM 5234 C C . THR A 1 657 ? 9.555 43.336 -7.259 1.00 87.25 657 THR A C 1
ATOM 5236 O O . THR A 1 657 ? 9.298 42.152 -7.397 1.00 87.25 657 THR A O 1
ATOM 5239 N N . GLN A 1 658 ? 8.975 44.273 -8.020 1.00 88.06 658 GLN A N 1
ATOM 5240 C CA . GLN A 1 658 ? 7.913 43.966 -8.994 1.00 88.06 658 GLN A CA 1
ATOM 5241 C C . GLN A 1 658 ? 8.327 42.968 -10.089 1.00 88.06 658 GLN A C 1
ATOM 5243 O O . GLN A 1 658 ? 7.502 42.162 -10.510 1.00 88.06 658 GLN A O 1
ATOM 5248 N N . LEU A 1 659 ? 9.577 43.015 -10.568 1.00 89.19 659 LEU A N 1
ATOM 5249 C CA . LEU A 1 659 ? 10.086 42.032 -11.531 1.00 89.19 659 LEU A CA 1
ATOM 5250 C C . LEU A 1 659 ? 10.270 40.652 -10.883 1.00 89.19 659 LEU A C 1
ATOM 5252 O O . LEU A 1 659 ? 9.940 39.649 -11.508 1.00 89.19 659 LEU A O 1
ATOM 5256 N N . ILE A 1 660 ? 10.784 40.598 -9.651 1.00 87.56 660 ILE A N 1
ATOM 5257 C CA . ILE A 1 660 ? 10.979 39.339 -8.917 1.00 87.56 660 ILE A CA 1
ATOM 5258 C C . ILE A 1 660 ? 9.626 38.709 -8.569 1.00 87.56 660 ILE A C 1
ATOM 5260 O O . ILE A 1 660 ? 9.420 37.547 -8.896 1.00 87.56 660 ILE A O 1
ATOM 5264 N N . ASP A 1 661 ? 8.683 39.482 -8.023 1.00 87.81 661 ASP A N 1
ATOM 5265 C CA . ASP A 1 661 ? 7.324 39.025 -7.711 1.00 87.81 661 ASP A CA 1
ATOM 5266 C C . ASP A 1 661 ? 6.640 38.449 -8.968 1.00 87.81 661 ASP A C 1
ATOM 5268 O O . ASP A 1 661 ? 6.106 37.344 -8.936 1.00 87.81 661 ASP A O 1
ATOM 5272 N N . ALA A 1 662 ? 6.744 39.136 -10.116 1.00 88.81 662 ALA A N 1
ATOM 5273 C CA . ALA A 1 662 ? 6.207 38.639 -11.385 1.00 88.81 662 ALA A CA 1
ATOM 5274 C C . ALA A 1 662 ? 6.879 37.332 -11.856 1.00 88.81 662 ALA A C 1
ATOM 5276 O O . ALA A 1 662 ? 6.215 36.473 -12.437 1.00 88.81 662 ALA A O 1
ATOM 5277 N N . ILE A 1 663 ? 8.183 37.153 -11.615 1.00 88.12 663 ILE A N 1
ATOM 5278 C CA . ILE A 1 663 ? 8.882 35.891 -11.903 1.00 88.12 663 ILE A CA 1
ATOM 5279 C C . ILE A 1 663 ? 8.349 34.773 -10.994 1.00 88.12 663 ILE A C 1
ATOM 5281 O O . ILE A 1 663 ? 7.970 33.720 -11.511 1.00 88.12 663 ILE A O 1
ATOM 5285 N N . SER A 1 664 ? 8.262 35.003 -9.682 1.00 86.62 664 SER A N 1
ATOM 5286 C CA . SER A 1 664 ? 7.756 34.027 -8.706 1.00 86.62 664 SER A CA 1
ATOM 5287 C C . SER A 1 664 ? 6.274 33.674 -8.925 1.00 86.62 664 SER A C 1
ATOM 5289 O O . SER A 1 664 ? 5.882 32.536 -8.681 1.00 86.62 664 SER A O 1
ATOM 5291 N N . ASP A 1 665 ? 5.458 34.588 -9.462 1.00 87.25 665 ASP A N 1
ATOM 5292 C CA . ASP A 1 665 ? 4.063 34.318 -9.846 1.00 87.25 665 ASP A CA 1
ATOM 5293 C C . ASP A 1 665 ? 3.953 33.450 -11.118 1.00 87.25 665 ASP A C 1
ATOM 5295 O O . ASP A 1 665 ? 3.123 32.537 -11.191 1.00 87.25 665 ASP A O 1
ATOM 5299 N N . PHE A 1 666 ? 4.782 33.702 -12.141 1.00 87.81 666 PHE A N 1
ATOM 5300 C CA . PHE A 1 666 ? 4.717 32.953 -13.404 1.00 87.81 666 PHE A CA 1
ATOM 5301 C C . PHE A 1 666 ? 5.436 31.599 -13.363 1.00 87.81 666 PHE A C 1
ATOM 5303 O O . PHE A 1 666 ? 5.009 30.676 -14.061 1.00 87.81 666 PHE A O 1
ATOM 5310 N N . VAL A 1 667 ? 6.499 31.438 -12.566 1.00 89.38 667 VAL A N 1
ATOM 5311 C CA . VAL A 1 667 ? 7.275 30.185 -12.493 1.00 89.38 667 VAL A CA 1
ATOM 5312 C C . VAL A 1 667 ? 6.403 28.963 -12.149 1.00 89.38 667 VAL A C 1
ATOM 5314 O O . VAL A 1 667 ? 6.434 28.008 -12.929 1.00 89.38 667 VAL A O 1
ATOM 5317 N N . PRO A 1 668 ? 5.563 28.962 -11.093 1.00 88.94 668 PRO A N 1
ATOM 5318 C CA . PRO A 1 668 ? 4.711 27.824 -10.739 1.00 88.94 668 PRO A CA 1
ATOM 5319 C C . PRO A 1 668 ? 3.743 27.368 -11.838 1.00 88.94 668 PRO A C 1
ATOM 5321 O O . PRO A 1 668 ? 3.411 26.184 -11.890 1.00 88.94 668 PRO A O 1
ATOM 5324 N N . HIS A 1 669 ? 3.312 28.261 -12.738 1.00 86.88 669 HIS A N 1
ATOM 5325 C CA . HIS A 1 669 ? 2.419 27.905 -13.847 1.00 86.88 669 HIS A CA 1
ATOM 5326 C C . HIS A 1 669 ? 3.078 26.933 -14.837 1.00 86.88 669 HIS A C 1
ATOM 5328 O O . HIS A 1 669 ? 2.431 26.009 -15.328 1.00 86.88 669 HIS A O 1
ATOM 5334 N N . TYR A 1 670 ? 4.375 27.118 -15.090 1.00 86.81 670 TYR A N 1
ATOM 5335 C CA . TYR A 1 670 ? 5.171 26.284 -15.991 1.00 86.81 670 TYR A CA 1
ATOM 5336 C C . TYR A 1 670 ? 5.852 25.103 -15.274 1.00 86.81 670 TYR A C 1
ATOM 5338 O O . TYR A 1 670 ? 6.639 24.380 -15.892 1.00 86.81 670 TYR A O 1
ATOM 5346 N N . LEU A 1 671 ? 5.545 24.870 -13.991 1.00 86.31 671 LEU A N 1
ATOM 5347 C CA . LEU A 1 671 ? 6.017 23.714 -13.229 1.00 86.31 671 LEU A CA 1
ATOM 5348 C C . LEU A 1 671 ? 4.983 22.570 -13.201 1.00 86.31 671 LEU A C 1
ATOM 5350 O O . LEU A 1 671 ? 3.770 22.805 -13.219 1.00 86.31 671 LEU A O 1
ATOM 5354 N N . PRO A 1 672 ? 5.434 21.307 -13.086 1.00 79.81 672 PRO A N 1
ATOM 5355 C CA . PRO A 1 672 ? 4.552 20.192 -12.757 1.00 79.81 672 PRO A CA 1
ATOM 5356 C C . PRO A 1 672 ? 3.870 20.416 -11.392 1.00 79.81 672 PRO A C 1
ATOM 5358 O O . PRO A 1 672 ? 4.552 20.800 -10.440 1.00 79.81 672 PRO A O 1
ATOM 5361 N N . PRO A 1 673 ? 2.558 20.143 -11.249 1.00 75.69 673 PRO A N 1
ATOM 5362 C CA . PRO A 1 673 ? 1.719 19.355 -12.155 1.00 75.69 673 PRO A CA 1
ATOM 5363 C C . PRO A 1 673 ? 0.974 20.152 -13.243 1.00 75.69 673 PRO A C 1
ATOM 5365 O O . PRO A 1 673 ? 0.262 19.527 -14.028 1.00 75.69 673 PRO A O 1
ATOM 5368 N N . HIS A 1 674 ? 1.084 21.486 -13.282 1.00 77.69 674 HIS A N 1
ATOM 5369 C CA . HIS A 1 674 ? 0.289 22.334 -14.181 1.00 77.69 674 HIS A CA 1
ATOM 5370 C C . HIS A 1 674 ? 0.739 22.229 -15.639 1.00 77.69 674 HIS A C 1
ATOM 5372 O O . HIS A 1 674 ? -0.090 21.949 -16.510 1.00 77.69 674 HIS A O 1
ATOM 5378 N N . GLU A 1 675 ? 2.041 22.373 -15.894 1.00 80.25 675 GLU A N 1
ATOM 5379 C CA . GLU A 1 675 ? 2.631 22.011 -17.181 1.00 80.25 675 GLU A CA 1
ATOM 5380 C C . GLU A 1 675 ? 3.167 20.571 -17.132 1.00 80.25 675 GLU A C 1
ATOM 5382 O O . GLU A 1 675 ? 3.745 20.103 -16.148 1.00 80.25 675 GLU A O 1
ATOM 5387 N N . THR A 1 676 ? 2.924 19.835 -18.213 1.00 75.62 676 THR A N 1
ATOM 5388 C CA . THR A 1 676 ? 3.301 18.428 -18.382 1.00 75.62 676 THR A CA 1
ATOM 5389 C C . THR A 1 676 ? 4.368 18.225 -19.455 1.00 75.62 676 THR A C 1
ATOM 5391 O O . THR A 1 676 ? 5.026 17.181 -19.444 1.00 75.62 676 THR A O 1
ATOM 5394 N N . GLN A 1 677 ? 4.556 19.204 -20.347 1.00 80.81 677 GLN A N 1
ATOM 5395 C CA . GLN A 1 677 ? 5.561 19.204 -21.403 1.00 80.81 677 GLN A CA 1
ATOM 5396 C C . GLN A 1 677 ? 6.887 19.778 -20.900 1.00 80.81 677 GLN A C 1
ATOM 5398 O O . GLN A 1 677 ? 7.077 20.988 -20.804 1.00 80.81 677 GLN A O 1
ATOM 5403 N N . VAL A 1 678 ? 7.834 18.876 -20.638 1.00 82.75 678 VAL A N 1
ATOM 5404 C CA . VAL A 1 678 ? 9.168 19.199 -20.107 1.00 82.75 678 VAL A CA 1
ATOM 5405 C C . VAL A 1 678 ? 9.893 20.247 -20.957 1.00 82.75 678 VAL A C 1
ATOM 5407 O O . VAL A 1 678 ? 10.495 21.155 -20.400 1.00 82.75 678 VAL A O 1
ATOM 5410 N N . THR A 1 679 ? 9.822 20.165 -22.289 1.00 82.62 679 THR A N 1
ATOM 5411 C CA . THR A 1 679 ? 10.491 21.129 -23.182 1.00 82.62 679 THR A CA 1
ATOM 5412 C C . THR A 1 679 ? 9.986 22.553 -22.966 1.00 82.62 679 THR A C 1
ATOM 5414 O O . THR A 1 679 ? 10.792 23.452 -22.780 1.00 82.62 679 THR A O 1
ATOM 5417 N N . THR A 1 680 ? 8.668 22.743 -22.876 1.00 84.94 680 THR A N 1
ATOM 5418 C CA . THR A 1 680 ? 8.038 24.054 -22.658 1.00 84.94 680 THR A CA 1
ATOM 5419 C C . THR A 1 680 ? 8.418 24.651 -21.302 1.00 84.94 680 THR A C 1
ATOM 5421 O O . THR A 1 680 ? 8.711 25.843 -21.221 1.00 84.94 680 THR A O 1
ATOM 5424 N N . SER A 1 681 ? 8.490 23.824 -20.252 1.00 87.31 681 SER A N 1
ATOM 5425 C CA . SER A 1 681 ? 9.006 24.242 -18.943 1.00 87.31 681 SER A CA 1
ATOM 5426 C C . SER A 1 681 ? 10.477 24.674 -19.005 1.00 87.31 681 SER A C 1
ATOM 5428 O O . SER A 1 681 ? 10.840 25.673 -18.391 1.00 87.31 681 SER A O 1
ATOM 5430 N N . LEU A 1 682 ? 11.331 23.954 -19.742 1.00 86.81 682 LEU A N 1
ATOM 5431 C CA . LEU A 1 682 ? 12.764 24.266 -19.855 1.00 86.81 682 LEU A CA 1
ATOM 5432 C C . LEU A 1 682 ? 13.036 25.499 -20.734 1.00 86.81 682 LEU A C 1
ATOM 5434 O O . LEU A 1 682 ? 13.867 26.322 -20.361 1.00 86.81 682 LEU A O 1
ATOM 5438 N N . ASP A 1 683 ? 12.305 25.676 -21.840 1.00 87.75 683 ASP A N 1
ATOM 5439 C CA . ASP A 1 683 ? 12.373 26.873 -22.695 1.00 87.75 683 ASP A CA 1
ATOM 5440 C C . ASP A 1 683 ? 11.994 28.145 -21.912 1.00 87.75 683 ASP A C 1
ATOM 5442 O O . ASP A 1 683 ? 12.648 29.189 -22.029 1.00 87.75 683 ASP A O 1
ATOM 5446 N N . PHE A 1 684 ? 10.959 28.056 -21.068 1.00 90.31 684 PHE A N 1
ATOM 5447 C CA . PHE A 1 684 ? 10.576 29.139 -20.165 1.00 90.31 684 PHE A CA 1
ATOM 5448 C C . PHE A 1 684 ? 11.642 29.387 -19.086 1.00 90.31 684 PHE A C 1
ATOM 5450 O O . PHE A 1 684 ? 12.050 30.531 -18.886 1.00 90.31 684 PHE A O 1
ATOM 5457 N N . LEU A 1 685 ? 12.139 28.335 -18.424 1.00 90.06 685 LEU A N 1
ATOM 5458 C CA . LEU A 1 685 ? 13.145 28.468 -17.367 1.00 90.06 685 LEU A CA 1
ATOM 5459 C C . LEU A 1 685 ? 14.484 29.025 -17.874 1.00 90.06 685 LEU A C 1
ATOM 5461 O O . LEU A 1 685 ? 15.066 29.855 -17.184 1.00 90.06 685 LEU A O 1
ATOM 5465 N N . ASP A 1 686 ? 14.959 28.652 -19.064 1.00 90.25 686 ASP A N 1
ATOM 5466 C CA . ASP A 1 686 ? 16.132 29.258 -19.727 1.00 90.25 686 ASP A CA 1
ATOM 5467 C C . ASP A 1 686 ? 15.924 30.765 -19.922 1.00 90.25 686 ASP A C 1
ATOM 5469 O O . ASP A 1 686 ? 16.713 31.585 -19.446 1.00 90.25 686 ASP A O 1
ATOM 5473 N N . SER A 1 687 ? 14.785 31.145 -20.504 1.00 88.31 687 SER A N 1
ATOM 5474 C CA . SER A 1 687 ? 14.419 32.547 -20.732 1.00 88.31 687 SER A CA 1
ATOM 5475 C C . SER A 1 687 ? 14.386 33.362 -19.430 1.00 88.31 687 SER A C 1
ATOM 5477 O O . SER A 1 687 ? 15.006 34.422 -19.351 1.00 88.31 687 SER A O 1
ATOM 5479 N N . VAL A 1 688 ? 13.751 32.844 -18.374 1.00 90.38 688 VAL A N 1
ATOM 5480 C CA . VAL A 1 688 ? 13.705 33.487 -17.048 1.00 90.38 688 VAL A CA 1
ATOM 5481 C C . VAL A 1 688 ? 15.086 33.529 -16.380 1.00 90.38 688 VAL A C 1
ATOM 5483 O O . VAL A 1 688 ? 15.452 34.546 -15.792 1.00 90.38 688 VAL A O 1
ATOM 5486 N N . THR A 1 689 ? 15.899 32.478 -16.518 1.00 90.69 689 THR A N 1
ATOM 5487 C CA . THR A 1 689 ? 17.273 32.449 -15.981 1.00 90.69 689 THR A CA 1
ATOM 5488 C C . THR A 1 689 ? 18.143 33.519 -16.651 1.00 90.69 689 THR A C 1
ATOM 5490 O O . THR A 1 689 ? 18.900 34.212 -15.973 1.00 90.69 689 THR A O 1
ATOM 5493 N N . ASN A 1 690 ? 17.985 33.741 -17.961 1.00 90.25 690 ASN A N 1
ATOM 5494 C CA . ASN A 1 690 ? 18.669 34.823 -18.676 1.00 90.25 690 ASN A CA 1
ATOM 5495 C C . ASN A 1 690 ? 18.228 36.225 -18.222 1.00 90.25 690 ASN A C 1
ATOM 5497 O O . ASN A 1 690 ? 19.052 37.140 -18.250 1.00 90.25 690 ASN A O 1
ATOM 5501 N N . ILE A 1 691 ? 16.976 36.408 -17.785 1.00 87.94 691 ILE A N 1
ATOM 5502 C CA . ILE A 1 691 ? 16.505 37.666 -17.177 1.00 87.94 691 ILE A CA 1
ATOM 5503 C C . ILE A 1 691 ? 17.143 37.854 -15.790 1.00 87.94 691 ILE A C 1
ATOM 5505 O O . ILE A 1 691 ? 17.647 38.936 -15.491 1.00 87.94 691 ILE A O 1
ATOM 5509 N N . VAL A 1 692 ? 17.222 36.800 -14.969 1.00 88.25 692 VAL A N 1
ATOM 5510 C CA . VAL A 1 692 ? 17.855 36.859 -13.635 1.00 88.25 692 VAL A CA 1
ATOM 5511 C C . VAL A 1 692 ? 19.371 37.086 -13.703 1.00 88.25 692 VAL A C 1
ATOM 5513 O O . VAL A 1 692 ? 19.912 37.851 -12.902 1.00 88.25 692 VAL A O 1
ATOM 5516 N N . HIS A 1 693 ? 20.059 36.553 -14.719 1.00 87.69 693 HIS A N 1
ATOM 5517 C CA . HIS A 1 693 ? 21.457 36.903 -15.004 1.00 87.69 693 HIS A CA 1
ATOM 5518 C C . HIS A 1 693 ? 21.670 38.404 -15.270 1.00 87.69 693 HIS A C 1
ATOM 5520 O O . HIS A 1 693 ? 22.748 38.922 -14.988 1.00 87.69 693 HIS A O 1
ATOM 5526 N N . GLN A 1 694 ? 20.661 39.103 -15.798 1.00 85.75 694 GLN A N 1
ATOM 5527 C CA . GLN A 1 694 ? 20.720 40.531 -16.128 1.00 85.75 694 GLN A CA 1
ATOM 5528 C C . GLN A 1 694 ? 20.315 41.448 -14.960 1.00 85.75 694 GLN A C 1
ATOM 5530 O O . GLN A 1 694 ? 20.283 42.670 -15.128 1.00 85.75 694 GLN A O 1
ATOM 5535 N N . LEU A 1 695 ? 20.021 40.896 -13.776 1.00 86.00 695 LEU A N 1
ATOM 5536 C CA . LEU A 1 695 ? 19.785 41.698 -12.575 1.00 86.00 695 LEU A CA 1
ATOM 5537 C C . LEU A 1 695 ? 21.082 42.386 -12.109 1.00 86.00 695 LEU A C 1
ATOM 5539 O O . LEU A 1 695 ? 22.157 41.783 -12.181 1.00 86.00 695 LEU A O 1
ATOM 5543 N N . PRO A 1 696 ? 21.001 43.630 -11.607 1.00 82.44 696 PRO A N 1
ATOM 5544 C CA . PRO A 1 696 ? 22.161 44.384 -11.139 1.00 82.44 696 PRO A CA 1
ATOM 5545 C C . PRO A 1 696 ? 22.818 43.734 -9.916 1.00 82.44 696 PRO A C 1
ATOM 5547 O O . PRO A 1 696 ? 22.129 43.211 -9.041 1.00 82.44 696 PRO A O 1
ATOM 5550 N N . ASP A 1 697 ? 24.144 43.834 -9.846 1.00 81.88 697 ASP A N 1
ATOM 5551 C CA . ASP A 1 697 ? 24.926 43.558 -8.640 1.00 81.88 697 ASP A CA 1
ATOM 5552 C C . ASP A 1 697 ? 25.176 44.866 -7.877 1.00 81.88 697 ASP A C 1
ATOM 5554 O O . ASP A 1 697 ? 25.520 45.894 -8.470 1.00 81.88 697 ASP A O 1
ATOM 5558 N N . TRP A 1 698 ? 24.994 44.828 -6.560 1.00 84.75 698 TRP A N 1
ATOM 5559 C CA . TRP A 1 698 ? 25.123 45.968 -5.655 1.00 84.75 698 TRP A CA 1
ATOM 5560 C C . TRP A 1 698 ? 26.402 45.859 -4.818 1.00 84.75 698 TRP A C 1
ATOM 5562 O O . TRP A 1 698 ? 26.840 44.763 -4.460 1.00 84.75 698 TRP A O 1
ATOM 5572 N N . GLU A 1 699 ? 26.988 47.003 -4.459 1.00 78.88 699 GLU A N 1
ATOM 5573 C CA . GLU A 1 699 ? 28.190 47.066 -3.610 1.00 78.88 699 GLU A CA 1
ATOM 5574 C C . GLU A 1 699 ? 27.894 46.608 -2.171 1.00 78.88 699 GLU A C 1
ATOM 5576 O O . GLU A 1 699 ? 28.746 46.035 -1.491 1.00 78.88 699 GLU A O 1
ATOM 5581 N N . SER A 1 700 ? 26.657 46.823 -1.719 1.00 80.06 700 SER A N 1
ATOM 5582 C CA . SER A 1 700 ? 26.144 46.341 -0.441 1.00 80.06 700 SER A CA 1
ATOM 5583 C C . SER A 1 700 ? 25.628 44.907 -0.574 1.00 80.06 700 SER A C 1
ATOM 5585 O O . SER A 1 700 ? 24.591 44.656 -1.189 1.00 80.06 700 SER A O 1
ATOM 5587 N N . SER A 1 701 ? 26.327 43.957 0.058 1.00 74.19 701 SER A N 1
ATOM 5588 C CA . SER A 1 701 ? 25.957 42.528 0.073 1.00 74.19 701 SER A CA 1
ATOM 5589 C C . SER A 1 701 ? 24.503 42.289 0.519 1.00 74.19 701 SER A C 1
ATOM 5591 O O . SER A 1 701 ? 23.794 41.465 -0.053 1.00 74.19 701 SER A O 1
ATOM 5593 N N . SER A 1 702 ? 23.998 43.107 1.452 1.00 77.69 702 SER A N 1
ATOM 5594 C CA . SER A 1 702 ? 22.605 43.084 1.928 1.00 77.69 702 SER A CA 1
ATOM 5595 C C . SER A 1 702 ? 21.550 43.320 0.836 1.00 77.69 702 SER A C 1
ATOM 5597 O O . SER A 1 702 ? 20.373 43.043 1.057 1.00 77.69 702 SER A O 1
ATOM 5599 N N . HIS A 1 703 ? 21.928 43.878 -0.316 1.00 78.94 703 HIS A N 1
ATOM 5600 C CA . HIS A 1 703 ? 21.028 44.152 -1.442 1.00 78.94 703 HIS A CA 1
ATOM 5601 C C . HIS A 1 703 ? 21.094 43.068 -2.530 1.00 78.94 703 HIS A C 1
ATOM 5603 O O . HIS A 1 703 ? 20.130 42.896 -3.279 1.00 78.94 703 HIS A O 1
ATOM 5609 N N . ASN A 1 704 ? 22.163 42.262 -2.550 1.00 81.94 704 ASN A N 1
ATOM 5610 C CA . ASN A 1 704 ? 22.319 41.125 -3.466 1.00 81.94 704 ASN A CA 1
ATOM 5611 C C . ASN A 1 704 ? 21.413 39.936 -3.103 1.00 81.94 704 ASN A C 1
ATOM 5613 O O . ASN A 1 704 ? 21.017 39.192 -3.996 1.00 81.94 704 ASN A O 1
ATOM 5617 N N . HIS A 1 705 ? 20.940 39.860 -1.852 1.00 83.94 705 HIS A N 1
ATOM 5618 C CA . HIS A 1 705 ? 19.946 38.885 -1.378 1.00 83.94 705 HIS A CA 1
ATOM 5619 C C . HIS A 1 705 ? 18.729 38.717 -2.310 1.00 83.94 705 HIS A C 1
ATOM 5621 O O . HIS A 1 705 ? 18.217 37.613 -2.466 1.00 83.94 705 HIS A O 1
ATOM 5627 N N . HIS A 1 706 ? 18.267 39.789 -2.965 1.00 82.44 706 HIS A N 1
ATOM 5628 C CA . HIS A 1 706 ? 17.163 39.711 -3.929 1.00 82.44 706 HIS A CA 1
ATOM 5629 C C . HIS A 1 706 ? 17.513 38.893 -5.185 1.00 82.44 706 HIS A C 1
ATOM 5631 O O . HIS A 1 706 ? 16.669 38.155 -5.688 1.00 82.44 706 HIS A O 1
ATOM 5637 N N . LYS A 1 707 ? 18.754 39.005 -5.669 1.00 85.31 707 LYS A N 1
ATOM 5638 C CA . LYS A 1 707 ? 19.285 38.247 -6.808 1.00 85.31 707 LYS A CA 1
ATOM 5639 C C . LYS A 1 707 ? 19.610 36.808 -6.393 1.00 85.31 707 LYS A C 1
ATOM 5641 O O . LYS A 1 707 ? 19.222 35.882 -7.100 1.00 85.31 707 LYS A O 1
ATOM 5646 N N . ASP A 1 708 ? 20.204 36.626 -5.213 1.00 84.62 708 ASP A N 1
ATOM 5647 C CA . ASP A 1 708 ? 20.496 35.308 -4.632 1.00 84.62 708 ASP A CA 1
ATOM 5648 C C . ASP A 1 708 ? 19.214 34.480 -4.433 1.00 84.62 708 ASP A C 1
ATOM 5650 O O . ASP A 1 708 ? 19.144 33.336 -4.874 1.00 84.62 708 ASP A O 1
ATOM 5654 N N . ASN A 1 709 ? 18.158 35.069 -3.855 1.00 85.69 709 ASN A N 1
ATOM 5655 C CA . ASN A 1 709 ? 16.856 34.409 -3.688 1.00 85.69 709 ASN A CA 1
ATOM 5656 C C . ASN A 1 709 ? 16.237 33.989 -5.027 1.00 85.69 709 ASN A C 1
ATOM 5658 O O . ASN A 1 709 ? 15.682 32.896 -5.123 1.00 85.69 709 ASN A O 1
ATOM 5662 N N . ALA A 1 710 ? 16.323 34.848 -6.049 1.00 86.19 710 ALA A N 1
ATOM 5663 C CA . ALA A 1 710 ? 15.789 34.555 -7.376 1.00 86.19 710 ALA A CA 1
ATOM 5664 C C . ALA A 1 710 ? 16.544 33.388 -8.034 1.00 86.19 710 ALA A C 1
ATOM 5666 O O . ALA A 1 710 ? 15.918 32.502 -8.618 1.00 86.19 710 ALA A O 1
ATOM 5667 N N . TYR A 1 711 ? 17.874 33.330 -7.887 1.00 87.69 711 TYR A N 1
ATOM 5668 C CA . TYR A 1 711 ? 18.658 32.165 -8.300 1.00 87.69 711 TYR A CA 1
ATOM 5669 C C . TYR A 1 711 ? 18.288 30.905 -7.517 1.00 87.69 711 TYR A C 1
ATOM 5671 O O . TYR A 1 711 ? 18.156 29.846 -8.125 1.00 87.69 711 TYR A O 1
ATOM 5679 N N . ASP A 1 712 ? 18.076 31.000 -6.206 1.00 85.69 712 ASP A N 1
ATOM 5680 C CA . ASP A 1 712 ? 17.683 29.873 -5.355 1.00 85.69 712 ASP A CA 1
ATOM 5681 C C . ASP A 1 712 ? 16.304 29.309 -5.744 1.00 85.69 712 ASP A C 1
ATOM 5683 O O . ASP A 1 712 ? 16.124 28.092 -5.849 1.00 85.69 712 ASP A O 1
ATOM 5687 N N . GLU A 1 713 ? 15.326 30.179 -6.009 1.00 86.88 713 GLU A N 1
ATOM 5688 C CA . GLU A 1 713 ? 13.989 29.795 -6.470 1.00 86.88 713 GLU A CA 1
ATOM 5689 C C . GLU A 1 713 ? 14.038 29.139 -7.858 1.00 86.88 713 GLU A C 1
ATOM 5691 O O . GLU A 1 713 ? 13.502 28.042 -8.046 1.00 86.88 713 GLU A O 1
ATOM 5696 N N . ILE A 1 714 ? 14.762 29.741 -8.807 1.00 89.25 714 ILE A N 1
ATOM 5697 C CA . ILE A 1 714 ? 14.960 29.196 -10.156 1.00 89.25 714 ILE A CA 1
ATOM 5698 C C . ILE A 1 714 ? 15.728 27.868 -10.113 1.00 89.25 714 ILE A C 1
ATOM 5700 O O . ILE A 1 714 ? 15.340 26.913 -10.781 1.00 89.25 714 ILE A O 1
ATOM 5704 N N . SER A 1 715 ? 16.772 27.752 -9.293 1.00 86.31 715 SER A N 1
ATOM 5705 C CA . SER A 1 715 ? 17.556 26.524 -9.096 1.00 86.31 715 SER A CA 1
ATOM 5706 C C . SER A 1 715 ? 16.669 25.372 -8.599 1.00 86.31 715 SER A C 1
ATOM 5708 O O . SER A 1 715 ? 16.715 24.260 -9.136 1.00 86.31 715 SER A O 1
ATOM 5710 N N . ARG A 1 716 ? 15.757 25.649 -7.654 1.00 86.81 716 ARG A N 1
ATOM 5711 C CA . ARG A 1 716 ? 14.730 24.688 -7.213 1.00 86.81 716 ARG A CA 1
ATOM 5712 C C . ARG A 1 716 ? 13.727 24.373 -8.328 1.00 86.81 716 ARG A C 1
ATOM 5714 O O . ARG A 1 716 ? 13.384 23.204 -8.498 1.00 86.81 716 ARG A O 1
ATOM 5721 N N . ALA A 1 717 ? 13.282 25.364 -9.100 1.00 87.75 717 ALA A N 1
ATOM 5722 C CA . ALA A 1 717 ? 12.361 25.179 -10.224 1.00 87.75 717 ALA A CA 1
ATOM 5723 C C . ALA A 1 717 ? 12.950 24.249 -11.305 1.00 87.75 717 ALA A C 1
ATOM 5725 O O . ALA A 1 717 ? 12.326 23.245 -11.659 1.00 87.75 717 ALA A O 1
ATOM 5726 N N . TRP A 1 718 ? 14.194 24.491 -11.737 1.00 89.00 718 TRP A N 1
ATOM 5727 C CA . TRP A 1 718 ? 14.949 23.595 -12.623 1.00 89.00 718 TRP A CA 1
ATOM 5728 C C . TRP A 1 718 ? 15.062 22.183 -12.040 1.00 89.00 718 TRP A C 1
ATOM 5730 O O . TRP A 1 718 ? 14.717 21.211 -12.715 1.00 89.00 718 TRP A O 1
ATOM 5740 N N . ALA A 1 719 ? 15.482 22.048 -10.777 1.00 86.50 719 ALA A N 1
ATOM 5741 C CA . ALA A 1 719 ? 15.612 20.745 -10.126 1.00 86.50 719 ALA A CA 1
ATOM 5742 C C . ALA A 1 719 ? 14.278 19.971 -10.084 1.00 86.50 719 ALA A C 1
ATOM 5744 O O . ALA A 1 719 ? 14.273 18.751 -10.271 1.00 86.50 719 ALA A O 1
ATOM 5745 N N . ARG A 1 720 ? 13.139 20.657 -9.896 1.00 85.75 720 ARG A N 1
ATOM 5746 C CA . ARG A 1 720 ? 11.794 20.052 -9.933 1.00 85.75 720 ARG A CA 1
ATOM 5747 C C . ARG A 1 720 ? 11.410 19.573 -11.333 1.00 85.75 720 ARG A C 1
ATOM 5749 O O . ARG A 1 720 ? 10.970 18.431 -11.451 1.00 85.75 720 ARG A O 1
ATOM 5756 N N . VAL A 1 721 ? 11.614 20.383 -12.378 1.00 85.31 721 VAL A N 1
ATOM 5757 C CA . VAL A 1 721 ? 11.334 19.981 -13.774 1.00 85.31 721 VAL A CA 1
ATOM 5758 C C . VAL A 1 721 ? 12.202 18.791 -14.180 1.00 85.31 721 VAL A C 1
ATOM 5760 O O . VAL A 1 721 ? 11.680 17.802 -14.689 1.00 85.31 721 VAL A O 1
ATOM 5763 N N . ILE A 1 722 ? 13.504 18.836 -13.886 1.00 83.75 722 ILE A N 1
ATOM 5764 C CA . ILE A 1 722 ? 14.459 17.759 -14.190 1.00 83.75 722 ILE A CA 1
ATOM 5765 C C . ILE A 1 722 ? 14.086 16.459 -13.459 1.00 83.75 722 ILE A C 1
ATOM 5767 O O . ILE A 1 722 ? 14.059 15.394 -14.075 1.00 83.75 722 ILE A O 1
ATOM 5771 N N . SER A 1 723 ? 13.737 16.542 -12.171 1.00 81.81 723 SER A N 1
ATOM 5772 C CA . SER A 1 723 ? 13.353 15.371 -11.364 1.00 81.81 723 SER A CA 1
ATOM 5773 C C . SER A 1 723 ? 11.995 14.779 -11.748 1.00 81.81 723 SER A C 1
ATOM 5775 O O . SER A 1 723 ? 11.716 13.627 -11.430 1.00 81.81 723 SER A O 1
ATOM 5777 N N . GLU A 1 724 ? 11.110 15.543 -12.387 1.00 79.50 724 GLU A N 1
ATOM 5778 C CA . GLU A 1 724 ? 9.850 15.018 -12.922 1.00 79.50 724 GLU A CA 1
ATOM 5779 C C . GLU A 1 724 ? 10.034 14.461 -14.342 1.00 79.50 724 GLU A C 1
ATOM 5781 O O . GLU A 1 724 ? 9.470 13.418 -14.682 1.00 79.50 724 GLU A O 1
ATOM 5786 N N . ALA A 1 725 ? 10.892 15.093 -15.147 1.00 75.56 725 ALA A N 1
ATOM 5787 C CA . ALA A 1 725 ? 11.307 14.588 -16.449 1.00 75.56 725 ALA A CA 1
ATOM 5788 C C . ALA A 1 725 ? 11.991 13.217 -16.334 1.00 75.56 725 ALA A C 1
ATOM 5790 O O . ALA A 1 725 ? 11.670 12.312 -17.106 1.00 75.56 725 ALA A O 1
ATOM 5791 N N . SER A 1 726 ? 12.881 13.025 -15.354 1.00 71.44 726 SER A N 1
ATOM 5792 C CA . SER A 1 726 ? 13.578 11.750 -15.146 1.00 71.44 726 SER A CA 1
ATOM 5793 C C . SER A 1 726 ? 12.618 10.607 -14.796 1.00 71.44 726 SER A C 1
ATOM 5795 O O . SER A 1 726 ? 12.652 9.566 -15.454 1.00 71.44 726 SER A O 1
ATOM 5797 N N . LYS A 1 727 ? 11.675 10.825 -13.866 1.00 73.50 727 LYS A N 1
ATOM 5798 C CA . LYS A 1 727 ? 10.617 9.854 -13.510 1.00 73.50 727 LYS A CA 1
ATOM 5799 C C . LYS A 1 727 ? 9.751 9.434 -14.698 1.00 73.50 727 LYS A C 1
ATOM 5801 O O . LYS A 1 727 ? 9.282 8.302 -14.744 1.00 73.50 727 LYS A O 1
ATOM 5806 N N . ARG A 1 728 ? 9.530 10.335 -15.662 1.00 64.62 728 ARG A N 1
ATOM 5807 C CA . ARG A 1 728 ? 8.756 10.065 -16.889 1.00 64.62 728 ARG A CA 1
ATOM 5808 C C . ARG A 1 728 ? 9.596 9.425 -18.005 1.00 64.62 728 ARG A C 1
ATOM 5810 O O . ARG A 1 728 ? 9.105 9.254 -19.117 1.00 64.62 728 ARG A O 1
ATOM 5817 N N . GLY A 1 729 ? 10.852 9.058 -17.730 1.00 56.91 729 GLY A N 1
ATOM 5818 C CA . GLY A 1 729 ? 11.779 8.469 -18.703 1.00 56.91 729 GLY A CA 1
ATOM 5819 C C . GLY A 1 729 ? 12.412 9.481 -19.668 1.00 56.91 729 GLY A C 1
ATOM 5820 O O . GLY A 1 729 ? 13.012 9.079 -20.665 1.00 56.91 729 GLY A O 1
ATOM 5821 N N . GLY A 1 730 ? 12.293 10.779 -19.376 1.00 51.41 730 GLY A N 1
ATOM 5822 C CA . GLY A 1 730 ? 12.699 11.907 -20.216 1.00 51.41 730 GLY A CA 1
ATOM 5823 C C . GLY A 1 730 ? 14.190 12.263 -20.192 1.00 51.41 730 GLY A C 1
ATOM 5824 O O . GLY A 1 730 ? 14.565 13.273 -20.781 1.00 51.41 730 GLY A O 1
ATOM 5825 N N . GLY A 1 731 ? 15.063 11.455 -19.577 1.00 55.75 731 GLY A N 1
ATOM 5826 C CA . GLY A 1 731 ? 16.518 11.698 -19.582 1.00 55.75 731 GLY A CA 1
ATOM 5827 C C . GLY A 1 731 ? 17.108 11.850 -20.995 1.00 55.75 731 GLY A C 1
ATOM 5828 O O . GLY A 1 731 ? 17.981 12.682 -21.224 1.00 55.75 731 GLY A O 1
ATOM 5829 N N . ILE A 1 732 ? 16.544 11.134 -21.975 1.00 47.66 732 ILE A N 1
ATOM 5830 C CA . ILE A 1 732 ? 16.929 11.235 -23.394 1.00 47.66 732 ILE A CA 1
ATOM 5831 C C . ILE A 1 732 ? 16.461 12.565 -24.023 1.00 47.66 732 ILE A C 1
ATOM 5833 O O . ILE A 1 732 ? 17.149 13.112 -24.879 1.00 47.66 732 ILE A O 1
ATOM 5837 N N . GLN A 1 733 ? 15.333 13.137 -23.582 1.00 55.78 733 GLN A N 1
ATOM 5838 C CA . GLN A 1 733 ? 14.876 14.465 -24.026 1.00 55.78 733 GLN A CA 1
ATOM 5839 C C . GLN A 1 733 ? 15.708 15.605 -23.422 1.00 55.78 733 GLN A C 1
ATOM 5841 O O . GLN A 1 733 ? 15.927 16.610 -24.095 1.00 55.78 733 GLN A O 1
ATOM 5846 N N . LEU A 1 734 ? 16.219 15.438 -22.196 1.00 62.03 734 LEU A N 1
ATOM 5847 C CA . LEU A 1 734 ? 17.169 16.381 -21.596 1.00 62.03 734 LEU A CA 1
ATOM 5848 C C . LEU A 1 734 ? 18.487 16.419 -22.389 1.00 62.03 734 LEU A C 1
ATOM 5850 O O . LEU A 1 734 ? 18.980 17.503 -22.696 1.00 62.03 734 LEU A O 1
ATOM 5854 N N . HIS A 1 735 ? 19.009 15.252 -22.784 1.00 59.72 735 HIS A N 1
ATOM 5855 C CA . HIS A 1 735 ? 20.252 15.147 -23.554 1.00 59.72 735 HIS A CA 1
ATOM 5856 C C . HIS A 1 735 ? 20.098 15.598 -25.019 1.00 59.72 735 HIS A C 1
ATOM 5858 O O . HIS A 1 735 ? 20.852 16.451 -25.479 1.00 59.72 735 HIS A O 1
ATOM 5864 N N . ASN A 1 736 ? 19.074 15.120 -25.740 1.00 56.78 736 ASN A N 1
ATOM 5865 C CA . ASN A 1 736 ? 18.845 15.501 -27.144 1.00 56.78 736 ASN A CA 1
ATOM 5866 C C . ASN A 1 736 ? 18.519 16.999 -27.332 1.00 56.78 736 ASN A C 1
ATOM 5868 O O . ASN A 1 736 ? 18.607 17.499 -28.451 1.00 56.78 736 ASN A O 1
ATOM 5872 N N . GLY A 1 737 ? 18.122 17.706 -26.267 1.00 60.88 737 GLY A N 1
ATOM 5873 C CA . GLY A 1 737 ? 17.867 19.150 -26.277 1.00 60.88 737 GLY A CA 1
ATOM 5874 C C . GLY A 1 737 ? 19.071 20.037 -25.927 1.00 60.88 737 GLY A C 1
ATOM 5875 O O . GLY A 1 737 ? 18.930 21.257 -25.958 1.00 60.88 737 GLY A O 1
ATOM 5876 N N . GLY A 1 738 ? 20.233 19.470 -25.571 1.00 73.31 738 GLY A N 1
ATOM 5877 C CA . GLY A 1 738 ? 21.420 20.241 -25.159 1.00 73.31 738 GLY A CA 1
ATOM 5878 C C . GLY A 1 738 ? 21.241 21.034 -23.853 1.00 73.31 738 GLY A C 1
ATOM 5879 O O . GLY A 1 738 ? 21.927 22.034 -23.617 1.00 73.31 738 GLY A O 1
ATOM 5880 N N . TRP A 1 739 ? 20.284 20.626 -23.012 1.00 80.56 739 TRP A N 1
ATOM 5881 C CA . TRP A 1 739 ? 19.933 21.322 -21.770 1.00 80.56 739 TRP A CA 1
ATOM 5882 C C . TRP A 1 739 ? 21.015 21.210 -20.692 1.00 80.56 739 TRP A C 1
ATOM 5884 O O . TRP A 1 739 ? 21.116 22.075 -19.826 1.00 80.56 739 TRP A O 1
ATOM 5894 N N . ASP A 1 740 ? 21.860 20.187 -20.779 1.00 77.94 740 ASP A N 1
ATOM 5895 C CA . ASP A 1 740 ? 23.064 19.998 -19.974 1.00 77.94 740 ASP A CA 1
ATOM 5896 C C . ASP A 1 740 ? 24.097 21.107 -20.196 1.00 77.94 740 ASP A C 1
ATOM 5898 O O . ASP A 1 740 ? 24.548 21.728 -19.233 1.00 77.94 740 ASP A O 1
ATOM 5902 N N . GLN A 1 741 ? 24.412 21.420 -21.453 1.00 80.38 741 GLN A N 1
ATOM 5903 C CA . GLN A 1 741 ? 25.362 22.479 -21.802 1.00 80.38 741 GLN A CA 1
ATOM 5904 C C . GLN A 1 741 ? 24.823 23.860 -21.411 1.00 80.38 741 GLN A C 1
ATOM 5906 O O . GLN A 1 741 ? 25.560 24.685 -20.865 1.00 80.38 741 GLN A O 1
ATOM 5911 N N . LYS A 1 742 ? 23.521 24.100 -21.625 1.00 83.00 742 LYS A N 1
ATOM 5912 C CA . LYS A 1 742 ? 22.848 25.329 -21.178 1.00 83.00 742 LYS A CA 1
ATOM 5913 C C . LYS A 1 742 ? 22.883 25.476 -19.655 1.00 83.00 742 LYS A C 1
ATOM 5915 O O . LYS A 1 742 ? 23.320 26.512 -19.164 1.00 83.00 742 LYS A O 1
ATOM 5920 N N . LEU A 1 743 ? 22.494 24.449 -18.895 1.00 84.19 743 LEU A N 1
ATOM 5921 C CA . LEU A 1 743 ? 22.451 24.527 -17.431 1.00 84.19 743 LEU A CA 1
ATOM 5922 C C . LEU A 1 743 ? 23.848 24.675 -16.809 1.00 84.19 743 LEU A C 1
ATOM 5924 O O . LEU A 1 743 ? 24.014 25.440 -15.862 1.00 84.19 743 LEU A O 1
ATOM 5928 N N . GLN A 1 744 ? 24.868 24.014 -17.366 1.00 83.31 744 GLN A N 1
ATOM 5929 C CA . GLN A 1 744 ? 26.261 24.229 -16.957 1.00 83.31 744 GLN A CA 1
ATOM 5930 C C . GLN A 1 744 ? 26.717 25.671 -17.223 1.00 83.31 744 GLN A C 1
ATOM 5932 O O . GLN A 1 744 ? 27.351 26.278 -16.359 1.00 83.31 744 GLN A O 1
ATOM 5937 N N . LYS A 1 745 ? 26.345 26.254 -18.373 1.00 86.62 745 LYS A N 1
ATOM 5938 C CA . LYS A 1 745 ? 26.611 27.665 -18.686 1.00 86.62 745 LYS A CA 1
ATOM 5939 C C . LYS A 1 745 ? 25.907 28.609 -17.703 1.00 86.62 745 LYS A C 1
ATOM 5941 O O . LYS A 1 745 ? 26.555 29.521 -17.195 1.00 86.62 745 LYS A O 1
ATOM 5946 N N . HIS A 1 746 ? 24.631 28.373 -17.388 1.00 86.44 746 HIS A N 1
ATOM 5947 C CA . HIS A 1 746 ? 23.900 29.163 -16.392 1.00 86.44 746 HIS A CA 1
ATOM 5948 C C . HIS A 1 746 ? 24.547 29.075 -15.003 1.00 86.44 746 HIS A C 1
ATOM 5950 O O . HIS A 1 746 ? 24.751 30.102 -14.364 1.00 86.44 746 HIS A O 1
ATOM 5956 N N . ASN A 1 747 ? 24.960 27.882 -14.564 1.00 87.31 747 ASN A N 1
ATOM 5957 C CA . ASN A 1 747 ? 25.631 27.691 -13.275 1.00 87.31 747 ASN A CA 1
ATOM 5958 C C . ASN A 1 747 ? 27.005 28.380 -13.196 1.00 87.31 747 ASN A C 1
ATOM 5960 O O . ASN A 1 747 ? 27.365 28.933 -12.156 1.00 87.31 747 ASN A O 1
ATOM 5964 N N . ALA A 1 748 ? 27.758 28.395 -14.301 1.00 85.25 748 ALA A N 1
ATOM 5965 C CA . ALA A 1 748 ? 29.000 29.158 -14.404 1.00 85.25 748 ALA A CA 1
ATOM 5966 C C . ALA A 1 748 ? 28.745 30.678 -14.344 1.00 85.25 748 ALA A C 1
ATOM 5968 O O . ALA A 1 748 ? 29.504 31.402 -13.704 1.00 85.25 748 ALA A O 1
ATOM 5969 N N . MET A 1 749 ? 27.660 31.160 -14.961 1.00 82.25 749 MET A N 1
ATOM 5970 C CA . MET A 1 749 ? 27.242 32.568 -14.903 1.00 82.25 749 MET A CA 1
ATOM 5971 C C . MET A 1 749 ? 26.644 32.973 -13.543 1.00 82.25 749 MET A C 1
ATOM 5973 O O . MET A 1 749 ? 26.756 34.133 -13.161 1.00 82.25 749 MET A O 1
ATOM 5977 N N . SER A 1 750 ? 26.051 32.039 -12.792 1.00 79.94 750 SER A N 1
ATOM 5978 C CA . SER A 1 750 ? 25.473 32.264 -11.457 1.00 79.94 750 SER A CA 1
ATOM 5979 C C . SER A 1 750 ? 26.454 31.998 -10.301 1.00 79.94 750 SER A C 1
ATOM 5981 O O . SER A 1 750 ? 26.019 31.780 -9.170 1.00 79.94 750 SER A O 1
ATOM 5983 N N . GLY A 1 751 ? 27.759 31.884 -10.571 1.00 79.00 751 GLY A N 1
ATOM 5984 C CA . GLY A 1 751 ? 28.780 31.648 -9.540 1.00 79.00 751 GLY A CA 1
ATOM 5985 C C . GLY A 1 751 ? 28.588 30.373 -8.701 1.00 79.00 751 GLY A C 1
ATOM 5986 O O . GLY A 1 751 ? 29.037 30.332 -7.559 1.00 79.00 751 GLY A O 1
ATOM 5987 N N . GLY A 1 752 ? 27.907 29.347 -9.227 1.00 78.25 752 GLY A N 1
ATOM 5988 C CA . GLY A 1 752 ? 27.623 28.099 -8.505 1.00 78.25 752 GLY A CA 1
ATOM 5989 C C . GLY A 1 752 ? 26.281 28.036 -7.759 1.00 78.25 752 GLY A C 1
ATOM 5990 O O . GLY A 1 752 ? 25.948 26.985 -7.217 1.00 78.25 752 GLY A O 1
ATOM 5991 N N . GLN A 1 753 ? 25.462 29.095 -7.740 1.00 78.69 753 GLN A N 1
ATOM 5992 C CA . GLN A 1 753 ? 24.144 29.053 -7.070 1.00 78.69 753 GLN A CA 1
ATOM 5993 C C . GLN A 1 753 ? 23.148 28.064 -7.720 1.00 78.69 753 GLN A C 1
ATOM 5995 O O . GLN A 1 753 ? 22.270 27.511 -7.057 1.00 78.69 753 GLN A O 1
ATOM 6000 N N . MET A 1 754 ? 23.324 27.736 -9.005 1.00 78.75 754 MET A N 1
ATOM 6001 C CA . MET A 1 754 ? 22.519 26.722 -9.697 1.00 78.75 754 MET A CA 1
ATOM 6002 C C . MET A 1 754 ? 23.074 25.293 -9.547 1.00 78.75 754 MET A C 1
ATOM 6004 O O . MET A 1 754 ? 22.608 24.368 -10.219 1.00 78.75 754 MET A O 1
ATOM 6008 N N . GLN A 1 755 ? 24.030 25.064 -8.636 1.00 81.06 755 GLN A N 1
ATOM 6009 C CA . GLN A 1 755 ? 24.641 23.748 -8.439 1.00 81.06 755 GLN A CA 1
ATOM 6010 C C . GLN A 1 755 ? 23.622 22.694 -7.985 1.00 81.06 755 GLN A C 1
ATOM 6012 O O . GLN A 1 755 ? 23.768 21.529 -8.339 1.00 81.06 755 GLN A O 1
ATOM 6017 N N . ALA A 1 756 ? 22.554 23.072 -7.272 1.00 79.38 756 ALA A N 1
ATOM 6018 C CA . ALA A 1 756 ? 21.474 22.143 -6.926 1.00 79.38 756 ALA A CA 1
ATOM 6019 C C . ALA A 1 756 ? 20.744 21.609 -8.176 1.00 79.38 756 ALA A C 1
ATOM 6021 O O . ALA A 1 756 ? 20.494 20.407 -8.273 1.00 79.38 756 ALA A O 1
ATOM 6022 N N . ALA A 1 757 ? 20.483 22.466 -9.170 1.00 80.56 757 ALA A N 1
ATOM 6023 C CA . ALA A 1 757 ? 19.927 22.060 -10.460 1.00 80.56 757 ALA A CA 1
ATOM 6024 C C . ALA A 1 757 ? 20.912 21.202 -11.275 1.00 80.56 757 ALA A C 1
ATOM 6026 O O . ALA A 1 757 ? 20.510 20.190 -11.849 1.00 80.56 757 ALA A O 1
ATOM 6027 N N . VAL A 1 758 ? 22.205 21.550 -11.288 1.00 81.75 758 VAL A N 1
ATOM 6028 C CA . VAL A 1 758 ? 23.252 20.755 -11.964 1.00 81.75 758 VAL A CA 1
ATOM 6029 C C . VAL A 1 758 ? 23.437 19.387 -11.301 1.00 81.75 758 VAL A C 1
ATOM 6031 O O . VAL A 1 758 ? 23.569 18.386 -12.000 1.00 81.75 758 VAL A O 1
ATOM 6034 N N . ASN A 1 759 ? 23.375 19.308 -9.971 1.00 80.75 759 ASN A N 1
ATOM 6035 C CA . ASN A 1 759 ? 23.433 18.051 -9.224 1.00 80.75 759 ASN A CA 1
ATOM 6036 C C . ASN A 1 759 ? 22.174 17.204 -9.454 1.00 80.75 759 ASN A C 1
ATOM 6038 O O . ASN A 1 759 ? 22.279 15.988 -9.614 1.00 80.75 759 ASN A O 1
ATOM 6042 N N . ALA A 1 760 ? 20.991 17.825 -9.526 1.00 76.19 760 ALA A N 1
ATOM 6043 C CA . ALA A 1 760 ? 19.763 17.148 -9.935 1.00 76.19 760 ALA A CA 1
ATOM 6044 C C . ALA A 1 760 ? 19.877 16.610 -11.370 1.00 76.19 760 ALA A C 1
ATOM 6046 O O . ALA A 1 760 ? 19.479 15.479 -11.627 1.00 76.19 760 ALA A O 1
ATOM 6047 N N . LEU A 1 761 ? 20.478 17.361 -12.297 1.00 71.12 761 LEU A N 1
ATOM 6048 C CA . LEU A 1 761 ? 20.726 16.882 -13.655 1.00 71.12 761 LEU A CA 1
ATOM 6049 C C . LEU A 1 761 ? 21.721 15.711 -13.664 1.00 71.12 761 LEU A C 1
ATOM 6051 O O . LEU A 1 761 ? 21.405 14.653 -14.195 1.00 71.12 761 LEU A O 1
ATOM 6055 N N . GLY A 1 762 ? 22.875 15.852 -13.007 1.00 63.28 762 GLY A N 1
ATOM 6056 C CA . GLY A 1 762 ? 23.917 14.824 -12.940 1.00 63.28 762 GLY A CA 1
ATOM 6057 C C . GLY A 1 762 ? 23.443 13.514 -12.304 1.00 63.28 762 GLY A C 1
ATOM 6058 O O . GLY A 1 762 ? 23.607 12.455 -12.901 1.00 63.28 762 GLY A O 1
ATOM 6059 N N . SER A 1 763 ? 22.785 13.579 -11.142 1.00 60.81 763 SER A N 1
ATOM 6060 C CA . SER A 1 763 ? 22.231 12.397 -10.452 1.00 60.81 763 SER A CA 1
ATOM 6061 C C . SER A 1 763 ? 21.148 11.672 -11.260 1.00 60.81 763 SER A C 1
ATOM 6063 O O . SER A 1 763 ? 21.086 10.443 -11.235 1.00 60.81 763 SER A O 1
ATOM 6065 N N . ASN A 1 764 ? 20.336 12.407 -12.028 1.00 52.00 764 ASN A N 1
ATOM 6066 C CA . ASN A 1 764 ? 19.322 11.816 -12.902 1.00 52.00 764 ASN A CA 1
ATOM 6067 C C . ASN A 1 764 ? 19.878 11.353 -14.267 1.00 52.00 764 ASN A C 1
ATOM 6069 O O . ASN A 1 764 ? 19.264 10.485 -14.885 1.00 52.00 764 ASN A O 1
ATOM 6073 N N . LEU A 1 765 ? 21.021 11.875 -14.739 1.00 47.75 765 LEU A N 1
ATOM 6074 C CA . LEU A 1 765 ? 21.710 11.374 -15.941 1.00 47.75 765 LEU A CA 1
ATOM 6075 C C . LEU A 1 765 ? 22.592 10.146 -15.661 1.00 47.75 765 LEU A C 1
ATOM 6077 O O . LEU A 1 765 ? 22.713 9.291 -16.532 1.00 47.75 765 LEU A O 1
ATOM 6081 N N . TYR A 1 766 ? 23.179 10.026 -14.464 1.00 40.81 766 TYR A N 1
ATOM 6082 C CA . TYR A 1 766 ? 24.051 8.897 -14.100 1.00 40.81 766 TYR A CA 1
ATOM 6083 C C . TYR A 1 766 ? 23.313 7.635 -13.620 1.00 40.81 766 TYR A C 1
ATOM 6085 O O . TYR A 1 766 ? 23.948 6.625 -13.318 1.00 40.81 766 TYR A O 1
ATOM 6093 N N . CYS A 1 767 ? 21.977 7.622 -13.632 1.00 33.12 767 CYS A N 1
ATOM 6094 C CA . CYS A 1 767 ? 21.188 6.390 -13.509 1.00 33.12 767 CYS A CA 1
ATOM 6095 C C . CYS A 1 767 ? 21.200 5.592 -14.833 1.00 33.12 767 CYS A C 1
ATOM 6097 O O . CYS A 1 767 ? 20.160 5.350 -15.446 1.00 33.12 767 CYS A O 1
ATOM 6099 N N . GLY A 1 768 ? 22.402 5.224 -15.287 1.00 31.47 768 GLY A N 1
ATOM 6100 C CA . GLY A 1 768 ? 22.659 4.644 -16.608 1.00 31.47 768 GLY A CA 1
ATOM 6101 C C . GLY A 1 768 ? 24.118 4.242 -16.852 1.00 31.47 768 GLY A C 1
ATOM 6102 O O . GLY A 1 768 ? 24.593 4.351 -17.976 1.00 31.47 768 GLY A O 1
ATOM 6103 N N . GLY A 1 769 ? 24.847 3.817 -15.816 1.00 25.56 769 GLY A N 1
ATOM 6104 C CA . GLY A 1 769 ? 26.231 3.348 -15.940 1.00 25.56 769 GLY A CA 1
ATOM 6105 C C . GLY A 1 769 ? 26.917 3.234 -14.581 1.00 25.56 769 GLY A C 1
ATOM 6106 O O . GLY A 1 769 ? 26.858 4.157 -13.774 1.00 25.56 769 GLY A O 1
ATOM 6107 N N . ALA A 1 770 ? 27.538 2.089 -14.301 1.00 27.09 770 ALA A N 1
ATOM 6108 C CA . ALA A 1 770 ? 28.182 1.848 -13.016 1.00 27.09 770 ALA A CA 1
ATOM 6109 C C . ALA A 1 770 ? 29.569 2.507 -12.915 1.00 27.09 770 ALA A C 1
ATOM 6111 O O . ALA A 1 770 ? 30.359 2.436 -13.855 1.00 27.09 770 ALA A O 1
ATOM 6112 N N . ASN A 1 771 ? 29.860 3.022 -11.713 1.00 26.39 771 ASN A N 1
ATOM 6113 C CA . ASN A 1 771 ? 31.088 2.844 -10.916 1.00 26.39 771 ASN A CA 1
ATOM 6114 C C . ASN A 1 771 ? 31.597 4.173 -10.317 1.00 26.39 771 ASN A C 1
ATOM 6116 O O . ASN A 1 771 ? 31.933 5.101 -11.047 1.00 26.39 771 ASN A O 1
ATOM 6120 N N . GLY A 1 772 ? 31.672 4.263 -8.983 1.00 22.09 772 GLY A N 1
ATOM 6121 C CA . GLY A 1 772 ? 32.112 5.482 -8.290 1.00 22.09 772 GLY A CA 1
ATOM 6122 C C . GLY A 1 772 ? 31.607 5.606 -6.852 1.00 22.09 772 GLY A C 1
ATOM 6123 O O . GLY A 1 772 ? 30.652 6.329 -6.583 1.00 22.09 772 GLY A O 1
ATOM 6124 N N . SER A 1 773 ? 32.259 4.920 -5.912 1.00 31.05 773 SER A N 1
ATOM 6125 C CA . SER A 1 773 ? 31.946 5.022 -4.481 1.00 31.05 773 SER A CA 1
ATOM 6126 C C . SER A 1 773 ? 32.170 6.440 -3.942 1.00 31.05 773 SER A C 1
ATOM 6128 O O . SER A 1 773 ? 33.250 7.008 -4.092 1.00 31.05 773 SER A O 1
ATOM 6130 N N . SER A 1 774 ? 31.184 6.998 -3.242 1.00 23.58 774 SER A N 1
ATOM 6131 C CA . SER A 1 774 ? 31.342 8.196 -2.407 1.00 23.58 774 SER A CA 1
ATOM 6132 C C . SER A 1 774 ? 30.422 8.084 -1.197 1.00 23.58 774 SER A C 1
ATOM 6134 O O . SER A 1 774 ? 29.206 7.991 -1.323 1.00 23.58 774 SER A O 1
ATOM 6136 N N . ASN A 1 775 ? 31.035 8.000 -0.019 1.00 27.66 775 ASN A N 1
ATOM 6137 C CA . ASN A 1 775 ? 30.391 7.566 1.213 1.00 27.66 775 ASN A CA 1
ATOM 6138 C C . ASN A 1 775 ? 29.860 8.772 2.005 1.00 27.66 775 ASN A C 1
ATOM 6140 O O . ASN A 1 775 ? 30.651 9.538 2.554 1.00 27.66 775 ASN A O 1
ATOM 6144 N N . SER A 1 776 ? 28.538 8.927 2.098 1.00 24.16 776 SER A N 1
ATOM 6145 C CA . SER A 1 776 ? 27.893 9.895 2.994 1.00 24.16 776 SER A CA 1
ATOM 6146 C C . SER A 1 776 ? 26.845 9.196 3.861 1.00 24.16 776 SER A C 1
ATOM 6148 O O . SER A 1 776 ? 25.723 8.946 3.422 1.00 24.16 776 SER A O 1
ATOM 6150 N N . ASN A 1 777 ? 27.229 8.884 5.100 1.00 24.19 777 ASN A N 1
ATOM 6151 C CA . ASN A 1 777 ? 26.352 8.325 6.128 1.00 24.19 777 ASN A CA 1
ATOM 6152 C C . ASN A 1 777 ? 25.071 9.158 6.311 1.00 24.19 777 ASN A C 1
ATOM 6154 O O . ASN A 1 777 ? 25.149 10.314 6.729 1.00 24.19 777 ASN A O 1
ATOM 6158 N N . MET A 1 778 ? 23.904 8.531 6.150 1.00 24.95 778 MET A N 1
ATOM 6159 C CA . MET A 1 778 ? 22.676 8.970 6.814 1.00 24.95 778 MET A CA 1
ATOM 6160 C C . MET A 1 778 ? 22.173 7.878 7.756 1.00 24.95 778 MET A C 1
ATOM 6162 O O . MET A 1 778 ? 22.060 6.710 7.395 1.00 24.95 778 MET A O 1
ATOM 6166 N N . ASN A 1 779 ? 21.914 8.281 8.996 1.00 24.95 779 ASN A N 1
ATOM 6167 C CA . ASN A 1 779 ? 21.550 7.403 10.096 1.00 24.95 779 ASN A CA 1
ATOM 6168 C C . ASN A 1 779 ? 20.031 7.152 10.051 1.00 24.95 779 ASN A C 1
ATOM 6170 O O . ASN A 1 779 ? 19.257 7.975 10.536 1.00 24.95 779 ASN A O 1
ATOM 6174 N N . SER A 1 780 ? 19.597 6.063 9.412 1.00 26.02 780 SER A N 1
ATOM 6175 C CA . SER A 1 780 ? 18.170 5.762 9.228 1.00 26.02 780 SER A CA 1
ATOM 6176 C C . SER A 1 780 ? 17.530 5.168 10.486 1.00 26.02 780 SER A C 1
ATOM 6178 O O . SER A 1 780 ? 17.785 4.016 10.828 1.00 26.02 780 SER A O 1
ATOM 6180 N N . ASN A 1 781 ? 16.634 5.928 11.120 1.00 26.39 781 ASN A N 1
ATOM 6181 C CA . ASN A 1 781 ? 15.578 5.354 11.957 1.00 26.39 781 ASN A CA 1
ATOM 6182 C C . ASN A 1 781 ? 14.447 4.801 11.065 1.00 26.39 781 ASN A C 1
ATOM 6184 O O . ASN A 1 781 ? 14.272 5.247 9.930 1.00 26.39 781 ASN A O 1
ATOM 6188 N N . ASN A 1 782 ? 13.674 3.846 11.591 1.00 36.22 782 ASN A N 1
ATOM 6189 C CA . ASN A 1 782 ? 12.534 3.230 10.904 1.00 36.22 782 ASN A CA 1
ATOM 6190 C C . ASN A 1 782 ? 11.438 4.262 10.577 1.00 36.22 782 ASN A C 1
ATOM 6192 O O . ASN A 1 782 ? 10.618 4.588 11.430 1.00 36.22 782 ASN A O 1
ATOM 6196 N N . ASP A 1 783 ? 11.404 4.742 9.333 1.00 33.09 783 ASP A N 1
ATOM 6197 C CA . ASP A 1 783 ? 10.331 5.593 8.806 1.00 33.09 783 ASP A CA 1
ATOM 6198 C C . ASP A 1 783 ? 9.479 4.790 7.798 1.00 33.09 783 ASP A C 1
ATOM 6200 O O . ASP A 1 783 ? 10.009 4.364 6.758 1.00 33.09 783 ASP A O 1
ATOM 6204 N N . PRO A 1 784 ? 8.169 4.574 8.045 1.00 37.44 784 PRO A N 1
ATOM 6205 C CA . PRO A 1 784 ? 7.297 3.826 7.135 1.00 37.44 784 PRO A CA 1
ATOM 6206 C C . PRO A 1 784 ? 7.200 4.450 5.732 1.00 37.44 784 PRO A C 1
ATOM 6208 O O . PRO A 1 784 ? 6.900 3.741 4.768 1.00 37.44 784 PRO A O 1
ATOM 6211 N N . ASN A 1 785 ? 7.532 5.738 5.560 1.00 33.41 785 ASN A N 1
ATOM 6212 C CA . ASN A 1 785 ? 7.636 6.365 4.237 1.00 33.41 785 ASN A CA 1
ATOM 6213 C C . ASN A 1 785 ? 8.825 5.848 3.403 1.00 33.41 785 ASN A C 1
ATOM 6215 O O . ASN A 1 785 ? 8.771 5.871 2.169 1.00 33.41 785 ASN A O 1
ATOM 6219 N N . SER A 1 786 ? 9.881 5.343 4.046 1.00 36.91 786 SER A N 1
ATOM 6220 C CA . SER A 1 786 ? 11.012 4.714 3.357 1.00 36.91 786 SER A CA 1
ATOM 6221 C C . SER A 1 786 ? 10.592 3.369 2.756 1.00 36.91 786 SER A C 1
ATOM 6223 O O . SER A 1 786 ? 10.737 3.164 1.551 1.00 36.91 786 SER A O 1
ATOM 6225 N N . ILE A 1 787 ? 9.950 2.513 3.564 1.00 42.09 787 ILE A N 1
ATOM 6226 C CA . ILE A 1 787 ? 9.342 1.231 3.151 1.00 42.09 787 ILE A CA 1
ATOM 6227 C C . ILE A 1 787 ? 8.332 1.445 2.016 1.00 42.09 787 ILE A C 1
ATOM 6229 O O . ILE A 1 787 ? 8.349 0.729 1.015 1.00 42.09 787 ILE A O 1
ATOM 6233 N N . ARG A 1 788 ? 7.507 2.489 2.131 1.00 39.97 788 ARG A N 1
ATOM 6234 C CA . ARG A 1 788 ? 6.544 2.920 1.115 1.00 39.97 788 ARG A CA 1
ATOM 6235 C C . ARG A 1 788 ? 7.219 3.190 -0.238 1.00 39.97 788 ARG A C 1
ATOM 6237 O O . ARG A 1 788 ? 6.917 2.514 -1.220 1.00 39.97 788 ARG A O 1
ATOM 6244 N N . ASN A 1 789 ? 8.175 4.121 -0.305 1.00 37.22 789 ASN A N 1
ATOM 6245 C CA . ASN A 1 789 ? 8.886 4.460 -1.552 1.00 37.22 789 ASN A CA 1
ATOM 6246 C C . ASN A 1 789 ? 9.625 3.256 -2.163 1.00 37.22 789 ASN A C 1
ATOM 6248 O O . ASN A 1 789 ? 9.676 3.089 -3.384 1.00 37.22 789 ASN A O 1
ATOM 6252 N N . GLN A 1 790 ? 10.155 2.396 -1.303 1.00 40.50 790 GLN A N 1
ATOM 6253 C CA . GLN A 1 790 ? 10.846 1.162 -1.646 1.00 40.50 790 GLN A CA 1
ATOM 6254 C C . GLN A 1 790 ? 9.911 0.086 -2.256 1.00 40.50 790 GLN A C 1
ATOM 6256 O O . GLN A 1 790 ? 10.255 -0.530 -3.268 1.00 40.50 790 GLN A O 1
ATOM 6261 N N . LEU A 1 791 ? 8.693 -0.088 -1.722 1.00 39.84 791 LEU A N 1
ATOM 6262 C CA . LEU A 1 791 ? 7.642 -0.972 -2.266 1.00 39.84 791 LEU A CA 1
ATOM 6263 C C . LEU A 1 791 ? 6.999 -0.451 -3.568 1.00 39.84 791 LEU A C 1
ATOM 6265 O O . LEU A 1 791 ? 6.462 -1.244 -4.355 1.00 39.84 791 LEU A O 1
ATOM 6269 N N . PHE A 1 792 ? 7.033 0.866 -3.798 1.00 41.97 792 PHE A N 1
ATOM 6270 C CA . PHE A 1 792 ? 6.474 1.511 -4.995 1.00 41.97 792 PHE A CA 1
ATOM 6271 C C . PHE A 1 792 ? 7.440 1.599 -6.181 1.00 41.97 792 PHE A C 1
ATOM 6273 O O . PHE A 1 792 ? 6.992 1.574 -7.323 1.00 41.97 792 PHE A O 1
ATOM 6280 N N . SER A 1 793 ? 8.750 1.664 -5.938 1.00 35.81 793 SER A N 1
ATOM 6281 C CA . SER A 1 793 ? 9.776 1.741 -6.994 1.00 35.81 793 SER A CA 1
ATOM 6282 C C . SER A 1 793 ? 10.391 0.387 -7.378 1.00 35.81 793 SER A C 1
ATOM 6284 O O . SER A 1 793 ? 11.262 0.335 -8.240 1.00 35.81 793 SER A O 1
ATOM 6286 N N . GLY A 1 794 ? 9.977 -0.711 -6.733 1.00 36.66 794 GLY A N 1
ATOM 6287 C CA . GLY A 1 794 ? 10.577 -2.038 -6.932 1.00 36.66 794 GLY A CA 1
ATOM 6288 C C . GLY A 1 794 ? 11.963 -2.206 -6.289 1.00 36.66 794 GLY A C 1
ATOM 6289 O O . GLY A 1 794 ? 12.607 -3.235 -6.492 1.00 36.66 794 GLY A O 1
ATOM 6290 N N . THR A 1 795 ? 12.408 -1.227 -5.494 1.00 35.94 795 THR A N 1
ATOM 6291 C CA . THR A 1 795 ? 13.746 -1.153 -4.877 1.00 35.94 795 THR A CA 1
ATOM 6292 C C . THR A 1 795 ? 13.745 -1.519 -3.390 1.00 35.94 795 THR A C 1
ATOM 6294 O O . THR A 1 795 ? 14.550 -1.006 -2.611 1.00 35.94 795 THR A O 1
ATOM 6297 N N . TYR A 1 796 ? 12.844 -2.417 -2.967 1.00 36.06 796 TYR A N 1
ATOM 6298 C CA . TYR A 1 796 ? 12.758 -2.802 -1.559 1.00 36.06 796 TYR A CA 1
ATOM 6299 C C . TYR A 1 796 ? 14.131 -3.219 -1.003 1.00 36.06 796 TYR A C 1
ATOM 6301 O O . TYR A 1 796 ? 14.857 -4.011 -1.611 1.00 36.06 796 TYR A O 1
ATOM 6309 N N . GLY A 1 797 ? 14.532 -2.541 0.078 1.00 42.12 797 GLY A N 1
ATOM 6310 C CA . GLY A 1 797 ? 15.830 -2.557 0.758 1.00 42.12 797 GLY A CA 1
ATOM 6311 C C . GLY A 1 797 ? 17.104 -2.433 -0.088 1.00 42.12 797 GLY A C 1
ATOM 6312 O O . GLY A 1 797 ? 18.111 -3.008 0.315 1.00 42.12 797 GLY A O 1
ATOM 6313 N N . THR A 1 798 ? 17.140 -1.777 -1.256 1.00 33.88 798 THR A N 1
ATOM 6314 C CA . THR A 1 798 ? 18.426 -1.613 -1.990 1.00 33.88 798 THR A CA 1
ATOM 6315 C C . THR A 1 798 ? 19.420 -0.666 -1.307 1.00 33.88 798 THR A C 1
ATOM 6317 O O . THR A 1 798 ? 20.590 -0.696 -1.658 1.00 33.88 798 THR A O 1
ATOM 6320 N N . ASN A 1 799 ? 18.977 0.151 -0.339 1.00 30.44 799 ASN A N 1
ATOM 6321 C CA . ASN A 1 799 ? 19.757 1.258 0.235 1.00 30.44 799 ASN A CA 1
ATOM 6322 C C . ASN A 1 799 ? 19.817 1.253 1.783 1.00 30.44 799 ASN A C 1
ATOM 6324 O O . ASN A 1 799 ? 19.809 2.318 2.397 1.00 30.44 799 ASN A O 1
ATOM 6328 N N . LEU A 1 800 ? 19.848 0.083 2.434 1.00 31.30 800 LEU A N 1
ATOM 6329 C CA . LEU A 1 800 ? 20.124 -0.016 3.879 1.00 31.30 800 LEU A CA 1
ATOM 6330 C C . LEU A 1 800 ? 21.612 -0.340 4.113 1.00 31.30 800 LEU A C 1
ATOM 6332 O O . LEU A 1 800 ? 22.125 -1.260 3.475 1.00 31.30 800 LEU A O 1
ATOM 6336 N N . PRO A 1 801 ? 22.323 0.374 5.009 1.00 25.12 801 PRO A N 1
ATOM 6337 C CA . PRO A 1 801 ? 23.735 0.111 5.261 1.00 25.12 801 PRO A CA 1
ATOM 6338 C C . PRO A 1 801 ? 23.927 -1.224 5.991 1.00 25.12 801 PRO A C 1
ATOM 6340 O O . PRO A 1 801 ? 23.410 -1.428 7.092 1.00 25.12 801 PRO A O 1
ATOM 6343 N N . VAL A 1 802 ? 24.729 -2.117 5.405 1.00 27.22 802 VAL A N 1
ATOM 6344 C CA . VAL A 1 802 ? 25.172 -3.360 6.053 1.00 27.22 802 VAL A CA 1
ATOM 6345 C C . VAL A 1 802 ? 26.056 -3.007 7.248 1.00 27.22 802 VAL A C 1
ATOM 6347 O O . VAL A 1 802 ? 27.240 -2.701 7.102 1.00 27.22 802 VAL A O 1
ATOM 6350 N N . ARG A 1 803 ? 25.487 -3.054 8.455 1.00 22.12 803 ARG A N 1
ATOM 6351 C CA . ARG A 1 803 ? 26.240 -2.877 9.698 1.00 22.12 803 ARG A CA 1
ATOM 6352 C C . ARG A 1 803 ? 26.774 -4.225 10.176 1.00 22.12 803 ARG A C 1
ATOM 6354 O O . ARG A 1 803 ? 26.195 -4.850 11.059 1.00 22.12 803 ARG A O 1
ATOM 6361 N N . VAL A 1 804 ? 27.900 -4.650 9.605 1.00 25.70 804 VAL A N 1
ATOM 6362 C CA . VAL A 1 804 ? 28.721 -5.715 10.200 1.00 25.70 804 VAL A CA 1
ATOM 6363 C C . VAL A 1 804 ? 29.195 -5.266 11.586 1.00 25.70 804 VAL A C 1
ATOM 6365 O O . VAL A 1 804 ? 30.029 -4.371 11.720 1.00 25.70 804 VAL A O 1
ATOM 6368 N N . GLY A 1 805 ? 28.604 -5.857 12.626 1.00 23.36 805 GLY A N 1
ATOM 6369 C CA . GLY A 1 805 ? 29.185 -5.872 13.967 1.00 23.36 805 GLY A CA 1
ATOM 6370 C C . GLY A 1 805 ? 30.383 -6.831 14.017 1.00 23.36 805 GLY A C 1
ATOM 6371 O O . GLY A 1 805 ? 30.518 -7.667 13.126 1.00 23.36 805 GLY A O 1
ATOM 6372 N N . PRO A 1 806 ? 31.262 -6.720 15.026 1.00 25.62 806 PRO A N 1
ATOM 6373 C CA . PRO A 1 806 ? 32.490 -7.502 15.068 1.00 25.62 806 PRO A CA 1
ATOM 6374 C C . PRO A 1 806 ? 32.220 -8.972 15.419 1.00 25.62 806 PRO A C 1
ATOM 6376 O O . PRO A 1 806 ? 31.862 -9.276 16.557 1.00 25.62 806 P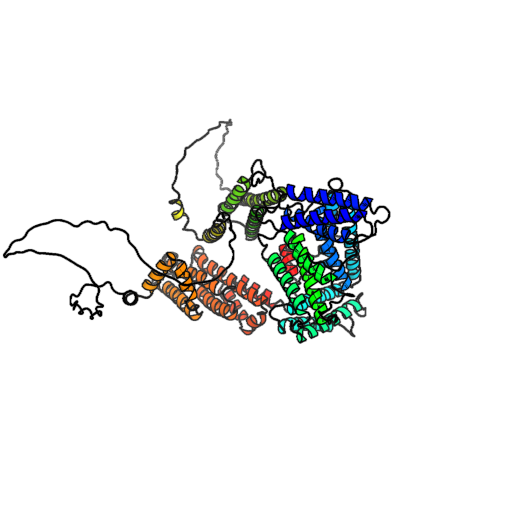RO A O 1
ATOM 6379 N N . TRP A 1 807 ? 32.466 -9.846 14.444 1.00 27.25 807 TRP A N 1
ATOM 6380 C CA . TRP A 1 807 ? 32.919 -11.232 14.592 1.00 27.25 807 TRP A CA 1
ATOM 6381 C C . TRP A 1 807 ? 33.911 -11.526 13.464 1.00 27.25 807 TRP A C 1
ATOM 6383 O O . TRP A 1 807 ? 33.599 -11.140 12.315 1.00 27.25 807 TRP A O 1
#

Secondary structure (DSSP, 8-state):
--PSS-PPPPSSTTTHHHHHHHHHHHHHHHHHHH--SSPPPHHHHHHHHHHHHHHHHHHHHHTTT-TT---HHHHHHHHHHHHHHHHHHHTT-TTSGGGHHHHHHHHHHHHHHHHHH----HHHHHHHHHHHHHHHHHHHTTTTTS-HHHHHHHHHHHHHHHHHHHHHHHHHTTS-HHHHHHHHHHHHHHHHHHHHHTSSS--HHHHHHHHHHHHHHHTTEETTEE-SSTT-PPTTHHHHHHHHHHHHHHHHHHHHHTTPPPTTTHHHHHHHHHHHHHHHHHHHHT-TT--GGGHHHHHHHHHHHHHT-BTTB-B-TTSPBPPHHHHHHHHHHHHHHHHHHHHHHHT--S--TTTHHHHHHHHHHHHHHHHHHHTT--SSGGGGHHHHHHHHHHHTTEETTEE-BTTB--S-HHHHHHHHHHHHHHHHHHHHHHHHHTT-----PPP-------------------------TTSSTTTSSS-TTHHHHHHHHHHHH-----PPP---------------------------------------------------------PPPP---------PPPPHHHHHTTS-HHHHHHHHHHHHHH-HHHHHHHHHHSPPPPHHHHHHHHHHHHHHHHHHS-SSS-TTSHHHHHHHHHHHHHHHHHHHHHGGGGSTTT---HHHHHHHHHHHHHHHHTSPP-SSHHHHHHHHHHHHHHHHHHHHHHHHHHHTTTHHHHHHTTHHHHHHHHHHHTTTTTHHHHHHHHHHHSTTS--------------HHHHHHHHHTT-TTTT--------

Nearest PDB structures (foldseek):
  3q5x-assembly1_A-2  TM=8.583E-01  e=2.746E-09  Schizosaccharomyces pombe
  2npm-assembly1_B  TM=2.661E-01  e=3.195E+00  Cryptosporidium parvum
  6gkf-assembly3_F  TM=2.430E-01  e=6.142E+00  Homo sapiens

Mean predicted aligned error: 20.49 Å

Foldseek 3Di:
DDDFPAWDDDPDPQCVVLQVQLVVLVVLLVVLLPDPPDFDAPVSLVVSVVSLVVSVVSVCVVCVVPPPDDTVSVVSSLLSLLLSLLVCLQLLNCLALSVCSVLLVLLVVLLVLCVVPVQDALLVLVVSLVSLVSSLVSLVVCVPVDPPVSSVVSVVSSVVSNVSSVVSNVVLVQFDPVLSVLSLLLSLLLLQLLVLLLDPAHDLPSLVVSLVVLVVSQVCDDPLAHPPDPPDGTGCRVVSSVSSVVSNVVSVVSSVCRNPDDPQCVVLSVLLSVLLVVLVVCLPPVDLSDRLSVLSVSVVSLCSQQSCDDPLFHAGPVRDTDDPNSSVSSSSSSSSSSVSNSLVSVPRHSFHSQCVVLLVVLVVLLVVLVVCVVVVHDPDLVVLVVSVVVLVVSQVCDDPRANDDPNDGGTPRVVSVVSSVSSVCSSVVVVVVVVVVVPDDDPDDDDDDDDDDDDDDDDDDDDDDDDDDDDDPPPVPVVPPPDPPCVVVVVVVVVVPPDDPDDDDDDDDDDDDDDDDDDDDDDDDDDDDDDDDDDDDDDDDDDDDDDDDDDDDDDDDDDDDDDDDPPPPCPPPDDDPDDPVVVCVPDDPVRNVVVQVVVCVVPVVVVVVCVVPDDDDALVNLLVVLVVLLVVLVVQADDDDDCQEPVRCVSSVVSLVVSLVSCVVVLVCLAPPNNDDLVRNLVSLLSQLVSLLPDDHHPDPVSCVSSLVSLLVSLVSLLRSLLVCLVVVNLVVCVVVCVLVSLVVSCVSVVNSSVSNNVSNVVSNVVPDDDDDDDDDDDDDDDSVVCVVCVVSSNSPVDDDPDDDDD

Radius of gyration: 38.31 Å; Cα contacts (8 Å, |Δi|>4): 592; chains: 1; bounding box: 116×123×86 Å

Solvent-accessible surface area (backbone atoms only — not comparable to full-atom values): 49265 Å² total; per-residue (Å²): 141,82,82,62,88,84,58,54,74,62,90,50,77,81,47,48,66,48,38,53,51,53,52,49,54,43,50,52,53,56,47,60,70,68,52,79,88,59,72,77,51,62,86,68,49,52,63,56,50,52,52,50,54,52,45,50,52,54,49,49,68,75,27,67,95,45,82,80,74,80,37,40,48,55,60,51,49,54,56,40,45,34,49,49,7,23,47,30,32,37,32,14,39,51,74,38,51,62,24,45,45,37,58,50,53,49,51,40,55,51,51,54,52,35,65,73,67,70,73,77,47,73,65,67,47,50,56,51,50,55,49,53,51,54,46,49,53,29,37,63,76,31,69,87,77,53,59,65,69,58,47,51,51,47,51,54,53,48,48,55,43,46,53,54,47,50,54,55,52,56,59,55,72,52,34,30,73,75,54,45,53,52,45,43,52,52,56,31,48,49,52,52,46,55,48,43,37,70,39,99,70,55,51,66,71,59,44,47,54,54,44,50,56,49,51,56,58,55,66,59,36,57,99,84,38,54,65,83,53,92,99,43,79,47,48,51,47,70,63,48,52,52,48,52,51,58,44,52,54,45,47,51,54,44,66,71,50,52,52,63,68,60,76,74,52,33,71,61,47,54,51,40,52,49,53,33,52,53,46,51,48,42,74,69,64,67,49,94,80,72,50,54,53,58,53,49,63,55,48,55,52,46,52,45,62,63,69,60,35,59,97,87,35,45,58,40,94,86,65,51,71,53,52,73,69,57,44,52,52,52,52,49,38,50,54,54,34,53,49,42,53,50,50,54,58,74,68,55,60,49,41,8,65,80,47,42,73,58,43,55,51,43,54,51,49,39,49,54,54,48,53,38,56,71,70,80,45,74,98,45,82,71,72,50,44,66,59,52,52,52,51,52,58,54,60,67,57,38,56,99,87,37,66,58,57,97,87,41,74,62,47,26,59,65,59,48,50,51,50,49,48,52,41,49,48,62,56,48,55,48,57,53,55,55,53,58,71,76,63,71,80,83,91,76,83,85,89,78,89,85,81,85,83,87,85,87,83,86,89,78,94,78,90,82,89,78,82,91,78,91,75,69,98,66,69,69,63,76,75,62,76,83,52,90,76,51,59,66,58,49,54,54,46,51,65,71,62,72,70,80,86,80,77,83,80,84,81,77,86,80,82,92,84,87,88,83,86,86,89,89,84,90,86,90,84,90,86,88,87,90,88,81,90,80,90,87,86,86,91,89,82,90,83,92,81,91,81,87,88,91,90,87,89,83,91,82,93,75,93,74,82,84,71,82,77,78,78,77,81,80,78,70,87,69,90,70,83,77,54,68,73,64,50,56,71,72,46,53,76,65,58,47,51,53,52,50,50,59,45,26,78,74,35,60,71,58,37,53,52,49,64,74,69,50,78,81,86,46,69,68,61,53,49,61,50,54,52,52,37,50,51,52,33,63,68,47,53,71,92,77,77,66,77,32,36,71,71,38,43,71,63,26,43,65,42,50,49,54,40,50,53,53,47,66,63,53,50,63,57,48,29,73,86,74,35,83,56,62,66,62,31,48,58,44,49,52,56,52,48,57,54,60,70,68,54,85,71,44,76,50,67,87,63,34,52,66,58,52,51,52,42,48,52,48,19,50,50,48,28,50,52,49,60,52,31,39,78,73,67,34,52,64,60,43,58,79,64,51,47,62,63,51,49,52,50,50,18,64,74,50,77,49,59,29,44,64,22,52,48,43,47,49,63,56,62,53,78,76,67,91,85,83,92,78,92,76,94,74,89,82,71,97,49,72,67,56,57,48,56,19,69,73,69,57,46,62,79,76,84,68,83,86,77,82,70,98,126

Sequence (807 aa):
MADTPVMNIPTDPREQPILDELMLIRADLDLLKRDRTTYIKSSTVVPLYDKIVEQVQKLNAVREDRPHEQNRVDRVLDGCFQLLSLFFMTIGKNNEAPAAYALTSTIKRLLDHLTETKLYSAKDLDHVSQTLESLDNIIQNSEGVHSDRLVTLLANRTSLCREACSSLQERLKRLDPGLAEIHQKCISILRCISLANTKSKFSNSEVKKFKEQLEEIKAQQVDGHFVITPNEIPAGDAEVNELLTRILEWADVVMEHKGVMPENFKPIYDILVNIRNELEKLSLTQAWSLRETDLYDYQRQLDRIDEARVNGNFLDSEGNPAELYVQRTLLYLIRRSYGYIYYLMVSSEPVSEALQPIYNQLQTLRRCLVEVKEMGGVSSPRELYPYSMKLNSIDNMKVDGKFTINGDIPEGQASVNELLAECFDIANGRLSSLNDFTLQPNKNPPTNTVRLPSTTLHSSSVSYAFGPYVLHSRGLWYFLQASGIVTIGAAIMNILLQQHPTFFPHHHNSPRRSPSISPTHLSPRMSARKRKADDELDPRSLDEDMSVSPLTSPAISSRHIARPSKKIRNNEVIGRPLELPRLLETLDADSLRNVLQTICERHPEIGQEVVTSAPRPSVASTIGVLEQYQERLRQAFPFGGNTGSDYAYNRVRIQLTQLIDAISDFVPHYLPPHETQVTTSLDFLDSVTNIVHQLPDWESSSHNHHKDNAYDEISRAWARVISEASKRGGGIQLHNGGWDQKLQKHNAMSGGQMQAAVNALGSNLYCGGANGSSNSNMNSNNDPNSIRNQLFSGTYGTNLPVRVGPW